Protein 3VSK (pdb70)

Foldseek 3Di:
DWDWFWFDWDDDPQKIKTWTFTAFAFEAAQVLHTFKGKFKKKWKWFFAAPDDDLVQLLVLLLVVLVQDFDDLVVDDPVLLLVVVCVVCVPVLCVVCVPVVCCCVVVHDHPVVSVVVSSVVDDPCSCVCVVVSNSRSSLQSCQNVPDDNGDIGTRDIDHDDPVRCVVPQVVQVVRHRIHMGIDMDMDGPVPPQQDQALAGKDDQVFACPDVCVCVAVVVPDDRRHIFGDHKNRHLVSVQRGKAIWMKMFGADPVRHTDDIDTPDGIFHGWYFYWLEDSVLSVVLVVLQLCLVCVVVCVPFQCFFWKFKWKDFLQWQGTHTFIWGQNGVPRDIDTPGVQLFQPWAQWFQQLLLLQLLLLVLPVLDHAFAWDWFFFAAEPPDTDAWQPDRPGDTDIGGSLRCQLLLTLGVLLQSLCSLQVHGDDHHYHQDQFCQRSLVSSVVSSVLLQQQHRLQESIPNGDSWDDDHGTGCSVLSSCVSGRRHTIGGQVSSQQNQSCLLNQFFRWRHYGTAFIFGDDPDDSTHHTDDGDTGDGPDGRSGDSSSSVSSQSSQQSLCQPDSRPNCVQPVDDLAGKGWGWGWYWDDPVIFTKTWIWIFDHRPNTTMTMIMITPGRNDDPPDDDSCNSVVVSVNVVSD/DWDWFWQDWDDDDQKIKTWTFTAFAFEAAQVAHTFKDKAKWKWKKFAAAPVDDQVVLLVLLLVVLVVDFDDLPPQDPVLLQVLCVVVDCVLPVPDQVVVVVCVVVVVDDPVVSVVVSSVPCDPVNSVVQDPSNSSSSLQSVQVVPDDHRDMTTRDIHRADPVGCVPPQPPPCPSPGMHIGIDMDMDGPVPPFCDQQCADWADQVQQPPPVCVCVPVVVVGDRRHTAGDFHPRNLVRVQRGKDIWMKMFGGDPVRDTPDIDTPHRIFHGWHFYWNADVVLAVVLVVLQLCLVVVCLPPQPQALFKKWKFKFFLKAFGNYFWMWGDHRCCPDTDTDRVQQFQPWDQFWLQLQLLLVLLLPVLVLAHLKHFDWDDQAAEPVPDDTDDPDHGDTGGGDISLRCQLQSTLRVSLQSLCSSQVHGDDGHHYPPQFRQVSLVSSQVSSVLQQQQQRLQESIPNGDNWDDDHDTGPCVQSSRVSGRGRTIGGQVSSQLRQSCLLVQFFRWRHYGTAFIADRDDDDDNHHTDDGDIGDRPDGRPRDSSSSVSSLSSQQVNCDDPCPVCLQPVPDVFSKGWGWGLAWDAPVNTFGKIKIWIFGDSPNTTMTMIMIGPRHRDRDPDSSSCNSVVVSRVVVRD

Structure (mmCIF, N/CA/C/O backbone):
data_3VSK
#
_entry.id   3VSK
#
_cell.length_a   143.419
_cell.length_b   143.419
_cell.length_c   189.359
_cell.angle_alpha   90.00
_cell.angle_beta   90.00
_cell.angle_gamma   90.00
#
_symmetry.space_group_name_H-M   'P 43 21 2'
#
loop_
_entity.id
_entity.type
_entity.pdbx_description
1 polymer 'Penicillin-binding protein 3'
2 water water
#
loop_
_atom_site.group_PDB
_atom_site.id
_atom_site.type_symbol
_atom_site.label_atom_id
_atom_site.label_alt_id
_atom_site.label_comp_id
_atom_site.label_asym_id
_atom_site.label_entity_id
_atom_site.label_seq_id
_atom_site.pdbx_PDB_ins_code
_atom_site.Cartn_x
_atom_site.Cartn_y
_atom_site.Cartn_z
_atom_site.occupancy
_atom_site.B_iso_or_equiv
_atom_site.auth_seq_id
_atom_site.auth_comp_id
_atom_site.auth_asym_id
_atom_site.auth_atom_id
_atom_site.pdbx_PDB_model_num
ATOM 1 N N . ALA A 1 1 ? 19.565 -10.753 -20.562 1.00 111.68 46 ALA A N 1
ATOM 2 C CA . ALA A 1 1 ? 20.318 -9.598 -20.090 1.00 115.86 46 ALA A CA 1
ATOM 3 C C . ALA A 1 1 ? 21.569 -10.013 -19.317 1.00 119.84 46 ALA A C 1
ATOM 4 O O . ALA A 1 1 ? 21.738 -9.642 -18.152 1.00 121.47 46 ALA A O 1
ATOM 6 N N . GLN A 1 2 ? 22.439 -10.785 -19.967 1.00 118.65 47 GLN A N 1
ATOM 7 C CA . GLN A 1 2 ? 23.746 -11.133 -19.402 1.00 113.41 47 GLN A CA 1
ATOM 8 C C . GLN A 1 2 ? 24.610 -9.878 -19.255 1.00 114.48 47 GLN A C 1
ATOM 9 O O . GLN A 1 2 ? 24.975 -9.239 -20.255 1.00 121.15 47 GLN A O 1
ATOM 15 N N . GLY A 1 3 ? 24.916 -9.511 -18.012 1.00 95.10 48 GLY A N 1
ATOM 16 C CA . GLY A 1 3 ? 25.800 -8.387 -17.770 1.00 81.00 48 GLY A CA 1
ATOM 17 C C . GLY A 1 3 ? 27.229 -8.877 -17.737 1.00 75.09 48 GLY A C 1
ATOM 18 O O . GLY A 1 3 ? 27.468 -10.083 -17.673 1.00 80.63 48 GLY A O 1
ATOM 19 N N . SER A 1 4 ? 28.181 -7.954 -17.792 1.00 65.84 49 SER A N 1
ATOM 20 C CA . SER A 1 4 ? 29.572 -8.338 -17.647 1.00 60.43 49 SER A CA 1
ATOM 21 C C . SER A 1 4 ? 30.400 -7.289 -16.901 1.00 60.45 49 SER A C 1
ATOM 22 O O . SER A 1 4 ? 30.285 -6.086 -17.148 1.00 69.61 49 SER A O 1
ATOM 25 N N . HIS A 1 5 ? 31.208 -7.769 -15.960 1.00 50.02 50 HIS A N 1
ATOM 26 C CA . HIS A 1 5 ? 32.177 -6.936 -15.260 1.00 53.13 50 HIS A CA 1
ATOM 27 C C . HIS A 1 5 ? 33.553 -7.303 -15.805 1.00 54.33 50 HIS A C 1
ATOM 28 O O . HIS A 1 5 ? 33.829 -8.487 -16.008 1.00 62.09 50 HIS A O 1
ATOM 35 N N . TYR A 1 6 ? 34.416 -6.315 -16.049 1.00 50.41 51 TYR A N 1
ATOM 36 C CA . TYR A 1 6 ? 35.800 -6.620 -16.446 1.00 55.10 51 TYR A CA 1
ATOM 37 C C . TYR A 1 6 ? 36.510 -7.413 -15.341 1.00 61.96 51 TYR A C 1
ATOM 38 O O . TYR A 1 6 ? 36.249 -7.203 -14.147 1.00 74.90 51 TYR A O 1
ATOM 47 N N . LYS A 1 7 ? 37.384 -8.338 -15.737 1.00 47.88 52 LYS A N 1
ATOM 48 C CA . LYS A 1 7 ? 38.073 -9.206 -14.777 1.00 47.64 52 LYS A CA 1
ATOM 49 C C . LYS A 1 7 ? 39.577 -9.251 -15.057 1.00 49.48 52 LYS A C 1
ATOM 50 O O . LYS A 1 7 ? 40.387 -9.137 -14.147 1.00 52.04 52 LYS A O 1
ATOM 56 N N . GLN A 1 8 ? 39.948 -9.369 -16.326 1.00 47.03 53 GLN A N 1
ATOM 57 C CA . GLN A 1 8 ? 41.354 -9.563 -16.699 1.00 44.67 53 GLN A CA 1
ATOM 58 C C . GLN A 1 8 ? 41.689 -8.822 -17.996 1.00 47.74 53 GLN A C 1
ATOM 59 O O . GLN A 1 8 ? 40.960 -8.934 -18.989 1.00 52.24 53 GLN A O 1
ATOM 65 N N . ILE A 1 9 ? 42.788 -8.065 -17.976 1.00 42.91 54 ILE A N 1
ATOM 66 C CA . ILE A 1 9 ? 43.317 -7.380 -19.166 1.00 38.83 54 ILE A CA 1
ATOM 67 C C . ILE A 1 9 ? 44.814 -7.690 -19.322 1.00 52.81 54 ILE A C 1
ATOM 68 O O . ILE A 1 9 ? 45.652 -7.122 -18.617 1.00 46.65 54 ILE A O 1
ATOM 73 N N . ILE A 1 10 ? 45.137 -8.584 -20.251 1.00 40.67 55 ILE A N 1
ATOM 74 C CA . ILE A 1 10 ? 46.517 -8.956 -20.559 1.00 65.84 55 ILE A CA 1
ATOM 75 C C . ILE A 1 10 ? 47.045 -8.221 -21.809 1.00 59.92 55 ILE A C 1
ATOM 76 O O . ILE A 1 10 ? 46.486 -8.379 -22.896 1.00 62.20 55 ILE A O 1
ATOM 81 N N . LYS A 1 11 ? 48.125 -7.451 -21.683 1.00 61.29 56 LYS A N 1
ATOM 82 C CA . LYS A 1 11 ? 48.801 -6.906 -22.870 1.00 58.82 56 LYS A CA 1
ATOM 83 C C . LYS A 1 11 ? 49.962 -7.820 -23.282 1.00 71.38 56 LYS A C 1
ATOM 84 O O . LYS A 1 11 ? 50.844 -8.122 -22.476 1.00 68.31 56 LYS A O 1
ATOM 90 N N . ASN A 1 12 ? 49.961 -8.270 -24.530 1.00 83.77 57 ASN A N 1
ATOM 91 C CA . ASN A 1 12 ? 51.107 -8.993 -25.062 1.00 88.24 57 ASN A CA 1
ATOM 92 C C . ASN A 1 12 ? 52.062 -8.006 -25.710 1.00 102.57 57 ASN A C 1
ATOM 93 O O . ASN A 1 12 ? 52.888 -7.389 -25.029 1.00 114.56 57 ASN A O 1
ATOM 98 N N . ASP A 1 13 ? 51.951 -7.846 -27.022 1.00 101.98 58 ASP A N 1
ATOM 99 C CA . ASP A 1 13 ? 52.610 -6.731 -27.685 1.00 105.03 58 ASP A CA 1
ATOM 100 C C . ASP A 1 13 ? 51.524 -5.796 -28.167 1.00 102.52 58 ASP A C 1
ATOM 101 O O . ASP A 1 13 ? 51.146 -4.869 -27.454 1.00 106.72 58 ASP A O 1
ATOM 106 N N . GLU A 1 14 ? 50.991 -6.065 -29.354 1.00 101.80 59 GLU A N 1
ATOM 107 C CA . GLU A 1 14 ? 49.887 -5.266 -29.873 1.00 99.21 59 GLU A CA 1
ATOM 108 C C . GLU A 1 14 ? 48.534 -5.830 -29.453 1.00 86.18 59 GLU A C 1
ATOM 109 O O . GLU A 1 14 ? 47.508 -5.155 -29.539 1.00 85.81 59 GLU A O 1
ATOM 115 N N . ASN A 1 15 ? 48.538 -7.062 -28.970 1.00 75.30 60 ASN A N 1
ATOM 116 C CA . ASN A 1 15 ? 47.294 -7.706 -28.595 1.00 77.81 60 ASN A CA 1
ATOM 117 C C . ASN A 1 15 ? 46.910 -7.494 -27.129 1.00 81.17 60 ASN A C 1
ATOM 118 O O . ASN A 1 15 ? 47.686 -7.787 -26.217 1.00 92.06 60 ASN A O 1
ATOM 123 N N . ILE A 1 16 ? 45.716 -6.958 -26.909 1.00 69.81 61 ILE A N 1
ATOM 124 C CA . ILE A 1 16 ? 45.163 -6.892 -25.571 1.00 60.94 61 ILE A CA 1
ATOM 125 C C . ILE A 1 16 ? 43.952 -7.821 -25.491 1.00 60.13 61 ILE A C 1
ATOM 126 O O . ILE A 1 16 ? 43.054 -7.744 -26.331 1.00 61.34 61 ILE A O 1
ATOM 131 N N . THR A 1 17 ? 43.945 -8.730 -24.514 1.00 51.01 62 THR A N 1
ATOM 132 C CA . THR A 1 17 ? 42.787 -9.594 -24.310 1.00 45.04 62 THR A CA 1
ATOM 133 C C . THR A 1 17 ? 42.037 -9.144 -23.079 1.00 55.10 62 THR A C 1
ATOM 134 O O . THR A 1 17 ? 42.628 -8.951 -22.018 1.00 64.39 62 THR A O 1
ATOM 138 N N . VAL A 1 18 ? 40.729 -8.965 -23.226 1.00 55.85 63 VAL A N 1
ATOM 139 C CA . VAL A 1 18 ? 39.898 -8.547 -22.104 1.00 54.15 63 VAL A CA 1
ATOM 140 C C . VAL A 1 18 ? 38.897 -9.634 -21.764 1.00 50.57 63 VAL A C 1
ATOM 141 O O . VAL A 1 18 ? 38.113 -10.055 -22.625 1.00 50.74 63 VAL A O 1
ATOM 145 N N . ASN A 1 19 ? 38.945 -10.109 -20.519 1.00 45.24 64 ASN A N 1
ATOM 146 C CA . ASN A 1 19 ? 37.979 -11.103 -20.051 1.00 40.66 64 ASN A CA 1
ATOM 147 C C . ASN A 1 19 ? 36.967 -10.461 -19.105 1.00 39.36 64 ASN A C 1
ATOM 148 O O . ASN A 1 19 ? 37.333 -9.698 -18.211 1.00 48.01 64 ASN A O 1
ATOM 153 N N . GLU A 1 20 ? 35.692 -10.763 -19.311 1.00 40.19 65 GLU A N 1
ATOM 154 C CA . GLU A 1 20 ? 34.656 -10.222 -18.443 1.00 45.87 65 GLU A CA 1
ATOM 155 C C . GLU A 1 20 ? 33.883 -11.328 -17.761 1.00 47.76 65 GLU A C 1
ATOM 156 O O . GLU A 1 20 ? 33.491 -12.293 -18.406 1.00 41.22 65 GLU A O 1
ATOM 162 N N . SER A 1 21 ? 33.631 -11.187 -16.468 1.00 43.28 66 SER A N 1
ATOM 163 C CA . SER A 1 21 ? 32.865 -12.212 -15.772 1.00 47.04 66 SER A CA 1
ATOM 164 C C . SER A 1 21 ? 31.367 -12.013 -16.034 1.00 48.85 66 SER A C 1
ATOM 165 O O . SER A 1 21 ? 30.913 -10.917 -16.370 1.00 40.83 66 SER A O 1
ATOM 168 N N . VAL A 1 22 ? 30.607 -13.093 -15.915 1.00 42.88 67 VAL A N 1
ATOM 169 C CA . VAL A 1 22 ? 29.176 -13.026 -16.115 1.00 41.87 67 VAL A CA 1
ATOM 170 C C . VAL A 1 22 ? 28.463 -13.734 -14.964 1.00 36.81 67 VAL A C 1
ATOM 171 O O . VAL A 1 22 ? 29.073 -14.533 -14.243 1.00 46.30 67 VAL A O 1
ATOM 175 N N . PRO A 1 23 ? 27.174 -13.412 -14.780 1.00 38.03 68 PRO A N 1
ATOM 176 C CA . PRO A 1 23 ? 26.379 -13.989 -13.697 1.00 37.34 68 PRO A CA 1
ATOM 177 C C . PRO A 1 23 ? 26.322 -15.507 -13.740 1.00 32.91 68 PRO A C 1
ATOM 178 O O . PRO A 1 23 ? 26.086 -16.092 -14.798 1.00 46.06 68 PRO A O 1
ATOM 182 N N . ARG A 1 24 ? 26.532 -16.115 -12.579 1.00 31.66 69 ARG A N 1
ATOM 183 C CA . ARG A 1 24 ? 26.296 -17.529 -12.355 1.00 31.98 69 ARG A CA 1
ATOM 184 C C . ARG A 1 24 ? 24.822 -17.832 -12.414 1.00 30.43 69 ARG A C 1
ATOM 185 O O . ARG A 1 24 ? 23.999 -16.930 -12.301 1.00 35.79 69 ARG A O 1
ATOM 193 N N . GLY A 1 25 ? 24.495 -19.113 -12.574 1.00 47.78 70 GLY A N 1
ATOM 194 C CA . GLY A 1 25 ? 23.116 -19.562 -12.533 1.00 37.72 70 GLY A CA 1
ATOM 195 C C . GLY A 1 25 ? 22.555 -19.456 -11.124 1.00 36.11 70 GLY A C 1
ATOM 196 O O . GLY A 1 25 ? 23.298 -19.479 -10.128 1.00 40.26 70 GLY A O 1
ATOM 197 N N . ARG A 1 26 ? 21.236 -19.334 -11.039 1.00 38.92 71 ARG A N 1
ATOM 198 C CA . ARG A 1 26 ? 20.562 -19.289 -9.751 1.00 47.10 71 ARG A CA 1
ATOM 199 C C . ARG A 1 26 ? 20.296 -20.679 -9.225 1.00 45.51 71 ARG A C 1
ATOM 200 O O . ARG A 1 26 ? 20.363 -21.672 -9.952 1.00 46.19 71 ARG A O 1
ATOM 208 N N . ILE A 1 27 ? 19.994 -20.731 -7.941 1.00 48.30 72 ILE A N 1
ATOM 209 C CA . ILE A 1 27 ? 19.583 -21.961 -7.289 1.00 43.56 72 ILE A CA 1
ATOM 210 C C . ILE A 1 27 ? 18.178 -21.675 -6.748 1.00 53.90 72 ILE A C 1
ATOM 211 O O . ILE A 1 27 ? 17.957 -20.624 -6.138 1.00 42.25 72 ILE A O 1
ATOM 216 N N . LEU A 1 28 ? 17.227 -22.571 -7.018 1.00 35.89 73 LEU A N 1
ATOM 217 C CA . LEU A 1 28 ? 15.837 -22.385 -6.606 1.00 60.98 73 LEU A CA 1
ATOM 218 C C . LEU A 1 28 ? 15.298 -23.673 -5.993 1.00 64.57 73 LEU A C 1
ATOM 219 O O . LEU A 1 28 ? 15.746 -24.757 -6.349 1.00 61.29 73 LEU A O 1
ATOM 224 N N . ASP A 1 29 ? 14.322 -23.552 -5.094 1.00 72.11 74 ASP A N 1
ATOM 225 C CA . ASP A 1 29 ? 13.715 -24.709 -4.432 1.00 40.71 74 ASP A CA 1
ATOM 226 C C . ASP A 1 29 ? 12.841 -25.519 -5.408 1.00 42.11 74 ASP A C 1
ATOM 227 O O . ASP A 1 29 ? 12.623 -25.083 -6.545 1.00 41.89 74 ASP A O 1
ATOM 232 N N . ARG A 1 30 ? 12.304 -26.663 -4.966 1.00 45.85 75 ARG A N 1
ATOM 233 C CA . ARG A 1 30 ? 11.569 -27.582 -5.861 1.00 59.02 75 ARG A CA 1
ATOM 234 C C . ARG A 1 30 ? 10.298 -26.979 -6.437 1.00 59.35 75 ARG A C 1
ATOM 235 O O . ARG A 1 30 ? 9.581 -27.621 -7.200 1.00 71.43 75 ARG A O 1
ATOM 243 N N . ASN A 1 31 ? 10.026 -25.738 -6.058 1.00 46.47 76 ASN A N 1
ATOM 244 C CA . ASN A 1 31 ? 8.853 -25.016 -6.542 1.00 48.55 76 ASN A CA 1
ATOM 245 C C . ASN A 1 31 ? 9.300 -23.672 -7.101 1.00 68.25 76 ASN A C 1
ATOM 246 O O . ASN A 1 31 ? 8.559 -22.693 -7.083 1.00 78.92 76 ASN A O 1
ATOM 251 N N . GLY A 1 32 ? 10.535 -23.627 -7.587 1.00 67.26 77 GLY A N 1
ATOM 252 C CA . GLY A 1 32 ? 11.019 -22.464 -8.301 1.00 50.94 77 GLY A CA 1
ATOM 253 C C . GLY A 1 32 ? 11.181 -21.188 -7.491 1.00 52.79 77 GLY A C 1
ATOM 254 O O . GLY A 1 32 ? 11.358 -20.108 -8.070 1.00 64.24 77 GLY A O 1
ATOM 255 N N . LYS A 1 33 ? 11.135 -21.291 -6.163 1.00 49.92 78 LYS A N 1
ATOM 256 C CA . LYS A 1 33 ? 11.440 -20.131 -5.309 1.00 56.18 78 LYS A CA 1
ATOM 257 C C . LYS A 1 33 ? 12.948 -19.833 -5.292 1.00 48.93 78 LYS A C 1
ATOM 258 O O . LYS A 1 33 ? 13.759 -20.689 -4.913 1.00 54.24 78 LYS A O 1
ATOM 264 N N . VAL A 1 34 ? 13.320 -18.627 -5.721 1.00 53.74 79 VAL A N 1
ATOM 265 C CA . VAL A 1 34 ? 14.738 -18.232 -5.785 1.00 42.92 79 VAL A CA 1
ATOM 266 C C . VAL A 1 34 ? 15.458 -18.385 -4.435 1.00 43.73 79 VAL A C 1
ATOM 267 O O . VAL A 1 34 ? 15.122 -17.713 -3.469 1.00 58.59 79 VAL A O 1
ATOM 271 N N . LEU A 1 35 ? 16.447 -19.268 -4.355 1.00 48.42 80 LEU A N 1
ATOM 272 C CA . LEU A 1 35 ? 17.232 -19.399 -3.134 1.00 37.94 80 LEU A CA 1
ATOM 273 C C . LEU A 1 35 ? 18.556 -18.659 -3.231 1.00 47.28 80 LEU A C 1
ATOM 274 O O . LEU A 1 35 ? 19.063 -18.137 -2.239 1.00 51.80 80 LEU A O 1
ATOM 279 N N . VAL A 1 36 ? 19.142 -18.639 -4.421 1.00 40.13 81 VAL A N 1
ATOM 280 C CA . VAL A 1 36 ? 20.434 -17.983 -4.592 1.00 47.53 81 VAL A CA 1
ATOM 281 C C . VAL A 1 36 ? 20.440 -17.230 -5.923 1.00 44.93 81 VAL A C 1
ATOM 282 O O . VAL A 1 36 ? 20.339 -17.828 -6.995 1.00 37.87 81 VAL A O 1
ATOM 286 N N . ASP A 1 37 ? 20.528 -15.910 -5.847 1.00 49.65 82 ASP A N 1
ATOM 287 C CA . ASP A 1 37 ? 20.445 -15.090 -7.046 1.00 47.96 82 ASP A CA 1
ATOM 288 C C . ASP A 1 37 ? 21.715 -14.275 -7.107 1.00 44.04 82 ASP A C 1
ATOM 289 O O . ASP A 1 37 ? 22.661 -14.555 -6.361 1.00 39.78 82 ASP A O 1
ATOM 294 N N . ASN A 1 38 ? 21.732 -13.275 -7.980 1.00 38.00 83 ASN A N 1
ATOM 295 C CA . ASN A 1 38 ? 22.901 -12.439 -8.172 1.00 33.51 83 ASN A CA 1
ATOM 296 C C . ASN A 1 38 ? 22.590 -10.965 -7.995 1.00 76.20 83 ASN A C 1
ATOM 297 O O . ASN A 1 38 ? 21.426 -10.534 -8.077 1.00 35.65 83 ASN A O 1
ATOM 302 N N . ALA A 1 39 ? 23.647 -10.191 -7.765 1.00 34.03 84 ALA A N 1
ATOM 303 C CA . ALA A 1 39 ? 23.503 -8.760 -7.614 1.00 52.64 84 ALA A CA 1
ATOM 304 C C . ALA A 1 39 ? 24.729 -8.069 -8.155 1.00 34.26 84 ALA A C 1
ATOM 305 O O . ALA A 1 39 ? 25.848 -8.519 -7.921 1.00 35.67 84 ALA A O 1
ATOM 307 N N . SER A 1 40 ? 24.525 -6.965 -8.870 1.00 42.44 85 SER A N 1
ATOM 308 C CA . SER A 1 40 ? 25.658 -6.136 -9.285 1.00 48.60 85 SER A CA 1
ATOM 309 C C . S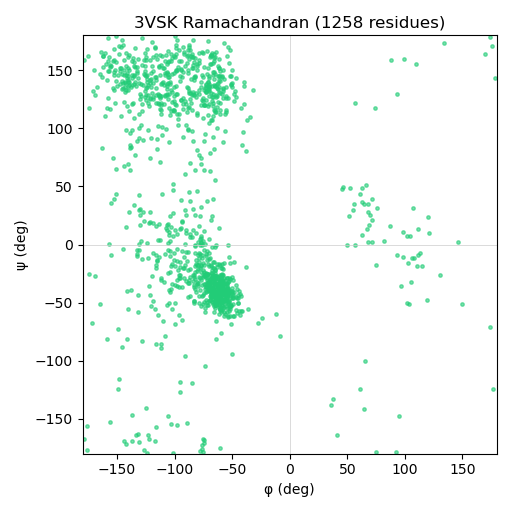ER A 1 40 ? 25.961 -5.168 -8.140 1.00 47.94 85 SER A C 1
ATOM 310 O O . SER A 1 40 ? 25.089 -4.385 -7.710 1.00 48.13 85 SER A O 1
ATOM 313 N N . LYS A 1 41 ? 27.187 -5.232 -7.630 1.00 39.09 86 LYS A N 1
ATOM 314 C CA . LYS A 1 41 ? 27.525 -4.479 -6.423 1.00 47.78 86 LYS A CA 1
ATOM 315 C C . LYS A 1 41 ? 28.783 -3.661 -6.605 1.00 55.74 86 LYS A C 1
ATOM 316 O O . LYS A 1 41 ? 29.764 -4.116 -7.221 1.00 51.28 86 LYS A O 1
ATOM 322 N N . MET A 1 42 ? 28.743 -2.437 -6.093 1.00 45.22 87 MET A N 1
ATOM 323 C CA . MET A 1 42 ? 29.957 -1.641 -6.054 1.00 57.78 87 MET A CA 1
ATOM 324 C C . MET A 1 42 ? 30.692 -1.884 -4.732 1.00 57.53 87 MET A C 1
ATOM 325 O O . MET A 1 42 ? 30.137 -1.660 -3.651 1.00 57.61 87 MET A O 1
ATOM 330 N N . ALA A 1 43 ? 31.934 -2.347 -4.804 1.00 45.58 88 ALA A N 1
ATOM 331 C CA . ALA A 1 43 ? 32.714 -2.524 -3.571 1.00 46.66 88 ALA A CA 1
ATOM 332 C C . ALA A 1 43 ? 33.724 -1.397 -3.343 1.00 47.31 88 ALA A C 1
ATOM 333 O O . ALA A 1 43 ? 34.672 -1.227 -4.114 1.00 55.28 88 ALA A O 1
ATOM 335 N N . ILE A 1 44 ? 33.509 -0.645 -2.266 1.00 45.58 89 ILE A N 1
ATOM 336 C CA . ILE A 1 44 ? 34.389 0.461 -1.865 1.00 54.15 89 ILE A CA 1
ATOM 337 C C . ILE A 1 44 ? 35.361 0.089 -0.733 1.00 53.82 89 ILE A C 1
ATOM 338 O O . ILE A 1 44 ? 34.943 -0.136 0.400 1.00 52.71 89 ILE A O 1
ATOM 343 N N . THR A 1 45 ? 36.657 0.088 -1.024 1.00 53.19 90 THR A N 1
ATOM 344 C CA . THR A 1 45 ? 37.663 -0.268 -0.024 1.00 55.58 90 THR A CA 1
ATOM 345 C C . THR A 1 45 ? 38.535 0.907 0.410 1.00 55.72 90 THR A C 1
ATOM 346 O O . THR A 1 45 ? 38.730 1.849 -0.354 1.00 53.93 90 THR A O 1
ATOM 350 N N . TYR A 1 46 ? 39.085 0.824 1.624 1.00 54.64 91 TYR A N 1
ATOM 351 C CA . TYR A 1 46 ? 40.141 1.729 2.057 1.00 48.91 91 TYR A CA 1
ATOM 352 C C . TYR A 1 46 ? 41.433 0.957 2.177 1.00 56.09 91 TYR A C 1
ATOM 353 O O . TYR A 1 46 ? 41.452 -0.170 2.683 1.00 55.86 91 TYR A O 1
ATOM 362 N N . THR A 1 47 ? 42.519 1.573 1.729 1.00 53.31 92 THR A N 1
ATOM 363 C CA . THR A 1 47 ? 43.820 0.936 1.796 1.00 61.59 92 THR A CA 1
ATOM 364 C C . THR A 1 47 ? 44.719 1.822 2.631 1.00 79.48 92 THR A C 1
ATOM 365 O O . THR A 1 47 ? 45.361 2.738 2.116 1.00 93.01 92 THR A O 1
ATOM 369 N N . ARG A 1 48 ? 44.743 1.555 3.934 1.00 82.25 93 ARG A N 1
ATOM 370 C CA . ARG A 1 48 ? 45.451 2.414 4.888 1.00 81.83 93 ARG A CA 1
ATOM 371 C C . ARG A 1 48 ? 46.956 2.342 4.680 1.00 87.87 93 ARG A C 1
ATOM 372 O O . ARG A 1 48 ? 47.540 1.262 4.721 1.00 83.98 93 ARG A O 1
ATOM 380 N N . GLY A 1 49 ? 47.576 3.496 4.459 1.00 96.61 94 GLY A N 1
ATOM 381 C CA . GLY A 1 49 ? 49.012 3.553 4.270 1.00 101.20 94 GLY A CA 1
ATOM 382 C C . GLY A 1 49 ? 49.801 3.134 5.499 1.00 100.50 94 GLY A C 1
ATOM 383 O O . GLY A 1 49 ? 49.265 3.049 6.610 1.00 95.04 94 GLY A O 1
ATOM 384 N N . ARG A 1 50 ? 51.088 2.879 5.290 1.00 103.66 95 ARG A N 1
ATOM 385 C CA . ARG A 1 50 ? 51.979 2.446 6.359 1.00 109.51 95 ARG A CA 1
ATOM 386 C C . ARG A 1 50 ? 52.229 3.546 7.400 1.00 105.35 95 ARG A C 1
ATOM 387 O O . ARG A 1 50 ? 52.675 3.262 8.509 1.00 108.29 95 ARG A O 1
ATOM 395 N N . LYS A 1 51 ? 51.936 4.794 7.039 1.00 99.22 96 LYS A N 1
ATOM 396 C CA . LYS A 1 51 ? 52.058 5.921 7.958 1.00 97.62 96 LYS A CA 1
ATOM 397 C C . LYS A 1 51 ? 50.896 6.878 7.766 1.00 100.99 96 LYS A C 1
ATOM 398 O O . LYS A 1 51 ? 51.079 7.984 7.255 1.00 105.67 96 LYS A O 1
ATOM 404 N N . THR A 1 52 ? 49.700 6.451 8.157 1.00 94.00 97 THR A N 1
ATOM 405 C CA . THR A 1 52 ? 48.528 7.306 8.037 1.00 90.55 97 THR A CA 1
ATOM 406 C C . THR A 1 52 ? 47.970 7.618 9.414 1.00 91.28 97 THR A C 1
ATOM 407 O O . THR A 1 52 ? 47.824 6.725 10.243 1.00 97.26 97 THR A O 1
ATOM 411 N N . THR A 1 53 ? 47.649 8.886 9.650 1.00 86.65 98 THR A N 1
ATOM 412 C CA . THR A 1 53 ? 47.199 9.317 10.967 1.00 93.30 98 THR A CA 1
ATOM 413 C C . THR A 1 53 ? 45.706 9.084 11.191 1.00 92.60 98 THR A C 1
ATOM 414 O O . THR A 1 53 ? 44.941 8.899 10.238 1.00 95.50 98 THR A O 1
ATOM 418 N N . GLN A 1 54 ? 45.314 9.081 12.463 1.00 91.96 99 GLN A N 1
ATOM 419 C CA . GLN A 1 54 ? 43.915 9.050 12.873 1.00 97.55 99 GLN A CA 1
ATOM 420 C C . GLN A 1 54 ? 43.179 10.315 12.413 1.00 104.53 99 GLN A C 1
ATOM 421 O O . GLN A 1 54 ? 41.979 10.291 12.131 1.00 105.99 99 GLN A O 1
ATOM 427 N N . SER A 1 55 ? 43.901 11.427 12.339 1.00 104.70 100 SER A N 1
ATOM 428 C CA . SER A 1 55 ? 43.299 12.683 11.914 1.00 100.83 100 SER A CA 1
ATOM 429 C C . SER A 1 55 ? 43.082 12.690 10.405 1.00 93.46 100 SER A C 1
ATOM 430 O O . SER A 1 55 ? 42.256 13.440 9.887 1.00 91.51 100 SER A O 1
ATOM 433 N N . GLU A 1 56 ? 43.830 11.842 9.708 1.00 86.33 101 GLU A N 1
ATOM 434 C CA . GLU A 1 56 ? 43.721 11.732 8.264 1.00 93.78 101 GLU A CA 1
ATOM 435 C C . GLU A 1 56 ? 42.514 10.902 7.903 1.00 85.60 101 GLU A C 1
ATOM 436 O O . GLU A 1 56 ? 41.692 11.299 7.077 1.00 76.00 101 GLU A O 1
ATOM 442 N N . MET A 1 57 ? 42.427 9.741 8.540 1.00 85.39 102 MET A N 1
ATOM 443 C CA . MET A 1 57 ? 41.323 8.815 8.334 1.00 75.40 102 MET A CA 1
ATOM 444 C C . MET A 1 57 ? 39.934 9.371 8.689 1.00 75.54 102 MET A C 1
ATOM 445 O O . MET A 1 57 ? 38.942 8.987 8.075 1.00 78.54 102 MET A O 1
ATOM 450 N N . LEU A 1 58 ? 39.863 10.276 9.661 1.00 77.10 103 LEU A N 1
ATOM 451 C CA . LEU A 1 58 ? 38.585 10.863 10.053 1.00 83.52 103 LEU A CA 1
ATOM 452 C C . LEU A 1 58 ? 38.137 11.809 8.956 1.00 89.27 103 LEU A C 1
ATOM 453 O O . LEU A 1 58 ? 36.945 11.949 8.675 1.00 94.69 103 LEU A O 1
ATOM 458 N N . ASP A 1 59 ? 39.114 12.464 8.343 1.00 82.54 104 ASP A N 1
ATOM 459 C CA . ASP A 1 59 ? 38.852 13.389 7.252 1.00 84.86 104 ASP A CA 1
ATOM 460 C C . ASP A 1 59 ? 38.388 12.651 5.989 1.00 77.62 104 ASP A C 1
ATOM 461 O O . ASP A 1 59 ? 37.491 13.124 5.292 1.00 73.19 104 ASP A O 1
ATOM 466 N N . THR A 1 60 ? 38.993 11.497 5.702 1.00 76.45 105 THR A N 1
ATOM 467 C CA . THR A 1 60 ? 38.529 10.667 4.598 1.00 70.46 105 THR A CA 1
ATOM 468 C C . THR A 1 60 ? 37.101 10.182 4.862 1.00 68.81 105 THR A C 1
ATOM 469 O O . THR A 1 60 ? 36.225 10.328 4.014 1.00 69.35 105 THR A O 1
ATOM 473 N N . ALA A 1 61 ? 36.874 9.600 6.038 1.00 68.73 106 ALA A N 1
ATOM 474 C CA . ALA A 1 61 ? 35.536 9.159 6.434 1.00 56.43 106 ALA A CA 1
ATOM 475 C C . ALA A 1 61 ? 34.496 10.283 6.321 1.00 59.37 106 ALA A C 1
ATOM 476 O O . ALA A 1 61 ? 33.357 10.049 5.906 1.00 56.09 106 ALA A O 1
ATOM 478 N N . GLU A 1 62 ? 34.882 11.498 6.697 1.00 58.86 107 GLU A N 1
ATOM 479 C CA . GLU A 1 62 ? 33.965 12.616 6.604 1.00 78.05 107 GLU A CA 1
ATOM 480 C C . GLU A 1 62 ? 33.528 12.833 5.163 1.00 73.42 107 GLU A C 1
ATOM 481 O O . GLU A 1 62 ? 32.336 12.827 4.864 1.00 63.43 107 GLU A O 1
ATOM 487 N N . LYS A 1 63 ? 34.494 13.000 4.266 1.00 71.48 108 LYS A N 1
ATOM 488 C CA . LYS A 1 63 ? 34.180 13.228 2.864 1.00 73.15 108 LYS A CA 1
ATOM 489 C C . LYS A 1 63 ? 33.472 12.000 2.287 1.00 77.25 108 LYS A C 1
ATOM 490 O O . LYS A 1 63 ? 32.525 12.123 1.501 1.00 87.58 108 LYS A O 1
ATOM 496 N N . LEU A 1 64 ? 33.920 10.821 2.711 1.00 65.28 109 LEU A N 1
ATOM 497 C CA . LEU A 1 64 ? 33.268 9.563 2.368 1.00 58.07 109 LEU A CA 1
ATOM 498 C C . LEU A 1 64 ? 31.787 9.511 2.741 1.00 64.30 109 LEU A C 1
ATOM 499 O O . LEU A 1 64 ? 30.983 8.989 1.983 1.00 70.97 109 LEU A O 1
ATOM 504 N N . SER A 1 65 ? 31.428 10.037 3.907 1.00 63.25 110 SER A N 1
ATOM 505 C CA . SER A 1 65 ? 30.040 9.973 4.356 1.00 64.71 110 SER A CA 1
ATOM 506 C C . SER A 1 65 ? 29.133 10.859 3.505 1.00 73.06 110 SER A C 1
ATOM 507 O O . SER A 1 65 ? 27.932 10.599 3.384 1.00 65.63 110 SER A O 1
ATOM 510 N N . LYS A 1 66 ? 29.711 11.904 2.920 1.00 83.84 111 LYS A N 1
ATOM 511 C CA . LYS A 1 66 ? 28.969 12.780 2.022 1.00 82.79 111 LYS A CA 1
ATOM 512 C C . LYS A 1 66 ? 28.435 11.966 0.845 1.00 79.11 111 LYS A C 1
ATOM 513 O O . LYS A 1 66 ? 27.286 12.136 0.433 1.00 84.74 111 LYS A O 1
ATOM 519 N N . LEU A 1 67 ? 29.278 11.072 0.333 1.00 70.75 112 LEU A N 1
ATOM 520 C CA . LEU A 1 67 ? 28.971 10.271 -0.842 1.00 63.78 112 LEU A CA 1
ATOM 521 C C . LEU A 1 67 ? 27.969 9.144 -0.610 1.00 76.34 112 LEU A C 1
ATOM 522 O O . LEU A 1 67 ? 26.962 9.052 -1.307 1.00 85.07 112 LEU A O 1
ATOM 527 N N . ILE A 1 68 ? 28.243 8.278 0.357 1.00 76.50 113 ILE A N 1
ATOM 528 C CA . ILE A 1 68 ? 27.440 7.076 0.531 1.00 75.09 113 ILE A CA 1
ATOM 529 C C . ILE A 1 68 ? 26.686 7.027 1.861 1.00 80.39 113 ILE A C 1
ATOM 530 O O . ILE A 1 68 ? 26.998 7.766 2.790 1.00 92.71 113 ILE A O 1
ATOM 535 N N . LYS A 1 69 ? 25.688 6.150 1.938 1.00 74.24 114 LYS A N 1
ATOM 536 C CA . LYS A 1 69 ? 25.004 5.861 3.195 1.00 70.16 114 LYS A CA 1
ATOM 537 C C . LYS A 1 69 ? 25.636 4.616 3.797 1.00 71.24 114 LYS A C 1
ATOM 538 O O . LYS A 1 69 ? 26.258 3.825 3.087 1.00 75.82 114 LYS A O 1
ATOM 544 N N . MET A 1 70 ? 25.493 4.452 5.108 1.00 69.71 115 MET A N 1
ATOM 545 C CA . MET A 1 70 ? 26.011 3.275 5.801 1.00 70.04 115 MET A CA 1
ATOM 546 C C . MET A 1 70 ? 24.907 2.662 6.638 1.00 86.93 115 MET A C 1
ATOM 547 O O . MET A 1 70 ? 23.789 3.180 6.675 1.00 100.78 115 MET A O 1
ATOM 552 N N . ASP A 1 71 ? 25.225 1.550 7.297 1.00 85.32 116 ASP A N 1
ATOM 553 C CA . ASP A 1 71 ? 24.377 1.034 8.365 1.00 88.06 116 ASP A CA 1
ATOM 554 C C . ASP A 1 71 ? 25.168 1.012 9.664 1.00 87.75 116 ASP A C 1
ATOM 555 O O . ASP A 1 71 ? 26.265 0.462 9.749 1.00 81.63 116 ASP A O 1
ATOM 560 N N . THR A 1 72 ? 24.589 1.626 10.683 1.00 87.38 117 THR A N 1
ATOM 561 C CA . THR A 1 72 ? 25.269 1.861 11.939 1.00 77.89 117 THR A CA 1
ATOM 562 C C . THR A 1 72 ? 25.418 0.598 12.787 1.00 74.94 117 THR A C 1
ATOM 563 O O . THR A 1 72 ? 26.074 0.614 13.826 1.00 83.83 117 THR A O 1
ATOM 567 N N . LYS A 1 73 ? 24.838 -0.505 12.333 1.00 70.11 118 LYS A N 1
ATOM 568 C CA . LYS A 1 73 ? 24.638 -1.650 13.225 1.00 84.92 118 LYS A CA 1
ATOM 569 C C . LYS A 1 73 ? 25.898 -2.355 13.741 1.00 80.98 118 LYS A C 1
ATOM 570 O O . LYS A 1 73 ? 25.819 -3.120 14.704 1.00 61.64 118 LYS A O 1
ATOM 576 N N . LYS A 1 74 ? 27.054 -2.100 13.140 1.00 77.93 119 LYS A N 1
ATOM 577 C CA . LYS A 1 74 ? 28.272 -2.740 13.639 1.00 61.84 119 LYS A CA 1
ATOM 578 C C . LYS A 1 74 ? 28.973 -1.945 14.752 1.00 67.89 119 LYS A C 1
ATOM 579 O O . LYS A 1 74 ? 29.737 -2.524 15.533 1.00 64.59 119 LYS A O 1
ATOM 585 N N . ILE A 1 75 ? 28.702 -0.636 14.828 1.00 62.79 120 ILE A N 1
ATOM 586 C CA . ILE A 1 75 ? 29.304 0.246 15.851 1.00 65.53 120 ILE A CA 1
ATOM 587 C C . ILE A 1 75 ? 29.221 -0.315 17.263 1.00 68.20 120 ILE A C 1
ATOM 588 O O . ILE A 1 75 ? 28.140 -0.635 17.735 1.00 106.18 120 ILE A O 1
ATOM 593 N N . THR A 1 76 ? 30.374 -0.447 17.920 1.00 79.59 121 THR A N 1
ATOM 594 C CA . THR A 1 76 ? 30.452 -0.978 19.282 1.00 76.21 121 THR A CA 1
ATOM 595 C C . THR A 1 76 ? 30.313 0.148 20.306 1.00 88.59 121 THR A C 1
ATOM 596 O O . THR A 1 76 ? 30.495 1.316 19.972 1.00 102.54 121 THR A O 1
ATOM 600 N N . GLU A 1 77 ? 29.996 -0.199 21.551 1.00 90.52 122 GLU A N 1
ATOM 601 C CA . GLU A 1 77 ? 29.932 0.800 22.613 1.00 95.71 122 GLU A CA 1
ATOM 602 C C . GLU A 1 77 ? 31.293 1.480 22.757 1.00 102.39 122 GLU A C 1
ATOM 603 O O . GLU A 1 77 ? 31.381 2.627 23.180 1.00 117.88 122 GLU A O 1
ATOM 609 N N . ARG A 1 78 ? 32.350 0.762 22.387 1.00 92.72 123 ARG A N 1
ATOM 610 C CA . ARG A 1 78 ? 33.715 1.274 22.470 1.00 90.31 123 ARG A CA 1
ATOM 611 C C . ARG A 1 78 ? 34.048 2.182 21.297 1.00 80.23 123 ARG A C 1
ATOM 612 O O . ARG A 1 78 ? 34.827 3.123 21.438 1.00 94.43 123 ARG A O 1
ATOM 620 N N . ASP A 1 79 ? 33.462 1.901 20.142 1.00 76.91 124 ASP A N 1
ATOM 621 C CA . ASP A 1 79 ? 33.645 2.755 18.979 1.00 74.81 124 ASP A CA 1
ATOM 622 C C . ASP A 1 79 ? 33.165 4.147 19.306 1.00 76.80 124 ASP A C 1
ATOM 623 O O . ASP A 1 79 ? 33.781 5.142 18.925 1.00 76.87 124 ASP A O 1
ATOM 628 N N . LYS A 1 80 ? 32.050 4.183 20.033 1.00 80.20 125 LYS A N 1
ATOM 629 C CA . LYS A 1 80 ? 31.362 5.416 20.381 1.00 80.57 125 LYS A CA 1
ATOM 630 C C . LYS A 1 80 ? 32.154 6.178 21.437 1.00 84.07 125 LYS A C 1
ATOM 631 O O . LYS A 1 80 ? 32.398 7.378 21.290 1.00 84.87 125 LYS A O 1
ATOM 637 N N . LYS A 1 81 ? 32.585 5.473 22.482 1.00 87.82 126 LYS A N 1
ATOM 638 C CA . LYS A 1 81 ? 33.396 6.090 23.528 1.00 89.85 126 LYS A CA 1
ATOM 639 C C . LYS A 1 81 ? 34.707 6.609 22.977 1.00 105.30 126 LYS A C 1
ATOM 640 O O . LYS A 1 81 ? 35.211 7.622 23.440 1.00 100.76 126 LYS A O 1
ATOM 646 N N . ASP A 1 82 ? 35.262 5.913 21.993 1.00 85.87 127 ASP A N 1
ATOM 647 C CA . ASP A 1 82 ? 36.531 6.330 21.422 1.00 85.20 127 ASP A CA 1
ATOM 648 C C . ASP A 1 82 ? 36.340 7.511 20.494 1.00 83.83 127 ASP A C 1
ATOM 649 O O . ASP A 1 82 ? 37.090 8.482 20.541 1.00 85.23 127 ASP A O 1
ATOM 654 N N . PHE A 1 83 ? 35.313 7.424 19.665 1.00 81.27 128 PHE A N 1
ATOM 655 C CA . PHE A 1 83 ? 34.975 8.502 18.758 1.00 79.96 128 PHE A CA 1
ATOM 656 C C . PHE A 1 83 ? 34.635 9.796 19.504 1.00 83.03 128 PHE A C 1
ATOM 657 O O . PHE A 1 83 ? 34.951 10.884 19.035 1.00 83.05 128 PHE A O 1
ATOM 665 N N . TRP A 1 84 ? 33.985 9.677 20.661 1.00 85.74 129 TRP A N 1
ATOM 666 C CA . TRP A 1 84 ? 33.595 10.854 21.417 1.00 88.89 129 TRP A CA 1
ATOM 667 C C . TRP A 1 84 ? 34.826 11.606 21.877 1.00 93.23 129 TRP A C 1
ATOM 668 O O . TRP A 1 84 ? 34.870 12.831 21.821 1.00 92.39 129 TRP A O 1
ATOM 679 N N . ILE A 1 85 ? 35.832 10.863 22.324 1.00 97.12 130 ILE A N 1
ATOM 680 C CA . ILE A 1 85 ? 37.069 11.450 22.827 1.00 103.92 130 ILE A CA 1
ATOM 681 C C . ILE A 1 85 ? 37.859 12.057 21.672 1.00 97.75 130 ILE A C 1
ATOM 682 O O . ILE A 1 85 ? 38.546 13.070 21.824 1.00 94.22 130 ILE A O 1
ATOM 687 N N . GLN A 1 86 ? 37.734 11.425 20.510 1.00 95.99 131 GLN A N 1
ATOM 688 C CA . GLN A 1 86 ? 38.319 11.924 19.270 1.00 92.84 131 GLN A CA 1
ATOM 689 C C . GLN A 1 86 ? 37.683 13.268 18.876 1.00 100.06 131 GLN A C 1
ATOM 690 O O . GLN A 1 86 ? 38.366 14.206 18.458 1.00 86.53 131 GLN A O 1
ATOM 696 N N . LEU A 1 87 ? 36.366 13.351 19.032 1.00 103.45 132 LEU A N 1
ATOM 697 C CA . LEU A 1 87 ? 35.605 14.514 18.610 1.00 86.05 132 LEU A CA 1
ATOM 698 C C . LEU A 1 87 ? 35.659 15.634 19.627 1.00 89.89 132 LEU A C 1
ATOM 699 O O . LEU A 1 87 ? 35.780 16.791 19.254 1.00 90.28 132 LEU A O 1
ATOM 704 N N . HIS A 1 88 ? 35.569 15.295 20.909 1.00 102.44 133 HIS A N 1
ATOM 705 C CA . HIS A 1 88 ? 35.543 16.314 21.960 1.00 106.57 133 HIS A CA 1
ATOM 706 C C . HIS A 1 88 ? 36.692 16.148 22.951 1.00 116.95 133 HIS A C 1
ATOM 707 O O . HIS A 1 88 ? 36.482 15.725 24.087 1.00 131.99 133 HIS A O 1
ATOM 714 N N . PRO A 1 89 ? 37.913 16.510 22.528 1.00 110.88 134 PRO A N 1
ATOM 715 C CA . PRO A 1 89 ? 39.113 16.302 23.336 1.00 112.12 134 PRO A CA 1
ATOM 716 C C . PRO A 1 89 ? 39.228 17.323 24.461 1.00 107.05 134 PRO A C 1
ATOM 717 O O . PRO A 1 89 ? 40.094 17.191 25.322 1.00 110.09 134 PRO A O 1
ATOM 721 N N . LYS A 1 90 ? 38.373 18.335 24.443 1.00 107.69 135 LYS A N 1
ATOM 722 C CA . LYS A 1 90 ? 38.366 19.307 25.521 1.00 112.15 135 LYS A CA 1
ATOM 723 C C . LYS A 1 90 ? 37.442 18.888 26.659 1.00 114.72 135 LYS A C 1
ATOM 724 O O . LYS A 1 90 ? 37.817 18.980 27.824 1.00 118.78 135 LYS A O 1
ATOM 730 N N . LYS A 1 91 ? 36.239 18.429 26.330 1.00 112.57 136 LYS A N 1
ATOM 731 C CA . LYS A 1 91 ? 35.304 17.992 27.358 1.00 114.97 136 LYS A CA 1
ATOM 732 C C . LYS A 1 91 ? 35.797 16.707 27.975 1.00 115.59 136 LYS A C 1
ATOM 733 O O . LYS A 1 91 ? 35.569 16.459 29.157 1.00 119.12 136 LYS A O 1
ATOM 739 N N . ALA A 1 92 ? 36.474 15.898 27.162 1.00 112.27 137 ALA A N 1
ATOM 740 C CA . ALA A 1 92 ? 37.114 14.682 27.631 1.00 112.64 137 ALA A CA 1
ATOM 741 C C . ALA A 1 92 ? 38.217 15.026 28.619 1.00 118.19 137 ALA A C 1
ATOM 742 O O . ALA A 1 92 ? 38.310 14.431 29.689 1.00 119.95 137 ALA A O 1
ATOM 744 N N . LYS A 1 93 ? 39.050 15.996 28.251 1.00 122.28 138 LYS A N 1
ATOM 745 C CA . LYS A 1 93 ? 40.136 16.468 29.109 1.00 121.44 138 LYS A CA 1
ATOM 746 C C . LYS A 1 93 ? 39.643 16.941 30.470 1.00 126.32 138 LYS A C 1
ATOM 747 O O . LYS A 1 93 ? 40.238 16.628 31.493 1.00 129.97 138 LYS A O 1
ATOM 753 N N . ALA A 1 94 ? 38.549 17.693 30.482 1.00 129.93 139 ALA A N 1
ATOM 754 C CA . ALA A 1 94 ? 38.111 18.369 31.704 1.00 131.47 139 ALA A CA 1
ATOM 755 C C . ALA A 1 94 ? 37.535 17.412 32.737 1.00 133.70 139 ALA A C 1
ATOM 756 O O . ALA A 1 94 ? 37.295 17.802 33.881 1.00 151.16 139 ALA A O 1
ATOM 758 N N . MET A 1 95 ? 37.314 16.166 32.334 1.00 130.59 140 MET A N 1
ATOM 759 C CA . MET A 1 95 ? 36.822 15.150 33.253 1.00 132.46 140 MET A CA 1
ATOM 760 C C . MET A 1 95 ? 37.978 14.429 33.932 1.00 134.72 140 MET A C 1
ATOM 761 O O . MET A 1 95 ? 37.776 13.625 34.838 1.00 137.05 140 MET A O 1
ATOM 766 N N . MET A 1 96 ? 39.191 14.738 33.491 1.00 135.69 141 MET A N 1
ATOM 767 C CA . MET A 1 96 ? 40.378 14.004 33.903 1.00 135.70 141 MET A CA 1
ATOM 768 C C . MET A 1 96 ? 41.463 14.952 34.354 1.00 139.42 141 MET A C 1
ATOM 769 O O . MET A 1 96 ? 42.630 14.776 34.015 1.00 138.98 141 MET A O 1
ATOM 774 N N . THR A 1 97 ? 41.075 15.967 35.111 1.00 143.22 142 THR A N 1
ATOM 775 C CA . THR A 1 97 ? 42.021 16.972 35.559 1.00 147.02 142 THR A CA 1
ATOM 776 C C . THR A 1 97 ? 43.081 16.362 36.464 1.00 150.82 142 THR A C 1
ATOM 777 O O . THR A 1 97 ? 44.261 16.678 36.335 1.00 151.93 142 THR A O 1
ATOM 781 N N . LYS A 1 98 ? 42.664 15.470 37.358 1.00 152.88 143 LYS A N 1
ATOM 782 C CA . LYS A 1 98 ? 43.581 14.889 38.337 1.00 157.06 143 LYS A CA 1
ATOM 783 C C . LYS A 1 98 ? 44.591 13.972 37.667 1.00 154.29 143 LYS A C 1
ATOM 784 O O . LYS A 1 98 ? 45.784 14.034 37.945 1.00 156.90 143 LYS A O 1
ATOM 790 N N . GLU A 1 99 ? 44.102 13.128 36.770 1.00 149.14 144 GLU A N 1
ATOM 791 C CA . GLU A 1 99 ? 44.938 12.132 36.111 1.00 146.29 144 GLU A CA 1
ATOM 792 C C . GLU A 1 99 ? 45.860 12.737 35.060 1.00 144.01 144 GLU A C 1
ATOM 793 O O . GLU A 1 99 ? 46.888 12.152 34.726 1.00 143.34 144 GLU A O 1
ATOM 799 N N . GLN A 1 100 ? 45.492 13.901 34.535 1.00 142.94 145 GLN A N 1
ATOM 800 C CA . GLN A 1 100 ? 46.351 14.599 33.588 1.00 141.24 145 GLN A CA 1
ATOM 801 C C . GLN A 1 100 ? 47.658 14.976 34.261 1.00 145.93 145 GLN A C 1
ATOM 802 O O . GLN A 1 100 ? 48.728 14.806 33.682 1.00 145.42 145 GLN A O 1
ATOM 808 N N . ALA A 1 101 ? 47.565 15.479 35.488 1.00 151.13 146 ALA A N 1
ATOM 809 C CA . ALA A 1 101 ? 48.748 15.830 36.259 1.00 156.26 146 ALA A CA 1
ATOM 810 C C . ALA A 1 101 ? 49.486 14.573 36.700 1.00 159.63 146 ALA A C 1
ATOM 811 O O . ALA A 1 101 ? 50.708 14.578 36.817 1.00 163.53 146 ALA A O 1
ATOM 813 N N . MET A 1 102 ? 48.732 13.502 36.943 1.00 157.38 147 MET A N 1
ATOM 814 C CA . MET A 1 102 ? 49.296 12.195 37.291 1.00 156.81 147 MET A CA 1
ATOM 815 C C . MET A 1 102 ? 49.953 11.529 36.085 1.00 152.23 147 MET A C 1
ATOM 816 O O . MET A 1 102 ? 50.836 10.682 36.225 1.00 153.20 147 MET A O 1
ATOM 821 N N . LEU A 1 103 ? 49.504 11.912 34.896 1.00 153.27 148 LEU A N 1
ATOM 822 C CA . LEU A 1 103 ? 50.094 11.415 33.664 1.00 145.70 148 LEU A CA 1
ATOM 823 C C . LEU A 1 103 ? 51.507 11.969 33.492 1.00 149.61 148 LEU A C 1
ATOM 824 O O . LEU A 1 103 ? 52.414 11.251 33.083 1.00 149.74 148 LEU A O 1
ATOM 829 N N . ALA A 1 104 ? 51.686 13.244 33.830 1.00 148.33 149 ALA A N 1
ATOM 830 C CA . ALA A 1 104 ? 52.966 13.939 33.653 1.00 150.69 149 ALA A CA 1
ATOM 831 C C . ALA A 1 104 ? 53.683 14.157 34.992 1.00 162.92 149 ALA A C 1
ATOM 832 O O . ALA A 1 104 ? 54.591 14.983 35.105 1.00 164.75 149 ALA A O 1
ATOM 834 N N . ASP A 1 105 ? 53.247 13.415 36.002 1.00 166.48 150 ASP A N 1
ATOM 835 C CA . ASP A 1 105 ? 53.846 13.429 37.320 1.00 166.03 150 ASP A CA 1
ATOM 836 C C . ASP A 1 105 ? 55.031 12.492 37.239 1.00 169.42 150 ASP A C 1
ATOM 837 O O . ASP A 1 105 ? 56.149 12.822 37.624 1.00 173.17 150 ASP A O 1
ATOM 842 N N . GLY A 1 106 ? 54.753 11.313 36.697 1.00 167.27 151 GLY A N 1
ATOM 843 C CA . GLY A 1 106 ? 55.630 10.160 36.765 1.00 171.39 151 GLY A CA 1
ATOM 844 C C . GLY A 1 106 ? 54.760 9.008 37.220 1.00 171.27 151 GLY A C 1
ATOM 845 O O . GLY A 1 106 ? 55.015 7.840 36.919 1.00 173.28 151 GLY A O 1
ATOM 846 N N . SER A 1 107 ? 53.704 9.396 37.936 1.00 168.34 152 SER A N 1
ATOM 847 C CA . SER A 1 107 ? 52.722 8.512 38.561 1.00 163.37 152 SER A CA 1
ATOM 848 C C . SER A 1 107 ? 52.145 7.453 37.617 1.00 157.33 152 SER A C 1
ATOM 849 O O . SER A 1 107 ? 52.740 6.388 37.455 1.00 156.57 152 SER A O 1
ATOM 852 N N . ILE A 1 108 ? 51.000 7.736 36.997 1.00 153.23 153 ILE A N 1
ATOM 853 C CA . ILE A 1 108 ? 50.345 6.752 36.130 1.00 147.69 153 ILE A CA 1
ATOM 854 C C . ILE A 1 108 ? 50.847 6.797 34.692 1.00 143.01 153 ILE A C 1
ATOM 855 O O . ILE A 1 108 ? 51.591 7.696 34.317 1.00 143.78 153 ILE A O 1
ATOM 860 N N . LYS A 1 109 ? 50.425 5.831 33.884 1.00 138.29 154 LYS A N 1
ATOM 861 C CA . LYS A 1 109 ? 50.782 5.837 32.465 1.00 136.72 154 LYS A CA 1
ATOM 862 C C . LYS A 1 109 ? 49.566 5.757 31.540 1.00 128.41 154 LYS A C 1
ATOM 863 O O . LYS A 1 109 ? 48.467 5.421 31.973 1.00 128.00 154 LYS A O 1
ATOM 869 N N . GLN A 1 110 ? 49.779 6.066 30.265 1.00 124.61 155 GLN A N 1
ATOM 870 C CA . GLN A 1 110 ? 48.689 6.204 29.300 1.00 119.89 155 GLN A CA 1
ATOM 871 C C . GLN A 1 110 ? 47.608 5.125 29.349 1.00 125.54 155 GLN A C 1
ATOM 872 O O . GLN A 1 110 ? 46.430 5.438 29.208 1.00 126.38 155 GLN A O 1
ATOM 878 N N . ASP A 1 111 ? 47.992 3.870 29.553 1.00 130.77 156 ASP A N 1
ATOM 879 C CA . ASP A 1 111 ? 47.009 2.785 29.617 1.00 136.91 156 ASP A CA 1
ATOM 880 C C . ASP A 1 111 ? 46.039 2.963 30.776 1.00 146.38 156 ASP A C 1
ATOM 881 O O . ASP A 1 111 ? 44.850 2.687 30.648 1.00 149.02 156 ASP A O 1
ATOM 886 N N . GLN A 1 112 ? 46.554 3.409 31.911 1.00 123.21 157 GLN A N 1
ATOM 887 C CA . GLN A 1 112 ? 45.716 3.630 33.074 1.00 131.03 157 GLN A CA 1
ATOM 888 C C . GLN A 1 112 ? 44.849 4.862 32.832 1.00 130.31 157 GLN A C 1
ATOM 889 O O . GLN A 1 112 ? 43.732 4.959 33.340 1.00 131.75 157 GLN A O 1
ATOM 895 N N . TYR A 1 113 ? 45.368 5.804 32.050 1.00 131.58 158 TYR A N 1
ATOM 896 C CA . TYR A 1 113 ? 44.640 7.030 31.738 1.00 129.88 158 TYR A CA 1
ATOM 897 C C . TYR A 1 113 ? 43.391 6.664 30.948 1.00 127.12 158 TYR A C 1
ATOM 898 O O . TYR A 1 113 ? 42.264 6.828 31.418 1.00 131.01 158 TYR A O 1
ATOM 907 N N . ASP A 1 114 ? 43.627 6.149 29.746 1.00 121.59 159 ASP A N 1
ATOM 908 C CA . ASP A 1 114 ? 42.593 5.721 28.812 1.00 110.63 159 ASP A CA 1
ATOM 909 C C . ASP A 1 114 ? 41.472 4.877 29.427 1.00 115.00 159 ASP A C 1
ATOM 910 O O . ASP A 1 114 ? 40.312 5.026 29.041 1.00 122.87 159 ASP A O 1
ATOM 915 N N . LYS A 1 115 ? 41.806 3.990 30.366 1.00 114.42 160 LYS A N 1
ATOM 916 C CA . LYS A 1 115 ? 40.796 3.123 30.977 1.00 113.77 160 LYS A CA 1
ATOM 917 C C . LYS A 1 115 ? 39.920 3.910 31.935 1.00 117.20 160 LYS A C 1
ATOM 918 O O . LYS A 1 115 ? 38.734 3.627 32.068 1.00 130.07 160 LYS A O 1
ATOM 924 N N . GLN A 1 116 ? 40.514 4.899 32.595 1.00 134.06 161 GLN A N 1
ATOM 925 C CA . GLN A 1 116 ? 39.792 5.742 33.538 1.00 124.71 161 GLN A CA 1
ATOM 926 C C . GLN A 1 116 ? 38.864 6.701 32.786 1.00 122.36 161 GLN A C 1
ATOM 927 O O . GLN A 1 116 ? 37.751 6.981 33.230 1.00 123.59 161 GLN A O 1
ATOM 933 N N . LEU A 1 117 ? 39.320 7.174 31.627 1.00 127.01 162 LEU A N 1
ATOM 934 C CA . LEU A 1 117 ? 38.524 8.064 30.773 1.00 118.89 162 LEU A CA 1
ATOM 935 C C . LEU A 1 117 ? 37.318 7.356 30.141 1.00 112.95 162 LEU A C 1
ATOM 936 O O . LEU A 1 117 ? 36.248 7.948 30.015 1.00 112.65 162 LEU A O 1
ATOM 941 N N . LEU A 1 118 ? 37.495 6.092 29.764 1.00 110.47 163 LEU A N 1
ATOM 942 C CA . LEU A 1 118 ? 36.418 5.297 29.177 1.00 107.20 163 LEU A CA 1
ATOM 943 C C . LEU A 1 118 ? 35.294 5.047 30.183 1.00 109.85 163 LEU A C 1
ATOM 944 O O . LEU A 1 118 ? 34.129 4.950 29.813 1.00 108.18 163 LEU A O 1
ATOM 949 N N . SER A 1 119 ? 35.650 4.963 31.458 1.00 114.24 164 SER A N 1
ATOM 950 C CA . SER A 1 119 ? 34.677 4.686 32.505 1.00 117.29 164 SER A CA 1
ATOM 951 C C . SER A 1 119 ? 33.847 5.904 32.908 1.00 124.31 164 SER A C 1
ATOM 952 O O . SER A 1 119 ? 32.861 5.775 33.636 1.00 122.04 164 SER A O 1
ATOM 955 N N . LYS A 1 120 ? 34.241 7.088 32.455 1.00 119.49 165 LYS A N 1
ATOM 956 C CA . LYS A 1 120 ? 33.524 8.287 32.856 1.00 122.03 165 LYS A CA 1
ATOM 957 C C . LYS A 1 120 ? 32.534 8.798 31.810 1.00 118.70 165 LYS A C 1
ATOM 958 O O . LYS A 1 120 ? 32.023 9.913 31.938 1.00 120.32 165 LYS A O 1
ATOM 964 N N . ILE A 1 121 ? 32.252 7.988 30.793 1.00 114.28 166 ILE A N 1
ATOM 965 C CA . ILE A 1 121 ? 31.370 8.397 29.700 1.00 110.98 166 ILE A CA 1
ATOM 966 C C . ILE A 1 121 ? 30.002 7.700 29.773 1.00 115.94 166 ILE A C 1
ATOM 967 O O . ILE A 1 121 ? 29.931 6.471 29.872 1.00 109.58 166 ILE A O 1
ATOM 972 N N . ARG A 1 122 ? 28.923 8.483 29.716 1.00 112.20 167 ARG A N 1
ATOM 973 C CA . ARG A 1 122 ? 27.574 7.962 29.989 1.00 120.49 167 ARG A CA 1
ATOM 974 C C . ARG A 1 122 ? 26.472 8.609 29.148 1.00 126.29 167 ARG A C 1
ATOM 975 O O . ARG A 1 122 ? 26.100 8.119 28.079 1.00 106.42 167 ARG A O 1
ATOM 983 N N . LYS A 1 123 ? 25.951 9.715 29.677 1.00 129.93 168 LYS A N 1
ATOM 984 C CA . LYS A 1 123 ? 24.836 10.458 29.088 1.00 127.42 168 LYS A CA 1
ATOM 985 C C . LYS A 1 123 ? 25.226 11.292 27.851 1.00 119.51 168 LYS A C 1
ATOM 986 O O . LYS A 1 123 ? 24.394 11.990 27.263 1.00 108.85 168 LYS A O 1
ATOM 992 N N . SER A 1 124 ? 26.486 11.180 27.441 1.00 107.54 169 SER A N 1
ATOM 993 C CA . SER A 1 124 ? 27.004 11.991 26.353 1.00 104.87 169 SER A CA 1
ATOM 994 C C . SER A 1 124 ? 27.390 11.175 25.135 1.00 100.18 169 SER A C 1
ATOM 995 O O . SER A 1 124 ? 27.918 11.732 24.174 1.00 97.82 169 SER A O 1
ATOM 998 N N . GLN A 1 125 ? 27.154 9.866 25.161 1.00 98.93 170 GLN A N 1
ATOM 999 C CA . GLN A 1 125 ? 27.275 9.085 23.944 1.00 94.54 170 GLN A CA 1
ATOM 1000 C C . GLN A 1 125 ? 26.267 9.618 22.956 1.00 107.72 170 GLN A C 1
ATOM 1001 O O . GLN A 1 125 ? 26.495 9.648 21.750 1.00 96.82 170 GLN A O 1
ATOM 1007 N N . LEU A 1 126 ? 25.134 10.034 23.503 1.00 119.00 171 LEU A N 1
ATOM 1008 C CA . LEU A 1 126 ? 23.996 10.475 22.718 1.00 94.07 171 LEU A CA 1
ATOM 1009 C C . LEU A 1 126 ? 24.277 11.753 21.939 1.00 93.14 171 LEU A C 1
ATOM 1010 O O . LEU A 1 126 ? 23.599 12.028 20.960 1.00 91.25 171 LEU A O 1
ATOM 1015 N N . ASP A 1 127 ? 25.285 12.519 22.354 1.00 99.40 172 ASP A N 1
ATOM 1016 C CA . ASP A 1 127 ? 25.620 13.777 21.674 1.00 98.91 172 ASP A CA 1
ATOM 1017 C C . ASP A 1 127 ? 25.988 13.560 20.206 1.00 90.48 172 ASP A C 1
ATOM 1018 O O . ASP A 1 127 ? 25.856 14.469 19.379 1.00 91.50 172 ASP A O 1
ATOM 1023 N N . GLU A 1 128 ? 26.473 12.365 19.890 1.00 95.01 173 GLU A N 1
ATOM 1024 C CA . GLU A 1 128 ? 26.891 12.062 18.533 1.00 107.32 173 GLU A CA 1
ATOM 1025 C C . GLU A 1 128 ? 25.857 11.202 17.859 1.00 119.19 173 GLU A C 1
ATOM 1026 O O . GLU A 1 128 ? 25.964 10.922 16.663 1.00 121.17 173 GLU A O 1
ATOM 1032 N N . LEU A 1 129 ? 24.845 10.787 18.623 1.00 128.79 174 LEU A N 1
ATOM 1033 C CA . LEU A 1 129 ? 23.642 10.224 18.007 1.00 132.45 174 LEU A CA 1
ATOM 1034 C C . LEU A 1 129 ? 23.095 11.196 16.941 1.00 139.33 174 LEU A C 1
ATOM 1035 O O . LEU A 1 129 ? 22.201 10.823 16.173 1.00 147.10 174 LEU A O 1
ATOM 1040 N N . SER A 1 130 ? 23.631 12.426 16.896 1.00 131.94 175 SER A N 1
ATOM 1041 C CA . SER A 1 130 ? 23.696 13.201 15.657 1.00 115.96 175 SER A CA 1
ATOM 1042 C C . SER A 1 130 ? 24.105 12.207 14.584 1.00 99.00 175 SER A C 1
ATOM 1043 O O . SER A 1 130 ? 25.292 12.065 14.268 1.00 90.64 175 SER A O 1
ATOM 1046 N N . SER A 1 131 ? 23.104 11.530 14.027 1.00 93.12 176 SER A N 1
ATOM 1047 C CA . SER A 1 131 ? 23.300 10.359 13.190 1.00 91.36 176 SER A CA 1
ATOM 1048 C C . SER A 1 131 ? 24.295 10.591 12.054 1.00 93.02 176 SER A C 1
ATOM 1049 O O . SER A 1 131 ? 24.790 9.621 11.458 1.00 66.86 176 SER A O 1
ATOM 1052 N N . LYS A 1 132 ? 24.592 11.866 11.782 1.00 69.78 177 LYS A N 1
ATOM 1053 C CA . LYS A 1 132 ? 25.647 12.254 10.849 1.00 75.69 177 LYS A CA 1
ATOM 1054 C C . LYS A 1 132 ? 26.999 11.760 11.366 1.00 70.91 177 LYS A C 1
ATOM 1055 O O . LYS A 1 132 ? 27.823 11.235 10.602 1.00 65.49 177 LYS A O 1
ATOM 1061 N N . ASP A 1 133 ? 27.210 11.938 12.670 1.00 70.31 178 ASP A N 1
ATOM 1062 C CA . ASP A 1 133 ? 28.378 11.397 13.367 1.00 80.49 178 ASP A CA 1
ATOM 1063 C C . ASP A 1 133 ? 28.510 9.866 13.252 1.00 75.61 178 ASP A C 1
ATOM 1064 O O . ASP A 1 133 ? 29.541 9.368 12.804 1.00 73.18 178 ASP A O 1
ATOM 1069 N N . LEU A 1 134 ? 27.467 9.130 13.634 1.00 72.42 179 LEU A N 1
ATOM 1070 C CA . LEU A 1 134 ? 27.469 7.670 13.510 1.00 67.71 179 LEU A CA 1
ATOM 1071 C C . LEU A 1 134 ? 27.780 7.221 12.070 1.00 65.50 179 LEU A C 1
ATOM 1072 O O . LEU A 1 134 ? 28.466 6.223 11.864 1.00 64.96 179 LEU A O 1
ATOM 1077 N N . GLN A 1 135 ? 27.306 7.964 11.072 1.00 71.46 180 GLN A N 1
ATOM 1078 C CA . GLN A 1 135 ? 27.636 7.648 9.677 1.00 73.92 180 GLN A CA 1
ATOM 1079 C C . GLN A 1 135 ? 29.148 7.688 9.402 1.00 59.66 180 GLN A C 1
ATOM 1080 O O . GLN A 1 135 ? 29.704 6.770 8.804 1.00 74.54 180 GLN A O 1
ATOM 1086 N N . VAL A 1 136 ? 29.806 8.752 9.854 1.00 66.14 181 VAL A N 1
ATOM 1087 C CA . VAL A 1 136 ? 31.257 8.865 9.758 1.00 61.05 181 VAL A CA 1
ATOM 1088 C C . VAL A 1 136 ? 31.965 7.746 10.531 1.00 69.80 181 VAL A C 1
ATOM 1089 O O . VAL A 1 136 ? 32.826 7.050 9.980 1.00 59.77 181 VAL A O 1
ATOM 1093 N N . LEU A 1 137 ? 31.586 7.584 11.802 1.00 63.53 182 LEU A N 1
ATOM 1094 C CA . LEU A 1 137 ? 32.115 6.528 12.686 1.00 71.03 182 LEU A CA 1
ATOM 1095 C C . LEU A 1 137 ? 31.983 5.120 12.087 1.00 75.59 182 LEU A C 1
ATOM 1096 O O . LEU A 1 137 ? 32.863 4.273 12.250 1.00 61.45 182 LEU A O 1
ATOM 1101 N N . ALA A 1 138 ? 30.881 4.885 11.388 1.00 74.86 183 ALA A N 1
ATOM 1102 C CA . ALA A 1 138 ? 30.628 3.597 10.774 1.00 61.24 183 ALA A CA 1
ATOM 1103 C C . ALA A 1 138 ? 31.691 3.273 9.715 1.00 61.85 183 ALA A C 1
ATOM 1104 O O . ALA A 1 138 ? 32.172 2.132 9.625 1.00 57.09 183 ALA A O 1
ATOM 1106 N N . ILE A 1 139 ? 32.068 4.288 8.936 1.00 55.56 184 ILE A N 1
ATOM 1107 C CA . ILE A 1 139 ? 33.097 4.147 7.902 1.00 60.57 184 ILE A CA 1
ATOM 1108 C C . ILE A 1 139 ? 34.484 4.094 8.549 1.00 56.28 184 ILE A C 1
ATOM 1109 O O . ILE A 1 139 ? 35.334 3.278 8.188 1.00 53.95 184 ILE A O 1
ATOM 1114 N N . PHE A 1 140 ? 34.693 4.975 9.518 1.00 61.10 185 PHE A N 1
ATOM 1115 C CA . PHE A 1 140 ? 35.977 5.114 10.190 1.00 59.04 185 PHE A CA 1
ATOM 1116 C C . PHE A 1 140 ? 36.458 3.809 10.829 1.00 64.12 185 PHE A C 1
ATOM 1117 O O . PHE A 1 140 ? 37.621 3.427 10.683 1.00 71.47 185 PHE A O 1
ATOM 1125 N N . ARG A 1 141 ? 35.562 3.116 11.516 1.00 65.93 186 ARG A N 1
ATOM 1126 C CA . ARG A 1 141 ? 35.939 1.884 12.200 1.00 61.58 186 ARG A CA 1
ATOM 1127 C C . ARG A 1 141 ? 36.418 0.821 11.230 1.00 62.22 186 ARG A C 1
ATOM 1128 O O . ARG A 1 141 ? 37.308 0.051 11.559 1.00 72.92 186 ARG A O 1
ATOM 1136 N N . GLU A 1 142 ? 35.842 0.758 10.039 1.00 64.45 187 GLU A N 1
ATOM 1137 C CA . GLU A 1 142 ? 36.334 -0.223 9.074 1.00 65.13 187 GLU A CA 1
ATOM 1138 C C . GLU A 1 142 ? 37.707 0.165 8.497 1.00 59.64 187 GLU A C 1
ATOM 1139 O O . GLU A 1 142 ? 38.568 -0.687 8.260 1.00 54.15 187 GLU A O 1
ATOM 1145 N N . MET A 1 143 ? 37.912 1.457 8.283 1.00 65.16 188 MET A N 1
ATOM 1146 C CA . MET A 1 143 ? 39.226 1.945 7.900 1.00 69.04 188 MET A CA 1
ATOM 1147 C C . MET A 1 143 ? 40.325 1.526 8.895 1.00 77.18 188 MET A C 1
ATOM 1148 O O . MET A 1 143 ? 41.418 1.162 8.475 1.00 91.80 188 MET A O 1
ATOM 1153 N N . ASN A 1 144 ? 40.037 1.565 10.196 1.00 69.60 189 ASN A N 1
ATOM 1154 C CA . ASN A 1 144 ? 40.953 1.041 11.224 1.00 60.10 189 ASN A CA 1
ATOM 1155 C C . ASN A 1 144 ? 40.931 -0.492 11.403 1.00 60.50 189 ASN A C 1
ATOM 1156 O O . ASN A 1 144 ? 41.626 -1.030 12.270 1.00 60.94 189 ASN A O 1
ATOM 1161 N N . ALA A 1 145 ? 40.137 -1.200 10.594 1.00 57.70 190 ALA A N 1
ATOM 1162 C CA . ALA A 1 145 ? 39.804 -2.597 10.898 1.00 67.77 190 ALA A CA 1
ATOM 1163 C C . ALA A 1 145 ? 40.870 -3.625 10.545 1.00 86.92 190 ALA A C 1
ATOM 1164 O O . ALA A 1 145 ? 40.869 -4.740 11.086 1.00 89.40 190 ALA A O 1
ATOM 1166 N N . GLY A 1 146 ? 41.774 -3.263 9.645 1.00 96.39 191 GLY A N 1
ATOM 1167 C CA . GLY A 1 146 ? 42.694 -4.243 9.107 1.00 101.35 191 GLY A CA 1
ATOM 1168 C C . GLY A 1 146 ? 44.124 -3.782 8.983 1.00 103.65 191 GLY A C 1
ATOM 1169 O O . GLY A 1 146 ? 44.629 -2.974 9.777 1.00 108.40 191 GLY A O 1
ATOM 1170 N N . THR A 1 147 ? 44.774 -4.291 7.947 1.00 94.43 192 THR A N 1
ATOM 1171 C CA . THR A 1 147 ? 46.218 -4.215 7.861 1.00 92.74 192 THR A CA 1
ATOM 1172 C C . THR A 1 147 ? 46.724 -3.133 6.894 1.00 87.10 192 THR A C 1
ATOM 1173 O O . THR A 1 147 ? 45.981 -2.625 6.040 1.00 71.84 192 THR A O 1
ATOM 1177 N N . VAL A 1 148 ? 48.008 -2.810 7.041 1.00 88.16 193 VAL A N 1
ATOM 1178 C CA . VAL A 1 148 ? 48.602 -1.569 6.530 1.00 94.72 193 VAL A CA 1
ATOM 1179 C C . VAL A 1 148 ? 48.925 -1.523 5.027 1.00 97.49 193 VAL A C 1
ATOM 1180 O O . VAL A 1 148 ? 49.686 -0.660 4.589 1.00 107.49 193 VAL A O 1
ATOM 1184 N N . LEU A 1 149 ? 48.375 -2.442 4.239 1.00 92.50 194 LEU A N 1
ATOM 1185 C CA . LEU A 1 149 ? 48.454 -2.334 2.777 1.00 90.45 194 LEU A CA 1
ATOM 1186 C C . LEU A 1 149 ? 47.300 -3.093 2.152 1.00 81.08 194 LEU A C 1
ATOM 1187 O O . LEU A 1 149 ? 47.079 -3.012 0.951 1.00 85.60 194 LEU A O 1
ATOM 1192 N N . ASP A 1 150 ? 46.577 -3.833 2.985 1.00 78.80 195 ASP A N 1
ATOM 1193 C CA . ASP A 1 150 ? 45.384 -4.542 2.559 1.00 82.32 195 ASP A CA 1
ATOM 1194 C C . ASP A 1 150 ? 44.216 -3.577 2.476 1.00 70.27 195 ASP A C 1
ATOM 1195 O O . ASP A 1 150 ? 43.975 -2.805 3.406 1.00 78.85 195 ASP A O 1
ATOM 1200 N N . PRO A 1 151 ? 43.507 -3.590 1.341 1.00 55.09 196 PRO A N 1
ATOM 1201 C CA . PRO A 1 151 ? 42.262 -2.818 1.258 1.00 64.89 196 PRO A CA 1
ATOM 1202 C C . PRO A 1 151 ? 41.165 -3.341 2.202 1.00 63.20 196 PRO A C 1
ATOM 1203 O O . PRO A 1 151 ? 40.703 -4.475 2.036 1.00 66.70 196 PRO A O 1
ATOM 1207 N N . GLN A 1 152 ? 40.757 -2.534 3.181 1.00 64.26 197 GLN A N 1
ATOM 1208 C CA . GLN A 1 152 ? 39.596 -2.894 3.996 1.00 63.09 197 GLN A CA 1
ATOM 1209 C C . GLN A 1 152 ? 38.301 -2.528 3.292 1.00 58.06 197 GLN A C 1
ATOM 1210 O O . GLN A 1 152 ? 38.138 -1.408 2.805 1.00 62.95 197 GLN A O 1
ATOM 1216 N N . MET A 1 153 ? 37.377 -3.480 3.228 1.00 54.75 198 MET A N 1
ATOM 1217 C CA . MET A 1 153 ? 36.069 -3.214 2.637 1.00 59.26 198 MET A CA 1
ATOM 1218 C C . MET A 1 153 ? 35.271 -2.286 3.534 1.00 55.24 198 MET A C 1
ATOM 1219 O O . MET A 1 153 ? 35.186 -2.515 4.731 1.00 51.61 198 MET A O 1
ATOM 1224 N N . ILE A 1 154 ? 34.674 -1.246 2.964 1.00 60.05 199 ILE A N 1
ATOM 1225 C CA . ILE A 1 154 ? 33.892 -0.313 3.764 1.00 53.01 199 ILE A CA 1
ATOM 1226 C C . ILE A 1 154 ? 32.427 -0.566 3.512 1.00 61.13 199 ILE A C 1
ATOM 1227 O O . ILE A 1 154 ? 31.633 -0.683 4.444 1.00 76.83 199 ILE A O 1
ATOM 1232 N N . LYS A 1 155 ? 32.075 -0.617 2.235 1.00 56.80 200 LYS A N 1
ATOM 1233 C CA . LYS A 1 155 ? 30.712 -0.889 1.810 1.00 65.59 200 LYS A CA 1
ATOM 1234 C C . LYS A 1 155 ? 30.765 -1.678 0.520 1.00 59.55 200 LYS A C 1
ATOM 1235 O O . LYS A 1 155 ? 31.528 -1.343 -0.393 1.00 50.54 200 LYS A O 1
ATOM 1241 N N . ASN A 1 156 ? 29.963 -2.736 0.461 1.00 53.41 201 ASN A N 1
ATOM 1242 C CA . ASN A 1 156 ? 29.704 -3.438 -0.787 1.00 45.17 201 ASN A CA 1
ATOM 1243 C C . ASN A 1 156 ? 28.206 -3.566 -1.030 1.00 49.95 201 ASN A C 1
ATOM 1244 O O . ASN A 1 156 ? 27.599 -4.539 -0.585 1.00 56.37 201 ASN A O 1
ATOM 1249 N N . GLU A 1 157 ? 27.604 -2.590 -1.717 1.00 46.60 202 GLU A N 1
ATOM 1250 C CA . GLU A 1 157 ? 26.155 -2.632 -1.955 1.00 62.86 202 GLU A CA 1
ATOM 1251 C C . GLU A 1 157 ? 25.695 -2.559 -3.420 1.00 59.70 202 GLU A C 1
ATOM 1252 O O . GLU A 1 157 ? 26.479 -2.257 -4.328 1.00 60.33 202 GLU A O 1
ATOM 1258 N N . ASP A 1 158 ? 24.407 -2.846 -3.615 1.00 63.36 203 ASP A N 1
ATOM 1259 C CA . ASP A 1 158 ? 23.789 -2.892 -4.939 1.00 68.38 203 ASP A CA 1
ATOM 1260 C C . ASP A 1 158 ? 23.998 -1.567 -5.645 1.00 66.26 203 ASP A C 1
ATOM 1261 O O . ASP A 1 158 ? 23.449 -0.541 -5.233 1.00 69.73 203 ASP A O 1
ATOM 1266 N N . VAL A 1 159 ? 24.802 -1.578 -6.701 1.00 52.36 204 VAL A N 1
ATOM 1267 C CA . VAL A 1 159 ? 24.995 -0.366 -7.489 1.00 49.36 204 VAL A CA 1
ATOM 1268 C C . VAL A 1 159 ? 24.324 -0.561 -8.828 1.00 62.25 204 VAL A C 1
ATOM 1269 O O . VAL A 1 159 ? 24.194 -1.692 -9.296 1.00 74.13 204 VAL A O 1
ATOM 1273 N N . SER A 1 160 ? 23.886 0.532 -9.444 1.00 63.89 205 SER A N 1
ATOM 1274 C CA . SER A 1 160 ? 23.372 0.458 -10.804 1.00 60.31 205 SER A CA 1
ATOM 1275 C C . SER A 1 160 ? 24.450 0.879 -11.787 1.00 55.97 205 SER A C 1
ATOM 1276 O O . SER A 1 160 ? 25.459 1.465 -11.400 1.00 54.35 205 SER A O 1
ATOM 1279 N N . GLU A 1 161 ? 24.238 0.553 -13.054 1.00 66.48 206 GLU A N 1
ATOM 1280 C CA . GLU A 1 161 ? 25.228 0.821 -14.091 1.00 73.27 206 GLU A CA 1
ATOM 1281 C C . GLU A 1 161 ? 25.545 2.317 -14.153 1.00 79.61 206 GLU A C 1
ATOM 1282 O O . GLU A 1 161 ? 26.713 2.711 -14.268 1.00 80.19 206 GLU A O 1
ATOM 1288 N N . LYS A 1 162 ? 24.500 3.140 -14.030 1.00 79.44 207 LYS A N 1
ATOM 1289 C CA . LYS A 1 162 ? 24.633 4.600 -14.108 1.00 78.33 207 LYS A CA 1
ATOM 1290 C C . LYS A 1 162 ? 25.146 5.242 -12.817 1.00 70.07 207 LYS A C 1
ATOM 1291 O O . LYS A 1 162 ? 25.881 6.231 -12.868 1.00 72.31 207 LYS A O 1
ATOM 1297 N N . GLU A 1 163 ? 24.750 4.694 -11.671 1.00 61.89 208 GLU A N 1
ATOM 1298 C CA . GLU A 1 163 ? 25.335 5.094 -10.397 1.00 59.94 208 GLU A CA 1
ATOM 1299 C C . GLU A 1 163 ? 26.860 4.974 -10.385 1.00 58.88 208 GLU A C 1
ATOM 1300 O O . GLU A 1 163 ? 27.571 5.903 -9.981 1.00 57.18 208 GLU A O 1
ATOM 1306 N N . TYR A 1 164 ? 27.360 3.825 -10.823 1.00 47.66 209 TYR A N 1
ATOM 1307 C CA . TYR A 1 164 ? 28.797 3.589 -10.785 1.00 57.86 209 TYR A CA 1
ATOM 1308 C C . TYR A 1 164 ? 29.483 4.663 -11.609 1.00 56.40 209 TYR A C 1
ATOM 1309 O O . TYR A 1 164 ? 30.529 5.193 -11.215 1.00 43.73 209 TYR A O 1
ATOM 1318 N N . ALA A 1 165 ? 28.851 5.013 -12.728 1.00 56.10 210 ALA A N 1
ATOM 1319 C CA . ALA A 1 165 ? 29.386 6.032 -13.628 1.00 60.21 210 ALA A CA 1
ATOM 1320 C C . ALA A 1 165 ? 29.416 7.434 -12.988 1.00 44.44 210 ALA A C 1
ATOM 1321 O O . ALA A 1 165 ? 30.253 8.268 -13.324 1.00 42.50 210 ALA A O 1
ATOM 1323 N N . ALA A 1 166 ? 28.498 7.697 -12.072 1.00 43.89 211 ALA A N 1
ATOM 1324 C CA . ALA A 1 166 ? 28.507 8.981 -11.388 1.00 55.54 211 ALA A CA 1
ATOM 1325 C C . ALA A 1 166 ? 29.599 9.040 -10.308 1.00 64.86 211 ALA A C 1
ATOM 1326 O O . ALA A 1 166 ? 30.427 9.945 -10.299 1.00 70.91 211 ALA A O 1
ATOM 1328 N N . VAL A 1 167 ? 29.611 8.056 -9.413 1.00 60.16 212 VAL A N 1
ATOM 1329 C CA . VAL A 1 167 ? 30.394 8.157 -8.184 1.00 58.08 212 VAL A CA 1
ATOM 1330 C C . VAL A 1 167 ? 31.798 7.535 -8.156 1.00 57.34 212 VAL A C 1
ATOM 1331 O O . VAL A 1 167 ? 32.599 7.897 -7.289 1.00 51.56 212 VAL A O 1
ATOM 1335 N N . SER A 1 168 ? 32.115 6.614 -9.068 1.00 54.31 213 SER A N 1
ATOM 1336 C CA . SER A 1 168 ? 33.360 5.851 -8.915 1.00 53.23 213 SER A CA 1
ATOM 1337 C C . SER A 1 168 ? 34.601 6.740 -8.975 1.00 55.88 213 SER A C 1
ATOM 1338 O O . SER A 1 168 ? 35.503 6.632 -8.136 1.00 56.65 213 SER A O 1
ATOM 1341 N N . GLN A 1 169 ? 34.634 7.632 -9.955 1.00 56.77 214 GLN A N 1
ATOM 1342 C CA . GLN A 1 169 ? 35.707 8.620 -10.051 1.00 63.56 214 GLN A CA 1
ATOM 1343 C C . GLN A 1 169 ? 35.880 9.479 -8.783 1.00 66.03 214 GLN A C 1
ATOM 1344 O O . GLN A 1 169 ? 36.994 9.621 -8.274 1.00 67.32 214 GLN A O 1
ATOM 1350 N N . GLN A 1 170 ? 34.799 10.063 -8.275 1.00 61.46 215 GLN A N 1
ATOM 1351 C CA . GLN A 1 170 ? 34.942 10.942 -7.113 1.00 70.32 215 GLN A CA 1
ATOM 1352 C C . GLN A 1 170 ? 35.287 10.179 -5.850 1.00 72.50 215 GLN A C 1
ATOM 1353 O O . GLN A 1 170 ? 36.011 10.695 -4.993 1.00 80.81 215 GLN A O 1
ATOM 1359 N N . LEU A 1 171 ? 34.765 8.963 -5.722 1.00 61.64 216 LEU A N 1
ATOM 1360 C CA . LEU A 1 171 ? 35.215 8.091 -4.652 1.00 53.01 216 LEU A CA 1
ATOM 1361 C C . LEU A 1 171 ? 36.725 7.911 -4.768 1.00 61.62 216 LEU A C 1
ATOM 1362 O O . LEU A 1 171 ? 37.461 8.248 -3.846 1.00 66.28 216 LEU A O 1
ATOM 1367 N N . SER A 1 172 ? 37.175 7.409 -5.920 1.00 56.69 217 SER A N 1
ATOM 1368 C CA . SER A 1 172 ? 38.586 7.066 -6.134 1.00 49.91 217 SER A CA 1
ATOM 1369 C C . SER A 1 172 ? 39.545 8.238 -5.954 1.00 63.36 217 SER A C 1
ATOM 1370 O O . SER A 1 172 ? 40.755 8.029 -5.793 1.00 68.41 217 SER A O 1
ATOM 1373 N N . LYS A 1 173 ? 39.001 9.456 -5.970 1.00 67.84 218 LYS A N 1
ATOM 1374 C CA . LYS A 1 173 ? 39.796 10.660 -5.776 1.00 82.85 218 LYS A CA 1
ATOM 1375 C C . LYS A 1 173 ? 40.338 10.718 -4.356 1.00 91.44 218 LYS A C 1
ATOM 1376 O O . LYS A 1 173 ? 41.453 11.194 -4.124 1.00 100.85 218 LYS A O 1
ATOM 1382 N N . LEU A 1 174 ? 39.539 10.232 -3.412 1.00 82.69 219 LEU A N 1
ATOM 1383 C CA . LEU A 1 174 ? 39.936 10.172 -2.012 1.00 78.62 219 LEU A CA 1
ATOM 1384 C C . LEU A 1 174 ? 41.113 9.221 -1.821 1.00 69.29 219 LEU A C 1
ATOM 1385 O O . LEU A 1 174 ? 41.138 8.126 -2.393 1.00 71.75 219 LEU A O 1
ATOM 1390 N N . PRO A 1 175 ? 42.097 9.637 -1.012 1.00 69.87 220 PRO A N 1
ATOM 1391 C CA . PRO A 1 175 ? 43.268 8.800 -0.734 1.00 73.20 220 PRO A CA 1
ATOM 1392 C C . PRO A 1 175 ? 42.875 7.569 0.064 1.00 68.33 220 PRO A C 1
ATOM 1393 O O . PRO A 1 175 ? 42.202 7.680 1.086 1.00 76.37 220 PRO A O 1
ATOM 1397 N N . GLY A 1 176 ? 43.301 6.406 -0.409 1.00 69.78 221 GLY A N 1
ATOM 1398 C CA . GLY A 1 176 ? 42.987 5.150 0.235 1.00 68.31 221 GLY A CA 1
ATOM 1399 C C . GLY A 1 176 ? 41.942 4.418 -0.573 1.00 70.77 221 GLY A C 1
ATOM 1400 O O . GLY A 1 176 ? 41.931 3.186 -0.636 1.00 68.20 221 GLY A O 1
ATOM 1401 N N . VAL A 1 177 ? 41.076 5.191 -1.219 1.00 65.54 222 VAL A N 1
ATOM 1402 C CA . VAL A 1 177 ? 39.817 4.653 -1.724 1.00 65.06 222 VAL A CA 1
ATOM 1403 C C . VAL A 1 177 ? 39.911 4.069 -3.124 1.00 55.76 222 VAL A C 1
ATOM 1404 O O . VAL A 1 177 ? 40.533 4.644 -4.025 1.00 56.73 222 VAL A O 1
ATOM 1408 N N . ASN A 1 178 ? 39.317 2.892 -3.280 1.00 53.12 223 ASN A N 1
ATOM 1409 C CA . ASN A 1 178 ? 39.085 2.327 -4.592 1.00 52.68 223 ASN A CA 1
ATOM 1410 C C . ASN A 1 178 ? 37.701 1.744 -4.686 1.00 44.07 223 ASN A C 1
ATOM 1411 O O . ASN A 1 178 ? 37.050 1.478 -3.680 1.00 63.04 223 ASN A O 1
ATOM 1416 N N . THR A 1 179 ? 37.258 1.573 -5.918 1.00 42.38 224 THR A N 1
ATOM 1417 C CA . THR A 1 179 ? 35.927 1.091 -6.198 1.00 44.31 224 THR A CA 1
ATOM 1418 C C . THR A 1 179 ? 36.084 0.009 -7.240 1.00 49.41 224 THR A C 1
ATOM 1419 O O . THR A 1 179 ? 37.000 0.056 -8.053 1.00 51.75 224 THR A O 1
ATOM 1423 N N . SER A 1 180 ? 35.192 -0.968 -7.201 1.00 36.21 225 SER A N 1
ATOM 1424 C CA . SER A 1 180 ? 35.090 -1.925 -8.268 1.00 43.44 225 SER A CA 1
ATOM 1425 C C . SER A 1 180 ? 33.668 -2.456 -8.322 1.00 38.93 225 SER A C 1
ATOM 1426 O O . SER A 1 180 ? 32.855 -2.224 -7.424 1.00 41.66 225 SER A O 1
ATOM 1429 N N . MET A 1 181 ? 33.376 -3.161 -9.400 1.00 46.87 226 MET A N 1
ATOM 1430 C CA . MET A 1 181 ? 32.077 -3.759 -9.570 1.00 47.57 226 MET A CA 1
ATOM 1431 C C . MET A 1 181 ? 32.272 -5.191 -9.196 1.00 48.18 226 MET A C 1
ATOM 1432 O O . MET A 1 181 ? 33.351 -5.734 -9.404 1.00 53.10 226 MET A O 1
ATOM 1437 N N . ASP A 1 182 ? 31.260 -5.833 -8.637 1.00 37.31 227 ASP A N 1
ATOM 1438 C CA . ASP A 1 182 ? 31.438 -7.262 -8.410 1.00 39.90 227 ASP A CA 1
ATOM 1439 C C . ASP A 1 182 ? 30.118 -7.991 -8.496 1.00 43.37 227 ASP A C 1
ATOM 1440 O O . ASP A 1 182 ? 29.062 -7.447 -8.153 1.00 39.08 227 ASP A O 1
ATOM 1445 N N . TRP A 1 183 ? 30.186 -9.218 -8.998 1.00 33.34 228 TRP A N 1
ATOM 1446 C CA . TRP A 1 183 ? 29.085 -10.146 -8.829 1.00 32.14 228 TRP A CA 1
ATOM 1447 C C . TRP A 1 183 ? 29.071 -10.659 -7.383 1.00 46.70 228 TRP A C 1
ATOM 1448 O O . TRP A 1 183 ? 30.112 -11.023 -6.819 1.00 58.43 228 TRP A O 1
ATOM 1459 N N . ASP A 1 184 ? 27.901 -10.646 -6.764 1.00 36.74 229 ASP A N 1
ATOM 1460 C CA . ASP A 1 184 ? 27.797 -11.160 -5.413 1.00 45.70 229 ASP A CA 1
ATOM 1461 C C . ASP A 1 184 ? 26.499 -11.927 -5.266 1.00 42.35 229 ASP A C 1
ATOM 1462 O O . ASP A 1 184 ? 25.458 -11.482 -5.749 1.00 53.07 229 ASP A O 1
ATOM 1467 N N . ARG A 1 185 ? 26.564 -13.083 -4.615 1.00 35.29 230 ARG A N 1
ATOM 1468 C CA . ARG A 1 185 ? 25.364 -13.858 -4.331 1.00 38.52 230 ARG A CA 1
ATOM 1469 C C . ARG A 1 185 ? 24.525 -13.144 -3.294 1.00 47.02 230 ARG A C 1
ATOM 1470 O O . ARG A 1 185 ? 25.056 -12.682 -2.284 1.00 65.14 230 ARG A O 1
ATOM 1478 N N . LYS A 1 186 ? 23.216 -13.051 -3.540 1.00 44.08 231 LYS A N 1
ATOM 1479 C CA . LYS A 1 186 ? 22.262 -12.560 -2.527 1.00 37.12 231 LYS A CA 1
ATOM 1480 C C . LYS A 1 186 ? 21.310 -13.694 -2.097 1.00 46.02 231 LYS A C 1
ATOM 1481 O O . LYS A 1 186 ? 21.093 -14.651 -2.848 1.00 49.03 231 LYS A O 1
ATOM 1487 N N . TYR A 1 187 ? 20.772 -13.626 -0.881 1.00 49.82 232 TYR A N 1
ATOM 1488 C CA . TYR A 1 187 ? 19.977 -14.757 -0.370 1.00 51.57 232 TYR A CA 1
ATOM 1489 C C . TYR A 1 187 ? 18.629 -14.361 0.220 1.00 59.27 232 TYR A C 1
ATOM 1490 O O . TYR A 1 187 ? 18.543 -13.900 1.364 1.00 69.01 232 TYR A O 1
ATOM 1499 N N . PRO A 1 188 ? 17.567 -14.533 -0.568 1.00 56.56 233 PRO A N 1
ATOM 1500 C CA . PRO A 1 188 ? 16.264 -14.002 -0.160 1.00 63.44 233 PRO A CA 1
ATOM 1501 C C . PRO A 1 188 ? 15.720 -14.670 1.096 1.00 66.93 233 PRO A C 1
ATOM 1502 O O . PRO A 1 188 ? 15.004 -14.023 1.867 1.00 71.50 233 PRO A O 1
ATOM 1506 N N . TYR A 1 189 ? 16.064 -15.933 1.316 1.00 53.74 234 TYR A N 1
ATOM 1507 C CA . TYR A 1 189 ? 15.654 -16.573 2.558 1.00 44.94 234 TYR A CA 1
ATOM 1508 C C . TYR A 1 189 ? 16.756 -16.442 3.633 1.00 50.48 234 TYR A C 1
ATOM 1509 O O . TYR A 1 189 ? 16.815 -17.186 4.621 1.00 45.24 234 TYR A O 1
ATOM 1518 N N . GLY A 1 190 ? 17.637 -15.469 3.414 1.00 44.65 235 GLY A N 1
ATOM 1519 C CA . GLY A 1 190 ? 18.556 -14.994 4.442 1.00 45.20 235 GLY A CA 1
ATOM 1520 C C . GLY A 1 190 ? 19.584 -16.008 4.906 1.00 51.63 235 GLY A C 1
ATOM 1521 O O . GLY A 1 190 ? 20.603 -16.240 4.241 1.00 58.84 235 GLY A O 1
ATOM 1522 N N . ASP A 1 191 ? 19.318 -16.629 6.047 1.00 45.17 236 ASP A N 1
ATOM 1523 C CA . ASP A 1 191 ? 20.271 -17.583 6.583 1.00 60.17 236 ASP A CA 1
ATOM 1524 C C . ASP A 1 191 ? 19.906 -19.045 6.309 1.00 56.88 236 ASP A C 1
ATOM 1525 O O . ASP A 1 191 ? 20.745 -19.926 6.452 1.00 63.46 236 ASP A O 1
ATOM 1530 N N . THR A 1 192 ? 18.670 -19.286 5.878 1.00 57.01 237 THR A N 1
ATOM 1531 C CA . THR A 1 192 ? 18.046 -20.619 5.950 1.00 58.59 237 THR A CA 1
ATOM 1532 C C . THR A 1 192 ? 18.829 -21.856 5.481 1.00 70.48 237 THR A C 1
ATOM 1533 O O . THR A 1 192 ? 18.852 -22.861 6.197 1.00 102.36 237 THR A O 1
ATOM 1537 N N . LEU A 1 193 ? 19.498 -21.824 4.341 1.00 48.57 238 LEU A N 1
ATOM 1538 C CA . LEU A 1 193 ? 20.298 -23.017 4.017 1.00 39.59 238 LEU A CA 1
ATOM 1539 C C . LEU A 1 193 ? 21.724 -22.717 3.597 1.00 44.51 238 LEU A C 1
ATOM 1540 O O . LEU A 1 193 ? 22.313 -23.466 2.806 1.00 36.46 238 LEU A O 1
ATOM 1545 N N . ARG A 1 194 ? 22.268 -21.619 4.120 1.00 52.27 239 ARG A N 1
ATOM 1546 C CA . ARG A 1 194 ? 23.541 -21.066 3.637 1.00 45.23 239 ARG A CA 1
ATOM 1547 C C . ARG A 1 194 ? 24.658 -22.083 3.656 1.00 39.92 239 ARG A C 1
ATOM 1548 O O . ARG A 1 194 ? 25.507 -22.131 2.754 1.00 43.36 239 ARG A O 1
ATOM 1556 N N . GLY A 1 195 ? 24.648 -22.901 4.698 1.00 41.87 240 GLY A N 1
ATOM 1557 C CA . GLY A 1 195 ? 25.653 -23.936 4.852 1.00 45.37 240 GLY A CA 1
ATOM 1558 C C . GLY A 1 195 ? 25.675 -24.801 3.614 1.00 52.29 240 GLY A C 1
ATOM 1559 O O . GLY A 1 195 ? 26.746 -25.111 3.078 1.00 32.54 240 GLY A O 1
ATOM 1560 N N . ILE A 1 196 ? 24.484 -25.140 3.130 1.00 33.77 241 ILE A N 1
ATOM 1561 C CA . ILE A 1 196 ? 24.358 -26.108 2.048 1.00 39.10 241 ILE A CA 1
ATOM 1562 C C . ILE A 1 196 ? 24.634 -25.485 0.668 1.00 38.13 241 ILE A C 1
ATOM 1563 O O . ILE A 1 196 ? 25.215 -26.135 -0.206 1.00 44.96 241 ILE A O 1
ATOM 1568 N N . PHE A 1 197 ? 24.261 -24.215 0.497 1.00 39.35 242 PHE A N 1
ATOM 1569 C CA . PHE A 1 197 ? 24.521 -23.491 -0.754 1.00 37.27 242 PHE A CA 1
ATOM 1570 C C . PHE A 1 197 ? 26.014 -23.290 -1.043 1.00 35.94 242 PHE A C 1
ATOM 1571 O O . PHE A 1 197 ? 26.435 -23.297 -2.203 1.00 39.32 242 PHE A O 1
ATOM 1579 N N . GLY A 1 198 ? 26.809 -23.114 0.007 1.00 30.55 243 GLY A N 1
ATOM 1580 C CA . GLY A 1 198 ? 28.230 -22.917 -0.160 1.00 29.95 243 GLY A CA 1
ATOM 1581 C C . GLY A 1 198 ? 28.551 -21.517 -0.670 1.00 39.01 243 GLY A C 1
ATOM 1582 O O . GLY A 1 198 ? 27.662 -20.691 -0.880 1.00 30.93 243 GLY A O 1
ATOM 1583 N N . ASP A 1 199 ? 29.832 -21.239 -0.881 1.00 36.58 244 ASP A N 1
ATOM 1584 C CA . ASP A 1 199 ? 30.262 -19.914 -1.315 1.00 32.67 244 ASP A CA 1
ATOM 1585 C C . ASP A 1 199 ? 30.966 -19.967 -2.662 1.00 33.16 244 ASP A C 1
ATOM 1586 O O . ASP A 1 199 ? 31.580 -20.988 -3.014 1.00 33.93 244 ASP A O 1
ATOM 1591 N N . VAL A 1 200 ? 30.909 -18.853 -3.391 1.00 33.85 245 VAL A N 1
ATOM 1592 C CA . VAL A 1 200 ? 31.818 -18.638 -4.517 1.00 33.79 245 VAL A CA 1
ATOM 1593 C C . VAL A 1 200 ? 33.028 -17.854 -3.996 1.00 36.15 245 VAL A C 1
ATOM 1594 O O . VAL A 1 200 ? 32.881 -16.998 -3.120 1.00 47.79 245 VAL A O 1
ATOM 1598 N N . SER A 1 201 ? 34.210 -18.146 -4.531 1.00 28.49 246 SER A N 1
ATOM 1599 C CA . SER A 1 201 ? 35.418 -17.461 -4.102 1.00 36.81 246 SER A CA 1
ATOM 1600 C C . SER A 1 201 ? 35.333 -15.969 -4.397 1.00 40.20 246 SER A C 1
ATOM 1601 O O . SER A 1 201 ? 34.730 -15.536 -5.400 1.00 29.20 246 SER A O 1
ATOM 1604 N N . THR A 1 202 ? 35.918 -15.188 -3.489 1.00 42.66 247 THR A N 1
ATOM 1605 C CA . THR A 1 202 ? 35.881 -13.727 -3.529 1.00 39.58 247 THR A CA 1
ATOM 1606 C C . THR A 1 202 ? 36.702 -13.265 -4.701 1.00 37.70 247 THR A C 1
ATOM 1607 O O . THR A 1 202 ? 37.574 -13.994 -5.121 1.00 35.24 247 THR A O 1
ATOM 1611 N N . PRO A 1 203 ? 36.424 -12.063 -5.233 1.00 48.25 248 PRO A N 1
ATOM 1612 C CA . PRO A 1 203 ? 37.264 -11.551 -6.324 1.00 46.07 248 PRO A CA 1
ATOM 1613 C C . PRO A 1 203 ? 38.748 -11.565 -5.919 1.00 43.15 248 PRO A C 1
ATOM 1614 O O . PRO A 1 203 ? 39.619 -12.000 -6.668 1.00 40.60 248 PRO A O 1
ATOM 1618 N N . ALA A 1 204 ? 39.018 -11.141 -4.697 1.00 36.99 249 ALA A N 1
ATOM 1619 C CA . ALA A 1 204 ? 40.383 -11.147 -4.175 1.00 33.91 249 ALA A CA 1
ATOM 1620 C C . ALA A 1 204 ? 41.097 -12.513 -4.283 1.00 37.83 249 ALA A C 1
ATOM 1621 O O . ALA A 1 204 ? 42.183 -12.619 -4.882 1.00 39.68 249 ALA A O 1
ATOM 1623 N N . GLU A 1 205 ? 40.491 -13.566 -3.741 1.00 36.84 250 GLU A N 1
ATOM 1624 C CA . GLU A 1 205 ? 41.070 -14.882 -3.972 1.00 50.24 250 GLU A CA 1
ATOM 1625 C C . GLU A 1 205 ? 40.731 -15.278 -5.403 1.00 51.87 250 GLU A C 1
ATOM 1626 O O . GLU A 1 205 ? 39.673 -14.953 -5.926 1.00 63.51 250 GLU A O 1
ATOM 1632 N N . GLY A 1 206 ? 41.622 -15.961 -6.081 1.00 43.56 251 GLY A N 1
ATOM 1633 C CA . GLY A 1 206 ? 41.231 -16.339 -7.427 1.00 52.81 251 GLY A CA 1
ATOM 1634 C C . GLY A 1 206 ? 40.449 -17.623 -7.317 1.00 37.63 251 GLY A C 1
ATOM 1635 O O . GLY A 1 206 ? 39.391 -17.664 -6.681 1.00 29.69 251 GLY A O 1
ATOM 1636 N N . ILE A 1 207 ? 40.977 -18.660 -7.966 1.00 37.12 252 ILE A N 1
ATOM 1637 C CA . ILE A 1 207 ? 40.850 -20.029 -7.466 1.00 46.41 252 ILE A CA 1
ATOM 1638 C C . ILE A 1 207 ? 41.411 -19.973 -6.044 1.00 40.86 252 ILE A C 1
ATOM 1639 O O . ILE A 1 207 ? 42.525 -19.451 -5.849 1.00 31.44 252 ILE A O 1
ATOM 1644 N N . PRO A 1 208 ? 40.639 -20.460 -5.038 1.00 33.73 253 PRO A N 1
ATOM 1645 C CA . PRO A 1 208 ? 41.185 -20.608 -3.676 1.00 32.30 253 PRO A CA 1
ATOM 1646 C C . PRO A 1 208 ? 42.480 -21.395 -3.710 1.00 35.46 253 PRO A C 1
ATOM 1647 O O . PRO A 1 208 ? 42.645 -22.302 -4.551 1.00 36.98 253 PRO A O 1
ATOM 1651 N N . LYS A 1 209 ? 43.407 -21.039 -2.824 1.00 37.78 254 LYS A N 1
ATOM 1652 C CA . LYS A 1 209 ? 44.759 -21.563 -2.954 1.00 41.52 254 LYS A CA 1
ATOM 1653 C C . LYS A 1 209 ? 44.815 -23.089 -2.930 1.00 46.31 254 LYS A C 1
ATOM 1654 O O . LYS A 1 209 ? 45.425 -23.688 -3.819 1.00 45.97 254 LYS A O 1
ATOM 1660 N N . GLU A 1 210 ? 44.150 -23.728 -1.973 1.00 41.76 255 GLU A N 1
ATOM 1661 C CA . GLU A 1 210 ? 44.265 -25.187 -1.906 1.00 51.77 255 GLU A CA 1
ATOM 1662 C C . GLU A 1 210 ? 43.426 -25.930 -2.955 1.00 47.90 255 GLU A C 1
ATOM 1663 O O . GLU A 1 210 ? 43.377 -27.152 -2.922 1.00 47.03 255 GLU A O 1
ATOM 1669 N N . LEU A 1 211 ? 42.781 -25.196 -3.868 1.00 44.01 256 LEU A N 1
ATOM 1670 C CA . LEU A 1 211 ? 41.944 -25.785 -4.930 1.00 38.07 256 LEU A CA 1
ATOM 1671 C C . LEU A 1 211 ? 42.593 -25.542 -6.294 1.00 32.88 256 LEU A C 1
ATOM 1672 O O . LEU A 1 211 ? 42.036 -25.882 -7.347 1.00 39.88 256 LEU A O 1
ATOM 1677 N N . THR A 1 212 ? 43.779 -24.940 -6.259 1.00 34.75 257 THR A N 1
ATOM 1678 C CA . THR A 1 212 ? 44.517 -24.556 -7.464 1.00 38.82 257 THR A CA 1
ATOM 1679 C C . THR A 1 212 ? 44.521 -25.617 -8.543 1.00 45.42 257 THR A C 1
ATOM 1680 O O . THR A 1 212 ? 44.036 -25.396 -9.666 1.00 51.35 257 THR A O 1
ATOM 1684 N N . GLU A 1 213 ? 45.072 -26.773 -8.204 1.00 49.79 258 GLU A N 1
ATOM 1685 C CA . GLU A 1 213 ? 45.301 -27.776 -9.218 1.00 40.74 258 GLU A CA 1
ATOM 1686 C C . GLU A 1 213 ? 43.950 -28.272 -9.691 1.00 39.85 258 GLU A C 1
ATOM 1687 O O . GLU A 1 213 ? 43.750 -28.478 -10.882 1.00 33.95 258 GLU A O 1
ATOM 1693 N N . HIS A 1 214 ? 43.025 -28.450 -8.753 1.00 29.29 259 HIS A N 1
ATOM 1694 C CA . HIS A 1 214 ? 41.691 -28.912 -9.076 1.00 43.11 259 HIS A CA 1
ATOM 1695 C C . HIS A 1 214 ? 41.064 -28.101 -10.221 1.00 46.88 259 HIS A C 1
ATOM 1696 O O . HIS A 1 214 ? 40.409 -28.639 -11.102 1.00 45.36 259 HIS A O 1
ATOM 1703 N N . TYR A 1 215 ? 41.301 -26.798 -10.195 1.00 29.98 260 TYR A N 1
ATOM 1704 C CA . TYR A 1 215 ? 40.664 -25.895 -11.125 1.00 28.09 260 TYR A CA 1
ATOM 1705 C C . TYR A 1 215 ? 41.529 -25.503 -12.362 1.00 52.56 260 TYR A C 1
ATOM 1706 O O . TYR A 1 215 ? 40.998 -25.343 -13.472 1.00 41.53 260 TYR A O 1
ATOM 1715 N N . LEU A 1 216 ? 42.844 -25.358 -12.172 1.00 45.76 261 LEU A N 1
ATOM 1716 C CA . LEU A 1 216 ? 43.754 -25.094 -13.287 1.00 43.45 261 LEU A CA 1
ATOM 1717 C C . LEU A 1 216 ? 43.737 -26.246 -14.247 1.00 39.06 261 LEU A C 1
ATOM 1718 O O . LEU A 1 216 ? 43.787 -26.050 -15.465 1.00 47.85 261 LEU A O 1
ATOM 1723 N N . SER A 1 217 ? 43.633 -27.455 -13.715 1.00 37.07 262 SER A N 1
ATOM 1724 C CA . SER A 1 217 ? 43.637 -28.647 -14.574 1.00 32.47 262 SER A CA 1
ATOM 1725 C C . SER A 1 217 ? 42.351 -28.765 -15.431 1.00 37.53 262 SER A C 1
ATOM 1726 O O . SER A 1 217 ? 42.269 -29.578 -16.361 1.00 52.93 262 SER A O 1
ATOM 1729 N N . LYS A 1 218 ? 41.347 -27.955 -15.127 1.00 38.19 263 LYS A N 1
ATOM 1730 C CA . LYS A 1 218 ? 40.090 -27.987 -15.893 1.00 40.02 263 LYS A CA 1
ATOM 1731 C C . LYS A 1 218 ? 39.951 -26.772 -16.783 1.00 39.24 263 LYS A C 1
ATOM 1732 O O . LYS A 1 218 ? 38.853 -26.471 -17.253 1.00 45.04 263 LYS A O 1
ATOM 1738 N N . GLY A 1 219 ? 41.048 -26.044 -16.971 1.00 46.97 264 GLY A N 1
ATOM 1739 C CA . GLY A 1 219 ? 41.044 -24.931 -17.901 1.00 31.29 264 GLY A CA 1
ATOM 1740 C C . GLY A 1 219 ? 40.958 -23.559 -17.273 1.00 41.58 264 GLY A C 1
ATOM 1741 O O . GLY A 1 219 ? 41.247 -22.564 -17.945 1.00 47.17 264 GLY A O 1
ATOM 1742 N N . TYR A 1 220 ? 40.572 -23.487 -15.999 1.00 41.01 265 TYR A N 1
ATOM 1743 C CA . TYR A 1 220 ? 40.437 -22.179 -15.366 1.00 35.59 265 TYR A CA 1
ATOM 1744 C C . TYR A 1 220 ? 41.722 -21.391 -15.316 1.00 41.78 265 TYR A C 1
ATOM 1745 O O . TYR A 1 220 ? 42.812 -21.938 -15.434 1.00 39.51 265 TYR A O 1
ATOM 1754 N N . SER A 1 221 ? 41.555 -20.084 -15.150 1.00 43.21 266 SER A N 1
ATOM 1755 C CA . SER A 1 221 ? 42.653 -19.167 -14.905 1.00 50.50 266 SER A CA 1
ATOM 1756 C C . SER A 1 221 ? 42.702 -18.951 -13.392 1.00 55.37 266 SER A C 1
ATOM 1757 O O . SER A 1 221 ? 41.666 -19.015 -12.706 1.00 49.10 266 SER A O 1
ATOM 1760 N N . ARG A 1 222 ? 43.892 -18.692 -12.865 1.00 57.79 267 ARG A N 1
ATOM 1761 C CA . ARG A 1 222 ? 44.041 -18.568 -11.428 1.00 57.51 267 ARG A CA 1
ATOM 1762 C C . ARG A 1 222 ? 43.199 -17.405 -10.931 1.00 51.10 267 ARG A C 1
ATOM 1763 O O . ARG A 1 222 ? 42.893 -17.303 -9.749 1.00 48.45 267 ARG A O 1
ATOM 1771 N N . ASN A 1 223 ? 42.796 -16.537 -11.846 1.00 46.26 268 ASN A N 1
ATOM 1772 C CA . ASN A 1 223 ? 41.985 -15.382 -11.464 1.00 44.05 268 ASN A CA 1
ATOM 1773 C C . ASN A 1 223 ? 40.475 -15.573 -11.430 1.00 42.66 268 ASN A C 1
ATOM 1774 O O . ASN A 1 223 ? 39.748 -14.671 -10.998 1.00 35.27 268 ASN A O 1
ATOM 1779 N N . ASP A 1 224 ? 39.997 -16.729 -11.878 1.00 39.88 269 ASP A N 1
ATOM 1780 C CA . ASP A 1 224 ? 38.549 -16.959 -11.936 1.00 44.49 269 ASP A CA 1
ATOM 1781 C C . ASP A 1 224 ? 37.912 -17.107 -10.563 1.00 39.56 269 ASP A C 1
ATOM 1782 O O . ASP A 1 224 ? 38.528 -17.643 -9.647 1.00 39.15 269 ASP A O 1
ATOM 1787 N N . ARG A 1 225 ? 36.690 -16.616 -10.427 1.00 36.94 270 ARG A N 1
ATOM 1788 C CA . ARG A 1 225 ? 35.888 -16.908 -9.250 1.00 38.10 270 ARG A CA 1
ATOM 1789 C C . ARG A 1 225 ? 35.126 -18.218 -9.460 1.00 34.82 270 ARG A C 1
ATOM 1790 O O . ARG A 1 225 ? 34.461 -18.432 -10.491 1.00 39.55 270 ARG A O 1
ATOM 1798 N N . VAL A 1 226 ? 35.213 -19.104 -8.479 1.00 28.09 271 VAL A N 1
ATOM 1799 C CA . VAL A 1 226 ? 34.593 -20.422 -8.609 1.00 26.85 271 VAL A CA 1
ATOM 1800 C C . VAL A 1 226 ? 33.890 -20.803 -7.303 1.00 26.81 271 VAL A C 1
ATOM 1801 O O . VAL A 1 226 ? 34.229 -20.270 -6.236 1.00 34.05 271 VAL A O 1
ATOM 1805 N N . GLY A 1 227 ? 32.919 -21.714 -7.389 1.00 26.48 272 GLY A N 1
ATOM 1806 C CA . GLY A 1 227 ? 32.304 -22.313 -6.211 1.00 35.26 272 GLY A CA 1
ATOM 1807 C C . GLY A 1 227 ? 33.377 -23.047 -5.404 1.00 34.60 272 GLY A C 1
ATOM 1808 O O . GLY A 1 227 ? 34.269 -23.670 -5.987 1.00 30.55 272 GLY A O 1
ATOM 1809 N N . LYS A 1 228 ? 33.321 -22.964 -4.073 1.00 27.09 273 LYS A N 1
ATOM 1810 C CA . LYS A 1 228 ? 34.362 -23.595 -3.246 1.00 39.14 273 LYS A CA 1
ATOM 1811 C C . LYS A 1 228 ? 33.903 -24.459 -2.033 1.00 30.83 273 LYS A C 1
ATOM 1812 O O . LYS A 1 228 ? 34.757 -25.084 -1.421 1.00 36.17 273 LYS A O 1
ATOM 1818 N N . SER A 1 229 ? 32.600 -24.530 -1.708 1.00 27.82 274 SER A N 1
ATOM 1819 C CA . SER A 1 229 ? 32.202 -25.143 -0.418 1.00 65.46 274 SER A CA 1
ATOM 1820 C C . SER A 1 229 ? 31.391 -26.434 -0.519 1.00 66.79 274 SER A C 1
ATOM 1821 O O . SER A 1 229 ? 31.799 -27.495 -0.000 1.00 73.35 274 SER A O 1
ATOM 1824 N N . TYR A 1 230 ? 30.223 -26.307 -1.151 1.00 32.35 275 TYR A N 1
ATOM 1825 C CA . TYR A 1 230 ? 29.199 -27.354 -1.220 1.00 36.08 275 TYR A CA 1
ATOM 1826 C C . TYR A 1 230 ? 28.487 -27.194 -2.556 1.00 32.93 275 TYR A C 1
ATOM 1827 O O . TYR A 1 230 ? 29.132 -27.302 -3.604 1.00 43.36 275 TYR A O 1
ATOM 1836 N N . LEU A 1 231 ? 27.195 -26.868 -2.546 1.00 30.20 276 LEU A N 1
ATOM 1837 C CA . LEU A 1 231 ? 26.453 -26.729 -3.818 1.00 27.73 276 LEU A CA 1
ATOM 1838 C C . LEU A 1 231 ? 27.132 -25.830 -4.884 1.00 32.98 276 LEU A C 1
ATOM 1839 O O . LEU A 1 231 ? 27.129 -26.167 -6.069 1.00 30.61 276 LEU A O 1
ATOM 1844 N N . GLU A 1 232 ? 27.721 -24.707 -4.472 1.00 32.99 277 GLU A N 1
ATOM 1845 C CA . GLU A 1 232 ? 28.406 -23.824 -5.430 1.00 27.07 277 GLU A CA 1
ATOM 1846 C C . GLU A 1 232 ? 29.558 -24.587 -6.077 1.00 26.39 277 GLU A C 1
ATOM 1847 O O . GLU A 1 232 ? 29.875 -24.368 -7.234 1.00 43.26 277 GLU A O 1
ATOM 1853 N N . TYR A 1 233 ? 30.176 -25.482 -5.313 1.00 26.25 278 TYR A N 1
ATOM 1854 C CA . TYR A 1 233 ? 31.323 -26.270 -5.760 1.00 26.31 278 TYR A CA 1
ATOM 1855 C C . TYR A 1 233 ? 30.880 -27.546 -6.471 1.00 31.32 278 TYR A C 1
ATOM 1856 O O . TYR A 1 233 ? 31.432 -27.934 -7.497 1.00 39.44 278 TYR A O 1
ATOM 1865 N N . GLN A 1 234 ? 29.901 -28.227 -5.893 1.00 39.24 279 GLN A N 1
ATOM 1866 C CA . GLN A 1 234 ? 29.437 -29.468 -6.490 1.00 33.42 279 GLN A CA 1
ATOM 1867 C C . GLN A 1 234 ? 28.902 -29.188 -7.900 1.00 38.84 279 GLN A C 1
ATOM 1868 O O . GLN A 1 234 ? 29.218 -29.891 -8.863 1.00 33.40 279 GLN A O 1
ATOM 1874 N N . TYR A 1 235 ? 28.101 -28.139 -8.031 1.00 34.56 280 TYR A N 1
ATOM 1875 C CA . TYR A 1 235 ? 27.525 -27.840 -9.325 1.00 28.19 280 TYR A CA 1
ATOM 1876 C C . TYR A 1 235 ? 28.205 -26.672 -10.017 1.00 26.18 280 TYR A C 1
ATOM 1877 O O . TYR A 1 235 ? 27.591 -26.025 -10.862 1.00 33.86 280 TYR A O 1
ATOM 1886 N N . GLU A 1 236 ? 29.474 -26.399 -9.666 1.00 28.31 281 GLU A N 1
ATOM 1887 C CA . GLU A 1 236 ? 30.292 -25.395 -10.420 1.00 31.09 281 GLU A CA 1
ATOM 1888 C C . GLU A 1 236 ? 30.161 -25.562 -11.959 1.00 43.70 281 GLU A C 1
ATOM 1889 O O . GLU A 1 236 ? 30.050 -24.585 -12.718 1.00 28.64 281 GLU A O 1
ATOM 1895 N N . ASP A 1 237 ? 30.221 -26.829 -12.369 1.00 38.26 282 ASP A N 1
ATOM 1896 C CA . ASP A 1 237 ? 29.871 -27.345 -13.690 1.00 36.11 282 ASP A CA 1
ATOM 1897 C C . ASP A 1 237 ? 28.896 -26.465 -14.436 1.00 34.11 282 ASP A C 1
ATOM 1898 O O . ASP A 1 237 ? 29.186 -25.909 -15.479 1.00 41.01 282 ASP A O 1
ATOM 1903 N N . VAL A 1 238 ? 27.717 -26.355 -13.843 1.00 37.37 283 VAL A N 1
ATOM 1904 C CA . VAL A 1 238 ? 26.553 -25.913 -14.537 1.00 33.48 283 VAL A CA 1
ATOM 1905 C C . VAL A 1 238 ? 26.237 -24.495 -14.109 1.00 34.71 283 VAL A C 1
ATOM 1906 O O . VAL A 1 238 ? 25.588 -23.722 -14.840 1.00 32.56 283 VAL A O 1
ATOM 1910 N N . LEU A 1 239 ? 26.697 -24.131 -12.919 1.00 34.59 284 LEU A N 1
ATOM 1911 C CA . LEU A 1 239 ? 26.273 -22.840 -12.382 1.00 37.54 284 LEU A CA 1
ATOM 1912 C C . LEU A 1 239 ? 27.164 -21.745 -12.962 1.00 41.69 284 LEU A C 1
ATOM 1913 O O . LEU A 1 239 ? 26.726 -20.601 -13.116 1.00 35.90 284 LEU A O 1
ATOM 1918 N N . ARG A 1 240 ? 28.404 -22.107 -13.301 1.00 34.32 285 ARG A N 1
ATOM 1919 C CA . ARG A 1 240 ? 29.402 -21.107 -13.700 1.00 37.29 285 ARG A CA 1
ATOM 1920 C C . ARG A 1 240 ? 28.983 -20.330 -14.970 1.00 38.69 285 ARG A C 1
ATOM 1921 O O . ARG A 1 240 ? 28.376 -20.875 -15.886 1.00 36.86 285 ARG A O 1
ATOM 1929 N N . GLY A 1 241 ? 29.276 -19.044 -15.005 1.00 36.32 286 GLY A N 1
ATOM 1930 C CA . GLY A 1 241 ? 29.033 -18.305 -16.221 1.00 48.01 286 GLY A CA 1
ATOM 1931 C C . GLY A 1 241 ? 30.273 -18.291 -17.097 1.00 40.66 286 GLY A C 1
ATOM 1932 O O . GLY A 1 241 ? 31.349 -17.843 -16.670 1.00 40.22 286 GLY A O 1
ATOM 1933 N N . LYS A 1 242 ? 30.133 -18.807 -18.310 1.00 30.64 287 LYS A N 1
ATOM 1934 C CA . LYS A 1 242 ? 31.191 -18.714 -19.324 1.00 34.20 287 LYS A CA 1
ATOM 1935 C C . LYS A 1 242 ? 31.450 -17.235 -19.592 1.00 35.87 287 LYS A C 1
ATOM 1936 O O . LYS A 1 242 ? 30.583 -16.513 -20.085 1.00 32.81 287 LYS A O 1
ATOM 1942 N N . LYS A 1 243 ? 32.631 -16.786 -19.195 1.00 31.45 288 LYS A N 1
ATOM 1943 C CA . LYS A 1 243 ? 32.979 -15.387 -19.236 1.00 38.55 288 LYS A CA 1
ATOM 1944 C C . LYS A 1 243 ? 33.106 -14.882 -20.678 1.00 43.44 288 LYS A C 1
ATOM 1945 O O . LYS A 1 243 ? 33.183 -15.664 -21.627 1.00 43.40 288 LYS A O 1
ATOM 1951 N N . LYS A 1 244 ? 33.084 -13.571 -20.855 1.00 40.93 289 LYS A N 1
ATOM 1952 C CA . LYS A 1 244 ? 33.217 -13.015 -22.193 1.00 37.09 289 LYS A CA 1
ATOM 1953 C C . LYS A 1 244 ? 34.689 -12.670 -22.452 1.00 35.59 289 LYS A C 1
ATOM 1954 O O . LYS A 1 244 ? 35.307 -11.942 -21.662 1.00 41.96 289 LYS A O 1
ATOM 1960 N N . GLU A 1 245 ? 35.254 -13.218 -23.531 1.00 36.60 290 GLU A N 1
ATOM 1961 C CA . GLU A 1 245 ? 36.644 -12.954 -23.919 1.00 54.27 290 GLU A CA 1
ATOM 1962 C C . GLU A 1 245 ? 36.738 -12.168 -25.238 1.00 47.80 290 GLU A C 1
ATOM 1963 O O . GLU A 1 245 ? 36.172 -12.589 -26.247 1.00 40.16 290 GLU A O 1
ATOM 1969 N N . MET A 1 246 ? 37.477 -11.058 -25.225 1.00 42.86 291 MET A N 1
ATOM 1970 C CA . MET A 1 246 ? 37.696 -10.237 -26.413 1.00 45.85 291 MET A CA 1
ATOM 1971 C C . MET A 1 246 ? 39.182 -10.086 -26.698 1.00 53.52 291 MET A C 1
ATOM 1972 O O . MET A 1 246 ? 39.965 -9.862 -25.780 1.00 67.06 291 MET A O 1
ATOM 1977 N N . LYS A 1 247 ? 39.568 -10.194 -27.965 1.00 47.10 292 LYS A N 1
ATOM 1978 C CA . LYS A 1 247 ? 40.946 -9.929 -28.373 1.00 54.14 292 LYS A CA 1
ATOM 1979 C C . LYS A 1 247 ? 41.015 -8.660 -29.242 1.00 64.74 292 LYS A C 1
ATOM 1980 O O . LYS A 1 247 ? 40.497 -8.641 -30.361 1.00 67.98 292 LYS A O 1
ATOM 1986 N N . TYR A 1 248 ? 41.637 -7.603 -28.719 1.00 47.48 293 TYR A N 1
ATOM 1987 C CA . TYR A 1 248 ? 41.871 -6.365 -29.470 1.00 60.61 293 TYR A CA 1
ATOM 1988 C C . TYR A 1 248 ? 43.288 -6.277 -30.051 1.00 62.04 293 TYR A C 1
ATOM 1989 O O . TYR A 1 248 ? 44.233 -6.796 -29.471 1.00 66.23 293 TYR A O 1
ATOM 1998 N N . THR A 1 249 ? 43.437 -5.606 -31.187 1.00 59.44 294 THR A N 1
ATOM 1999 C CA . THR A 1 249 ? 44.758 -5.378 -31.769 1.00 56.90 294 THR A CA 1
ATOM 2000 C C . THR A 1 249 ? 44.954 -3.866 -31.890 1.00 63.53 294 THR A C 1
ATOM 2001 O O . THR A 1 249 ? 44.108 -3.175 -32.443 1.00 73.66 294 THR A O 1
ATOM 2005 N N . THR A 1 250 ? 46.031 -3.334 -31.320 1.00 60.37 295 THR A N 1
ATOM 2006 C CA . THR A 1 250 ? 46.241 -1.893 -31.376 1.00 65.88 295 THR A CA 1
ATOM 2007 C C . THR A 1 250 ? 47.365 -1.533 -32.342 1.00 77.35 295 THR A C 1
ATOM 2008 O O . THR A 1 250 ? 48.150 -2.390 -32.737 1.00 81.14 295 THR A O 1
ATOM 2012 N N . ASP A 1 251 ? 47.420 -0.268 -32.737 1.00 70.31 296 ASP A N 1
ATOM 2013 C CA . ASP A 1 251 ? 48.627 0.269 -33.334 1.00 72.85 296 ASP A CA 1
ATOM 2014 C C . ASP A 1 251 ? 49.489 0.761 -32.173 1.00 70.98 296 ASP A C 1
ATOM 2015 O O . ASP A 1 251 ? 49.032 0.807 -31.023 1.00 80.90 296 ASP A O 1
ATOM 2020 N N . LYS A 1 252 ? 50.730 1.111 -32.486 1.00 71.07 297 LYS A N 1
ATOM 2021 C CA . LYS A 1 252 ? 51.688 1.631 -31.519 1.00 82.44 297 LYS A CA 1
ATOM 2022 C C . LYS A 1 252 ? 51.089 2.658 -30.545 1.00 81.87 297 LYS A C 1
ATOM 2023 O O . LYS A 1 252 ? 51.335 2.586 -29.344 1.00 86.96 297 LYS A O 1
ATOM 2029 N N . SER A 1 253 ? 50.286 3.590 -31.060 1.00 83.35 298 SER A N 1
ATOM 2030 C CA . SER A 1 253 ? 49.678 4.632 -30.228 1.00 84.74 298 SER A CA 1
ATOM 2031 C C . SER A 1 253 ? 48.391 4.192 -29.527 1.00 88.16 298 SER A C 1
ATOM 2032 O O . SER A 1 253 ? 47.648 5.029 -29.001 1.00 91.08 298 SER A O 1
ATOM 2035 N N . GLY A 1 254 ? 48.116 2.891 -29.539 1.00 82.53 299 GLY A N 1
ATOM 2036 C CA . GLY A 1 254 ? 47.020 2.342 -28.760 1.00 82.93 299 GLY A CA 1
ATOM 2037 C C . GLY A 1 254 ? 45.674 2.206 -29.456 1.00 70.08 299 GLY A C 1
ATOM 2038 O O . GLY A 1 254 ? 44.740 1.612 -28.907 1.00 64.18 299 GLY A O 1
ATOM 2039 N N . LYS A 1 255 ? 45.565 2.761 -30.658 1.00 64.23 300 LYS A N 1
ATOM 2040 C CA . LYS A 1 255 ? 44.310 2.743 -31.399 1.00 58.46 300 LYS A CA 1
ATOM 2041 C C . LYS A 1 255 ? 43.939 1.310 -31.722 1.00 61.94 300 LYS A C 1
ATOM 2042 O O . LYS A 1 255 ? 44.757 0.561 -32.240 1.00 75.21 300 LYS A O 1
ATOM 2048 N N . VAL A 1 256 ? 42.716 0.907 -31.403 1.00 56.88 301 VAL A N 1
ATOM 2049 C CA . VAL A 1 256 ? 42.304 -0.444 -31.765 1.00 56.24 301 VAL A CA 1
ATOM 2050 C C . VAL A 1 256 ? 42.123 -0.492 -33.267 1.00 58.26 301 VAL A C 1
ATOM 2051 O O . VAL A 1 256 ? 41.506 0.403 -33.843 1.00 60.09 301 VAL A O 1
ATOM 2055 N N . THR A 1 257 ? 42.675 -1.511 -33.921 1.00 59.05 302 THR A N 1
ATOM 2056 C CA . THR A 1 257 ? 42.528 -1.593 -35.376 1.00 62.18 302 THR A CA 1
ATOM 2057 C C . THR A 1 257 ? 41.592 -2.727 -35.755 1.00 67.42 302 THR A C 1
ATOM 2058 O O . THR A 1 257 ? 40.871 -2.642 -36.745 1.00 82.13 302 THR A O 1
ATOM 2062 N N . SER A 1 258 ? 41.612 -3.782 -34.951 1.00 60.50 303 SER A N 1
ATOM 2063 C CA . SER A 1 258 ? 40.892 -5.010 -35.222 1.00 58.95 303 SER A CA 1
ATOM 2064 C C . SER A 1 258 ? 40.342 -5.487 -33.886 1.00 55.96 303 SER A C 1
ATOM 2065 O O . SER A 1 258 ? 40.813 -5.058 -32.838 1.00 63.72 303 SER A O 1
ATOM 2068 N N . SER A 1 259 ? 39.351 -6.367 -33.900 1.00 55.20 304 SER A N 1
ATOM 2069 C CA . SER A 1 259 ? 38.938 -7.015 -32.669 1.00 52.59 304 SER A CA 1
ATOM 2070 C C . SER A 1 259 ? 38.199 -8.276 -33.015 1.00 61.05 304 SER A C 1
ATOM 2071 O O . SER A 1 259 ? 37.637 -8.398 -34.101 1.00 64.85 304 SER A O 1
ATOM 2074 N N . GLU A 1 260 ? 38.201 -9.222 -32.091 1.00 50.56 305 GLU A N 1
ATOM 2075 C CA . GLU A 1 260 ? 37.478 -10.447 -32.315 1.00 52.12 305 GLU A CA 1
ATOM 2076 C C . GLU A 1 260 ? 36.925 -11.023 -31.024 1.00 59.26 305 GLU A C 1
ATOM 2077 O O . GLU A 1 260 ? 37.492 -10.852 -29.945 1.00 61.56 305 GLU A O 1
ATOM 2083 N N . VAL A 1 261 ? 35.796 -11.704 -31.143 1.00 74.52 306 VAL A N 1
ATOM 2084 C CA . VAL A 1 261 ? 35.179 -12.347 -30.002 1.00 64.97 306 VAL A CA 1
ATOM 2085 C C . VAL A 1 261 ? 35.749 -13.765 -29.861 1.00 66.24 306 VAL A C 1
ATOM 2086 O O . VAL A 1 261 ? 35.360 -14.688 -30.593 1.00 69.32 306 VAL A O 1
ATOM 2090 N N . LEU A 1 262 ? 36.705 -13.923 -28.948 1.00 66.76 307 LEU A N 1
ATOM 2091 C CA . LEU A 1 262 ? 37.227 -15.247 -28.621 1.00 68.27 307 LEU A CA 1
ATOM 2092 C C . LEU A 1 262 ? 36.079 -16.069 -28.046 1.00 64.40 307 LEU A C 1
ATOM 2093 O O . LEU A 1 262 ? 35.989 -17.271 -28.275 1.00 62.76 307 LEU A O 1
ATOM 2098 N N . ASN A 1 263 ? 35.194 -15.400 -27.311 1.00 70.75 308 ASN A N 1
ATOM 2099 C CA . ASN A 1 263 ? 34.022 -16.036 -26.710 1.00 64.13 308 ASN A CA 1
ATOM 2100 C C . ASN A 1 263 ? 33.072 -14.960 -26.173 1.00 65.83 308 ASN A C 1
ATOM 2101 O O . ASN A 1 263 ? 33.515 -14.064 -25.458 1.00 79.58 308 ASN A O 1
ATOM 2106 N N . PRO A 1 264 ? 31.775 -15.017 -26.540 1.00 54.00 309 PRO A N 1
ATOM 2107 C CA . PRO A 1 264 ? 30.826 -14.075 -25.945 1.00 53.15 309 PRO A CA 1
ATOM 2108 C C . PRO A 1 264 ? 30.404 -14.679 -24.616 1.00 61.42 309 PRO A C 1
ATOM 2109 O O . PRO A 1 264 ? 30.817 -15.795 -24.276 1.00 64.45 309 PRO A O 1
ATOM 2113 N N . GLY A 1 265 ? 29.597 -13.969 -23.852 1.00 63.85 310 GLY A N 1
ATOM 2114 C CA . GLY A 1 265 ? 29.265 -14.473 -22.530 1.00 61.89 310 GLY A CA 1
ATOM 2115 C C . GLY A 1 265 ? 28.144 -15.507 -22.520 1.00 53.60 310 GLY A C 1
ATOM 2116 O O . GLY A 1 265 ? 27.369 -15.597 -23.466 1.00 59.92 310 GLY A O 1
ATOM 2117 N N . ALA A 1 266 ? 28.059 -16.283 -21.443 1.00 49.10 311 ALA A N 1
ATOM 2118 C CA . ALA A 1 266 ? 26.901 -17.126 -21.194 1.00 45.92 311 ALA A CA 1
ATOM 2119 C C . ALA A 1 266 ? 26.654 -17.216 -19.713 1.00 43.75 311 ALA A C 1
ATOM 2120 O O . ALA A 1 266 ? 27.456 -17.800 -18.979 1.00 40.22 311 ALA A O 1
ATOM 2122 N N . ARG A 1 267 ? 25.550 -16.598 -19.292 1.00 33.96 312 ARG A N 1
ATOM 2123 C CA . ARG A 1 267 ? 24.959 -16.799 -17.980 1.00 46.97 312 ARG A CA 1
ATOM 2124 C C . ARG A 1 267 ? 25.013 -18.270 -17.575 1.00 43.72 312 ARG A C 1
ATOM 2125 O O . ARG A 1 267 ? 24.731 -19.161 -18.385 1.00 45.92 312 ARG A O 1
ATOM 2133 N N . GLY A 1 268 ? 25.385 -18.531 -16.327 1.00 37.57 313 GLY A N 1
ATOM 2134 C CA . GLY A 1 268 ? 25.384 -19.894 -15.815 1.00 39.59 313 GLY A CA 1
ATOM 2135 C C . GLY A 1 268 ? 24.014 -20.537 -15.939 1.00 32.41 313 GLY A C 1
ATOM 2136 O O . GLY A 1 268 ? 23.042 -19.882 -16.322 1.00 34.64 313 GLY A O 1
ATOM 2137 N N . GLN A 1 269 ? 23.911 -21.820 -15.631 1.00 34.79 314 GLN A N 1
ATOM 2138 C CA . GLN A 1 269 ? 22.595 -22.475 -15.675 1.00 40.92 314 GLN A CA 1
ATOM 2139 C C . GLN A 1 269 ? 21.913 -22.499 -14.306 1.00 32.14 314 GLN A C 1
ATOM 2140 O O . GLN A 1 269 ? 22.564 -22.707 -13.287 1.00 46.06 314 GLN A O 1
ATOM 2146 N N . ASP A 1 270 ? 20.601 -22.281 -14.298 1.00 47.85 315 ASP A N 1
ATOM 2147 C CA . ASP A 1 270 ? 19.808 -22.368 -13.082 1.00 40.93 315 ASP A CA 1
ATOM 2148 C C . ASP A 1 270 ? 19.689 -23.832 -12.601 1.00 48.91 315 ASP A C 1
ATOM 2149 O O . ASP A 1 270 ? 19.462 -24.749 -13.398 1.00 43.64 315 ASP A O 1
ATOM 2154 N N . LEU A 1 271 ? 19.846 -24.042 -11.293 1.00 46.16 316 LEU A N 1
ATOM 2155 C CA . LEU A 1 271 ? 19.655 -25.355 -10.688 1.00 32.61 316 LEU A CA 1
ATOM 2156 C C . LEU A 1 271 ? 18.460 -25.368 -9.724 1.00 60.39 316 LEU A C 1
ATOM 2157 O O . LEU A 1 271 ? 18.411 -24.588 -8.753 1.00 40.89 316 LEU A O 1
ATOM 2162 N N . LYS A 1 272 ? 17.493 -26.241 -10.000 1.00 34.81 317 LYS A N 1
ATOM 2163 C CA . LYS A 1 272 ? 16.380 -26.471 -9.071 1.00 39.88 317 LYS A CA 1
ATOM 2164 C C . LYS A 1 272 ? 16.735 -27.584 -8.080 1.00 39.78 317 LYS A C 1
ATOM 2165 O O . LYS A 1 272 ? 17.292 -28.617 -8.463 1.00 43.13 317 LYS A O 1
ATOM 2171 N N . LEU A 1 273 ? 16.434 -27.366 -6.804 1.00 45.67 318 LEU A N 1
ATOM 2172 C CA . LEU A 1 273 ? 16.697 -28.387 -5.787 1.00 51.43 318 LEU A CA 1
ATOM 2173 C C . LEU A 1 273 ? 15.437 -29.157 -5.446 1.00 47.21 318 LEU A C 1
ATOM 2174 O O . LEU A 1 273 ? 14.334 -28.693 -5.705 1.00 57.16 318 LEU A O 1
ATOM 2179 N N . THR A 1 274 ? 15.631 -30.328 -4.844 1.00 42.50 319 THR A N 1
ATOM 2180 C CA . THR A 1 274 ? 14.566 -31.202 -4.373 1.00 45.61 319 THR A CA 1
ATOM 2181 C C . THR A 1 274 ? 13.808 -30.585 -3.187 1.00 53.18 319 THR A C 1
ATOM 2182 O O . THR A 1 274 ? 12.679 -30.966 -2.863 1.00 62.28 319 THR A O 1
ATOM 2186 N N . ILE A 1 275 ? 14.450 -29.613 -2.557 1.00 43.68 320 ILE A N 1
ATOM 2187 C CA . ILE A 1 275 ? 14.004 -29.052 -1.293 1.00 45.91 320 ILE A CA 1
ATOM 2188 C C . ILE A 1 275 ? 12.764 -28.150 -1.392 1.00 55.27 320 ILE A C 1
ATOM 2189 O O . ILE A 1 275 ? 12.643 -27.316 -2.308 1.00 49.50 320 ILE A O 1
ATOM 2194 N N . ASP A 1 276 ? 11.827 -28.341 -0.460 1.00 59.84 321 ASP A N 1
ATOM 2195 C CA . ASP A 1 276 ? 10.697 -27.417 -0.313 1.00 62.37 321 ASP A CA 1
ATOM 2196 C C . ASP A 1 276 ? 11.024 -26.421 0.796 1.00 59.09 321 ASP A C 1
ATOM 2197 O O . ASP A 1 276 ? 10.913 -26.734 1.987 1.00 60.72 321 ASP A O 1
ATOM 2202 N N . ILE A 1 277 ? 11.402 -25.210 0.412 1.00 62.85 322 ILE A N 1
ATOM 2203 C CA . ILE A 1 277 ? 11.958 -24.285 1.382 1.00 46.63 322 ILE A CA 1
ATOM 2204 C C . ILE A 1 277 ? 10.976 -23.852 2.472 1.00 59.51 322 ILE A C 1
ATOM 2205 O O . ILE A 1 277 ? 11.392 -23.421 3.549 1.00 54.52 322 ILE A O 1
ATOM 2210 N N . ASP A 1 278 ? 9.680 -23.970 2.206 1.00 51.30 323 ASP A N 1
ATOM 2211 C CA . ASP A 1 278 ? 8.719 -23.814 3.284 1.00 66.73 323 ASP A CA 1
ATOM 2212 C C . ASP A 1 278 ? 8.901 -24.923 4.328 1.00 68.87 323 ASP A C 1
ATOM 2213 O O . ASP A 1 278 ? 9.021 -24.639 5.512 1.00 72.21 323 ASP A O 1
ATOM 2218 N N . LEU A 1 279 ? 8.975 -26.174 3.878 1.00 70.20 324 LEU A N 1
ATOM 2219 C CA . LEU A 1 279 ? 9.183 -27.311 4.778 1.00 66.58 324 LEU A CA 1
ATOM 2220 C C . LEU A 1 279 ? 10.518 -27.209 5.497 1.00 55.63 324 LEU A C 1
ATOM 2221 O O . LEU A 1 279 ? 10.650 -27.600 6.646 1.00 67.64 324 LEU A O 1
ATOM 2226 N N . GLN A 1 280 ? 11.517 -26.690 4.809 1.00 52.59 325 GLN A N 1
ATOM 2227 C CA . GLN A 1 280 ? 12.823 -26.517 5.413 1.00 53.60 325 GLN A CA 1
ATOM 2228 C C . GLN A 1 280 ? 12.706 -25.561 6.606 1.00 58.28 325 GLN A C 1
ATOM 2229 O O . GLN A 1 280 ? 13.114 -25.898 7.724 1.00 62.67 325 GLN A O 1
ATOM 2235 N N . LYS A 1 281 ? 12.139 -24.378 6.363 1.00 51.21 326 LYS A N 1
ATOM 2236 C CA . LYS A 1 281 ? 11.970 -23.364 7.414 1.00 61.93 326 LYS A CA 1
ATOM 2237 C C . LYS A 1 281 ? 11.208 -23.907 8.640 1.00 62.22 326 LYS A C 1
ATOM 2238 O O . LYS A 1 281 ? 11.549 -23.600 9.770 1.00 58.20 326 LYS A O 1
ATOM 2244 N N . GLU A 1 282 ? 10.188 -24.727 8.401 1.00 59.25 327 GLU A N 1
ATOM 2245 C CA . GLU A 1 282 ? 9.441 -25.363 9.476 1.00 59.28 327 GLU A CA 1
ATOM 2246 C C . GLU A 1 282 ? 10.228 -26.408 10.233 1.00 66.14 327 GLU A C 1
ATOM 2247 O O . GLU A 1 282 ? 10.104 -26.529 11.455 1.00 68.97 327 GLU A O 1
ATOM 2253 N N . VAL A 1 283 ? 11.023 -27.177 9.503 1.00 61.01 328 VAL A N 1
ATOM 2254 C CA . VAL A 1 283 ? 11.792 -28.237 10.118 1.00 60.05 328 VAL A CA 1
ATOM 2255 C C . VAL A 1 283 ? 12.769 -27.594 11.085 1.00 63.83 328 VAL A C 1
ATOM 2256 O O . VAL A 1 283 ? 12.909 -28.057 12.221 1.00 62.95 328 VAL A O 1
ATOM 2260 N N . GLU A 1 284 ? 13.405 -26.503 10.648 1.00 60.72 329 GLU A N 1
ATOM 2261 C CA . GLU A 1 284 ? 14.369 -25.791 11.498 1.00 64.81 329 GLU A CA 1
ATOM 2262 C C . GLU A 1 284 ? 13.672 -25.120 12.700 1.00 73.67 329 GLU A C 1
ATOM 2263 O O . GLU A 1 284 ? 14.225 -25.040 13.807 1.00 63.93 329 GLU A O 1
ATOM 2269 N N . ALA A 1 285 ? 12.449 -24.649 12.480 1.00 59.04 330 ALA A N 1
ATOM 2270 C CA . ALA A 1 285 ? 11.637 -24.135 13.578 1.00 74.26 330 ALA A CA 1
ATOM 2271 C C . ALA A 1 285 ? 11.285 -25.247 14.565 1.00 80.74 330 ALA A C 1
ATOM 2272 O O . ALA A 1 285 ? 11.454 -25.105 15.780 1.00 77.18 330 ALA A O 1
ATOM 2274 N N . LEU A 1 286 ? 10.782 -26.356 14.036 1.00 82.94 331 LEU A N 1
ATOM 2275 C CA . LEU A 1 286 ? 10.370 -27.458 14.885 1.00 81.87 331 LEU A CA 1
ATOM 2276 C C . LEU A 1 286 ? 11.576 -28.024 15.584 1.00 84.72 331 LEU A C 1
ATOM 2277 O O . LEU A 1 286 ? 11.478 -28.441 16.730 1.00 98.30 331 LEU A O 1
ATOM 2282 N N . LEU A 1 287 ? 12.711 -28.044 14.891 1.00 82.29 332 LEU A N 1
ATOM 2283 C CA . LEU A 1 287 ? 13.934 -28.566 15.481 1.00 75.45 332 LEU A CA 1
ATOM 2284 C C . LEU A 1 287 ? 14.312 -27.707 16.659 1.00 70.52 332 LEU A C 1
ATOM 2285 O O . LEU A 1 287 ? 14.663 -28.211 17.718 1.00 80.21 332 LEU A O 1
ATOM 2290 N N . ASP A 1 288 ? 14.241 -26.400 16.472 1.00 75.07 333 ASP A N 1
ATOM 2291 C CA . ASP A 1 288 ? 14.639 -25.484 17.535 1.00 98.94 333 ASP A CA 1
ATOM 2292 C C . ASP A 1 288 ? 13.681 -25.536 18.756 1.00 87.06 333 ASP A C 1
ATOM 2293 O O . ASP A 1 288 ? 14.134 -25.582 19.912 1.00 74.62 333 ASP A O 1
ATOM 2298 N N . LYS A 1 289 ? 12.375 -25.555 18.487 1.00 83.42 334 LYS A N 1
ATOM 2299 C CA . LYS A 1 289 ? 11.375 -25.772 19.518 1.00 78.04 334 LYS A CA 1
ATOM 2300 C C . LYS A 1 289 ? 11.664 -27.039 20.292 1.00 89.26 334 LYS A C 1
ATOM 2301 O O . LYS A 1 289 ? 11.893 -27.005 21.503 1.00 83.30 334 LYS A O 1
ATOM 2307 N N . GLN A 1 290 ? 11.638 -28.155 19.568 1.00 91.50 335 GLN A N 1
ATOM 2308 C CA . GLN A 1 290 ? 11.835 -29.475 20.151 1.00 94.30 335 GLN A CA 1
ATOM 2309 C C . GLN A 1 290 ? 13.193 -29.602 20.846 1.00 90.50 335 GLN A C 1
ATOM 2310 O O . GLN A 1 290 ? 13.344 -30.390 21.777 1.00 87.72 335 GLN A O 1
ATOM 2316 N N . ILE A 1 291 ? 14.175 -28.818 20.414 1.00 86.16 336 ILE A N 1
ATOM 2317 C CA . ILE A 1 291 ? 15.457 -28.828 21.109 1.00 90.41 336 ILE A CA 1
ATOM 2318 C C . ILE A 1 291 ? 15.282 -28.336 22.509 1.00 92.40 336 ILE A C 1
ATOM 2319 O O . ILE A 1 291 ? 15.775 -28.945 23.459 1.00 100.89 336 ILE A O 1
ATOM 2324 N N . LYS A 1 292 ? 14.564 -27.234 22.655 1.00 106.59 337 LYS A N 1
ATOM 2325 C CA . LYS A 1 292 ? 14.319 -26.745 24.002 1.00 117.16 337 LYS A CA 1
ATOM 2326 C C . LYS A 1 292 ? 12.888 -26.985 24.517 1.00 113.19 337 LYS A C 1
ATOM 2327 O O . LYS A 1 292 ? 12.471 -26.372 25.495 1.00 120.17 337 LYS A O 1
ATOM 2333 N N . LYS A 1 293 ? 12.164 -27.900 23.858 1.00 109.24 338 LYS A N 1
ATOM 2334 C CA . LYS A 1 293 ? 11.033 -28.607 24.473 1.00 105.92 338 LYS A CA 1
ATOM 2335 C C . LYS A 1 293 ? 11.616 -29.295 25.688 1.00 111.00 338 LYS A C 1
ATOM 2336 O O . LYS A 1 293 ? 10.958 -29.422 26.718 1.00 124.69 338 LYS A O 1
ATOM 2342 N N . LEU A 1 294 ? 12.855 -29.753 25.551 1.00 108.22 339 LEU A N 1
ATOM 2343 C CA . LEU A 1 294 ? 13.713 -29.939 26.705 1.00 109.61 339 LEU A CA 1
ATOM 2344 C C . LEU A 1 294 ? 13.947 -28.568 27.359 1.00 116.01 339 LEU A C 1
ATOM 2345 O O . LEU A 1 294 ? 14.767 -27.772 26.880 1.00 108.75 339 LEU A O 1
ATOM 2350 N N . ARG A 1 295 ? 13.221 -28.275 28.438 1.00 131.65 340 ARG A N 1
ATOM 2351 C CA . ARG A 1 295 ? 13.462 -27.037 29.182 1.00 141.43 340 ARG A CA 1
ATOM 2352 C C . ARG A 1 295 ? 14.631 -27.313 30.099 1.00 148.49 340 ARG A C 1
ATOM 2353 O O . ARG A 1 295 ? 14.486 -27.298 31.330 1.00 153.92 340 ARG A O 1
ATOM 2361 N N . SER A 1 296 ? 15.784 -27.575 29.480 1.00 146.90 341 SER A N 1
ATOM 2362 C CA . SER A 1 296 ? 16.966 -28.023 30.191 1.00 148.68 341 SER A CA 1
ATOM 2363 C C . SER A 1 296 ? 16.553 -29.129 31.148 1.00 150.74 341 SER A C 1
ATOM 2364 O O . SER A 1 296 ? 16.885 -29.094 32.332 1.00 161.92 341 SER A O 1
ATOM 2367 N N . GLN A 1 297 ? 15.808 -30.107 30.644 1.00 138.74 342 GLN A N 1
ATOM 2368 C CA . GLN A 1 297 ? 15.428 -31.253 31.457 1.00 139.22 342 GLN A CA 1
ATOM 2369 C C . GLN A 1 297 ? 16.663 -32.132 31.690 1.00 136.91 342 GLN A C 1
ATOM 2370 O O . GLN A 1 297 ? 16.567 -33.357 31.707 1.00 139.39 342 GLN A O 1
ATOM 2376 N N . GLY A 1 298 ? 17.818 -31.491 31.878 1.00 134.61 343 GLY A N 1
ATOM 2377 C CA . GLY A 1 298 ? 19.103 -32.163 32.001 1.00 132.07 343 GLY A CA 1
ATOM 2378 C C . GLY A 1 298 ? 20.119 -31.777 30.934 1.00 119.03 343 GLY A C 1
ATOM 2379 O O . GLY A 1 298 ? 21.268 -31.450 31.245 1.00 107.38 343 GLY A O 1
ATOM 2380 N N . ALA A 1 299 ? 19.668 -31.792 29.675 1.00 113.90 344 ALA A N 1
ATOM 2381 C CA . ALA A 1 299 ? 20.537 -31.763 28.492 1.00 95.70 344 ALA A CA 1
ATOM 2382 C C . ALA A 1 299 ? 21.060 -30.387 28.165 1.00 87.98 344 ALA A C 1
ATOM 2383 O O . ALA A 1 299 ? 20.557 -29.756 27.251 1.00 85.52 344 ALA A O 1
ATOM 2385 N N . LYS A 1 300 ? 22.054 -29.924 28.922 1.00 104.62 345 LYS A N 1
ATOM 2386 C CA . LYS A 1 300 ? 22.688 -28.621 28.691 1.00 111.78 345 LYS A CA 1
ATOM 2387 C C . LYS A 1 300 ? 24.090 -28.848 28.142 1.00 105.49 345 LYS A C 1
ATOM 2388 O O . LYS A 1 300 ? 24.788 -27.906 27.753 1.00 98.96 345 LYS A O 1
ATOM 2394 N N . ASP A 1 301 ? 24.500 -30.113 28.156 1.00 104.18 346 ASP A N 1
ATOM 2395 C CA . ASP A 1 301 ? 25.695 -30.540 27.454 1.00 103.15 346 ASP A CA 1
ATOM 2396 C C . ASP A 1 301 ? 25.321 -31.471 26.318 1.00 97.87 346 ASP A C 1
ATOM 2397 O O . ASP A 1 301 ? 26.159 -32.222 25.830 1.00 96.81 346 ASP A O 1
ATOM 2402 N N . MET A 1 302 ? 24.047 -31.449 25.936 1.00 93.95 347 MET A N 1
ATOM 2403 C CA . MET A 1 302 ? 23.634 -31.987 24.649 1.00 86.15 347 MET A CA 1
ATOM 2404 C C . MET A 1 302 ? 24.130 -30.961 23.622 1.00 88.17 347 MET A C 1
ATOM 2405 O O . MET A 1 302 ? 23.974 -29.746 23.834 1.00 88.72 347 MET A O 1
ATOM 2410 N N . ASP A 1 303 ? 24.747 -31.432 22.533 1.00 75.47 348 ASP A N 1
ATOM 2411 C CA . ASP A 1 303 ? 25.606 -30.565 21.717 1.00 72.86 348 ASP A CA 1
ATOM 2412 C C . ASP A 1 303 ? 25.368 -30.617 20.187 1.00 70.22 348 ASP A C 1
ATOM 2413 O O . ASP A 1 303 ? 25.923 -29.815 19.424 1.00 68.50 348 ASP A O 1
ATOM 2418 N N . ASN A 1 304 ? 24.562 -31.578 19.740 1.00 62.72 349 ASN A N 1
ATOM 2419 C CA . ASN A 1 304 ? 24.148 -31.649 18.344 1.00 58.68 349 ASN A CA 1
ATOM 2420 C C . ASN A 1 304 ? 22.712 -32.154 18.214 1.00 64.76 349 ASN A C 1
ATOM 2421 O O . ASN A 1 304 ? 22.301 -33.077 18.925 1.00 57.41 349 ASN A O 1
ATOM 2426 N N . ALA A 1 305 ? 21.950 -31.541 17.306 1.00 65.08 350 ALA A N 1
ATOM 2427 C CA . ALA A 1 305 ? 20.662 -32.104 16.882 1.00 63.64 350 ALA A CA 1
ATOM 2428 C C . ALA A 1 305 ? 20.485 -32.013 15.379 1.00 63.89 350 ALA A C 1
ATOM 2429 O O . ALA A 1 305 ? 20.501 -30.915 14.822 1.00 71.22 350 ALA A O 1
ATOM 2431 N N . MET A 1 306 ? 20.299 -33.171 14.737 1.00 63.92 351 MET A N 1
ATOM 2432 C CA . MET A 1 306 ? 20.202 -33.265 13.274 1.00 56.71 351 MET A CA 1
ATOM 2433 C C . MET A 1 306 ? 18.907 -33.870 12.767 1.00 56.29 351 MET A C 1
ATOM 2434 O O . MET A 1 306 ? 18.399 -34.830 13.321 1.00 49.87 351 MET A O 1
ATOM 2439 N N . MET A 1 307 ? 18.392 -33.331 11.671 1.00 53.03 352 MET A N 1
ATOM 2440 C CA . MET A 1 307 ? 17.319 -34.027 10.991 1.00 50.65 352 MET A CA 1
ATOM 2441 C C . MET A 1 307 ? 17.581 -34.145 9.500 1.00 59.33 352 MET A C 1
ATOM 2442 O O . MET A 1 307 ? 18.079 -33.222 8.835 1.00 49.41 352 MET A O 1
ATOM 2447 N N . VAL A 1 308 ? 17.258 -35.313 8.970 1.00 46.51 353 VAL A N 1
ATOM 2448 C CA . VAL A 1 308 ? 17.149 -35.419 7.541 1.00 49.66 353 VAL A CA 1
ATOM 2449 C C . VAL A 1 308 ? 15.729 -35.825 7.257 1.00 48.25 353 VAL A C 1
ATOM 2450 O O . VAL A 1 308 ? 15.166 -36.625 7.998 1.00 55.75 353 VAL A O 1
ATOM 2454 N N . VAL A 1 309 ? 15.127 -35.236 6.225 1.00 44.03 354 VAL A N 1
ATOM 2455 C CA . VAL A 1 309 ? 13.875 -35.771 5.698 1.00 45.74 354 VAL A CA 1
ATOM 2456 C C . VAL A 1 309 ? 13.906 -35.846 4.182 1.00 51.73 354 VAL A C 1
ATOM 2457 O O . VAL A 1 309 ? 14.436 -34.959 3.508 1.00 57.18 354 VAL A O 1
ATOM 2461 N N . GLN A 1 310 ? 13.349 -36.933 3.659 1.00 43.91 355 GLN A N 1
ATOM 2462 C CA . GLN A 1 310 ? 13.338 -37.175 2.228 1.00 43.82 355 GLN A CA 1
ATOM 2463 C C . GLN A 1 310 ? 12.116 -37.945 1.743 1.00 53.28 355 GLN A C 1
ATOM 2464 O O . GLN A 1 310 ? 11.317 -38.457 2.540 1.00 60.38 355 GLN A O 1
ATOM 2470 N N . ASN A 1 311 ? 11.985 -38.007 0.419 1.00 43.66 356 ASN A N 1
ATOM 2471 C CA . ASN A 1 311 ? 11.027 -38.886 -0.229 1.00 45.46 356 ASN A CA 1
ATOM 2472 C C . ASN A 1 311 ? 11.661 -40.247 -0.504 1.00 45.26 356 ASN A C 1
ATOM 2473 O O . ASN A 1 311 ? 12.582 -40.360 -1.318 1.00 49.51 356 ASN A O 1
ATOM 2478 N N . PRO A 1 312 ? 11.157 -41.293 0.164 1.00 54.50 357 PRO A N 1
ATOM 2479 C CA . PRO A 1 312 ? 11.756 -42.636 0.065 1.00 58.02 357 PRO A CA 1
ATOM 2480 C C . PRO A 1 312 ? 11.729 -43.273 -1.327 1.00 43.28 357 PRO A C 1
ATOM 2481 O O . PRO A 1 312 ? 12.485 -44.199 -1.581 1.00 65.61 357 PRO A O 1
ATOM 2485 N N . LYS A 1 313 ? 10.880 -42.802 -2.220 1.00 52.95 358 LYS A N 1
ATOM 2486 C CA . LYS A 1 313 ? 10.753 -43.485 -3.493 1.00 53.55 358 LYS A CA 1
ATOM 2487 C C . LYS A 1 313 ? 11.708 -42.928 -4.540 1.00 54.22 358 LYS A C 1
ATOM 2488 O O . LYS A 1 313 ? 11.980 -43.576 -5.544 1.00 64.77 358 LYS A O 1
ATOM 2494 N N . ASN A 1 314 ? 12.241 -41.735 -4.307 1.00 41.47 359 ASN A N 1
ATOM 2495 C CA . ASN A 1 314 ? 13.060 -41.109 -5.333 1.00 50.52 359 ASN A CA 1
ATOM 2496 C C . ASN A 1 314 ? 14.283 -40.318 -4.847 1.00 50.65 359 ASN A C 1
ATOM 2497 O O . ASN A 1 314 ? 14.851 -39.537 -5.604 1.00 42.91 359 ASN A O 1
ATOM 2502 N N . GLY A 1 315 ? 14.672 -40.507 -3.588 1.00 44.58 360 GLY A N 1
ATOM 2503 C CA . GLY A 1 315 ? 15.894 -39.902 -3.078 1.00 36.30 360 GLY A CA 1
ATOM 2504 C C . GLY A 1 315 ? 15.870 -38.392 -2.871 1.00 46.57 360 GLY A C 1
ATOM 2505 O O . GLY A 1 315 ? 16.885 -37.815 -2.489 1.00 52.36 360 GLY A O 1
ATOM 2506 N N . ASP A 1 316 ? 14.739 -37.737 -3.124 1.00 37.88 361 ASP A N 1
ATOM 2507 C CA . ASP A 1 316 ? 14.703 -36.273 -3.065 1.00 38.00 361 ASP A CA 1
ATOM 2508 C C . ASP A 1 316 ? 14.907 -35.785 -1.626 1.00 53.16 361 ASP A C 1
ATOM 2509 O O . ASP A 1 316 ? 14.293 -36.307 -0.687 1.00 48.48 361 ASP A O 1
ATOM 2514 N N . ILE A 1 317 ? 15.731 -34.756 -1.462 1.00 45.75 362 ILE A N 1
ATOM 2515 C CA . ILE A 1 317 ? 16.042 -34.232 -0.131 1.00 44.13 362 ILE A CA 1
ATOM 2516 C C . ILE A 1 317 ? 15.262 -32.974 0.315 1.00 59.87 362 ILE A C 1
ATOM 2517 O O . ILE A 1 317 ? 15.081 -32.024 -0.462 1.00 61.14 362 ILE A O 1
ATOM 2522 N N . LEU A 1 318 ? 14.795 -32.971 1.571 1.00 73.12 363 LEU A N 1
ATOM 2523 C CA . LEU A 1 318 ? 14.372 -31.725 2.257 1.00 75.92 363 LEU A CA 1
ATOM 2524 C C . LEU A 1 318 ? 14.774 -31.743 3.731 1.00 83.26 363 LEU A C 1
ATOM 2525 O O . LEU A 1 318 ? 14.036 -32.311 4.528 1.00 98.47 363 LEU A O 1
ATOM 2530 N N . ALA A 1 319 ? 15.884 -31.099 4.117 1.00 41.55 364 ALA A N 1
ATOM 2531 C CA . ALA A 1 319 ? 16.564 -31.547 5.347 1.00 50.68 364 ALA A CA 1
ATOM 2532 C C . ALA A 1 319 ? 17.775 -30.766 5.927 1.00 41.15 364 ALA A C 1
ATOM 2533 O O . ALA A 1 319 ? 18.820 -30.769 5.298 1.00 40.14 364 ALA A O 1
ATOM 2535 N N . LEU A 1 320 ? 17.664 -30.207 7.152 1.00 69.68 365 LEU A N 1
ATOM 2536 C CA . LEU A 1 320 ? 18.779 -29.523 7.895 1.00 79.46 365 LEU A CA 1
ATOM 2537 C C . LEU A 1 320 ? 18.999 -29.882 9.398 1.00 63.50 365 LEU A C 1
ATOM 2538 O O . LEU A 1 320 ? 18.487 -30.886 9.891 1.00 70.74 365 LEU A O 1
ATOM 2543 N N . ALA A 1 321 ? 19.756 -29.036 10.118 1.00 61.64 366 ALA A N 1
ATOM 2544 C CA . ALA A 1 321 ? 20.200 -29.345 11.498 1.00 46.37 366 ALA A CA 1
ATOM 2545 C C . ALA A 1 321 ? 20.980 -28.273 12.330 1.00 69.24 366 ALA A C 1
ATOM 2546 O O . ALA A 1 321 ? 21.548 -27.332 11.787 1.00 66.30 366 ALA A O 1
ATOM 2548 N N . GLY A 1 322 ? 21.029 -28.463 13.656 1.00 74.40 367 GLY A N 1
ATOM 2549 C CA . GLY A 1 322 ? 21.687 -27.527 14.558 1.00 64.58 367 GLY A CA 1
ATOM 2550 C C . GLY A 1 322 ? 22.736 -28.124 15.496 1.00 66.30 367 GLY A C 1
ATOM 2551 O O . GLY A 1 322 ? 22.628 -29.292 15.953 1.00 52.41 367 GLY A O 1
ATOM 2552 N N . LYS A 1 323 ? 23.768 -27.324 15.786 1.00 69.36 368 LYS A N 1
ATOM 2553 C CA . LYS A 1 323 ? 24.722 -27.638 16.862 1.00 69.51 368 LYS A CA 1
ATOM 2554 C C . LYS A 1 323 ? 24.484 -26.768 18.105 1.00 83.23 368 LYS A C 1
ATOM 2555 O O . LYS A 1 323 ? 25.090 -25.697 18.245 1.00 74.74 368 LYS A O 1
ATOM 2561 N N . GLN A 1 324 ? 23.619 -27.222 19.011 1.00 94.72 369 GLN A N 1
ATOM 2562 C CA . GLN A 1 324 ? 23.333 -26.436 20.215 1.00 97.85 369 GLN A CA 1
ATOM 2563 C C . GLN A 1 324 ? 24.371 -26.703 21.286 1.00 100.44 369 GLN A C 1
ATOM 2564 O O . GLN A 1 324 ? 24.230 -27.604 22.110 1.00 88.64 369 GLN A O 1
ATOM 2570 N N . ILE A 1 325 ? 25.436 -25.921 21.243 1.00 114.01 370 ILE A N 1
ATOM 2571 C CA . ILE A 1 325 ? 26.441 -25.976 22.272 1.00 117.24 370 ILE A CA 1
ATOM 2572 C C . ILE A 1 325 ? 25.891 -25.231 23.478 1.00 112.20 370 ILE A C 1
ATOM 2573 O O . ILE A 1 325 ? 26.310 -24.107 23.768 1.00 106.30 370 ILE A O 1
ATOM 2578 N N . ASN A 1 326 ? 24.947 -25.859 24.181 1.00 109.83 371 ASN A N 1
ATOM 2579 C CA . ASN A 1 326 ? 24.454 -25.310 25.436 1.00 114.48 371 ASN A CA 1
ATOM 2580 C C . ASN A 1 326 ? 25.640 -25.220 26.383 1.00 120.69 371 ASN A C 1
ATOM 2581 O O . ASN A 1 326 ? 26.766 -25.527 26.006 1.00 113.17 371 ASN A O 1
ATOM 2586 N N . LYS A 1 327 ? 25.379 -24.836 27.625 1.00 120.82 372 LYS A N 1
ATOM 2587 C CA . LYS A 1 327 ? 26.294 -23.991 28.402 1.00 121.82 372 LYS A CA 1
ATOM 2588 C C . LYS A 1 327 ? 26.061 -22.599 27.766 1.00 114.47 372 LYS A C 1
ATOM 2589 O O . LYS A 1 327 ? 26.902 -21.745 27.651 1.00 115.14 372 LYS A O 1
ATOM 2595 N N . SER A 1 328 ? 24.806 -22.477 27.343 1.00 105.31 373 SER A N 1
ATOM 2596 C CA . SER A 1 328 ? 23.937 -21.316 27.111 1.00 101.66 373 SER A CA 1
ATOM 2597 C C . SER A 1 328 ? 22.720 -21.958 26.502 1.00 103.83 373 SER A C 1
ATOM 2598 O O . SER A 1 328 ? 21.667 -22.029 27.122 1.00 112.87 373 SER A O 1
ATOM 2601 N N . GLY A 1 329 ? 22.891 -22.420 25.273 1.00 100.80 374 GLY A N 1
ATOM 2602 C CA . GLY A 1 329 ? 21.807 -22.925 24.460 1.00 87.58 374 GLY A CA 1
ATOM 2603 C C . GLY A 1 329 ? 21.769 -22.060 23.226 1.00 77.94 374 GLY A C 1
ATOM 2604 O O . GLY A 1 329 ? 20.733 -21.887 22.583 1.00 71.23 374 GLY A O 1
ATOM 2605 N N . LYS A 1 330 ? 22.922 -21.465 22.938 1.00 74.65 375 LYS A N 1
ATOM 2606 C CA . LYS A 1 330 ? 23.132 -20.614 21.768 1.00 77.78 375 LYS A CA 1
ATOM 2607 C C . LYS A 1 330 ? 23.801 -21.479 20.703 1.00 91.58 375 LYS A C 1
ATOM 2608 O O . LYS A 1 330 ? 24.796 -22.159 20.968 1.00 92.79 375 LYS A O 1
ATOM 2614 N N . MET A 1 331 ? 23.245 -21.461 19.498 1.00 95.21 376 MET A N 1
ATOM 2615 C CA . MET A 1 331 ? 23.535 -22.503 18.533 1.00 91.66 376 MET A CA 1
ATOM 2616 C C . MET A 1 331 ? 23.879 -22.014 17.130 1.00 90.03 376 MET A C 1
ATOM 2617 O O . MET A 1 331 ? 23.361 -20.998 16.669 1.00 100.25 376 MET A O 1
ATOM 2622 N N . THR A 1 332 ? 24.751 -22.768 16.463 1.00 84.41 377 THR A N 1
ATOM 2623 C CA . THR A 1 332 ? 25.053 -22.594 15.044 1.00 81.74 377 THR A CA 1
ATOM 2624 C C . THR A 1 332 ? 24.289 -23.631 14.217 1.00 80.27 377 THR A C 1
ATOM 2625 O O . THR A 1 332 ? 23.823 -24.658 14.733 1.00 80.93 377 THR A O 1
ATOM 2629 N N . ASP A 1 333 ? 24.174 -23.363 12.924 1.00 83.69 378 ASP A N 1
ATOM 2630 C CA . ASP A 1 333 ? 23.696 -24.371 11.998 1.00 81.78 378 ASP A CA 1
ATOM 2631 C C . ASP A 1 333 ? 24.789 -25.396 11.730 1.00 66.05 378 ASP A C 1
ATOM 2632 O O . ASP A 1 333 ? 25.909 -25.040 11.374 1.00 43.50 378 ASP A O 1
ATOM 2637 N N . TYR A 1 334 ? 24.479 -26.660 11.983 1.00 50.04 379 TYR A N 1
ATOM 2638 C CA . TYR A 1 334 ? 25.376 -27.733 11.598 1.00 47.27 379 TYR A CA 1
ATOM 2639 C C . TYR A 1 334 ? 24.678 -28.466 10.475 1.00 58.47 379 TYR A C 1
ATOM 2640 O O . TYR A 1 334 ? 24.634 -29.714 10.441 1.00 69.17 379 TYR A O 1
ATOM 2649 N N . ASP A 1 335 ? 24.110 -27.642 9.587 1.00 40.95 380 ASP A N 1
ATOM 2650 C CA . ASP A 1 335 ? 23.571 -28.055 8.304 1.00 40.72 380 ASP A CA 1
ATOM 2651 C C . ASP A 1 335 ? 24.243 -29.307 7.728 1.00 45.19 380 ASP A C 1
ATOM 2652 O O . ASP A 1 335 ? 23.655 -30.381 7.649 1.00 49.73 380 ASP A O 1
ATOM 2657 N N . ILE A 1 336 ? 25.507 -29.175 7.366 1.00 36.77 381 ILE A N 1
ATOM 2658 C CA . ILE A 1 336 ? 26.146 -30.214 6.583 1.00 35.26 381 ILE A CA 1
ATOM 2659 C C . ILE A 1 336 ? 26.519 -31.461 7.406 1.00 35.83 381 ILE A C 1
ATOM 2660 O O . ILE A 1 336 ? 27.023 -32.448 6.878 1.00 48.07 381 ILE A O 1
ATOM 2665 N N . GLY A 1 337 ? 26.229 -31.426 8.693 1.00 41.12 382 GLY A N 1
ATOM 2666 C CA . GLY A 1 337 ? 26.608 -32.501 9.585 1.00 54.70 382 GLY A CA 1
ATOM 2667 C C . GLY A 1 337 ? 25.684 -33.680 9.391 1.00 51.21 382 GLY A C 1
ATOM 2668 O O . GLY A 1 337 ? 25.935 -34.775 9.887 1.00 41.37 382 GLY A O 1
ATOM 2669 N N . THR A 1 338 ? 24.603 -33.443 8.664 1.00 38.05 383 THR A N 1
ATOM 2670 C CA . THR A 1 338 ? 23.662 -34.501 8.310 1.00 49.19 383 THR A CA 1
ATOM 2671 C C . THR A 1 338 ? 24.290 -35.606 7.427 1.00 50.08 383 THR A C 1
ATOM 2672 O O . THR A 1 338 ? 23.831 -36.748 7.459 1.00 43.26 383 THR A O 1
ATOM 2676 N N . PHE A 1 339 ? 25.315 -35.263 6.640 1.00 34.88 384 PHE A N 1
ATOM 2677 C CA . PHE A 1 339 ? 26.049 -36.263 5.848 1.00 39.50 384 PHE A CA 1
ATOM 2678 C C . PHE A 1 339 ? 27.565 -36.149 6.013 1.00 41.58 384 PHE A C 1
ATOM 2679 O O . PHE A 1 339 ? 28.300 -36.942 5.448 1.00 36.96 384 PHE A O 1
ATOM 2687 N N . THR A 1 340 ? 28.037 -35.144 6.747 1.00 33.86 385 THR A N 1
ATOM 2688 C CA . THR A 1 340 ? 29.470 -35.020 6.977 1.00 33.79 385 THR A CA 1
ATOM 2689 C C . THR A 1 340 ? 29.851 -35.502 8.348 1.00 47.26 385 THR A C 1
ATOM 2690 O O . THR A 1 340 ? 31.022 -35.726 8.613 1.00 43.71 385 THR A O 1
ATOM 2694 N N . SER A 1 341 ? 28.889 -35.636 9.245 1.00 48.99 386 SER A N 1
ATOM 2695 C CA . SER A 1 341 ? 29.267 -36.045 10.588 1.00 52.47 386 SER A CA 1
ATOM 2696 C C . SER A 1 341 ? 28.747 -37.432 10.974 1.00 53.59 386 SER A C 1
ATOM 2697 O O . SER A 1 341 ? 27.728 -37.898 10.471 1.00 53.81 386 SER A O 1
ATOM 2700 N N . GLN A 1 342 ? 29.473 -38.080 11.875 1.00 55.08 387 GLN A N 1
ATOM 2701 C CA . GLN A 1 342 ? 29.362 -39.510 12.100 1.00 47.54 387 GLN A CA 1
ATOM 2702 C C . GLN A 1 342 ? 29.051 -39.755 13.595 1.00 61.97 387 GLN A C 1
ATOM 2703 O O . GLN A 1 342 ? 29.742 -39.269 14.493 1.00 53.82 387 GLN A O 1
ATOM 2709 N N . PHE A 1 343 ? 27.969 -40.472 13.860 1.00 43.55 388 PHE A N 1
ATOM 2710 C CA . PHE A 1 343 ? 27.513 -40.645 15.216 1.00 46.06 388 PHE A CA 1
ATOM 2711 C C . PHE A 1 343 ? 27.185 -42.095 15.624 1.00 56.73 388 PHE A C 1
ATOM 2712 O O . PHE A 1 343 ? 26.661 -42.903 14.831 1.00 45.52 388 PHE A O 1
ATOM 2720 N N . ALA A 1 344 ? 27.511 -42.412 16.876 1.00 51.24 389 ALA A N 1
ATOM 2721 C CA . ALA A 1 344 ? 27.009 -43.616 17.522 1.00 50.48 389 ALA A CA 1
ATOM 2722 C C . ALA A 1 344 ? 25.476 -43.546 17.570 1.00 51.11 389 ALA A C 1
ATOM 2723 O O . ALA A 1 344 ? 24.887 -42.614 18.120 1.00 53.87 389 ALA A O 1
ATOM 2725 N N . VAL A 1 345 ? 24.837 -44.539 16.969 1.00 62.01 390 VAL A N 1
ATOM 2726 C CA . VAL A 1 345 ? 23.422 -44.446 16.597 1.00 53.89 390 VAL A CA 1
ATOM 2727 C C . VAL A 1 345 ? 22.509 -45.238 17.527 1.00 54.98 390 VAL A C 1
ATOM 2728 O O . VAL A 1 345 ? 21.412 -44.790 17.893 1.00 63.73 390 VAL A O 1
ATOM 2732 N N . GLY A 1 346 ? 22.954 -46.422 17.916 1.00 56.13 391 GLY A N 1
ATOM 2733 C CA . GLY A 1 346 ? 22.162 -47.208 18.830 1.00 67.24 391 GLY A CA 1
ATOM 2734 C C . GLY A 1 346 ? 21.297 -48.176 18.074 1.00 67.94 391 GLY A C 1
ATOM 2735 O O . GLY A 1 346 ? 21.678 -48.639 17.006 1.00 61.81 391 GLY A O 1
ATOM 2736 N N . SER A 1 347 ? 20.122 -48.466 18.617 1.00 71.20 392 SER A N 1
ATOM 2737 C CA . SER A 1 347 ? 19.367 -49.629 18.173 1.00 75.49 392 SER A CA 1
ATOM 2738 C C . SER A 1 347 ? 18.490 -49.371 16.947 1.00 67.15 392 SER A C 1
ATOM 2739 O O . SER A 1 347 ? 17.716 -50.237 16.529 1.00 62.33 392 SER A O 1
ATOM 2742 N N . SER A 1 348 ? 18.625 -48.188 16.367 1.00 53.93 393 SER A N 1
ATOM 2743 C CA . SER A 1 348 ? 17.965 -47.910 15.096 1.00 56.88 393 SER A CA 1
ATOM 2744 C C . SER A 1 348 ? 18.285 -48.908 14.000 1.00 50.25 393 SER A C 1
ATOM 2745 O O . SER A 1 348 ? 17.468 -49.144 13.113 1.00 62.59 393 SER A O 1
ATOM 2748 N N . VAL A 1 349 ? 19.469 -49.501 14.075 1.00 50.02 394 VAL A N 1
ATOM 2749 C CA . VAL A 1 349 ? 19.974 -50.337 12.991 1.00 59.41 394 VAL A CA 1
ATOM 2750 C C . VAL A 1 349 ? 19.380 -51.755 12.987 1.00 65.20 394 VAL A C 1
ATOM 2751 O O . VAL A 1 349 ? 19.588 -52.508 12.026 1.00 55.48 394 VAL A O 1
ATOM 2755 N N . LYS A 1 350 ? 18.649 -52.114 14.048 1.00 67.02 395 LYS A N 1
ATOM 2756 C CA . LYS A 1 350 ? 18.147 -53.495 14.239 1.00 66.38 395 LYS A CA 1
ATOM 2757 C C . LYS A 1 350 ? 17.381 -54.088 13.043 1.00 50.34 395 LYS A C 1
ATOM 2758 O O . LYS A 1 350 ? 17.379 -55.304 12.826 1.00 50.22 395 LYS A O 1
ATOM 2764 N N . GLY A 1 351 ? 16.732 -53.224 12.278 1.00 49.83 396 GLY A N 1
ATOM 2765 C CA . GLY A 1 351 ? 16.106 -53.661 11.050 1.00 48.95 396 GLY A CA 1
ATOM 2766 C C . GLY A 1 351 ? 17.143 -54.302 10.141 1.00 46.79 396 GLY A C 1
ATOM 2767 O O . GLY A 1 351 ? 16.967 -55.439 9.706 1.00 46.76 396 GLY A O 1
ATOM 2768 N N . GLY A 1 352 ? 18.233 -53.585 9.875 1.00 44.93 397 GLY A N 1
ATOM 2769 C CA . GLY A 1 352 ? 19.283 -54.080 8.992 1.00 44.07 397 GLY A CA 1
ATOM 2770 C C . GLY A 1 352 ? 19.890 -55.388 9.472 1.00 49.21 397 GLY A C 1
ATOM 2771 O O . GLY A 1 352 ? 20.082 -56.327 8.692 1.00 55.51 397 GLY A O 1
ATOM 2772 N N . THR A 1 353 ? 20.183 -55.477 10.762 1.00 54.91 398 THR A N 1
ATOM 2773 C CA . THR A 1 353 ? 20.760 -56.727 11.259 1.00 59.12 398 THR A CA 1
ATOM 2774 C C . THR A 1 353 ? 19.896 -57.981 11.082 1.00 51.32 398 THR A C 1
ATOM 2775 O O . THR A 1 353 ? 20.433 -59.057 10.848 1.00 57.82 398 THR A O 1
ATOM 2779 N N . LEU A 1 354 ? 18.580 -57.859 11.205 1.00 59.49 399 LEU A N 1
ATOM 2780 C CA . LEU A 1 354 ? 17.707 -59.007 10.955 1.00 67.11 399 LEU A CA 1
ATOM 2781 C C . LEU A 1 354 ? 17.831 -59.442 9.496 1.00 64.13 399 LEU A C 1
ATOM 2782 O O . LEU A 1 354 ? 18.030 -60.626 9.193 1.00 51.08 399 LEU A O 1
ATOM 2787 N N . LEU A 1 355 ? 17.729 -58.458 8.608 1.00 52.33 400 LEU A N 1
ATOM 2788 C CA . LEU A 1 355 ? 17.953 -58.647 7.184 1.00 52.41 400 LEU A CA 1
ATOM 2789 C C . LEU A 1 355 ? 19.285 -59.398 6.887 1.00 51.31 400 LEU A C 1
ATOM 2790 O O . LEU A 1 355 ? 19.314 -60.414 6.166 1.00 42.74 400 LEU A O 1
ATOM 2795 N N . ALA A 1 356 ? 20.376 -58.907 7.465 1.00 47.95 401 ALA A N 1
ATOM 2796 C CA . ALA A 1 356 ? 21.660 -59.582 7.351 1.00 46.06 401 ALA A CA 1
ATOM 2797 C C . ALA A 1 356 ? 21.565 -61.001 7.907 1.00 44.57 401 ALA A C 1
ATOM 2798 O O . ALA A 1 356 ? 22.164 -61.952 7.367 1.00 42.52 401 ALA A O 1
ATOM 2800 N N . GLY A 1 357 ? 20.798 -61.143 8.983 1.00 45.37 402 GLY A N 1
ATOM 2801 C CA . GLY A 1 357 ? 20.667 -62.428 9.656 1.00 44.53 402 GLY A CA 1
ATOM 2802 C C . GLY A 1 357 ? 19.750 -63.369 8.896 1.00 74.57 402 GLY A C 1
ATOM 2803 O O . GLY A 1 357 ? 19.825 -64.585 9.061 1.00 71.19 402 GLY A O 1
ATOM 2804 N N . TYR A 1 358 ? 18.860 -62.796 8.087 1.00 44.63 403 TYR A N 1
ATOM 2805 C CA . TYR A 1 358 ? 18.033 -63.571 7.170 1.00 52.37 403 TYR A CA 1
ATOM 2806 C C . TYR A 1 358 ? 18.868 -64.112 6.011 1.00 57.80 403 TYR A C 1
ATOM 2807 O O . TYR A 1 358 ? 18.827 -65.304 5.710 1.00 63.58 403 TYR A O 1
ATOM 2816 N N . GLN A 1 359 ? 19.609 -63.219 5.351 1.00 45.90 404 GLN A N 1
ATOM 2817 C CA . GLN A 1 359 ? 20.223 -63.543 4.067 1.00 50.26 404 GLN A CA 1
ATOM 2818 C C . GLN A 1 359 ? 21.359 -64.564 4.177 1.00 45.79 404 GLN A C 1
ATOM 2819 O O . GLN A 1 359 ? 21.577 -65.359 3.262 1.00 45.99 404 GLN A O 1
ATOM 2825 N N . ASN A 1 360 ? 22.083 -64.535 5.293 1.00 41.14 405 ASN A N 1
ATOM 2826 C CA . ASN A 1 360 ? 22.857 -65.696 5.710 1.00 41.53 405 ASN A CA 1
ATOM 2827 C C . ASN A 1 360 ? 21.858 -66.479 6.536 1.00 59.20 405 ASN A C 1
ATOM 2828 O O . ASN A 1 360 ? 20.975 -65.900 7.152 1.00 87.32 405 ASN A O 1
ATOM 2833 N N . LYS A 1 361 ? 21.927 -67.790 6.549 1.00 45.36 406 LYS A N 1
ATOM 2834 C CA . LYS A 1 361 ? 20.794 -68.486 7.156 1.00 53.58 406 LYS A CA 1
ATOM 2835 C C . LYS A 1 361 ? 20.828 -68.545 8.702 1.00 59.84 406 LYS A C 1
ATOM 2836 O O . LYS A 1 361 ? 20.570 -69.588 9.310 1.00 61.82 406 LYS A O 1
ATOM 2842 N N . ALA A 1 362 ? 21.121 -67.411 9.334 1.00 45.66 407 ALA A N 1
ATOM 2843 C CA . ALA A 1 362 ? 21.306 -67.375 10.792 1.00 59.62 407 ALA A CA 1
ATOM 2844 C C . ALA A 1 362 ? 19.981 -67.516 11.538 1.00 56.06 407 ALA A C 1
ATOM 2845 O O . ALA A 1 362 ? 19.900 -68.190 12.559 1.00 61.71 407 ALA A O 1
ATOM 2847 N N . ILE A 1 363 ? 18.952 -66.856 11.017 1.00 50.80 408 ILE A N 1
ATOM 2848 C CA . ILE A 1 363 ? 17.609 -66.913 11.571 1.00 52.12 408 ILE A CA 1
ATOM 2849 C C . ILE A 1 363 ? 16.626 -66.971 10.404 1.00 61.20 408 ILE A C 1
ATOM 2850 O O . ILE A 1 363 ? 16.936 -66.481 9.312 1.00 58.91 408 ILE A O 1
ATOM 2855 N N . LYS A 1 364 ? 15.462 -67.587 10.621 1.00 67.82 409 LYS A N 1
ATOM 2856 C CA . LYS A 1 364 ? 14.384 -67.571 9.630 1.00 64.76 409 LYS A CA 1
ATOM 2857 C C . LYS A 1 364 ? 13.378 -66.513 10.020 1.00 72.24 409 LYS A C 1
ATOM 2858 O O . LYS A 1 364 ? 13.427 -65.975 11.128 1.00 70.37 409 LYS A O 1
ATOM 2864 N N . VAL A 1 365 ? 12.453 -66.216 9.120 1.00 74.47 410 VAL A N 1
ATOM 2865 C CA . VAL A 1 365 ? 11.499 -65.163 9.417 1.00 78.39 410 VAL A CA 1
ATOM 2866 C C . VAL A 1 365 ? 10.328 -65.691 10.250 1.00 81.74 410 VAL A C 1
ATOM 2867 O O . VAL A 1 365 ? 9.734 -66.723 9.930 1.00 74.53 410 VAL A O 1
ATOM 2871 N N . GLY A 1 366 ? 10.012 -64.983 11.331 1.00 86.24 411 GLY A N 1
ATOM 2872 C CA . GLY A 1 366 ? 8.996 -65.437 12.267 1.00 92.30 411 GLY A CA 1
ATOM 2873 C C . GLY A 1 366 ? 9.618 -66.123 13.468 1.00 91.01 411 GLY A C 1
ATOM 2874 O O . GLY A 1 366 ? 8.932 -66.394 14.457 1.00 89.26 411 GLY A O 1
ATOM 2875 N N . GLU A 1 367 ? 10.922 -66.395 13.360 1.00 88.76 412 GLU A N 1
ATOM 2876 C CA . GLU A 1 367 ? 11.700 -67.044 14.418 1.00 91.26 412 GLU A CA 1
ATOM 2877 C C . GLU A 1 367 ? 11.313 -66.455 15.756 1.00 90.57 412 GLU A C 1
ATOM 2878 O O . GLU A 1 367 ? 11.473 -65.257 15.992 1.00 83.85 412 GLU A O 1
ATOM 2884 N N . THR A 1 368 ? 10.774 -67.319 16.614 1.00 93.66 413 THR A N 1
ATOM 2885 C CA . THR A 1 368 ? 10.229 -66.910 17.896 1.00 91.61 413 THR A CA 1
ATOM 2886 C C . THR A 1 368 ? 11.138 -67.076 19.116 1.00 94.08 413 THR A C 1
ATOM 2887 O O . THR A 1 368 ? 10.727 -66.670 20.210 1.00 99.14 413 THR A O 1
ATOM 2891 N N . MET A 1 369 ? 12.340 -67.652 18.972 1.00 84.26 414 MET A N 1
ATOM 2892 C CA . MET A 1 369 ? 13.027 -68.128 20.195 1.00 113.14 414 MET A CA 1
ATOM 2893 C C . MET A 1 369 ? 13.487 -67.060 21.214 1.00 112.98 414 MET A C 1
ATOM 2894 O O . MET A 1 369 ? 13.725 -65.907 20.867 1.00 107.09 414 MET A O 1
ATOM 2899 N N . VAL A 1 370 ? 13.621 -67.512 22.467 1.00 104.07 415 VAL A N 1
ATOM 2900 C CA . VAL A 1 370 ? 13.454 -66.729 23.702 1.00 98.49 415 VAL A CA 1
ATOM 2901 C C . VAL A 1 370 ? 14.690 -65.926 24.173 1.00 84.07 415 VAL A C 1
ATOM 2902 O O . VAL A 1 370 ? 15.837 -66.329 23.943 1.00 78.40 415 VAL A O 1
ATOM 2906 N N . ASP A 1 371 ? 14.437 -64.816 24.874 1.00 81.55 416 ASP A N 1
ATOM 2907 C CA . ASP A 1 371 ? 15.477 -63.893 25.371 1.00 95.75 416 ASP A CA 1
ATOM 2908 C C . ASP A 1 371 ? 15.572 -63.802 26.894 1.00 109.60 416 ASP A C 1
ATOM 2909 O O . ASP A 1 371 ? 14.613 -64.090 27.600 1.00 122.55 416 ASP A O 1
ATOM 2914 N N . GLU A 1 372 ? 16.724 -63.330 27.366 1.00 108.03 417 GLU A N 1
ATOM 2915 C CA . GLU A 1 372 ? 17.177 -63.519 28.737 1.00 101.25 417 GLU A CA 1
ATOM 2916 C C . GLU A 1 372 ? 18.298 -62.567 29.115 1.00 96.47 417 GLU A C 1
ATOM 2917 O O . GLU A 1 372 ? 18.912 -61.955 28.254 1.00 93.10 417 GLU A O 1
ATOM 2923 N N . PRO A 1 373 ? 18.589 -62.450 30.415 1.00 98.63 418 PRO A N 1
ATOM 2924 C CA . PRO A 1 373 ? 19.955 -62.000 30.712 1.00 102.82 418 PRO A CA 1
ATOM 2925 C C . PRO A 1 373 ? 20.960 -63.023 30.146 1.00 100.80 418 PRO A C 1
ATOM 2926 O O . PRO A 1 373 ? 20.604 -64.194 30.004 1.00 102.85 418 PRO A O 1
ATOM 2930 N N . LEU A 1 374 ? 22.174 -62.600 29.792 1.00 100.94 419 LEU A N 1
ATOM 2931 C CA . LEU A 1 374 ? 23.136 -63.526 29.172 1.00 97.68 419 LEU A CA 1
ATOM 2932 C C . LEU A 1 374 ? 24.431 -63.685 29.957 1.00 96.54 419 LEU A C 1
ATOM 2933 O O . LEU A 1 374 ? 24.961 -62.711 30.489 1.00 92.99 419 LEU A O 1
ATOM 2938 N N . HIS A 1 375 ? 24.981 -64.892 29.994 1.00 83.09 420 HIS A N 1
ATOM 2939 C CA . HIS A 1 375 ? 26.197 -65.086 30.780 1.00 102.22 420 HIS A CA 1
ATOM 2940 C C . HIS A 1 375 ? 27.356 -65.668 29.984 1.00 82.39 420 HIS A C 1
ATOM 2941 O O . HIS A 1 375 ? 27.214 -66.677 29.297 1.00 82.89 420 HIS A O 1
ATOM 2948 N N . PHE A 1 376 ? 28.499 -64.994 30.073 1.00 82.23 421 PHE A N 1
ATOM 2949 C CA . PHE A 1 376 ? 29.754 -65.502 29.533 1.00 87.09 421 PHE A CA 1
ATOM 2950 C C . PHE A 1 376 ? 30.811 -65.479 30.647 1.00 95.51 421 PHE A C 1
ATOM 2951 O O . PHE A 1 376 ? 30.509 -65.113 31.790 1.00 110.53 421 PHE A O 1
ATOM 2959 N N . GLN A 1 377 ? 32.047 -65.851 30.321 1.00 85.44 422 GLN A N 1
ATOM 2960 C CA . GLN A 1 377 ? 33.120 -65.853 31.315 1.00 98.10 422 GLN A CA 1
ATOM 2961 C C . GLN A 1 377 ? 33.440 -64.429 31.774 1.00 107.76 422 GLN A C 1
ATOM 2962 O O . GLN A 1 377 ? 34.385 -63.803 31.287 1.00 109.27 422 GLN A O 1
ATOM 2968 N N . GLY A 1 378 ? 32.645 -63.923 32.715 1.00 110.60 423 GLY A N 1
ATOM 2969 C CA . GLY A 1 378 ? 32.761 -62.541 33.142 1.00 116.18 423 GLY A CA 1
ATOM 2970 C C . GLY A 1 378 ? 31.670 -61.634 32.592 1.00 114.32 423 GLY A C 1
ATOM 2971 O O . GLY A 1 378 ? 31.019 -60.907 33.340 1.00 91.02 423 GLY A O 1
ATOM 2972 N N . GLY A 1 379 ? 31.471 -61.668 31.279 1.00 111.22 424 GLY A N 1
ATOM 2973 C CA . GLY A 1 379 ? 30.501 -60.792 30.650 1.00 114.55 424 GLY A CA 1
ATOM 2974 C C . GLY A 1 379 ? 29.065 -61.156 30.972 1.00 114.24 424 GLY A C 1
ATOM 2975 O O . GLY A 1 379 ? 28.665 -62.317 30.832 1.00 114.71 424 GLY A O 1
ATOM 2976 N N . LEU A 1 380 ? 28.297 -60.170 31.431 1.00 100.94 425 LEU A N 1
ATOM 2977 C CA . LEU A 1 380 ? 26.850 -60.290 31.462 1.00 95.22 425 LEU A CA 1
ATOM 2978 C C . LEU A 1 380 ? 26.256 -59.134 30.668 1.00 103.44 425 LEU A C 1
ATOM 2979 O O . LEU A 1 380 ? 26.507 -57.971 30.977 1.00 109.66 425 LEU A O 1
ATOM 2984 N N . THR A 1 381 ? 25.472 -59.450 29.641 1.00 80.82 426 THR A N 1
ATOM 2985 C CA . THR A 1 381 ? 24.756 -58.402 28.916 1.00 85.17 426 THR A CA 1
ATOM 2986 C C . THR A 1 381 ? 23.252 -58.540 29.147 1.00 92.71 426 THR A C 1
ATOM 2987 O O . THR A 1 381 ? 22.639 -59.549 28.797 1.00 97.97 426 THR A O 1
ATOM 2991 N N . LYS A 1 382 ? 22.670 -57.525 29.773 1.00 99.48 427 LYS A N 1
ATOM 2992 C CA . LYS A 1 382 ? 21.258 -57.567 30.092 1.00 106.70 427 LYS A CA 1
ATOM 2993 C C . LYS A 1 382 ? 20.550 -56.682 29.084 1.00 108.07 427 LYS A C 1
ATOM 2994 O O . LYS A 1 382 ? 21.014 -55.572 28.792 1.00 105.51 427 LYS A O 1
ATOM 3000 N N . ARG A 1 383 ? 19.455 -57.175 28.506 1.00 113.41 428 ARG A N 1
ATOM 3001 C CA . ARG A 1 383 ? 18.704 -56.327 27.581 1.00 112.31 428 ARG A CA 1
ATOM 3002 C C . ARG A 1 383 ? 18.109 -55.154 28.354 1.00 113.32 428 ARG A C 1
ATOM 3003 O O . ARG A 1 383 ? 18.022 -55.151 29.592 1.00 113.42 428 ARG A O 1
ATOM 3011 N N . SER A 1 384 ? 17.707 -54.158 27.589 1.00 113.20 429 SER A N 1
ATOM 3012 C CA . SER A 1 384 ? 17.587 -52.790 28.044 1.00 106.09 429 SER A CA 1
ATOM 3013 C C . SER A 1 384 ? 16.316 -52.456 28.810 1.00 106.73 429 SER A C 1
ATOM 3014 O O . SER A 1 384 ? 16.042 -51.284 29.073 1.00 113.27 429 SER A O 1
ATOM 3017 N N . TYR A 1 385 ? 15.535 -53.468 29.165 1.00 102.81 430 TYR A N 1
ATOM 3018 C CA . TYR A 1 385 ? 14.221 -53.195 29.738 1.00 103.23 430 TYR A CA 1
ATOM 3019 C C . TYR A 1 385 ? 13.709 -54.341 30.574 1.00 120.27 430 TYR A C 1
ATOM 3020 O O . TYR A 1 385 ? 12.590 -54.305 31.082 1.00 133.74 430 TYR A O 1
ATOM 3029 N N . PHE A 1 386 ? 14.520 -55.383 30.669 1.00 125.02 431 PHE A N 1
ATOM 3030 C CA . PHE A 1 386 ? 14.584 -56.166 31.904 1.00 132.46 431 PHE A CA 1
ATOM 3031 C C . PHE A 1 386 ? 15.952 -56.819 32.071 1.00 130.61 431 PHE A C 1
ATOM 3032 O O . PHE A 1 386 ? 16.483 -57.430 31.142 1.00 119.93 431 PHE A O 1
ATOM 3040 N N . ASN A 1 387 ? 16.500 -56.692 33.279 1.00 138.54 432 ASN A N 1
ATOM 3041 C CA . ASN A 1 387 ? 17.921 -56.903 33.532 1.00 142.76 432 ASN A CA 1
ATOM 3042 C C . ASN A 1 387 ? 18.209 -58.085 34.446 1.00 143.88 432 ASN A C 1
ATOM 3043 O O . ASN A 1 387 ? 19.346 -58.564 34.543 1.00 148.78 432 ASN A O 1
ATOM 3048 N N . LYS A 1 388 ? 17.162 -58.557 35.110 1.00 138.97 433 LYS A N 1
ATOM 3049 C CA . LYS A 1 388 ? 17.290 -59.524 36.207 1.00 130.34 433 LYS A CA 1
ATOM 3050 C C . LYS A 1 388 ? 16.802 -60.920 35.806 1.00 127.70 433 LYS A C 1
ATOM 3051 O O . LYS A 1 388 ? 17.618 -61.832 35.559 1.00 122.38 433 LYS A O 1
ATOM 3057 N N . ASN A 1 389 ? 15.482 -61.101 35.800 1.00 130.59 434 ASN A N 1
ATOM 3058 C CA . ASN A 1 389 ? 14.878 -62.078 34.899 1.00 130.81 434 ASN A CA 1
ATOM 3059 C C . ASN A 1 389 ? 13.799 -61.459 34.021 1.00 128.42 434 ASN A C 1
ATOM 3060 O O . ASN A 1 389 ? 13.910 -60.317 33.557 1.00 131.74 434 ASN A O 1
ATOM 3065 N N . GLY A 1 390 ? 12.742 -62.219 33.820 1.00 125.41 435 GLY A N 1
ATOM 3066 C CA . GLY A 1 390 ? 12.045 -62.177 32.564 1.00 121.25 435 GLY A CA 1
ATOM 3067 C C . GLY A 1 390 ? 12.713 -63.307 31.798 1.00 119.52 435 GLY A C 1
ATOM 3068 O O . GLY A 1 390 ? 13.941 -63.432 31.755 1.00 111.11 435 GLY A O 1
ATOM 3069 N N . HIS A 1 391 ? 11.899 -64.176 31.238 1.00 99.30 436 HIS A N 1
ATOM 3070 C CA . HIS A 1 391 ? 12.400 -65.196 30.365 1.00 96.31 436 HIS A CA 1
ATOM 3071 C C . HIS A 1 391 ? 11.305 -65.326 29.324 1.00 119.92 436 HIS A C 1
ATOM 3072 O O . HIS A 1 391 ? 10.609 -66.330 29.257 1.00 114.28 436 HIS A O 1
ATOM 3079 N N . VAL A 1 392 ? 11.157 -64.267 28.528 1.00 115.11 437 VAL A N 1
ATOM 3080 C CA . VAL A 1 392 ? 10.063 -64.130 27.568 1.00 107.38 437 VAL A CA 1
ATOM 3081 C C . VAL A 1 392 ? 10.466 -64.597 26.182 1.00 97.39 437 VAL A C 1
ATOM 3082 O O . VAL A 1 392 ? 11.617 -64.427 25.763 1.00 90.80 437 VAL A O 1
ATOM 3086 N N . SER A 1 393 ? 9.496 -65.188 25.484 1.00 100.52 438 SER A N 1
ATOM 3087 C CA . SER A 1 393 ? 9.588 -65.426 24.051 1.00 103.05 438 SER A CA 1
ATOM 3088 C C . SER A 1 393 ? 9.366 -64.103 23.332 1.00 114.32 438 SER A C 1
ATOM 3089 O O . SER A 1 393 ? 9.365 -63.036 23.949 1.00 122.16 438 SER A O 1
ATOM 3092 N N . ILE A 1 394 ? 9.158 -64.178 22.025 1.00 114.57 439 ILE A N 1
ATOM 3093 C CA . ILE A 1 394 ? 9.341 -63.017 21.170 1.00 104.72 439 ILE A CA 1
ATOM 3094 C C . ILE A 1 394 ? 9.174 -63.488 19.749 1.00 106.12 439 ILE A C 1
ATOM 3095 O O . ILE A 1 394 ? 8.961 -64.659 19.500 1.00 125.66 439 ILE A O 1
ATOM 3100 N N . ASN A 1 395 ? 9.268 -62.575 18.809 1.00 87.76 440 ASN A N 1
ATOM 3101 C CA . ASN A 1 395 ? 9.632 -62.970 17.467 1.00 84.54 440 ASN A CA 1
ATOM 3102 C C . ASN A 1 395 ? 10.500 -61.843 16.928 1.00 80.65 440 ASN A C 1
ATOM 3103 O O . ASN A 1 395 ? 10.885 -60.945 17.686 1.00 75.54 440 ASN A O 1
ATOM 3108 N N . ASP A 1 396 ? 10.784 -61.865 15.633 1.00 75.99 441 ASP A N 1
ATOM 3109 C CA . ASP A 1 396 ? 11.606 -60.827 15.043 1.00 62.77 441 ASP A CA 1
ATOM 3110 C C . ASP A 1 396 ? 10.935 -59.446 15.112 1.00 63.62 441 ASP A C 1
ATOM 3111 O O . ASP A 1 396 ? 11.580 -58.451 15.474 1.00 62.93 441 ASP A O 1
ATOM 3116 N N . LYS A 1 397 ? 9.646 -59.376 14.794 1.00 65.28 442 LYS A N 1
ATOM 3117 C CA . LYS A 1 397 ? 8.928 -58.119 14.920 1.00 72.21 442 LYS A CA 1
ATOM 3118 C C . LYS A 1 397 ? 9.037 -57.547 16.319 1.00 75.83 442 LYS A C 1
ATOM 3119 O O . LYS A 1 397 ? 9.440 -56.393 16.496 1.00 73.39 442 LYS A O 1
ATOM 3125 N N . GLN A 1 398 ? 8.692 -58.375 17.299 1.00 74.52 443 GLN A N 1
ATOM 3126 C CA . GLN A 1 398 ? 8.571 -57.944 18.689 1.00 82.72 443 GLN A CA 1
ATOM 3127 C C . GLN A 1 398 ? 9.867 -57.390 19.260 1.00 93.18 443 GLN A C 1
ATOM 3128 O O . GLN A 1 398 ? 9.853 -56.400 20.002 1.00 73.70 443 GLN A O 1
ATOM 3134 N N . ALA A 1 399 ? 10.977 -58.038 18.910 1.00 69.95 444 ALA A N 1
ATOM 3135 C CA . ALA A 1 399 ? 12.306 -57.603 19.324 1.00 81.50 444 ALA A CA 1
ATOM 3136 C C . ALA A 1 399 ? 12.570 -56.145 18.919 1.00 80.90 444 ALA A C 1
ATOM 3137 O O . ALA A 1 399 ? 13.164 -55.375 19.677 1.00 83.36 444 ALA A O 1
ATOM 3139 N N . LEU A 1 400 ? 12.111 -55.761 17.732 1.00 65.54 445 LEU A N 1
ATOM 3140 C CA . LEU A 1 400 ? 12.249 -54.371 17.305 1.00 77.95 445 LEU A CA 1
ATOM 3141 C C . LEU A 1 400 ? 11.327 -53.449 18.114 1.00 75.59 445 LEU A C 1
ATOM 3142 O O . LEU A 1 400 ? 11.705 -52.323 18.466 1.00 79.42 445 LEU A O 1
ATOM 3147 N N . MET A 1 401 ? 10.115 -53.922 18.391 1.00 71.43 446 MET A N 1
ATOM 3148 C CA . MET A 1 401 ? 9.158 -53.164 19.203 1.00 78.03 446 MET A CA 1
ATOM 3149 C C . MET A 1 401 ? 9.769 -52.815 20.557 1.00 87.47 446 MET A C 1
ATOM 3150 O O . MET A 1 401 ? 9.731 -51.651 20.985 1.00 75.45 446 MET A O 1
ATOM 3155 N N . HIS A 1 402 ? 10.371 -53.828 21.182 1.00 74.95 447 HIS A N 1
ATOM 3156 C CA . HIS A 1 402 ? 11.070 -53.701 22.457 1.00 76.58 447 HIS A CA 1
ATOM 3157 C C . HIS A 1 402 ? 12.461 -53.061 22.377 1.00 98.88 447 HIS A C 1
ATOM 3158 O O . HIS A 1 402 ? 12.981 -52.622 23.415 1.00 99.34 447 HIS A O 1
ATOM 3165 N N . SER A 1 403 ? 13.061 -53.028 21.176 1.00 78.28 448 SER A N 1
ATOM 3166 C CA . SER A 1 403 ? 14.443 -52.562 20.997 1.00 71.38 448 SER A CA 1
ATOM 3167 C C . SER A 1 403 ? 15.317 -53.500 21.828 1.00 80.11 448 SER A C 1
ATOM 3168 O O . SER A 1 403 ? 16.237 -53.082 22.540 1.00 86.97 448 SER A O 1
ATOM 3171 N N . SER A 1 404 ? 14.985 -54.785 21.705 1.00 80.84 449 SER A N 1
ATOM 3172 C CA . SER A 1 404 ? 15.591 -55.893 22.433 1.00 79.60 449 SER A CA 1
ATOM 3173 C C . SER A 1 404 ? 17.032 -56.147 22.026 1.00 83.20 449 SER A C 1
ATOM 3174 O O . SER A 1 404 ? 17.277 -56.671 20.954 1.00 83.57 449 SER A O 1
ATOM 3177 N N . ASN A 1 405 ? 17.977 -55.803 22.892 1.00 88.64 450 ASN A N 1
ATOM 3178 C CA . ASN A 1 405 ? 19.391 -56.069 22.655 1.00 66.68 450 ASN A CA 1
ATOM 3179 C C . ASN A 1 405 ? 19.723 -57.543 22.481 1.00 67.83 450 ASN A C 1
ATOM 3180 O O . ASN A 1 405 ? 20.650 -57.896 21.745 1.00 63.81 450 ASN A O 1
ATOM 3185 N N . VAL A 1 406 ? 18.978 -58.401 23.182 1.00 68.63 451 VAL A N 1
ATOM 3186 C CA . VAL A 1 406 ? 19.353 -59.820 23.315 1.00 74.09 451 VAL A CA 1
ATOM 3187 C C . VAL A 1 406 ? 18.875 -60.668 22.126 1.00 74.09 451 VAL A C 1
ATOM 3188 O O . VAL A 1 406 ? 19.485 -61.688 21.798 1.00 65.73 451 VAL A O 1
ATOM 3192 N N . TYR A 1 407 ? 17.813 -60.244 21.448 1.00 68.16 452 TYR A N 1
ATOM 3193 C CA . TYR A 1 407 ? 17.456 -60.957 20.229 1.00 68.00 452 TYR A CA 1
ATOM 3194 C C . TYR A 1 407 ? 18.553 -60.743 19.186 1.00 72.31 452 TYR A C 1
ATOM 3195 O O . TYR A 1 407 ? 18.899 -61.667 18.458 1.00 71.75 452 TYR A O 1
ATOM 3204 N N . MET A 1 408 ? 19.109 -59.536 19.127 1.00 77.46 453 MET A N 1
ATOM 3205 C CA . MET A 1 408 ? 20.194 -59.246 18.183 1.00 85.42 453 MET A CA 1
ATOM 3206 C C . MET A 1 408 ? 21.505 -59.958 18.578 1.00 91.80 453 MET A C 1
ATOM 3207 O O . MET A 1 408 ? 22.265 -60.410 17.710 1.00 88.69 453 MET A O 1
ATOM 3212 N N . PHE A 1 409 ? 21.752 -60.085 19.881 1.00 83.40 454 PHE A N 1
ATOM 3213 C CA . PHE A 1 409 ? 22.920 -60.826 20.350 1.00 69.05 454 PHE A CA 1
ATOM 3214 C C . PHE A 1 409 ? 22.812 -62.297 19.955 1.00 65.28 454 PHE A C 1
ATOM 3215 O O . PHE A 1 409 ? 23.789 -62.910 19.530 1.00 66.94 454 PHE A O 1
ATOM 3223 N N . LYS A 1 410 ? 21.614 -62.852 20.102 1.00 73.77 455 LYS A N 1
ATOM 3224 C CA . LYS A 1 410 ? 21.331 -64.253 19.774 1.00 72.72 455 LYS A CA 1
ATOM 3225 C C . LYS A 1 410 ? 21.548 -64.535 18.284 1.00 75.39 455 LYS A C 1
ATOM 3226 O O . LYS A 1 410 ? 22.172 -65.532 17.911 1.00 78.05 455 LYS A O 1
ATOM 3232 N N . THR A 1 411 ? 21.052 -63.638 17.438 1.00 74.67 456 THR A N 1
ATOM 3233 C CA . THR A 1 411 ? 21.237 -63.764 15.995 1.00 72.98 456 THR A CA 1
ATOM 3234 C C . THR A 1 411 ? 22.713 -63.639 15.586 1.00 65.99 456 THR A C 1
ATOM 3235 O O . THR A 1 411 ? 23.187 -64.350 14.694 1.00 52.33 456 THR A O 1
ATOM 3239 N N . ALA A 1 412 ? 23.422 -62.723 16.234 1.00 52.11 457 ALA A N 1
ATOM 3240 C CA . ALA A 1 412 ? 24.832 -62.512 15.966 1.00 50.76 457 ALA A CA 1
ATOM 3241 C C . ALA A 1 412 ? 25.614 -63.784 16.258 1.00 51.27 457 ALA A C 1
ATOM 3242 O O . ALA A 1 412 ? 26.456 -64.211 15.462 1.00 55.01 457 ALA A O 1
ATOM 3244 N N . LEU A 1 413 ? 25.324 -64.408 17.397 1.00 53.62 458 LEU A N 1
ATOM 3245 C CA . LEU A 1 413 ? 25.913 -65.713 17.695 1.00 54.33 458 LEU A CA 1
ATOM 3246 C C . LEU A 1 413 ? 25.516 -66.806 16.690 1.00 53.80 458 LEU A C 1
ATOM 3247 O O . LEU A 1 413 ? 26.354 -67.611 16.293 1.00 60.80 458 LEU A O 1
ATOM 3252 N N . LYS A 1 414 ? 24.265 -66.829 16.243 1.00 52.98 459 LYS A N 1
ATOM 3253 C CA . LYS A 1 414 ? 23.894 -67.806 15.229 1.00 51.90 459 LYS A CA 1
ATOM 3254 C C . LYS A 1 414 ? 24.622 -67.498 13.917 1.00 50.95 459 LYS A C 1
ATOM 3255 O O . LYS A 1 414 ? 25.083 -68.412 13.219 1.00 49.24 459 LYS A O 1
ATOM 3261 N N . LEU A 1 415 ? 24.753 -66.210 13.587 1.00 53.03 460 LEU A N 1
ATOM 3262 C CA . LEU A 1 415 ? 25.561 -65.797 12.429 1.00 49.33 460 LEU A CA 1
ATOM 3263 C C . LEU A 1 415 ? 27.031 -66.254 12.544 1.00 57.85 460 LEU A C 1
ATOM 3264 O O . LEU A 1 415 ? 27.703 -66.541 11.546 1.00 53.04 460 LEU A O 1
ATOM 3269 N N . ALA A 1 416 ? 27.520 -66.322 13.774 1.00 51.74 461 ALA A N 1
ATOM 3270 C CA . ALA A 1 416 ? 28.892 -66.698 14.017 1.00 49.07 461 ALA A CA 1
ATOM 3271 C C . ALA A 1 416 ? 29.063 -68.222 14.190 1.00 55.83 461 ALA A C 1
ATOM 3272 O O . ALA A 1 416 ? 30.135 -68.694 14.572 1.00 50.23 461 ALA A O 1
ATOM 3274 N N . GLY A 1 417 ? 28.012 -68.990 13.895 1.00 59.45 462 GLY A N 1
ATOM 3275 C CA . GLY A 1 417 ? 28.062 -70.448 13.989 1.00 49.27 462 GLY A CA 1
ATOM 3276 C C . GLY A 1 417 ? 28.174 -70.987 15.412 1.00 63.19 462 GLY A C 1
ATOM 3277 O O . GLY A 1 417 ? 28.505 -72.158 15.626 1.00 57.76 462 GLY A O 1
ATOM 3278 N N . ASP A 1 418 ? 27.864 -70.129 16.384 1.00 64.72 463 ASP A N 1
ATOM 3279 C CA . ASP A 1 418 ? 28.145 -70.384 17.799 1.00 55.55 463 ASP A CA 1
ATOM 3280 C C . ASP A 1 418 ? 26.972 -69.939 18.689 1.00 57.36 463 ASP A C 1
ATOM 3281 O O . ASP A 1 418 ? 27.126 -69.020 19.498 1.00 58.49 463 ASP A O 1
ATOM 3286 N N . PRO A 1 419 ? 25.792 -70.585 18.539 1.00 57.80 464 PRO A N 1
ATOM 3287 C CA . PRO A 1 419 ? 24.577 -70.184 19.267 1.00 65.90 464 PRO A CA 1
ATOM 3288 C C . PRO A 1 419 ? 24.821 -70.103 20.762 1.00 71.81 464 PRO A C 1
ATOM 3289 O O . PRO A 1 419 ? 25.734 -70.755 21.260 1.00 66.28 464 PRO A O 1
ATOM 3293 N N . TYR A 1 420 ? 24.012 -69.320 21.465 1.00 75.28 465 TYR A N 1
ATOM 3294 C CA . TYR A 1 420 ? 24.184 -69.136 22.893 1.00 69.86 465 TYR A CA 1
ATOM 3295 C C . TYR A 1 420 ? 23.912 -70.401 23.693 1.00 82.63 465 TYR A C 1
ATOM 3296 O O . TYR A 1 420 ? 22.864 -71.029 23.552 1.00 80.00 465 TYR A O 1
ATOM 3305 N N . TYR A 1 421 ? 24.889 -70.770 24.518 1.00 88.54 4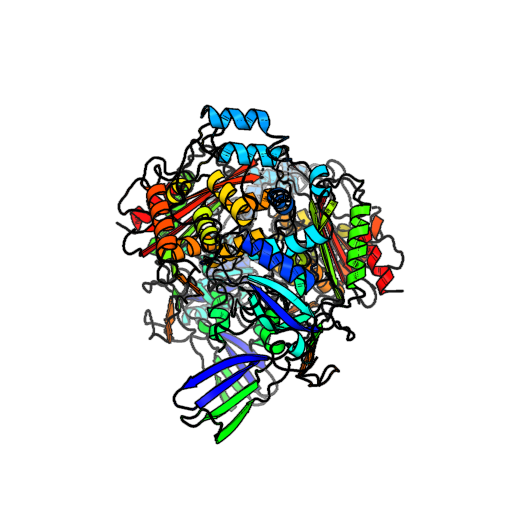66 TYR A N 1
ATOM 3306 C CA . TYR A 1 421 ? 24.662 -71.574 25.711 1.00 83.36 466 TYR A CA 1
ATOM 3307 C C . TYR A 1 421 ? 25.229 -70.802 26.906 1.00 83.80 466 TYR A C 1
ATOM 3308 O O . TYR A 1 421 ? 26.276 -70.166 26.788 1.00 78.78 466 TYR A O 1
ATOM 3317 N N . SER A 1 422 ? 24.527 -70.817 28.038 1.00 79.77 467 SER A N 1
ATOM 3318 C CA . SER A 1 422 ? 24.980 -70.049 29.195 1.00 82.37 467 SER A CA 1
ATOM 3319 C C . SER A 1 422 ? 26.387 -70.442 29.641 1.00 88.14 467 SER A C 1
ATOM 3320 O O . SER A 1 422 ? 26.705 -71.624 29.778 1.00 83.85 467 SER A O 1
ATOM 3323 N N . GLY A 1 423 ? 27.230 -69.440 29.857 1.00 83.17 468 GLY A N 1
ATOM 3324 C CA . GLY A 1 423 ? 28.610 -69.673 30.242 1.00 84.02 468 GLY A CA 1
ATOM 3325 C C . GLY A 1 423 ? 29.466 -70.232 29.120 1.00 96.31 468 GLY A C 1
ATOM 3326 O O . GLY A 1 423 ? 30.312 -71.104 29.340 1.00 100.86 468 GLY A O 1
ATOM 3327 N N . MET A 1 424 ? 29.236 -69.736 27.910 1.00 89.71 469 MET A N 1
ATOM 3328 C CA . MET A 1 424 ? 30.068 -70.086 26.770 1.00 74.69 469 MET A CA 1
ATOM 3329 C C . MET A 1 424 ? 31.208 -69.083 26.742 1.00 74.26 469 MET A C 1
ATOM 3330 O O . MET A 1 424 ? 31.075 -68.002 27.288 1.00 77.67 469 MET A O 1
ATOM 3335 N N . ALA A 1 425 ? 32.341 -69.421 26.148 1.00 79.93 470 ALA A N 1
ATOM 3336 C CA . ALA A 1 425 ? 33.292 -68.362 25.866 1.00 80.13 470 ALA A CA 1
ATOM 3337 C C . ALA A 1 425 ? 32.753 -67.633 24.630 1.00 88.27 470 ALA A C 1
ATOM 3338 O O . ALA A 1 425 ? 32.222 -68.276 23.712 1.00 79.46 470 ALA A O 1
ATOM 3340 N N . LEU A 1 426 ? 32.851 -66.303 24.619 1.00 94.13 471 LEU A N 1
ATOM 3341 C CA . LEU A 1 426 ? 32.578 -65.538 23.411 1.00 85.57 471 LEU A CA 1
ATOM 3342 C C . LEU A 1 426 ? 33.516 -66.083 22.342 1.00 83.31 471 LEU A C 1
ATOM 3343 O O . LEU A 1 426 ? 34.665 -66.446 22.645 1.00 88.52 471 LEU A O 1
ATOM 3348 N N . PRO A 1 427 ? 33.033 -66.176 21.090 1.00 61.39 472 PRO A N 1
ATOM 3349 C CA . PRO A 1 427 ? 33.923 -66.732 20.057 1.00 59.85 472 PRO A CA 1
ATOM 3350 C C . PRO A 1 427 ? 35.163 -65.851 19.842 1.00 67.52 472 PRO A C 1
ATOM 3351 O O . PRO A 1 427 ? 35.035 -64.631 19.760 1.00 63.76 472 PRO A O 1
ATOM 3355 N N . SER A 1 428 ? 36.339 -66.472 19.761 1.00 76.45 473 SER A N 1
ATOM 3356 C CA . SER A 1 428 ? 37.623 -65.764 19.660 1.00 81.25 473 SER A CA 1
ATOM 3357 C C . SER A 1 428 ? 37.887 -65.007 18.344 1.00 73.60 473 SER A C 1
ATOM 3358 O O . SER A 1 428 ? 38.458 -63.912 18.352 1.00 77.76 473 SER A O 1
ATOM 3361 N N . ASP A 1 429 ? 37.545 -65.619 17.214 1.00 61.30 474 ASP A N 1
ATOM 3362 C CA . ASP A 1 429 ? 37.668 -64.937 15.940 1.00 62.34 474 ASP A CA 1
ATOM 3363 C C . ASP A 1 429 ? 36.279 -64.702 15.351 1.00 57.29 474 ASP A C 1
ATOM 3364 O O . ASP A 1 429 ? 35.511 -65.636 15.117 1.00 61.90 474 ASP A O 1
ATOM 3369 N N . ILE A 1 430 ? 35.957 -63.440 15.120 1.00 59.07 475 ILE A N 1
ATOM 3370 C CA . ILE A 1 430 ? 34.662 -63.078 14.562 1.00 49.50 475 ILE A CA 1
ATOM 3371 C C . ILE A 1 430 ? 34.803 -62.291 13.274 1.00 45.45 475 ILE A C 1
ATOM 3372 O O . ILE A 1 430 ? 33.864 -61.612 12.861 1.00 55.82 475 ILE A O 1
ATOM 3377 N N . SER A 1 431 ? 35.983 -62.387 12.657 1.00 44.52 476 SER A N 1
ATOM 3378 C CA . SER A 1 431 ? 36.253 -61.783 11.345 1.00 48.88 476 SER A CA 1
ATOM 3379 C C . SER A 1 431 ? 35.120 -62.068 10.374 1.00 47.59 476 SER A C 1
ATOM 3380 O O . SER A 1 431 ? 34.475 -61.147 9.876 1.00 53.67 476 SER A O 1
ATOM 3383 N N . SER A 1 432 ? 34.876 -63.360 10.145 1.00 45.44 477 SER A N 1
ATOM 3384 C CA . SER A 1 432 ? 33.910 -63.837 9.159 1.00 49.12 477 SER A CA 1
ATOM 3385 C C . SER A 1 432 ? 32.464 -63.357 9.412 1.00 53.30 477 SER A C 1
ATOM 3386 O O . SER A 1 432 ? 31.865 -62.719 8.536 1.00 52.70 477 SER A O 1
ATOM 3389 N N . PRO A 1 433 ? 31.904 -63.643 10.605 1.00 42.33 478 PRO A N 1
ATOM 3390 C CA . PRO A 1 433 ? 30.566 -63.109 10.911 1.00 42.45 478 PRO A CA 1
ATOM 3391 C C . PRO A 1 433 ? 30.471 -61.585 10.787 1.00 43.18 478 PRO A C 1
ATOM 3392 O O . PRO A 1 433 ? 29.504 -61.067 10.199 1.00 46.51 478 PRO A O 1
ATOM 3396 N N . ALA A 1 434 ? 31.453 -60.879 11.352 1.00 50.74 479 ALA A N 1
ATOM 3397 C CA . ALA A 1 434 ? 31.496 -59.412 11.302 1.00 44.37 479 ALA A CA 1
ATOM 3398 C C . ALA A 1 434 ? 31.401 -58.941 9.874 1.00 43.94 479 ALA A C 1
ATOM 3399 O O . ALA A 1 434 ? 30.604 -58.050 9.549 1.00 50.84 479 ALA A O 1
ATOM 3401 N N . GLN A 1 435 ? 32.224 -59.534 9.012 1.00 44.70 480 GLN A N 1
ATOM 3402 C CA . GLN A 1 435 ? 32.193 -59.209 7.589 1.00 38.61 480 GLN A CA 1
ATOM 3403 C C . GLN A 1 435 ? 30.808 -59.456 6.994 1.00 48.50 480 GLN A C 1
ATOM 3404 O O . GLN A 1 435 ? 30.319 -58.644 6.204 1.00 43.21 480 GLN A O 1
ATOM 3410 N N . LYS A 1 436 ? 30.179 -60.571 7.378 1.00 41.48 481 LYS A N 1
ATOM 3411 C CA . LYS A 1 436 ? 28.827 -60.876 6.890 1.00 36.40 481 LYS A CA 1
ATOM 3412 C C . LYS A 1 436 ? 27.814 -59.857 7.382 1.00 36.86 481 LYS A C 1
ATOM 3413 O O . LYS A 1 436 ? 26.999 -59.357 6.609 1.00 38.54 481 LYS A O 1
ATOM 3419 N N . LEU A 1 437 ? 27.876 -59.538 8.669 1.00 48.90 482 LEU A N 1
ATOM 3420 C CA . LEU A 1 437 ? 26.979 -58.539 9.257 1.00 53.53 482 LEU A CA 1
ATOM 3421 C C . LEU A 1 437 ? 27.134 -57.180 8.565 1.00 39.81 482 LEU A C 1
ATOM 3422 O O . LEU A 1 437 ? 26.150 -56.609 8.121 1.00 46.96 482 LEU A O 1
ATOM 3427 N N . ARG A 1 438 ? 28.365 -56.678 8.464 1.00 52.34 483 ARG A N 1
ATOM 3428 C CA . ARG A 1 438 ? 28.645 -55.412 7.766 1.00 45.07 483 ARG A CA 1
ATOM 3429 C C . ARG A 1 438 ? 28.121 -55.368 6.325 1.00 48.96 483 ARG A C 1
ATOM 3430 O O . ARG A 1 438 ? 27.596 -54.351 5.885 1.00 38.88 483 ARG A O 1
ATOM 3438 N N . ARG A 1 439 ? 28.267 -56.465 5.589 1.00 44.88 484 ARG A N 1
ATOM 3439 C CA . ARG A 1 439 ? 27.825 -56.473 4.202 1.00 32.90 484 ARG A CA 1
ATOM 3440 C C . ARG A 1 439 ? 26.302 -56.449 4.098 1.00 47.33 484 ARG A C 1
ATOM 3441 O O . ARG A 1 439 ? 25.722 -55.794 3.207 1.00 37.19 484 ARG A O 1
ATOM 3449 N N . GLY A 1 440 ? 25.653 -57.134 5.036 1.00 40.81 485 GLY A N 1
ATOM 3450 C CA . GLY A 1 440 ? 24.228 -56.968 5.204 1.00 35.59 485 GLY A CA 1
ATOM 3451 C C . GLY A 1 440 ? 23.901 -55.492 5.387 1.00 43.67 485 GLY A C 1
ATOM 3452 O O . GLY A 1 440 ? 23.205 -54.913 4.560 1.00 54.04 485 GLY A O 1
ATOM 3453 N N . LEU A 1 441 ? 24.432 -54.868 6.439 1.00 40.48 486 LEU A N 1
ATOM 3454 C CA . LEU A 1 441 ? 24.095 -53.472 6.771 1.00 38.94 486 LEU A CA 1
ATOM 3455 C C . LEU A 1 441 ? 24.416 -52.500 5.617 1.00 41.71 486 LEU A C 1
ATOM 3456 O O . LEU A 1 441 ? 23.643 -51.566 5.357 1.00 40.41 486 LEU A O 1
ATOM 3461 N N . ASN A 1 442 ? 25.534 -52.743 4.913 1.00 33.61 487 ASN A N 1
ATOM 3462 C CA . ASN A 1 442 ? 25.900 -51.960 3.734 1.00 32.27 487 ASN A CA 1
ATOM 3463 C C . ASN A 1 442 ? 24.806 -51.955 2.686 1.00 34.65 487 ASN A C 1
ATOM 3464 O O . ASN A 1 442 ? 24.640 -50.980 1.990 1.00 31.49 487 ASN A O 1
ATOM 3469 N N . GLN A 1 443 ? 24.057 -53.041 2.563 1.00 58.28 488 GLN A N 1
ATOM 3470 C CA . GLN A 1 443 ? 23.049 -53.101 1.522 1.00 32.68 488 GLN A CA 1
ATOM 3471 C C . GLN A 1 443 ? 21.939 -52.085 1.712 1.00 38.28 488 GLN A C 1
ATOM 3472 O O . GLN A 1 443 ? 21.300 -51.697 0.738 1.00 42.80 488 GLN A O 1
ATOM 3478 N N . VAL A 1 444 ? 21.707 -51.637 2.949 1.00 37.47 489 VAL A N 1
ATOM 3479 C CA . VAL A 1 444 ? 20.673 -50.624 3.170 1.00 35.26 489 VAL A CA 1
ATOM 3480 C C . VAL A 1 444 ? 21.290 -49.256 3.397 1.00 36.60 489 VAL A C 1
ATOM 3481 O O . VAL A 1 444 ? 20.585 -48.284 3.646 1.00 37.23 489 VAL A O 1
ATOM 3485 N N . GLY A 1 445 ? 22.616 -49.188 3.307 1.00 33.91 490 GLY A N 1
ATOM 3486 C CA . GLY A 1 445 ? 23.316 -47.910 3.309 1.00 32.84 490 GLY A CA 1
ATOM 3487 C C . GLY A 1 445 ? 24.012 -47.601 4.626 1.00 33.45 490 GLY A C 1
ATOM 3488 O O . GLY A 1 445 ? 24.519 -46.500 4.827 1.00 36.55 490 GLY A O 1
ATOM 3489 N N . LEU A 1 446 ? 24.032 -48.581 5.535 1.00 44.31 491 LEU A N 1
ATOM 3490 C CA . LEU A 1 446 ? 24.679 -48.420 6.834 1.00 35.31 491 LEU A CA 1
ATOM 3491 C C . LEU A 1 446 ? 26.154 -48.828 6.702 1.00 44.32 491 LEU A C 1
ATOM 3492 O O . LEU A 1 446 ? 26.474 -50.020 6.682 1.00 38.70 491 LEU A O 1
ATOM 3497 N N . GLY A 1 447 ? 27.051 -47.848 6.536 1.00 47.91 492 GLY A N 1
ATOM 3498 C CA . GLY A 1 447 ? 28.492 -48.118 6.517 1.00 35.86 492 GLY A CA 1
ATOM 3499 C C . GLY A 1 447 ? 29.137 -47.903 5.156 1.00 45.08 492 GLY A C 1
ATOM 3500 O O . GLY A 1 447 ? 30.276 -48.288 4.914 1.00 41.53 492 GLY A O 1
ATOM 3501 N N . VAL A 1 448 ? 28.399 -47.257 4.268 1.00 41.32 493 VAL A N 1
ATOM 3502 C CA . VAL A 1 448 ? 28.800 -47.067 2.884 1.00 30.61 493 VAL A CA 1
ATOM 3503 C C . VAL A 1 448 ? 28.204 -45.695 2.551 1.00 40.93 493 VAL A C 1
ATOM 3504 O O . VAL A 1 448 ? 27.199 -45.309 3.144 1.00 42.38 493 VAL A O 1
ATOM 3508 N N . LYS A 1 449 ? 28.798 -44.956 1.621 1.00 33.03 494 LYS A N 1
ATOM 3509 C CA . LYS A 1 449 ? 28.302 -43.640 1.293 1.00 33.54 494 LYS A CA 1
ATOM 3510 C C . LYS A 1 449 ? 26.990 -43.786 0.553 1.00 39.62 494 LYS A C 1
ATOM 3511 O O . LYS A 1 449 ? 26.837 -44.683 -0.286 1.00 43.15 494 LYS A O 1
ATOM 3517 N N . THR A 1 450 ? 26.046 -42.906 0.866 1.00 29.73 495 THR A N 1
ATOM 3518 C CA . THR A 1 450 ? 24.716 -42.982 0.277 1.00 34.14 495 THR A CA 1
ATOM 3519 C C . THR A 1 450 ? 24.787 -42.545 -1.151 1.00 35.91 495 THR A C 1
ATOM 3520 O O . THR A 1 450 ? 23.957 -42.940 -1.959 1.00 42.14 495 THR A O 1
ATOM 3524 N N . GLY A 1 451 ? 25.780 -41.709 -1.444 1.00 27.84 496 GLY A N 1
ATOM 3525 C CA . GLY A 1 451 ? 25.988 -41.194 -2.780 1.00 27.16 496 GLY A CA 1
ATOM 3526 C C . GLY A 1 451 ? 25.444 -39.795 -3.054 1.00 28.41 496 GLY A C 1
ATOM 3527 O O . GLY A 1 451 ? 25.403 -39.361 -4.204 1.00 34.80 496 GLY A O 1
ATOM 3528 N N . ILE A 1 452 ? 25.036 -39.076 -2.014 1.00 34.33 497 ILE A N 1
ATOM 3529 C CA . ILE A 1 452 ? 24.498 -37.726 -2.203 1.00 28.20 497 ILE A CA 1
ATOM 3530 C C . ILE A 1 452 ? 25.378 -36.782 -3.060 1.00 34.18 497 ILE A C 1
ATOM 3531 O O . ILE A 1 452 ? 26.607 -36.748 -2.918 1.00 32.67 497 ILE A O 1
ATOM 3536 N N . ASP A 1 453 ? 24.741 -36.022 -3.948 1.00 27.48 498 ASP A N 1
ATOM 3537 C CA . ASP A 1 453 ? 25.424 -35.019 -4.774 1.00 59.08 498 ASP A CA 1
ATOM 3538 C C . ASP A 1 453 ? 25.927 -33.815 -3.973 1.00 26.93 498 ASP A C 1
ATOM 3539 O O . ASP A 1 453 ? 25.493 -32.716 -4.204 1.00 27.19 498 ASP A O 1
ATOM 3544 N N . LEU A 1 454 ? 26.845 -34.032 -3.042 1.00 33.05 499 LEU A N 1
ATOM 3545 C CA . LEU A 1 454 ? 27.476 -32.943 -2.281 1.00 28.87 499 LEU A CA 1
ATOM 3546 C C . LEU A 1 454 ? 28.819 -33.471 -1.775 1.00 27.53 499 LEU A C 1
ATOM 3547 O O . LEU A 1 454 ? 28.945 -34.656 -1.499 1.00 34.58 499 LEU A O 1
ATOM 3552 N N . PRO A 1 455 ? 29.822 -32.589 -1.624 1.00 28.63 500 PRO A N 1
ATOM 3553 C CA . PRO A 1 455 ? 31.150 -33.120 -1.324 1.00 32.89 500 PRO A CA 1
ATOM 3554 C C . PRO A 1 455 ? 31.276 -33.495 0.142 1.00 33.75 500 PRO A C 1
ATOM 3555 O O . PRO A 1 455 ? 30.411 -33.120 0.928 1.00 34.45 500 PRO A O 1
ATOM 3559 N N . ASN A 1 456 ? 32.307 -34.264 0.475 1.00 29.93 501 ASN A N 1
ATOM 3560 C CA . ASN A 1 456 ? 32.660 -34.520 1.860 1.00 28.99 501 ASN A CA 1
ATOM 3561 C C . ASN A 1 456 ? 31.679 -35.423 2.591 1.00 35.74 501 ASN A C 1
ATOM 3562 O O . ASN A 1 456 ? 31.622 -35.374 3.826 1.00 33.70 501 ASN A O 1
ATOM 3567 N N . GLU A 1 457 ? 30.879 -36.228 1.896 1.00 39.59 502 GLU A N 1
ATOM 3568 C CA . GLU A 1 457 ? 30.089 -37.186 2.673 1.00 29.09 502 GLU A CA 1
ATOM 3569 C C . GLU A 1 457 ? 31.081 -38.175 3.304 1.00 29.45 502 GLU A C 1
ATOM 3570 O O . GLU A 1 457 ? 32.120 -38.479 2.726 1.00 30.33 502 GLU A O 1
ATOM 3576 N N . THR A 1 458 ? 30.781 -38.649 4.498 1.00 30.57 503 THR A N 1
ATOM 3577 C CA . THR A 1 458 ? 31.553 -39.746 5.115 1.00 43.85 503 THR A CA 1
ATOM 3578 C C . THR A 1 458 ? 30.689 -40.961 5.214 1.00 46.42 503 THR A C 1
ATOM 3579 O O . THR A 1 458 ? 29.459 -40.871 5.163 1.00 45.99 503 THR A O 1
ATOM 3583 N N . ARG A 1 459 ? 31.345 -42.092 5.413 1.00 41.55 504 ARG A N 1
ATOM 3584 C CA . ARG A 1 459 ? 30.652 -43.359 5.505 1.00 35.59 504 ARG A CA 1
ATOM 3585 C C . ARG A 1 459 ? 30.608 -43.837 6.965 1.00 43.79 504 ARG A C 1
ATOM 3586 O O . ARG A 1 459 ? 29.991 -44.855 7.276 1.00 38.19 504 ARG A O 1
ATOM 3594 N N . GLY A 1 460 ? 31.274 -43.108 7.859 1.00 45.10 505 GLY A N 1
ATOM 3595 C CA . GLY A 1 460 ? 31.305 -43.480 9.261 1.00 40.19 505 GLY A CA 1
ATOM 3596 C C . GLY A 1 460 ? 32.572 -44.206 9.669 1.00 36.49 505 GLY A C 1
ATOM 3597 O O . GLY A 1 460 ? 33.284 -44.755 8.841 1.00 44.58 505 GLY A O 1
ATOM 3598 N N . GLN A 1 461 ? 32.858 -44.212 10.962 1.00 46.90 506 GLN A N 1
ATOM 3599 C CA . GLN A 1 461 ? 34.092 -44.824 11.450 1.00 44.52 506 GLN A CA 1
ATOM 3600 C C . GLN A 1 461 ? 33.972 -46.350 11.447 1.00 51.71 506 GLN A C 1
ATOM 3601 O O . GLN A 1 461 ? 33.042 -46.916 12.045 1.00 41.37 506 GLN A O 1
ATOM 3607 N N . ILE A 1 462 ? 34.914 -47.010 10.766 1.00 38.51 507 ILE A N 1
ATOM 3608 C CA . ILE A 1 462 ? 34.830 -48.450 10.536 1.00 38.27 507 ILE A CA 1
ATOM 3609 C C . ILE A 1 462 ? 36.124 -49.178 10.893 1.00 39.24 507 ILE A C 1
ATOM 3610 O O . ILE A 1 462 ? 37.019 -49.348 10.074 1.00 62.50 507 ILE A O 1
ATOM 3615 N N . GLU A 1 463 ? 36.188 -49.623 12.134 1.00 50.53 508 GLU A N 1
ATOM 3616 C CA . GLU A 1 463 ? 37.402 -50.193 12.691 1.00 58.74 508 GLU A CA 1
ATOM 3617 C C . GLU A 1 463 ? 37.436 -51.724 12.646 1.00 51.73 508 GLU A C 1
ATOM 3618 O O . GLU A 1 463 ? 36.378 -52.382 12.678 1.00 45.51 508 GLU A O 1
ATOM 3624 N N . PRO A 1 464 ? 38.660 -52.289 12.592 1.00 44.85 509 PRO A N 1
ATOM 3625 C CA . PRO A 1 464 ? 38.903 -53.728 12.444 1.00 50.13 509 PRO A CA 1
ATOM 3626 C C . PRO A 1 464 ? 38.033 -54.526 13.385 1.00 50.93 509 PRO A C 1
ATOM 3627 O O . PRO A 1 464 ? 37.824 -54.065 14.505 1.00 51.06 509 PRO A O 1
ATOM 3631 N N . LEU A 1 465 ? 37.550 -55.692 12.958 1.00 58.09 510 LEU A N 1
ATOM 3632 C CA . LEU A 1 465 ? 36.695 -56.520 13.809 1.00 58.73 510 LEU A CA 1
ATOM 3633 C C . LEU A 1 465 ? 37.101 -57.976 13.664 1.00 59.41 510 LEU A C 1
ATOM 3634 O O . LEU A 1 465 ? 36.509 -58.704 12.880 1.00 64.22 510 LEU A O 1
ATOM 3639 N N . THR A 1 466 ? 38.109 -58.409 14.413 1.00 69.45 511 THR A N 1
ATOM 3640 C CA . THR A 1 466 ? 38.589 -59.785 14.291 1.00 65.30 511 THR A CA 1
ATOM 3641 C C . THR A 1 466 ? 38.477 -60.550 15.607 1.00 67.26 511 THR A C 1
ATOM 3642 O O . THR A 1 466 ? 37.913 -61.644 15.672 1.00 61.71 511 THR A O 1
ATOM 3646 N N . ASN A 1 467 ? 39.033 -59.979 16.664 1.00 72.02 512 ASN A N 1
ATOM 3647 C CA . ASN A 1 467 ? 39.109 -60.697 17.923 1.00 67.02 512 ASN A CA 1
ATOM 3648 C C . ASN A 1 467 ? 38.411 -59.953 19.038 1.00 67.75 512 ASN A C 1
ATOM 3649 O O . ASN A 1 467 ? 38.668 -60.196 20.216 1.00 68.88 512 ASN A O 1
ATOM 3654 N N . ASN A 1 468 ? 37.536 -59.023 18.669 1.00 63.05 513 ASN A N 1
ATOM 3655 C CA . ASN A 1 468 ? 36.757 -58.308 19.677 1.00 60.35 513 ASN A CA 1
ATOM 3656 C C . ASN A 1 468 ? 35.269 -58.585 19.567 1.00 61.84 513 ASN A C 1
ATOM 3657 O O . ASN A 1 468 ? 34.524 -57.788 18.993 1.00 75.18 513 ASN A O 1
ATOM 3662 N N . PRO A 1 469 ? 34.844 -59.720 20.153 1.00 57.95 514 PRO A N 1
ATOM 3663 C CA . PRO A 1 469 ? 33.485 -60.272 20.150 1.00 56.68 514 PRO A CA 1
ATOM 3664 C C . PRO A 1 469 ? 32.491 -59.323 20.811 1.00 58.42 514 PRO A C 1
ATOM 3665 O O . PRO A 1 469 ? 31.360 -59.163 20.330 1.00 60.43 514 PRO A O 1
ATOM 3669 N N . GLY A 1 470 ? 32.908 -58.716 21.917 1.00 60.09 515 GLY A N 1
ATOM 3670 C CA . GLY A 1 470 ? 32.176 -57.599 22.486 1.00 76.59 515 GLY A CA 1
ATOM 3671 C C . GLY A 1 470 ? 31.724 -56.587 21.432 1.00 62.63 515 GLY A C 1
ATOM 3672 O O . GLY A 1 470 ? 30.527 -56.310 21.302 1.00 59.54 515 GLY A O 1
ATOM 3673 N N . ASN A 1 471 ? 32.666 -56.047 20.665 1.00 59.44 516 ASN A N 1
ATOM 3674 C CA . ASN A 1 471 ? 32.330 -55.066 19.637 1.00 66.05 516 ASN A CA 1
ATOM 3675 C C . ASN A 1 471 ? 31.415 -55.611 18.561 1.00 68.62 516 ASN A C 1
ATOM 3676 O O . ASN A 1 471 ? 30.566 -54.893 18.017 1.00 71.89 516 ASN A O 1
ATOM 3681 N N . TYR A 1 472 ? 31.638 -56.873 18.226 1.00 59.08 517 TYR A N 1
ATOM 3682 C CA . TYR A 1 472 ? 30.825 -57.551 17.240 1.00 55.14 517 TYR A CA 1
ATOM 3683 C C . TYR A 1 472 ? 29.371 -57.526 17.708 1.00 60.97 517 TYR A C 1
ATOM 3684 O O . TYR A 1 472 ? 28.463 -57.160 16.955 1.00 63.56 517 TYR A O 1
ATOM 3693 N N . LEU A 1 473 ? 29.168 -57.905 18.966 1.00 57.39 518 LEU A N 1
ATOM 3694 C CA . LEU A 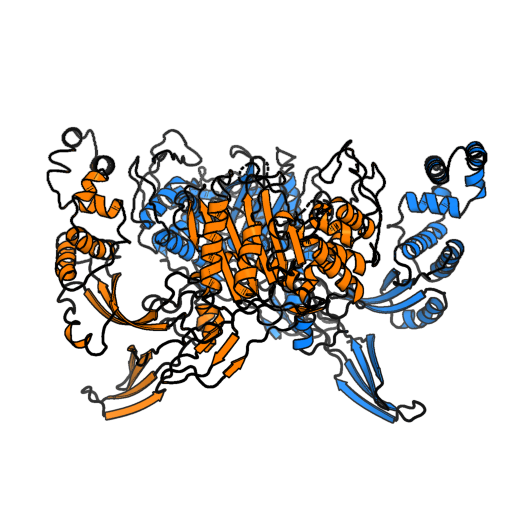1 473 ? 27.862 -57.828 19.610 1.00 59.48 518 LEU A CA 1
ATOM 3695 C C . LEU A 1 473 ? 27.316 -56.417 19.602 1.00 55.17 518 LEU A C 1
ATOM 3696 O O . LEU A 1 473 ? 26.129 -56.205 19.373 1.00 73.39 518 LEU A O 1
ATOM 3701 N N . ASP A 1 474 ? 28.176 -55.448 19.880 1.00 55.36 519 ASP A N 1
ATOM 3702 C CA . ASP A 1 474 ? 27.727 -54.065 19.884 1.00 78.09 519 ASP A CA 1
ATOM 3703 C C . ASP A 1 474 ? 27.329 -53.608 18.481 1.00 73.58 519 ASP A C 1
ATOM 3704 O O . ASP A 1 474 ? 26.453 -52.756 18.332 1.00 66.10 519 ASP A O 1
ATOM 3709 N N . LEU A 1 475 ? 27.958 -54.197 17.462 1.00 59.10 520 LEU A N 1
ATOM 3710 C CA . LEU A 1 475 ? 27.670 -53.864 16.069 1.00 53.50 520 LEU A CA 1
ATOM 3711 C C . LEU A 1 475 ? 26.235 -54.217 15.696 1.00 54.28 520 LEU A C 1
ATOM 3712 O O . LEU A 1 475 ? 25.550 -53.457 14.995 1.00 46.78 520 LEU A O 1
ATOM 3717 N N . SER A 1 476 ? 25.782 -55.366 16.187 1.00 49.04 521 SER A N 1
ATOM 3718 C CA . SER A 1 476 ? 24.443 -55.864 15.882 1.00 49.26 521 SER A CA 1
ATOM 3719 C C . SER A 1 476 ? 23.393 -55.047 16.614 1.00 65.52 521 SER A C 1
ATOM 3720 O O . SER A 1 476 ? 22.196 -55.216 16.390 1.00 67.29 521 SER A O 1
ATOM 3723 N N . ILE A 1 477 ? 23.853 -54.174 17.505 1.00 73.23 522 ILE A N 1
ATOM 3724 C CA . ILE A 1 477 ? 22.979 -53.287 18.259 1.00 81.21 522 ILE A CA 1
ATOM 3725 C C . ILE A 1 477 ? 23.049 -51.909 17.654 1.00 85.46 522 ILE A C 1
ATOM 3726 O O . ILE A 1 477 ? 22.064 -51.191 17.645 1.00 96.05 522 ILE A O 1
ATOM 3731 N N . GLY A 1 478 ? 24.225 -51.547 17.148 1.00 81.35 523 GLY A N 1
ATOM 3732 C CA . GLY A 1 478 ? 24.451 -50.230 16.574 1.00 65.69 523 GLY A CA 1
ATOM 3733 C C . GLY A 1 478 ? 25.307 -49.352 17.466 1.00 62.20 523 GLY A C 1
ATOM 3734 O O . GLY A 1 478 ? 25.154 -48.123 17.499 1.00 61.42 523 GLY A O 1
ATOM 3735 N N . GLN A 1 479 ? 26.214 -49.994 18.195 1.00 52.03 524 GLN A N 1
ATOM 3736 C CA . GLN A 1 479 ? 27.044 -49.301 19.177 1.00 54.94 524 GLN A CA 1
ATOM 3737 C C . GLN A 1 479 ? 28.534 -49.557 18.970 1.00 58.17 524 GLN A C 1
ATOM 3738 O O . GLN A 1 479 ? 29.342 -49.366 19.880 1.00 58.44 524 GLN A O 1
ATOM 3744 N N . TYR A 1 480 ? 28.885 -49.986 17.761 1.00 50.37 525 TYR A N 1
ATOM 3745 C CA . TYR A 1 480 ? 30.269 -49.945 17.321 1.00 49.31 525 TYR A CA 1
ATOM 3746 C C . TYR A 1 480 ? 30.411 -48.914 16.201 1.00 54.95 525 TYR A C 1
ATOM 3747 O O . TYR A 1 480 ? 30.690 -47.749 16.461 1.00 51.86 525 TYR A O 1
ATOM 3756 N N . ASP A 1 481 ? 30.216 -49.342 14.958 1.00 48.43 526 ASP A N 1
ATOM 3757 C CA . ASP A 1 481 ? 30.401 -48.466 13.802 1.00 43.42 526 ASP A CA 1
ATOM 3758 C C . ASP A 1 481 ? 29.477 -47.259 13.897 1.00 43.12 526 ASP A C 1
ATOM 3759 O O . ASP A 1 481 ? 28.284 -47.412 14.129 1.00 49.81 526 ASP A O 1
ATOM 3764 N N . THR A 1 482 ? 30.033 -46.064 13.735 1.00 42.74 527 THR A N 1
ATOM 3765 C CA . THR A 1 482 ? 29.220 -44.850 13.710 1.00 64.02 527 THR A CA 1
ATOM 3766 C C . THR A 1 482 ? 28.634 -44.616 12.316 1.00 60.56 527 THR A C 1
ATOM 3767 O O . THR A 1 482 ? 29.307 -44.850 11.297 1.00 40.84 527 THR A O 1
ATOM 3771 N N . TYR A 1 483 ? 27.388 -44.143 12.288 1.00 51.65 528 TYR A N 1
ATOM 3772 C CA . TYR A 1 483 ? 26.703 -43.832 11.050 1.00 40.25 528 TYR A CA 1
ATOM 3773 C C . TYR A 1 483 ? 26.298 -42.385 10.971 1.00 54.36 528 TYR A C 1
ATOM 3774 O O . TYR A 1 483 ? 26.433 -41.623 11.929 1.00 59.30 528 TYR A O 1
ATOM 3783 N N . THR A 1 484 ? 25.778 -42.038 9.800 1.00 44.18 529 THR A N 1
ATOM 3784 C CA . THR A 1 484 ? 25.383 -40.679 9.445 1.00 46.61 529 THR A CA 1
ATOM 3785 C C . THR A 1 484 ? 23.851 -40.544 9.441 1.00 48.92 529 THR A C 1
ATOM 3786 O O . THR A 1 484 ? 23.132 -41.522 9.144 1.00 44.17 529 THR A O 1
ATOM 3790 N N . PRO A 1 485 ? 23.337 -39.350 9.795 1.00 48.78 530 PRO A N 1
ATOM 3791 C CA . PRO A 1 485 ? 21.887 -39.141 9.671 1.00 48.66 530 PRO A CA 1
ATOM 3792 C C . PRO A 1 485 ? 21.350 -39.511 8.274 1.00 52.56 530 PRO A C 1
ATOM 3793 O O . PRO A 1 485 ? 20.388 -40.290 8.198 1.00 54.09 530 PRO A O 1
ATOM 3797 N N . LEU A 1 486 ? 21.956 -38.975 7.207 1.00 38.94 531 LEU A N 1
ATOM 3798 C CA . LEU A 1 486 ? 21.688 -39.430 5.814 1.00 36.08 531 LEU A CA 1
ATOM 3799 C C . LEU A 1 486 ? 21.680 -40.949 5.618 1.00 35.82 531 LEU A C 1
ATOM 3800 O O . LEU A 1 486 ? 20.780 -41.476 4.986 1.00 35.97 531 LEU A O 1
ATOM 3805 N N . GLN A 1 487 ? 22.669 -41.646 6.173 1.00 35.61 532 GLN A N 1
ATOM 3806 C CA . GLN A 1 487 ? 22.700 -43.113 6.123 1.00 35.54 532 GLN A CA 1
ATOM 3807 C C . GLN A 1 487 ? 21.437 -43.704 6.756 1.00 48.96 532 GLN A C 1
ATOM 3808 O O . GLN A 1 487 ? 20.774 -44.565 6.163 1.00 43.03 532 GLN A O 1
ATOM 3814 N N . LEU A 1 488 ? 21.106 -43.242 7.962 1.00 46.46 533 LEU A N 1
ATOM 3815 C CA . LEU A 1 488 ? 19.875 -43.683 8.616 1.00 47.99 533 LEU A CA 1
ATOM 3816 C C . LEU A 1 488 ? 18.681 -43.445 7.690 1.00 58.47 533 LEU A C 1
ATOM 3817 O O . LEU A 1 488 ? 17.859 -44.330 7.481 1.00 41.56 533 LEU A O 1
ATOM 3822 N N . SER A 1 489 ? 18.627 -42.253 7.100 1.00 55.86 534 SER A N 1
ATOM 3823 C CA . SER A 1 489 ? 17.570 -41.890 6.157 1.00 40.43 534 SER A CA 1
ATOM 3824 C C . SER A 1 489 ? 17.542 -42.822 4.969 1.00 42.18 534 SER A C 1
ATOM 3825 O O . SER A 1 489 ? 16.484 -43.366 4.633 1.00 49.58 534 SER A O 1
ATOM 3828 N N . GLN A 1 490 ? 18.697 -43.000 4.321 1.00 39.60 535 GLN A N 1
ATOM 3829 C CA . GLN A 1 490 ? 18.791 -43.962 3.225 1.00 40.76 535 GLN A CA 1
ATOM 3830 C C . GLN A 1 490 ? 18.300 -45.343 3.655 1.00 44.18 535 GLN A C 1
ATOM 3831 O O . GLN A 1 490 ? 17.576 -45.998 2.920 1.00 40.77 535 GLN A O 1
ATOM 3837 N N . TYR A 1 491 ? 18.680 -45.760 4.857 1.00 41.65 536 TYR A N 1
ATOM 3838 C CA . TYR A 1 491 ? 18.284 -47.073 5.391 1.00 45.11 536 TYR A CA 1
ATOM 3839 C C . TYR A 1 491 ? 16.772 -47.264 5.639 1.00 41.09 536 TYR A C 1
ATOM 3840 O O . TYR A 1 491 ? 16.195 -48.214 5.094 1.00 47.43 536 TYR A O 1
ATOM 3849 N N . VAL A 1 492 ? 16.117 -46.383 6.405 1.00 51.89 537 VAL A N 1
ATOM 3850 C CA . VAL A 1 492 ? 14.647 -46.507 6.570 1.00 49.71 537 VAL A CA 1
ATOM 3851 C C . VAL A 1 492 ? 13.932 -46.406 5.244 1.00 57.28 537 VAL A C 1
ATOM 3852 O O . VAL A 1 492 ? 12.920 -47.071 5.048 1.00 51.92 537 VAL A O 1
ATOM 3856 N N . SER A 1 493 ? 14.467 -45.570 4.346 1.00 60.11 538 SER A N 1
ATOM 3857 C CA . SER A 1 493 ? 13.920 -45.402 2.995 1.00 54.49 538 SER A CA 1
ATOM 3858 C C . SER A 1 493 ? 13.899 -46.693 2.202 1.00 42.08 538 SER A C 1
ATOM 3859 O O . SER A 1 493 ? 12.880 -47.036 1.616 1.00 67.24 538 SER A O 1
ATOM 3862 N N . THR A 1 494 ? 15.020 -47.404 2.162 1.00 54.68 539 THR A N 1
ATOM 3863 C CA . THR A 1 494 ? 15.043 -48.643 1.395 1.00 55.30 539 THR A CA 1
ATOM 3864 C C . THR A 1 494 ? 14.098 -49.656 2.025 1.00 50.57 539 THR A C 1
ATOM 3865 O O . THR A 1 494 ? 13.532 -50.495 1.325 1.00 48.62 539 THR A O 1
ATOM 3869 N N . ILE A 1 495 ? 13.879 -49.546 3.331 1.00 43.27 540 ILE A N 1
ATOM 3870 C CA . ILE A 1 495 ? 12.837 -50.355 3.958 1.00 50.39 540 ILE A CA 1
ATOM 3871 C C . ILE A 1 495 ? 11.450 -49.942 3.459 1.00 61.45 540 ILE A C 1
ATOM 3872 O O . ILE A 1 495 ? 10.653 -50.789 3.067 1.00 76.98 540 ILE A O 1
ATOM 3877 N N . ALA A 1 496 ? 11.168 -48.642 3.477 1.00 65.18 541 ALA A N 1
ATOM 3878 C CA . ALA A 1 496 ? 9.904 -48.091 2.967 1.00 69.17 541 ALA A CA 1
ATOM 3879 C C . ALA A 1 496 ? 9.604 -48.483 1.521 1.00 70.26 541 ALA A C 1
ATOM 3880 O O . ALA A 1 496 ? 8.456 -48.762 1.159 1.00 68.13 541 ALA A O 1
ATOM 3882 N N . ASN A 1 497 ? 10.656 -48.473 0.703 1.00 69.67 542 ASN A N 1
ATOM 3883 C CA . ASN A 1 497 ? 10.556 -48.697 -0.733 1.00 50.73 542 ASN A CA 1
ATOM 3884 C C . ASN A 1 497 ? 10.705 -50.180 -1.067 1.00 56.37 542 ASN A C 1
ATOM 3885 O O . ASN A 1 497 ? 11.122 -50.540 -2.164 1.00 58.79 542 ASN A O 1
ATOM 3890 N N . ASP A 1 498 ? 10.369 -51.031 -0.101 1.00 52.82 543 ASP A N 1
ATOM 3891 C CA . ASP A 1 498 ? 10.339 -52.476 -0.292 1.00 52.94 543 ASP A CA 1
ATOM 3892 C C . ASP A 1 498 ? 11.663 -53.019 -0.791 1.00 52.67 543 ASP A C 1
ATOM 3893 O O . ASP A 1 498 ? 11.705 -53.971 -1.585 1.00 60.99 543 ASP A O 1
ATOM 3898 N N . GLY A 1 499 ? 12.745 -52.403 -0.319 1.00 50.12 544 GLY A N 1
ATOM 3899 C CA . GLY A 1 499 ? 14.079 -52.952 -0.498 1.00 46.34 544 GLY A CA 1
ATOM 3900 C C . GLY A 1 499 ? 14.910 -52.321 -1.594 1.00 53.96 544 GLY A C 1
ATOM 3901 O O . GLY A 1 499 ? 15.988 -52.811 -1.905 1.00 63.07 544 GLY A O 1
ATOM 3902 N N . TYR A 1 500 ? 14.422 -51.237 -2.184 1.00 58.45 545 TYR A N 1
ATOM 3903 C CA . TYR A 1 500 ? 15.179 -50.561 -3.236 1.00 53.97 545 TYR A CA 1
ATOM 3904 C C . TYR A 1 500 ? 15.961 -49.373 -2.690 1.00 41.78 545 TYR A C 1
ATOM 3905 O O . TYR A 1 500 ? 15.383 -48.360 -2.299 1.00 59.24 545 TYR A O 1
ATOM 3914 N N . ARG A 1 501 ? 17.279 -49.527 -2.612 1.00 36.98 546 ARG A N 1
ATOM 3915 C CA . ARG A 1 501 ? 18.124 -48.476 -2.028 1.00 46.47 546 ARG A CA 1
ATOM 3916 C C . ARG A 1 501 ? 18.450 -47.458 -3.105 1.00 53.26 546 ARG A C 1
ATOM 3917 O O . ARG A 1 501 ? 18.919 -47.811 -4.187 1.00 57.87 546 ARG A O 1
ATOM 3925 N N . ILE A 1 502 ? 18.207 -46.193 -2.796 1.00 42.27 547 ILE A N 1
ATOM 3926 C CA . ILE A 1 502 ? 18.252 -45.143 -3.794 1.00 37.00 547 ILE A CA 1
ATOM 3927 C C . ILE A 1 502 ? 19.225 -44.044 -3.404 1.00 39.20 547 ILE A C 1
ATOM 3928 O O . ILE A 1 502 ? 19.256 -43.593 -2.257 1.00 33.86 547 ILE A O 1
ATOM 3933 N N . GLN A 1 503 ? 20.019 -43.618 -4.380 1.00 38.69 548 GLN A N 1
ATOM 3934 C CA . GLN A 1 503 ? 20.958 -42.531 -4.196 1.00 39.20 548 GLN A CA 1
ATOM 3935 C C . GLN A 1 503 ? 20.229 -41.198 -3.992 1.00 39.57 548 GLN A C 1
ATOM 3936 O O . GLN A 1 503 ? 19.713 -40.604 -4.939 1.00 49.90 548 GLN A O 1
ATOM 3942 N N . PRO A 1 504 ? 20.251 -40.701 -2.756 1.00 32.64 549 PRO A N 1
ATOM 3943 C CA . PRO A 1 504 ? 19.548 -39.468 -2.410 1.00 34.13 549 PRO A CA 1
ATOM 3944 C C . PRO A 1 504 ? 20.147 -38.334 -3.206 1.00 31.34 549 PRO A C 1
ATOM 3945 O O . PRO A 1 504 ? 21.305 -38.424 -3.597 1.00 37.39 549 PRO A O 1
ATOM 3949 N N . HIS A 1 505 ? 19.371 -37.290 -3.460 1.00 32.07 550 HIS A N 1
ATOM 3950 C CA . HIS A 1 505 ? 19.903 -36.171 -4.218 1.00 38.53 550 HIS A CA 1
ATOM 3951 C C . HIS A 1 505 ? 19.236 -34.886 -3.814 1.00 34.21 550 HIS A C 1
ATOM 3952 O O . HIS A 1 505 ? 18.020 -34.826 -3.629 1.00 40.71 550 HIS A O 1
ATOM 3959 N N . ILE A 1 506 ? 20.047 -33.850 -3.657 1.00 34.25 551 ILE A N 1
ATOM 3960 C CA . ILE A 1 506 ? 19.489 -32.533 -3.367 1.00 36.41 551 ILE A CA 1
ATOM 3961 C C . ILE A 1 506 ? 19.228 -31.713 -4.645 1.00 35.05 551 ILE A C 1
ATOM 3962 O O . ILE A 1 506 ? 18.460 -30.762 -4.613 1.00 41.47 551 ILE A O 1
ATOM 3967 N N . GLY A 1 507 ? 19.885 -32.080 -5.748 1.00 32.86 552 GLY A N 1
ATOM 3968 C CA . GLY A 1 507 ? 19.611 -31.482 -7.038 1.00 35.82 552 GLY A CA 1
ATOM 3969 C C . GLY A 1 507 ? 18.427 -32.158 -7.703 1.00 51.30 552 GLY A C 1
ATOM 3970 O O . GLY A 1 507 ? 18.389 -33.386 -7.791 1.00 57.28 552 GLY A O 1
ATOM 3971 N N . LEU A 1 508 ? 17.466 -31.361 -8.169 1.00 55.29 553 LEU A N 1
ATOM 3972 C CA . LEU A 1 508 ? 16.264 -31.870 -8.835 1.00 52.33 553 LEU A CA 1
ATOM 3973 C C . LEU A 1 508 ? 16.360 -31.777 -10.366 1.00 50.57 553 LEU A C 1
ATOM 3974 O O . LEU A 1 508 ? 16.411 -32.798 -11.045 1.00 51.51 553 LEU A O 1
ATOM 3979 N N . THR A 1 509 ? 16.345 -30.554 -10.905 1.00 51.44 554 THR A N 1
ATOM 3980 C CA . THR A 1 509 ? 16.545 -30.325 -12.352 1.00 36.08 554 THR A CA 1
ATOM 3981 C C . THR A 1 509 ? 17.507 -29.176 -12.652 1.00 66.43 554 THR A C 1
ATOM 3982 O O . THR A 1 509 ? 17.555 -28.177 -11.923 1.00 51.22 554 THR A O 1
ATOM 3986 N N . ILE A 1 510 ? 18.278 -29.347 -13.723 1.00 34.59 555 ILE A N 1
ATOM 3987 C CA . ILE A 1 510 ? 19.167 -28.308 -14.254 1.00 35.44 555 ILE A CA 1
ATOM 3988 C C . ILE A 1 510 ? 18.493 -27.627 -15.478 1.00 54.45 555 ILE A C 1
ATOM 3989 O O . ILE A 1 510 ? 18.112 -28.295 -16.445 1.00 55.94 555 ILE A O 1
ATOM 3994 N N . HIS A 1 511 ? 18.325 -26.311 -15.450 1.00 59.32 556 HIS A N 1
ATOM 3995 C CA . HIS A 1 511 ? 17.633 -25.653 -16.564 1.00 57.00 556 HIS A CA 1
ATOM 3996 C C . HIS A 1 511 ? 18.567 -24.890 -17.489 1.00 68.65 556 HIS A C 1
ATOM 3997 O O . HIS A 1 511 ? 19.706 -25.317 -17.700 1.00 77.95 556 HIS A O 1
ATOM 4004 N N . GLU A 1 512 ? 18.094 -23.793 -18.073 1.00 79.91 557 GLU A N 1
ATOM 4005 C CA . GLU A 1 512 ? 18.972 -22.998 -18.925 1.00 72.46 557 GLU A CA 1
ATOM 4006 C C . GLU A 1 512 ? 18.897 -21.485 -18.676 1.00 68.03 557 GLU A C 1
ATOM 4007 O O . GLU A 1 512 ? 18.015 -21.020 -17.964 1.00 68.97 557 GLU A O 1
ATOM 4013 N N . SER A 1 513 ? 19.842 -20.748 -19.270 1.00 70.73 558 SER A N 1
ATOM 4014 C CA . SER A 1 513 ? 20.056 -19.305 -19.063 1.00 71.78 558 SER A CA 1
ATOM 4015 C C . SER A 1 513 ? 18.782 -18.455 -18.953 1.00 72.14 558 SER A C 1
ATOM 4016 O O . SER A 1 513 ? 17.812 -18.662 -19.690 1.00 45.79 558 SER A O 1
ATOM 4019 N N . THR A 1 514 ? 18.796 -17.492 -18.033 1.00 90.16 559 THR A N 1
ATOM 4020 C CA . THR A 1 514 ? 17.712 -16.511 -17.907 1.00 101.29 559 THR A CA 1
ATOM 4021 C C . THR A 1 514 ? 18.107 -15.343 -17.006 1.00 103.54 559 THR A C 1
ATOM 4022 O O . THR A 1 514 ? 18.701 -15.537 -15.942 1.00 103.74 559 THR A O 1
ATOM 4026 N N . ASN A 1 515 ? 17.788 -14.130 -17.446 1.00 101.45 560 ASN A N 1
ATOM 4027 C CA . ASN A 1 515 ? 17.894 -12.960 -16.588 1.00 103.55 560 ASN A CA 1
ATOM 4028 C C . ASN A 1 515 ? 16.529 -12.695 -15.957 1.00 108.86 560 ASN A C 1
ATOM 4029 O O . ASN A 1 515 ? 16.423 -12.193 -14.831 1.00 108.62 560 ASN A O 1
ATOM 4034 N N . LYS A 1 516 ? 15.495 -13.092 -16.698 1.00 115.73 561 LYS A N 1
ATOM 4035 C CA . LYS A 1 516 ? 14.098 -12.768 -16.410 1.00 120.24 561 LYS A CA 1
ATOM 4036 C C . LYS A 1 516 ? 13.273 -13.974 -15.944 1.00 122.23 561 LYS A C 1
ATOM 4037 O O . LYS A 1 516 ? 12.826 -14.007 -14.796 1.00 118.70 561 LYS A O 1
ATOM 4043 N N . ASP A 1 517 ? 13.082 -14.955 -16.834 1.00 126.68 562 ASP A N 1
ATOM 4044 C CA . ASP A 1 517 ? 12.155 -16.078 -16.612 1.00 127.32 562 ASP A CA 1
ATOM 4045 C C . ASP A 1 517 ? 12.484 -16.986 -15.433 1.00 112.53 562 ASP A C 1
ATOM 4046 O O . ASP A 1 517 ? 13.564 -17.592 -15.383 1.00 105.72 562 ASP A O 1
ATOM 4051 N N . GLU A 1 518 ? 11.543 -17.119 -14.495 1.00 108.67 563 GLU A N 1
ATOM 4052 C CA . GLU A 1 518 ? 11.826 -17.931 -13.291 1.00 111.37 563 GLU A CA 1
ATOM 4053 C C . GLU A 1 518 ? 11.764 -19.459 -13.530 1.00 118.88 563 GLU A C 1
ATOM 4054 O O . GLU A 1 518 ? 11.342 -20.209 -12.662 1.00 122.30 563 GLU A O 1
ATOM 4060 N N . VAL A 1 519 ? 12.133 -19.859 -14.756 1.00 113.64 564 VAL A N 1
ATOM 4061 C CA . VAL A 1 519 ? 12.998 -21.008 -15.116 1.00 95.48 564 VAL A CA 1
ATOM 4062 C C . VAL A 1 519 ? 13.104 -21.090 -16.631 1.00 89.19 564 VAL A C 1
ATOM 4063 O O . VAL A 1 519 ? 12.136 -20.825 -17.344 1.00 98.05 564 VAL A O 1
ATOM 4067 N N . GLY A 1 520 ? 14.276 -21.463 -17.116 1.00 74.87 565 GLY A N 1
ATOM 4068 C CA . GLY A 1 520 ? 14.417 -21.786 -18.512 1.00 60.89 565 GLY A CA 1
ATOM 4069 C C . GLY A 1 520 ? 13.836 -23.163 -18.780 1.00 62.93 565 GLY A C 1
ATOM 4070 O O . GLY A 1 520 ? 13.258 -23.792 -17.893 1.00 65.84 565 GLY A O 1
ATOM 4071 N N . PRO A 1 521 ? 13.970 -23.647 -20.027 1.00 66.40 566 PRO A N 1
ATOM 4072 C CA . PRO A 1 521 ? 13.608 -25.036 -20.330 1.00 58.90 566 PRO A CA 1
ATOM 4073 C C . PRO A 1 521 ? 14.535 -26.005 -19.606 1.00 58.27 566 PRO A C 1
ATOM 4074 O O . PRO A 1 521 ? 15.648 -25.640 -19.224 1.00 61.32 566 PRO A O 1
ATOM 4078 N N . LEU A 1 522 ? 14.056 -27.230 -19.418 1.00 64.47 567 LEU A N 1
ATOM 4079 C CA . LEU A 1 522 ? 14.814 -28.303 -18.780 1.00 58.39 567 LEU A CA 1
ATOM 4080 C C . LEU A 1 522 ? 16.018 -28.719 -19.618 1.00 57.00 567 LEU A C 1
ATOM 4081 O O . LEU A 1 522 ? 15.956 -28.744 -20.843 1.00 60.30 567 LEU A O 1
ATOM 4086 N N . LYS A 1 523 ? 17.125 -29.029 -18.957 1.00 62.68 568 LYS A N 1
ATOM 4087 C CA . LYS A 1 523 ? 18.274 -29.561 -19.667 1.00 57.28 568 LYS A CA 1
ATOM 4088 C C . LYS A 1 523 ? 18.658 -30.928 -19.080 1.00 62.93 568 LYS A C 1
ATOM 4089 O O . LYS A 1 523 ? 19.065 -31.847 -19.795 1.00 69.13 568 LYS A O 1
ATOM 4095 N N . LYS A 1 524 ? 18.501 -31.072 -17.775 1.00 58.51 569 LYS A N 1
ATOM 4096 C CA . LYS A 1 524 ? 18.803 -32.352 -17.160 1.00 56.30 569 LYS A CA 1
ATOM 4097 C C . LYS A 1 524 ? 17.988 -32.597 -15.896 1.00 53.40 569 LYS A C 1
ATOM 4098 O O . LYS A 1 524 ? 18.020 -31.799 -14.959 1.00 43.62 569 LYS A O 1
ATOM 4104 N N . LYS A 1 525 ? 17.229 -33.684 -15.894 1.00 47.05 570 LYS A N 1
ATOM 4105 C CA . LYS A 1 525 ? 16.645 -34.190 -14.667 1.00 49.14 570 LYS A CA 1
ATOM 4106 C C . LYS A 1 525 ? 17.761 -34.913 -13.903 1.00 50.13 570 LYS A C 1
ATOM 4107 O O . LYS A 1 525 ? 18.550 -35.657 -14.521 1.00 40.00 570 LYS A O 1
ATOM 4113 N N . ILE A 1 526 ? 17.843 -34.675 -12.585 1.00 37.44 571 ILE A N 1
ATOM 4114 C CA . ILE A 1 526 ? 18.825 -35.350 -11.724 1.00 40.42 571 ILE A CA 1
ATOM 4115 C C . ILE A 1 526 ? 18.059 -36.469 -11.022 1.00 41.88 571 ILE A C 1
ATOM 4116 O O . ILE A 1 526 ? 17.106 -36.215 -10.275 1.00 49.19 571 ILE A O 1
ATOM 4121 N N . ASN A 1 527 ? 18.438 -37.710 -11.297 1.00 33.19 572 ASN A N 1
ATOM 4122 C CA . ASN A 1 527 ? 17.589 -38.827 -10.896 1.00 34.12 572 ASN A CA 1
ATOM 4123 C C . ASN A 1 527 ? 18.064 -39.566 -9.657 1.00 33.28 572 ASN A C 1
ATOM 4124 O O . ASN A 1 527 ? 19.256 -39.697 -9.440 1.00 40.14 572 ASN A O 1
ATOM 4129 N N . GLY A 1 528 ? 17.112 -40.062 -8.865 1.00 35.17 573 GLY A N 1
ATOM 4130 C CA . GLY A 1 528 ? 17.403 -40.951 -7.756 1.00 33.89 573 GLY A CA 1
ATOM 4131 C C . GLY A 1 528 ? 17.754 -42.325 -8.297 1.00 33.63 573 GLY A C 1
ATOM 4132 O O . GLY A 1 528 ? 16.897 -43.182 -8.470 1.00 34.80 573 GLY A O 1
ATOM 4133 N N . THR A 1 529 ? 19.032 -42.538 -8.567 1.00 32.23 574 THR A N 1
ATOM 4134 C CA . THR A 1 529 ? 19.480 -43.806 -9.118 1.00 42.82 574 THR A CA 1
ATOM 4135 C C . THR A 1 529 ? 19.258 -44.933 -8.113 1.00 46.36 574 THR A C 1
ATOM 4136 O O . THR A 1 529 ? 19.517 -44.755 -6.925 1.00 51.19 574 THR A O 1
ATOM 4140 N N . VAL A 1 530 ? 18.758 -46.079 -8.566 1.00 50.72 575 VAL A N 1
ATOM 4141 C CA . VAL A 1 530 ? 18.694 -47.253 -7.694 1.00 33.17 575 VAL A CA 1
ATOM 4142 C C . VAL A 1 530 ? 20.097 -47.821 -7.542 1.00 41.40 575 VAL A C 1
ATOM 4143 O O . VAL A 1 530 ? 20.737 -48.176 -8.520 1.00 48.94 575 VAL A O 1
ATOM 4147 N N . LEU A 1 531 ? 20.601 -47.887 -6.317 1.00 42.14 576 LEU A N 1
ATOM 4148 C CA . LEU A 1 531 ? 21.956 -48.385 -6.124 1.00 38.70 576 LEU A CA 1
ATOM 4149 C C . LEU A 1 531 ? 21.987 -49.917 -6.056 1.00 40.02 576 LEU A C 1
ATOM 4150 O O . LEU A 1 531 ? 22.972 -50.546 -6.446 1.00 45.94 576 LEU A O 1
ATOM 4155 N N . ASN A 1 532 ? 20.910 -50.504 -5.540 1.00 32.81 577 ASN A N 1
ATOM 4156 C CA . ASN A 1 532 ? 20.772 -51.956 -5.419 1.00 32.00 577 ASN A CA 1
ATOM 4157 C C . ASN A 1 532 ? 19.477 -52.313 -4.695 1.00 39.13 577 ASN A C 1
ATOM 4158 O O . ASN A 1 532 ? 18.792 -51.430 -4.162 1.00 39.17 577 ASN A O 1
ATOM 4163 N N . LYS A 1 533 ? 19.135 -53.601 -4.684 1.00 36.54 578 LYS A N 1
ATOM 4164 C CA . LYS A 1 533 ? 18.020 -54.083 -3.856 1.00 37.98 578 LYS A CA 1
ATOM 4165 C C . LYS A 1 533 ? 18.603 -55.033 -2.822 1.00 35.97 578 LYS A C 1
ATOM 4166 O O . LYS A 1 533 ? 19.554 -55.764 -3.107 1.00 45.91 578 LYS A O 1
ATOM 4172 N N . VAL A 1 534 ? 18.073 -54.963 -1.609 1.00 48.74 579 VAL A N 1
ATOM 4173 C CA . VAL A 1 534 ? 18.495 -55.838 -0.545 1.00 36.49 579 VAL A CA 1
ATOM 4174 C C . VAL A 1 534 ? 18.450 -57.273 -1.022 1.00 45.69 579 VAL A C 1
ATOM 4175 O O . VAL A 1 534 ? 17.541 -57.691 -1.737 1.00 51.01 579 VAL A O 1
ATOM 4179 N N . ASN A 1 535 ? 19.467 -58.026 -0.658 1.00 48.14 580 ASN A N 1
ATOM 4180 C CA . ASN A 1 535 ? 19.428 -59.431 -0.926 1.00 42.96 580 ASN A CA 1
ATOM 4181 C C . ASN A 1 535 ? 18.495 -60.093 0.102 1.00 41.88 580 ASN A C 1
ATOM 4182 O O . ASN A 1 535 ? 18.933 -60.801 1.009 1.00 47.43 580 ASN A O 1
ATOM 4187 N N . ASN A 1 536 ? 17.200 -59.819 -0.021 1.00 49.64 581 ASN A N 1
ATOM 4188 C CA . ASN A 1 536 ? 16.206 -60.382 0.899 1.00 50.97 581 ASN A CA 1
ATOM 4189 C C . ASN A 1 536 ? 14.880 -60.620 0.185 1.00 56.27 581 ASN A C 1
ATOM 4190 O O . ASN A 1 536 ? 14.551 -59.921 -0.785 1.00 60.82 581 ASN A O 1
ATOM 4195 N N . THR A 1 537 ? 14.121 -61.603 0.668 1.00 51.39 582 THR A N 1
ATOM 4196 C CA . THR A 1 537 ? 12.819 -61.942 0.080 1.00 58.70 582 THR A CA 1
ATOM 4197 C C . THR A 1 537 ? 11.749 -60.939 0.484 1.00 64.30 582 THR A C 1
ATOM 4198 O O . THR A 1 537 ? 11.945 -60.161 1.417 1.00 65.43 582 THR A O 1
ATOM 4202 N N . GLU A 1 538 ? 10.613 -60.975 -0.207 1.00 75.22 583 GLU A N 1
ATOM 4203 C CA . GLU A 1 538 ? 9.493 -60.098 0.130 1.00 72.28 583 GLU A CA 1
ATOM 4204 C C . GLU A 1 538 ? 9.024 -60.306 1.569 1.00 65.18 583 GLU A C 1
ATOM 4205 O O . GLU A 1 538 ? 8.681 -59.352 2.255 1.00 64.96 583 GLU A O 1
ATOM 4211 N N . LYS A 1 539 ? 9.045 -61.547 2.040 1.00 61.64 584 LYS A N 1
ATOM 4212 C CA . LYS A 1 539 ? 8.556 -61.832 3.381 1.00 71.77 584 LYS A CA 1
ATOM 4213 C C . LYS A 1 539 ? 9.530 -61.363 4.468 1.00 70.72 584 LYS A C 1
ATOM 4214 O O . LYS A 1 539 ? 9.115 -61.061 5.588 1.00 73.41 584 LYS A O 1
ATOM 4220 N N . GLU A 1 540 ? 10.819 -61.296 4.146 1.00 66.17 585 GLU A N 1
ATOM 4221 C CA . GLU A 1 540 ? 11.784 -60.763 5.099 1.00 58.82 585 GLU A CA 1
ATOM 4222 C C . GLU A 1 540 ? 11.646 -59.245 5.161 1.00 63.16 585 GLU A C 1
ATOM 4223 O O . GLU A 1 540 ? 11.556 -58.663 6.244 1.00 60.85 585 GLU A O 1
ATOM 4229 N N . ILE A 1 541 ? 11.628 -58.618 3.984 1.00 64.53 586 ILE A N 1
ATOM 4230 C CA . ILE A 1 541 ? 11.361 -57.187 3.844 1.00 65.08 586 ILE A CA 1
ATOM 4231 C C . ILE A 1 541 ? 10.076 -56.750 4.625 1.00 73.21 586 ILE A C 1
ATOM 4232 O O . ILE A 1 541 ? 10.133 -55.953 5.589 1.00 52.71 586 ILE A O 1
ATOM 4237 N N . LYS A 1 542 ? 8.928 -57.305 4.242 1.00 83.29 587 LYS A N 1
ATOM 4238 C CA . LYS A 1 542 ? 7.666 -56.937 4.884 1.00 86.83 587 LYS A CA 1
ATOM 4239 C C . LYS A 1 542 ? 7.730 -57.120 6.390 1.00 84.38 587 LYS A C 1
ATOM 4240 O O . LYS A 1 542 ? 7.113 -56.360 7.136 1.00 90.44 587 LYS A O 1
ATOM 4246 N N . GLN A 1 543 ? 8.484 -58.114 6.846 1.00 75.94 588 GLN A N 1
ATOM 4247 C CA . GLN A 1 543 ? 8.565 -58.339 8.283 1.00 62.98 588 GLN A CA 1
ATOM 4248 C C . GLN A 1 543 ? 9.262 -57.198 9.034 1.00 61.26 588 GLN A C 1
ATOM 4249 O O . GLN A 1 543 ? 8.771 -56.780 10.075 1.00 67.56 588 GLN A O 1
ATOM 4255 N N . ILE A 1 544 ? 10.361 -56.660 8.506 1.00 66.39 589 ILE A N 1
ATOM 4256 C CA . ILE A 1 544 ? 10.923 -55.443 9.108 1.00 75.31 589 ILE A CA 1
ATOM 4257 C C . ILE A 1 544 ? 9.898 -54.304 9.223 1.00 75.69 589 ILE A C 1
ATOM 4258 O O . ILE A 1 544 ? 9.908 -53.549 10.194 1.00 73.88 589 ILE A O 1
ATOM 4263 N N . GLN A 1 545 ? 9.031 -54.178 8.223 1.00 70.22 590 GLN A N 1
ATOM 4264 C CA . GLN A 1 545 ? 8.034 -53.113 8.215 1.00 66.32 590 GLN A CA 1
ATOM 4265 C C . GLN A 1 545 ? 7.053 -53.290 9.360 1.00 73.98 590 GLN A C 1
ATOM 4266 O O . GLN A 1 545 ? 6.757 -52.338 10.094 1.00 65.02 590 GLN A O 1
ATOM 4272 N N . GLU A 1 546 ? 6.544 -54.515 9.487 1.00 71.99 591 GLU A N 1
ATOM 4273 C CA . GLU A 1 546 ? 5.591 -54.861 10.541 1.00 77.00 591 GLU A CA 1
ATOM 4274 C C . GLU A 1 546 ? 6.197 -54.594 11.915 1.00 78.87 591 GLU A C 1
ATOM 4275 O O . GLU A 1 546 ? 5.572 -53.949 12.774 1.00 82.19 591 GLU A O 1
ATOM 4281 N N . GLY A 1 547 ? 7.430 -55.063 12.096 1.00 69.36 592 GLY A N 1
ATOM 4282 C CA . GLY A 1 547 ? 8.214 -54.745 13.277 1.00 74.68 592 GLY A CA 1
ATOM 4283 C C . GLY A 1 547 ? 8.290 -53.250 13.537 1.00 85.96 592 GLY A C 1
ATOM 4284 O O . GLY A 1 547 ? 8.144 -52.811 14.690 1.00 91.62 592 GLY A O 1
ATOM 4285 N N . PHE A 1 548 ? 8.508 -52.480 12.460 1.00 82.77 593 PHE A N 1
ATOM 4286 C CA . PHE A 1 548 ? 8.608 -51.014 12.513 1.00 78.48 593 PHE A CA 1
ATOM 4287 C C . PHE A 1 548 ? 7.280 -50.300 12.811 1.00 84.81 593 PHE A C 1
ATOM 4288 O O . PHE A 1 548 ? 7.275 -49.270 13.492 1.00 78.19 593 PHE A O 1
ATOM 4296 N N . LYS A 1 549 ? 6.168 -50.825 12.297 1.00 66.66 594 LYS A N 1
ATOM 4297 C CA . LYS A 1 549 ? 4.860 -50.334 12.726 1.00 89.72 594 LYS A CA 1
ATOM 4298 C C . LYS A 1 549 ? 4.739 -50.474 14.235 1.00 81.10 594 LYS A C 1
ATOM 4299 O O . LYS A 1 549 ? 4.614 -49.488 14.958 1.00 73.90 594 LYS A O 1
ATOM 4305 N N . MET A 1 550 ? 4.824 -51.712 14.703 1.00 81.11 595 MET A N 1
ATOM 4306 C CA . MET A 1 550 ? 4.528 -52.024 16.093 1.00 95.17 595 MET A CA 1
ATOM 4307 C C . MET A 1 550 ? 5.568 -51.502 17.092 1.00 101.77 595 MET A C 1
ATOM 4308 O O . MET A 1 550 ? 5.458 -51.768 18.287 1.00 113.21 595 MET A O 1
ATOM 4313 N N . ALA A 1 551 ? 6.566 -50.752 16.628 1.00 85.53 596 ALA A N 1
ATOM 4314 C CA . ALA A 1 551 ? 7.508 -50.150 17.572 1.00 89.54 596 ALA A CA 1
ATOM 4315 C C . ALA A 1 551 ? 7.049 -48.733 17.866 1.00 85.09 596 ALA A C 1
ATOM 4316 O O . ALA A 1 551 ? 7.473 -48.086 18.828 1.00 77.56 596 ALA A O 1
ATOM 4318 N N . PHE A 1 552 ? 6.152 -48.277 17.013 1.00 74.18 597 PHE A N 1
ATOM 4319 C CA . PHE A 1 552 ? 5.676 -46.920 17.054 1.00 75.21 597 PHE A CA 1
ATOM 4320 C C . PHE A 1 552 ? 4.229 -46.870 17.472 1.00 99.66 597 PHE A C 1
ATOM 4321 O O . PHE A 1 552 ? 3.782 -45.903 18.090 1.00 81.22 597 PHE A O 1
ATOM 4329 N N . ASN A 1 553 ? 3.496 -47.922 17.123 1.00 101.48 598 ASN A N 1
ATOM 4330 C CA . ASN A 1 553 ? 2.042 -47.915 17.243 1.00 117.10 598 ASN A CA 1
ATOM 4331 C C . ASN A 1 553 ? 1.465 -48.850 18.307 1.00 124.36 598 ASN A C 1
ATOM 4332 O O . ASN A 1 553 ? 0.385 -48.594 18.848 1.00 134.99 598 ASN A O 1
ATOM 4337 N N . ASP A 1 554 ? 2.169 -49.939 18.591 1.00 119.05 599 ASP A N 1
ATOM 4338 C CA . ASP A 1 554 ? 1.811 -50.778 19.726 1.00 118.79 599 ASP A CA 1
ATOM 4339 C C . ASP A 1 554 ? 2.536 -50.247 20.966 1.00 117.29 599 ASP A C 1
ATOM 4340 O O . ASP A 1 554 ? 3.626 -49.673 20.869 1.00 120.83 599 ASP A O 1
ATOM 4345 N N . LYS A 1 555 ? 1.912 -50.439 22.121 1.00 107.28 600 LYS A N 1
ATOM 4346 C CA . LYS A 1 555 ? 2.230 -49.688 23.335 1.00 106.25 600 LYS A CA 1
ATOM 4347 C C . LYS A 1 555 ? 3.537 -50.065 24.081 1.00 94.54 600 LYS A C 1
ATOM 4348 O O . LYS A 1 555 ? 4.132 -49.217 24.752 1.00 94.85 600 LYS A O 1
ATOM 4354 N N . ASP A 1 556 ? 3.990 -51.311 23.971 1.00 93.32 601 ASP A N 1
ATOM 4355 C CA . ASP A 1 556 ? 5.333 -51.657 24.436 1.00 109.28 601 ASP A CA 1
ATOM 4356 C C . ASP A 1 556 ? 6.419 -51.199 23.460 1.00 102.07 601 ASP A C 1
ATOM 4357 O O . ASP A 1 556 ? 7.600 -51.473 23.677 1.00 104.75 601 ASP A O 1
ATOM 4362 N N . GLY A 1 557 ? 6.021 -50.543 22.374 1.00 97.21 602 GLY A N 1
ATOM 4363 C CA . GLY A 1 557 ? 6.971 -50.035 21.404 1.00 101.70 602 GLY A CA 1
ATOM 4364 C C . GLY A 1 557 ? 7.721 -48.863 21.985 1.00 104.84 602 GLY A C 1
ATOM 4365 O O . GLY A 1 557 ? 7.133 -48.027 22.677 1.00 123.88 602 GLY A O 1
ATOM 4366 N N . THR A 1 558 ? 9.019 -48.790 21.715 1.00 86.06 603 THR A N 1
ATOM 4367 C CA . THR A 1 558 ? 9.832 -47.733 22.301 1.00 85.80 603 THR A CA 1
ATOM 4368 C C . THR A 1 558 ? 9.587 -46.377 21.634 1.00 83.21 603 THR A C 1
ATOM 4369 O O . THR A 1 558 ? 10.339 -45.419 21.860 1.00 77.20 603 THR A O 1
ATOM 4373 N N . GLY A 1 559 ? 8.537 -46.284 20.821 1.00 80.03 604 GLY A N 1
ATOM 4374 C CA . GLY A 1 559 ? 8.189 -45.022 20.195 1.00 76.52 604 GLY A CA 1
ATOM 4375 C C . GLY A 1 559 ? 6.714 -44.749 20.276 1.00 88.51 604 GLY A C 1
ATOM 4376 O O . GLY A 1 559 ? 6.119 -44.165 19.368 1.00 87.40 604 GLY A O 1
ATOM 4377 N N . TYR A 1 560 ? 6.116 -45.193 21.373 1.00 98.51 605 TYR A N 1
ATOM 4378 C CA . TYR A 1 560 ? 4.724 -44.910 21.598 1.00 86.44 605 TYR A CA 1
ATOM 4379 C C . TYR A 1 560 ? 4.618 -43.451 22.022 1.00 87.73 605 TYR A C 1
ATOM 4380 O O . TYR A 1 560 ? 3.889 -42.693 21.421 1.00 88.06 605 TYR A O 1
ATOM 4389 N N . VAL A 1 561 ? 5.404 -43.036 23.010 1.00 136.19 606 VAL A N 1
ATOM 4390 C CA . VAL A 1 561 ? 5.229 -41.710 23.613 1.00 126.64 606 VAL A CA 1
ATOM 4391 C C . VAL A 1 561 ? 5.803 -40.560 22.776 1.00 118.23 606 VAL A C 1
ATOM 4392 O O . VAL A 1 561 ? 6.139 -39.495 23.300 1.00 126.43 606 VAL A O 1
ATOM 4396 N N . SER A 1 562 ? 5.911 -40.780 21.470 1.00 111.12 607 SER A N 1
ATOM 4397 C CA . SER A 1 562 ? 6.226 -39.715 20.516 1.00 107.71 607 SER A CA 1
ATOM 4398 C C . SER A 1 562 ? 5.358 -39.884 19.291 1.00 80.71 607 SER A C 1
ATOM 4399 O O . SER A 1 562 ? 4.867 -38.914 18.733 1.00 80.75 607 SER A O 1
ATOM 4402 N N . PHE A 1 563 ? 5.166 -41.139 18.900 1.00 80.16 608 PHE A N 1
ATOM 4403 C CA . PHE A 1 563 ? 4.569 -41.475 17.618 1.00 86.50 608 PHE A CA 1
ATOM 4404 C C . PHE A 1 563 ? 3.244 -42.188 17.710 1.00 96.09 608 PHE A C 1
ATOM 4405 O O . PHE A 1 563 ? 2.549 -42.259 16.694 1.00 84.51 608 PHE A O 1
ATOM 4413 N N . LYS A 1 564 ? 2.908 -42.678 18.920 1.00 113.50 609 LYS A N 1
ATOM 4414 C CA . LYS A 1 564 ? 1.727 -43.539 19.238 1.00 119.94 609 LYS A CA 1
ATOM 4415 C C . LYS A 1 564 ? 0.674 -43.644 18.141 1.00 128.74 609 LYS A C 1
ATOM 4416 O O . LYS A 1 564 ? 0.376 -44.744 17.665 1.00 134.46 609 LYS A O 1
ATOM 4422 N N . ASP A 1 565 ? 0.110 -42.492 17.777 1.00 123.55 610 ASP A N 1
ATOM 4423 C CA . ASP A 1 565 ? -0.591 -42.314 16.511 1.00 117.36 610 ASP A CA 1
ATOM 4424 C C . ASP A 1 565 ? -0.887 -40.834 16.316 1.00 116.37 610 ASP A C 1
ATOM 4425 O O . ASP A 1 565 ? -1.051 -40.085 17.278 1.00 116.87 610 ASP A O 1
ATOM 4430 N N . THR A 1 566 ? -0.941 -40.419 15.061 1.00 117.57 611 THR A N 1
ATOM 4431 C CA . THR A 1 566 ? -1.202 -39.027 14.734 1.00 125.84 611 THR A CA 1
ATOM 4432 C C . THR A 1 566 ? -1.786 -38.925 13.332 1.00 133.38 611 THR A C 1
ATOM 4433 O O . THR A 1 566 ? -2.414 -39.877 12.860 1.00 142.31 611 THR A O 1
ATOM 4437 N N . VAL A 1 567 ? -1.566 -37.789 12.662 1.00 124.01 612 VAL A N 1
ATOM 4438 C CA . VAL A 1 567 ? -2.322 -37.451 11.447 1.00 112.89 612 VAL A CA 1
ATOM 4439 C C . VAL A 1 567 ? -2.161 -38.499 10.368 1.00 97.74 612 VAL A C 1
ATOM 4440 O O . VAL A 1 567 ? -2.985 -38.621 9.462 1.00 98.54 612 VAL A O 1
ATOM 4444 N N . VAL A 1 568 ? -1.099 -39.273 10.495 1.00 90.80 613 VAL A N 1
ATOM 4445 C CA . VAL A 1 568 ? -0.894 -40.405 9.627 1.00 97.59 613 VAL A CA 1
ATOM 4446 C C . VAL A 1 568 ? 0.055 -41.332 10.374 1.00 104.39 613 VAL A C 1
ATOM 4447 O O . VAL A 1 568 ? 0.846 -40.874 11.211 1.00 77.01 613 VAL A O 1
ATOM 4451 N N . PRO A 1 569 ? -0.076 -42.646 10.139 1.00 99.03 614 PRO A N 1
ATOM 4452 C CA . PRO A 1 569 ? 0.758 -43.620 10.845 1.00 95.14 614 PRO A CA 1
ATOM 4453 C C . PRO A 1 569 ? 2.227 -43.572 10.403 1.00 93.27 614 PRO A C 1
ATOM 4454 O O . PRO A 1 569 ? 2.538 -43.427 9.209 1.00 70.22 614 PRO A O 1
ATOM 4458 N N . THR A 1 570 ? 3.107 -43.672 11.399 1.00 91.77 615 THR A N 1
ATOM 4459 C CA . THR A 1 570 ? 4.550 -43.692 11.208 1.00 84.32 615 THR A CA 1
ATOM 4460 C C . THR A 1 570 ? 5.060 -45.044 11.670 1.00 86.48 615 THR A C 1
ATOM 4461 O O . THR A 1 570 ? 4.731 -45.490 12.773 1.00 96.99 615 THR A O 1
ATOM 4465 N N . ALA A 1 571 ? 5.834 -45.707 10.819 1.00 79.56 616 ALA A N 1
ATOM 4466 C CA . ALA A 1 571 ? 6.535 -46.922 11.203 1.00 81.50 616 ALA A CA 1
ATOM 4467 C C . ALA A 1 571 ? 7.985 -46.513 11.361 1.00 61.46 616 ALA A C 1
ATOM 4468 O O . ALA A 1 571 ? 8.455 -45.661 10.617 1.00 72.17 616 ALA A O 1
ATOM 4470 N N . GLY A 1 572 ? 8.703 -47.098 12.316 1.00 74.10 617 GLY A N 1
ATOM 4471 C CA . GLY A 1 572 ? 10.059 -46.649 12.584 1.00 68.01 617 GLY A CA 1
ATOM 4472 C C . GLY A 1 572 ? 10.801 -47.461 13.621 1.00 59.81 617 GLY A C 1
ATOM 4473 O O . GLY A 1 572 ? 10.491 -48.628 13.845 1.00 104.45 617 GLY A O 1
ATOM 4474 N N . LYS A 1 573 ? 11.795 -46.851 14.258 1.00 59.19 618 LYS A N 1
ATOM 4475 C CA . LYS A 1 573 ? 12.596 -47.571 15.260 1.00 67.42 618 LYS A CA 1
ATOM 4476 C C . LYS A 1 573 ? 13.397 -46.623 16.159 1.00 67.62 618 LYS A C 1
ATOM 4477 O O . LYS A 1 573 ? 13.894 -45.579 15.712 1.00 59.58 618 LYS A O 1
ATOM 4483 N N . THR A 1 574 ? 13.531 -47.003 17.423 1.00 65.09 619 THR A N 1
ATOM 4484 C CA . THR A 1 574 ? 14.247 -46.180 18.379 1.00 69.96 619 THR A CA 1
ATOM 4485 C C . THR A 1 574 ? 15.740 -46.402 18.327 1.00 64.98 619 THR A C 1
ATOM 4486 O O . THR A 1 574 ? 16.214 -47.477 17.972 1.00 59.64 619 THR A O 1
ATOM 4490 N N . GLY A 1 575 ? 16.478 -45.383 18.731 1.00 60.85 620 GLY A N 1
ATOM 4491 C CA . GLY A 1 575 ? 17.917 -45.482 18.803 1.00 66.48 620 GLY A CA 1
ATOM 4492 C C . GLY A 1 575 ? 18.375 -45.114 20.195 1.00 74.46 620 GLY A C 1
ATOM 4493 O O . GLY A 1 575 ? 18.037 -44.058 20.719 1.00 85.99 620 GLY A O 1
ATOM 4494 N N . THR A 1 576 ? 19.151 -45.995 20.804 1.00 70.24 621 THR A N 1
ATOM 4495 C CA . THR A 1 576 ? 19.575 -45.771 22.166 1.00 75.98 621 THR A CA 1
ATOM 4496 C C . THR A 1 576 ? 21.066 -46.101 22.379 1.00 76.87 621 THR A C 1
ATOM 4497 O O . THR A 1 576 ? 21.415 -47.264 22.555 1.00 64.30 621 THR A O 1
ATOM 4501 N N . ALA A 1 577 ? 21.945 -45.095 22.367 1.00 63.48 622 ALA A N 1
ATOM 4502 C CA . ALA A 1 577 ? 23.381 -45.384 22.532 1.00 79.68 622 ALA A CA 1
ATOM 4503 C C . ALA A 1 577 ? 24.125 -44.610 23.634 1.00 76.94 622 ALA A C 1
ATOM 4504 O O . ALA A 1 577 ? 23.959 -43.394 23.778 1.00 78.64 622 ALA A O 1
ATOM 4506 N N . GLU A 1 578 ? 24.968 -45.342 24.371 1.00 66.46 623 GLU A N 1
ATOM 4507 C CA . GLU A 1 578 ? 25.706 -44.821 25.524 1.00 89.74 623 GLU A CA 1
ATOM 4508 C C . GLU A 1 578 ? 27.151 -44.479 25.168 1.00 93.60 623 GLU A C 1
ATOM 4509 O O . GLU A 1 578 ? 27.869 -45.330 24.636 1.00 90.18 623 GLU A O 1
ATOM 4515 N N . VAL A 1 579 ? 27.584 -43.255 25.494 1.00 68.53 624 VAL A N 1
ATOM 4516 C CA . VAL A 1 579 ? 28.890 -42.751 25.042 1.00 93.51 624 VAL A CA 1
ATOM 4517 C C . VAL A 1 579 ? 29.577 -41.838 26.076 1.00 90.98 624 VAL A C 1
ATOM 4518 O O . VAL A 1 579 ? 28.966 -41.467 27.074 1.00 87.61 624 VAL A O 1
ATOM 4522 N N . PHE A 1 580 ? 30.836 -41.463 25.825 1.00 94.15 625 PHE A N 1
ATOM 4523 C CA . PHE A 1 580 ? 31.615 -40.617 26.748 1.00 101.53 625 PHE A CA 1
ATOM 4524 C C . PHE A 1 580 ? 31.819 -39.148 26.327 1.00 90.76 625 PHE A C 1
ATOM 4525 O O . PHE A 1 580 ? 32.340 -38.869 25.249 1.00 79.29 625 PHE A O 1
ATOM 4533 N N . GLN A 1 581 ? 31.426 -38.223 27.211 1.00 97.60 626 GLN A N 1
ATOM 4534 C CA . GLN A 1 581 ? 31.692 -36.783 27.052 1.00 90.81 626 GLN A CA 1
ATOM 4535 C C . GLN A 1 581 ? 32.555 -36.241 28.202 1.00 96.36 626 GLN A C 1
ATOM 4536 O O . GLN A 1 581 ? 32.970 -35.082 28.204 1.00 77.33 626 GLN A O 1
ATOM 4542 N N . GLU A 1 584 ? 33.359 -38.077 30.864 1.00 94.93 629 GLU A N 1
ATOM 4543 C CA . GLU A 1 584 ? 32.073 -38.115 31.560 1.00 98.85 629 GLU A CA 1
ATOM 4544 C C . GLU A 1 584 ? 30.965 -38.683 30.683 1.00 92.94 629 GLU A C 1
ATOM 4545 O O . GLU A 1 584 ? 30.673 -38.138 29.627 1.00 86.75 629 GLU A O 1
ATOM 4551 N N . PRO A 1 585 ? 30.320 -39.766 31.143 1.00 93.09 630 PRO A N 1
ATOM 4552 C CA . PRO A 1 585 ? 29.319 -40.529 30.386 1.00 87.01 630 PRO A CA 1
ATOM 4553 C C . PRO A 1 585 ? 27.997 -39.815 30.172 1.00 82.16 630 PRO A C 1
ATOM 4554 O O . PRO A 1 585 ? 27.312 -39.463 31.117 1.00 85.29 630 PRO A O 1
ATOM 4558 N N . ARG A 1 586 ? 27.657 -39.635 28.904 1.00 85.67 631 ARG A N 1
ATOM 4559 C CA . ARG A 1 586 ? 26.396 -39.051 28.474 1.00 89.64 631 ARG A CA 1
ATOM 4560 C C . ARG A 1 586 ? 25.701 -40.072 27.548 1.00 86.06 631 ARG A C 1
ATOM 4561 O O . ARG A 1 586 ? 26.068 -41.258 27.521 1.00 85.24 631 ARG A O 1
ATOM 4569 N N . VAL A 1 587 ? 24.707 -39.625 26.787 1.00 83.07 632 VAL A N 1
ATOM 4570 C CA . VAL A 1 587 ? 24.030 -40.523 25.849 1.00 91.63 632 VAL A CA 1
ATOM 4571 C C . VAL A 1 587 ? 23.621 -39.871 24.499 1.00 92.48 632 VAL A C 1
ATOM 4572 O O . VAL A 1 587 ? 23.110 -38.735 24.468 1.00 80.33 632 VAL A O 1
ATOM 4576 N N . ASN A 1 588 ? 23.880 -40.577 23.391 1.00 84.51 633 ASN A N 1
ATOM 4577 C CA . ASN A 1 588 ? 23.232 -40.235 22.119 1.00 74.64 633 ASN A CA 1
ATOM 4578 C C . ASN A 1 588 ? 21.878 -40.905 22.042 1.00 63.19 633 ASN A C 1
ATOM 4579 O O . ASN A 1 588 ? 21.665 -41.981 22.616 1.00 64.57 633 ASN A O 1
ATOM 4584 N N . SER A 1 589 ? 20.980 -40.272 21.302 1.00 62.27 634 SER A N 1
ATOM 4585 C CA . SER A 1 589 ? 19.625 -40.768 21.145 1.00 73.59 634 SER A CA 1
ATOM 4586 C C . SER A 1 589 ? 19.226 -40.545 19.708 1.00 76.65 634 SER A C 1
ATOM 4587 O O . SER A 1 589 ? 19.558 -39.508 19.099 1.00 58.82 634 SER A O 1
ATOM 4590 N N . THR A 1 590 ? 18.497 -41.519 19.172 1.00 75.44 635 THR A N 1
ATOM 4591 C CA . THR A 1 590 ? 18.255 -41.584 17.738 1.00 67.91 635 THR A CA 1
ATOM 4592 C C . THR A 1 590 ? 16.842 -42.048 17.392 1.00 61.92 635 THR A C 1
ATOM 4593 O O . THR A 1 590 ? 16.261 -42.859 18.095 1.00 63.24 635 THR A O 1
ATOM 4597 N N . TYR A 1 591 ? 16.297 -41.515 16.306 1.00 56.61 636 TYR A N 1
ATOM 4598 C CA . TYR A 1 591 ? 14.994 -41.919 15.815 1.00 58.87 636 TYR A CA 1
ATOM 4599 C C . TYR A 1 591 ? 15.065 -41.978 14.283 1.00 66.42 636 TYR A C 1
ATOM 4600 O O . TYR A 1 591 ? 15.721 -41.142 13.640 1.00 68.48 636 TYR A O 1
ATOM 4609 N N . ILE A 1 592 ? 14.427 -42.998 13.717 1.00 67.37 637 ILE A N 1
ATOM 4610 C CA . ILE A 1 592 ? 14.230 -43.115 12.275 1.00 52.46 637 ILE A CA 1
ATOM 4611 C C . ILE A 1 592 ? 12.819 -43.638 12.030 1.00 77.01 637 ILE A C 1
ATOM 4612 O O . ILE A 1 592 ? 12.266 -44.372 12.860 1.00 74.74 637 ILE A O 1
ATOM 4617 N N . GLY A 1 593 ? 12.236 -43.261 10.899 1.00 71.13 638 GLY A N 1
ATOM 4618 C CA . GLY A 1 593 ? 10.887 -43.686 10.583 1.00 70.77 638 GLY A CA 1
ATOM 4619 C C . GLY A 1 593 ? 10.460 -43.217 9.212 1.00 68.89 638 GLY A C 1
ATOM 4620 O O . GLY A 1 593 ? 11.261 -42.608 8.482 1.00 71.03 638 GLY A O 1
ATOM 4621 N N . TYR A 1 594 ? 9.210 -43.497 8.844 1.00 57.52 639 TYR A N 1
ATOM 4622 C CA . TYR A 1 594 ? 8.704 -43.069 7.530 1.00 61.15 639 TYR A CA 1
ATOM 4623 C C . TYR A 1 594 ? 7.183 -43.064 7.496 1.00 72.97 639 TYR A C 1
ATOM 4624 O O . TYR A 1 594 ? 6.540 -43.643 8.373 1.00 81.24 639 TYR A O 1
ATOM 4633 N N . ALA A 1 595 ? 6.609 -42.408 6.491 1.00 80.08 640 ALA A N 1
ATOM 4634 C CA . ALA A 1 595 ? 5.170 -42.208 6.451 1.00 88.21 640 ALA A CA 1
ATOM 4635 C C . ALA A 1 595 ? 4.658 -41.832 5.056 1.00 85.78 640 ALA A C 1
ATOM 4636 O O . ALA A 1 595 ? 5.379 -41.241 4.270 1.00 88.59 640 ALA A O 1
ATOM 4638 N N . PRO A 1 596 ? 3.387 -42.157 4.761 1.00 82.24 641 PRO A N 1
ATOM 4639 C CA . PRO A 1 596 ? 2.498 -42.999 5.584 1.00 82.19 641 PRO A CA 1
ATOM 4640 C C . PRO A 1 596 ? 2.828 -44.487 5.405 1.00 79.20 641 PRO A C 1
ATOM 4641 O O . PRO A 1 596 ? 3.772 -44.759 4.656 1.00 83.73 641 PRO A O 1
ATOM 4645 N N . ILE A 1 597 ? 2.099 -45.411 6.045 1.00 71.57 642 ILE A N 1
ATOM 4646 C CA . ILE A 1 597 ? 2.442 -46.844 5.929 1.00 69.56 642 ILE A CA 1
ATOM 4647 C C . ILE A 1 597 ? 2.171 -47.513 4.548 1.00 80.15 642 ILE A C 1
ATOM 4648 O O . ILE A 1 597 ? 2.994 -48.309 4.084 1.00 80.59 642 ILE A O 1
ATOM 4653 N N . ASP A 1 598 ? 1.066 -47.183 3.875 1.00 83.43 643 ASP A N 1
ATOM 4654 C CA . ASP A 1 598 ? 0.593 -48.024 2.749 1.00 97.04 643 ASP A CA 1
ATOM 4655 C C . ASP A 1 598 ? 1.188 -47.736 1.359 1.00 99.94 643 ASP A C 1
ATOM 4656 O O . ASP A 1 598 ? 1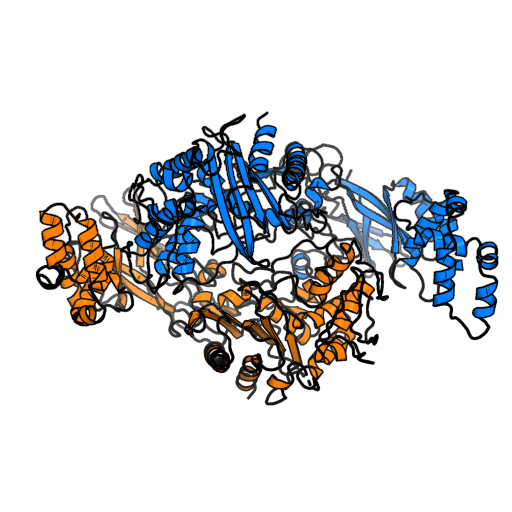.259 -48.631 0.516 1.00 101.58 643 ASP A O 1
ATOM 4661 N N . ASP A 1 599 ? 1.589 -46.490 1.127 1.00 105.02 644 ASP A N 1
ATOM 4662 C CA . ASP A 1 599 ? 2.284 -46.078 -0.095 1.00 105.12 644 ASP A CA 1
ATOM 4663 C C . ASP A 1 599 ? 3.113 -44.848 0.296 1.00 95.31 644 ASP A C 1
ATOM 4664 O O . ASP A 1 599 ? 2.741 -43.716 -0.030 1.00 91.43 644 ASP A O 1
ATOM 4669 N N . PRO A 1 600 ? 4.233 -45.078 1.030 1.00 80.03 645 PRO A N 1
ATOM 4670 C CA . PRO A 1 600 ? 5.008 -44.048 1.742 1.00 78.58 645 PRO A CA 1
ATOM 4671 C C . PRO A 1 600 ? 5.521 -42.936 0.826 1.00 82.49 645 PRO A C 1
ATOM 4672 O O . PRO A 1 600 ? 5.796 -43.190 -0.349 1.00 85.75 645 PRO A O 1
ATOM 4676 N N . LYS A 1 601 ? 5.673 -41.729 1.367 1.00 76.00 646 LYS A N 1
ATOM 4677 C CA . LYS A 1 601 ? 5.991 -40.554 0.563 1.00 73.79 646 LYS A CA 1
ATOM 4678 C C . LYS A 1 601 ? 6.901 -39.604 1.334 1.00 72.17 646 LYS A C 1
ATOM 4679 O O . LYS A 1 601 ? 7.333 -38.578 0.807 1.00 75.91 646 LYS A O 1
ATOM 4685 N N . LEU A 1 602 ? 7.169 -39.948 2.592 1.00 67.30 647 LEU A N 1
ATOM 4686 C CA . LEU A 1 602 ? 8.090 -39.199 3.447 1.00 64.03 647 LEU A CA 1
ATOM 4687 C C . LEU A 1 602 ? 8.847 -40.190 4.321 1.00 70.43 647 LEU A C 1
ATOM 4688 O O . LEU A 1 602 ? 8.276 -41.155 4.818 1.00 71.45 647 LEU A O 1
ATOM 4693 N N . ALA A 1 603 ? 10.140 -39.948 4.499 1.00 71.72 648 ALA A N 1
ATOM 4694 C CA . ALA A 1 603 ? 10.923 -40.689 5.478 1.00 67.82 648 ALA A CA 1
ATOM 4695 C C . ALA A 1 603 ? 11.853 -39.699 6.147 1.00 68.67 648 ALA A C 1
ATOM 4696 O O . ALA A 1 603 ? 12.071 -38.601 5.647 1.00 47.62 648 ALA A O 1
ATOM 4698 N N . PHE A 1 604 ? 12.401 -40.075 7.286 1.00 48.75 649 PHE A N 1
ATOM 4699 C CA . PHE A 1 604 ? 13.163 -39.125 8.079 1.00 49.97 649 PHE A CA 1
ATOM 4700 C C . PHE A 1 604 ? 14.159 -39.840 9.011 1.00 56.24 649 PHE A C 1
ATOM 4701 O O . PHE A 1 604 ? 14.029 -41.032 9.340 1.00 51.79 649 PHE A O 1
ATOM 4709 N N . SER A 1 605 ? 15.140 -39.081 9.474 1.00 54.52 650 SER A N 1
ATOM 4710 C CA . SER A 1 605 ? 16.092 -39.590 10.446 1.00 56.84 650 SER A CA 1
ATOM 4711 C C . SER A 1 605 ? 16.377 -38.451 11.440 1.00 50.76 650 SER A C 1
ATOM 4712 O O . SER A 1 605 ? 16.331 -37.273 11.075 1.00 57.57 650 SER A O 1
ATOM 4715 N N . ILE A 1 606 ? 16.633 -38.802 12.698 1.00 52.06 651 ILE A N 1
ATOM 4716 C CA . ILE A 1 606 ? 16.863 -37.808 13.741 1.00 52.25 651 ILE A CA 1
ATOM 4717 C C . ILE A 1 606 ? 18.022 -38.235 14.639 1.00 53.90 651 ILE A C 1
ATOM 4718 O O . ILE A 1 606 ? 18.106 -39.400 15.034 1.00 56.11 651 ILE A O 1
ATOM 4723 N N . VAL A 1 607 ? 18.919 -37.309 14.964 1.00 51.74 652 VAL A N 1
ATOM 4724 C CA . VAL A 1 607 ? 19.980 -37.628 15.922 1.00 55.52 652 VAL A CA 1
ATOM 4725 C C . VAL A 1 607 ? 20.232 -36.541 16.976 1.00 69.57 652 VAL A C 1
ATOM 4726 O O . VAL A 1 607 ? 20.544 -35.401 16.634 1.00 63.52 652 VAL A O 1
ATOM 4730 N N . TYR A 1 608 ? 20.104 -36.912 18.252 1.00 77.62 653 TYR A N 1
ATOM 4731 C CA . TYR A 1 608 ? 20.506 -36.047 19.358 1.00 74.57 653 TYR A CA 1
ATOM 4732 C C . TYR A 1 608 ? 21.780 -36.607 20.008 1.00 69.98 653 TYR A C 1
ATOM 4733 O O . TYR A 1 608 ? 21.834 -37.793 20.337 1.00 66.51 653 TYR A O 1
ATOM 4742 N N . THR A 1 609 ? 22.815 -35.782 20.176 1.00 60.34 654 THR A N 1
ATOM 4743 C CA . THR A 1 609 ? 24.060 -36.308 20.760 1.00 69.27 654 THR A CA 1
ATOM 4744 C C . THR A 1 609 ? 24.355 -35.845 22.202 1.00 86.11 654 THR A C 1
ATOM 4745 O O . THR A 1 609 ? 24.034 -34.719 22.581 1.00 90.32 654 THR A O 1
ATOM 4749 N N . ASN A 1 610 ? 24.963 -36.730 22.995 1.00 74.89 655 ASN A N 1
ATOM 4750 C CA . ASN A 1 610 ? 25.419 -36.398 24.348 1.00 72.85 655 ASN A CA 1
ATOM 4751 C C . ASN A 1 610 ? 24.376 -35.762 25.276 1.00 77.61 655 ASN A C 1
ATOM 4752 O O . ASN A 1 610 ? 24.646 -34.739 25.925 1.00 72.47 655 ASN A O 1
ATOM 4757 N N . GLN A 1 611 ? 23.192 -36.371 25.330 1.00 76.91 656 GLN A N 1
ATOM 4758 C CA . GLN A 1 611 ? 22.242 -36.125 26.415 1.00 84.52 656 GLN A CA 1
ATOM 4759 C C . GLN A 1 611 ? 22.780 -36.785 27.712 1.00 101.49 656 GLN A C 1
ATOM 4760 O O . GLN A 1 611 ? 23.430 -37.835 27.653 1.00 98.61 656 GLN A O 1
ATOM 4766 N N . PRO A 1 612 ? 22.514 -36.182 28.889 1.00 104.63 657 PRO A N 1
ATOM 4767 C CA . PRO A 1 612 ? 22.996 -36.815 30.137 1.00 116.10 657 PRO A CA 1
ATOM 4768 C C . PRO A 1 612 ? 22.301 -38.150 30.460 1.00 133.02 657 PRO A C 1
ATOM 4769 O O . PRO A 1 612 ? 22.640 -38.840 31.427 1.00 141.41 657 PRO A O 1
ATOM 4773 N N . VAL A 1 613 ? 21.352 -38.506 29.601 1.00 130.12 658 VAL A N 1
ATOM 4774 C CA . VAL A 1 613 ? 20.146 -39.222 30.002 1.00 124.86 658 VAL A CA 1
ATOM 4775 C C . VAL A 1 613 ? 20.254 -40.753 30.193 1.00 111.78 658 VAL A C 1
ATOM 4776 O O . VAL A 1 613 ? 20.740 -41.466 29.318 1.00 118.16 658 VAL A O 1
ATOM 4780 N N . PRO A 1 614 ? 19.834 -41.259 31.370 1.00 103.43 659 PRO A N 1
ATOM 4781 C CA . PRO A 1 614 ? 19.280 -42.624 31.427 1.00 111.02 659 PRO A CA 1
ATOM 4782 C C . PRO A 1 614 ? 17.936 -42.610 30.683 1.00 127.95 659 PRO A C 1
ATOM 4783 O O . PRO A 1 614 ? 17.399 -41.517 30.484 1.00 133.21 659 PRO A O 1
ATOM 4787 N N . PRO A 1 615 ? 17.407 -43.777 30.272 1.00 140.56 660 PRO A N 1
ATOM 4788 C CA . PRO A 1 615 ? 16.128 -43.831 29.542 1.00 141.30 660 PRO A CA 1
ATOM 4789 C C . PRO A 1 615 ? 14.885 -43.161 30.169 1.00 142.96 660 PRO A C 1
ATOM 4790 O O . PRO A 1 615 ? 14.353 -42.235 29.546 1.00 148.61 660 PRO A O 1
ATOM 4794 N N . PRO A 1 616 ? 14.484 -43.565 31.397 1.00 139.29 661 PRO A N 1
ATOM 4795 C CA . PRO A 1 616 ? 13.053 -43.574 31.760 1.00 140.32 661 PRO A CA 1
ATOM 4796 C C . PRO A 1 616 ? 12.262 -42.258 31.554 1.00 144.77 661 PRO A C 1
ATOM 4797 O O . PRO A 1 616 ? 11.054 -42.233 31.830 1.00 144.50 661 PRO A O 1
ATOM 4801 N N . TRP A 1 617 ? 12.929 -41.204 31.075 1.00 145.00 662 TRP A N 1
ATOM 4802 C CA . TRP A 1 617 ? 12.258 -39.975 30.658 1.00 141.51 662 TRP A CA 1
ATOM 4803 C C . TRP A 1 617 ? 12.395 -39.655 29.159 1.00 126.99 662 TRP A C 1
ATOM 4804 O O . TRP A 1 617 ? 11.541 -40.034 28.366 1.00 124.89 662 TRP A O 1
ATOM 4815 N N . LEU A 1 618 ? 13.492 -38.994 28.787 1.00 122.26 663 LEU A N 1
ATOM 4816 C CA . LEU A 1 618 ? 13.584 -38.150 27.569 1.00 110.45 663 LEU A CA 1
ATOM 4817 C C . LEU A 1 618 ? 13.138 -38.702 26.220 1.00 99.49 663 LEU A C 1
ATOM 4818 O O . LEU A 1 618 ? 13.425 -39.846 25.869 1.00 93.24 663 LEU A O 1
ATOM 4823 N N . THR A 1 619 ? 12.461 -37.840 25.465 1.00 82.71 664 THR A N 1
ATOM 4824 C CA . THR A 1 619 ? 11.681 -38.241 24.296 1.00 108.61 664 THR A CA 1
ATOM 4825 C C . THR A 1 619 ? 11.836 -37.278 23.098 1.00 109.94 664 THR A C 1
ATOM 4826 O O . THR A 1 619 ? 10.994 -36.401 22.869 1.00 78.84 664 THR A O 1
ATOM 4830 N N . GLY A 1 620 ? 12.905 -37.464 22.321 1.00 99.93 665 GLY A N 1
ATOM 4831 C CA . GLY A 1 620 ? 13.199 -36.561 21.222 1.00 91.06 665 GLY A CA 1
ATOM 4832 C C . GLY A 1 620 ? 12.447 -36.796 19.918 1.00 85.46 665 GLY A C 1
ATOM 4833 O O . GLY A 1 620 ? 12.440 -35.933 19.029 1.00 76.62 665 GLY A O 1
ATOM 4834 N N . GLY A 1 621 ? 11.800 -37.952 19.802 1.00 90.98 666 GLY A N 1
ATOM 4835 C CA . GLY A 1 621 ? 11.040 -38.292 18.615 1.00 68.99 666 GLY A CA 1
ATOM 4836 C C . GLY A 1 621 ? 9.846 -37.383 18.387 1.00 77.43 666 GLY A C 1
ATOM 4837 O O . GLY A 1 621 ? 9.129 -37.534 17.405 1.00 69.99 666 GLY A O 1
ATOM 4838 N N . ASP A 1 622 ? 9.623 -36.441 19.298 1.00 96.16 667 ASP A N 1
ATOM 4839 C CA . ASP A 1 622 ? 8.531 -35.488 19.161 1.00 100.56 667 ASP A CA 1
ATOM 4840 C C . ASP A 1 622 ? 8.790 -34.557 17.991 1.00 92.37 667 ASP A C 1
ATOM 4841 O O . ASP A 1 622 ? 7.855 -33.995 17.423 1.00 73.08 667 ASP A O 1
ATOM 4846 N N . LEU A 1 623 ? 10.063 -34.387 17.641 1.00 90.76 668 LEU A N 1
ATOM 4847 C CA . LEU A 1 623 ? 10.423 -33.602 16.456 1.00 66.70 668 LEU A CA 1
ATOM 4848 C C . LEU A 1 623 ? 9.912 -34.323 15.209 1.00 75.85 668 LEU A C 1
ATOM 4849 O O . LEU A 1 623 ? 9.277 -33.710 14.339 1.00 67.11 668 LEU A O 1
ATOM 4854 N N . GLY A 1 624 ? 10.169 -35.631 15.151 1.00 64.32 669 GLY A N 1
ATOM 4855 C CA . GLY A 1 624 ? 9.594 -36.495 14.138 1.00 63.42 669 GLY A CA 1
ATOM 4856 C C . GLY A 1 624 ? 8.083 -36.399 14.039 1.00 76.11 669 GLY A C 1
ATOM 4857 O O . GLY A 1 624 ? 7.543 -36.262 12.938 1.00 65.30 669 GLY A O 1
ATOM 4858 N N . ARG A 1 625 ? 7.398 -36.471 15.183 1.00 69.30 670 ARG A N 1
ATOM 4859 C CA . ARG A 1 625 ? 5.947 -36.319 15.211 1.00 73.11 670 ARG A CA 1
ATOM 4860 C C . ARG A 1 625 ? 5.545 -34.935 14.707 1.00 77.34 670 ARG A C 1
ATOM 4861 O O . ARG A 1 625 ? 4.695 -34.805 13.820 1.00 72.82 670 ARG A O 1
ATOM 4869 N N . ASP A 1 626 ? 6.169 -33.902 15.271 1.00 76.76 671 ASP A N 1
ATOM 4870 C CA . ASP A 1 626 ? 5.878 -32.518 14.876 1.00 81.58 671 ASP A CA 1
ATOM 4871 C C . ASP A 1 626 ? 6.055 -32.229 13.374 1.00 88.30 671 ASP A C 1
ATOM 4872 O O . ASP A 1 626 ? 5.160 -31.640 12.767 1.00 102.55 671 ASP A O 1
ATOM 4877 N N . VAL A 1 627 ? 7.177 -32.625 12.762 1.00 80.53 672 VAL A N 1
ATOM 4878 C CA . VAL A 1 627 ? 7.303 -32.378 11.322 1.00 74.69 672 VAL A CA 1
ATOM 4879 C C . VAL A 1 627 ? 6.310 -33.211 10.514 1.00 65.50 672 VAL A C 1
ATOM 4880 O O . VAL A 1 627 ? 5.667 -32.703 9.603 1.00 72.01 672 VAL A O 1
ATOM 4884 N N . ILE A 1 628 ? 6.159 -34.479 10.863 1.00 65.25 673 ILE A N 1
ATOM 4885 C CA . ILE A 1 628 ? 5.198 -35.311 10.170 1.00 80.61 673 ILE A CA 1
ATOM 4886 C C . ILE A 1 628 ? 3.790 -34.722 10.336 1.00 82.32 673 ILE A C 1
ATOM 4887 O O . ILE A 1 628 ? 3.006 -34.743 9.382 1.00 82.81 673 ILE A O 1
ATOM 4892 N N . ASN A 1 629 ? 3.494 -34.165 11.521 1.00 78.04 674 ASN A N 1
ATOM 4893 C CA . ASN A 1 629 ? 2.254 -33.402 11.758 1.00 93.63 674 ASN A CA 1
ATOM 4894 C C . ASN A 1 629 ? 2.075 -32.194 10.829 1.00 88.70 674 ASN A C 1
ATOM 4895 O O . ASN A 1 629 ? 0.955 -31.801 10.516 1.00 94.91 674 ASN A O 1
ATOM 4900 N N . TYR A 1 630 ? 3.186 -31.594 10.421 1.00 80.80 675 TYR A N 1
ATOM 4901 C CA . TYR A 1 630 ? 3.164 -30.404 9.578 1.00 81.62 675 TYR A CA 1
ATOM 4902 C C . TYR A 1 630 ? 3.007 -30.728 8.083 1.00 91.59 675 TYR A C 1
ATOM 4903 O O . TYR A 1 630 ? 2.150 -30.162 7.399 1.00 95.38 675 TYR A O 1
ATOM 4912 N N . TYR A 1 631 ? 3.847 -31.637 7.587 1.00 96.06 676 TYR A N 1
ATOM 4913 C CA . TYR A 1 631 ? 3.840 -32.050 6.180 1.00 84.64 676 TYR A CA 1
ATOM 4914 C C . TYR A 1 631 ? 2.538 -32.748 5.823 1.00 78.76 676 TYR A C 1
ATOM 4915 O O . TYR A 1 631 ? 2.035 -32.618 4.709 1.00 71.61 676 TYR A O 1
ATOM 4924 N N . PHE A 1 632 ? 2.005 -33.509 6.767 1.00 86.10 677 PHE A N 1
ATOM 4925 C CA . PHE A 1 632 ? 0.754 -34.190 6.534 1.00 94.82 677 PHE A CA 1
ATOM 4926 C C . PHE A 1 632 ? -0.424 -33.480 7.192 1.00 99.50 677 PHE A C 1
ATOM 4927 O O . PHE A 1 632 ? -1.250 -34.108 7.854 1.00 116.38 677 PHE A O 1
ATOM 4935 N N . LYS A 1 633 ? -0.498 -32.166 7.007 1.00 91.81 678 LYS A N 1
ATOM 4936 C CA . LYS A 1 633 ? -1.663 -31.403 7.471 1.00 109.42 678 LYS A CA 1
ATOM 4937 C C . LYS A 1 633 ? -2.805 -31.437 6.450 1.00 110.40 678 LYS A C 1
ATOM 4938 O O . LYS A 1 633 ? -2.629 -31.832 5.298 1.00 107.71 678 LYS A O 1
ATOM 4944 N N . ALA B 1 1 ? 50.210 -67.837 -13.953 1.00 76.47 46 ALA B N 1
ATOM 4945 C CA . ALA B 1 1 ? 50.796 -67.267 -15.168 1.00 85.91 46 ALA B CA 1
ATOM 4946 C C . ALA B 1 1 ? 49.756 -67.131 -16.287 1.00 89.94 46 ALA B C 1
ATOM 4947 O O . ALA B 1 1 ? 48.966 -66.185 -16.301 1.00 93.13 46 ALA B O 1
ATOM 4949 N N . GLN B 1 2 ? 49.758 -68.088 -17.212 1.00 90.67 47 GLN B N 1
ATOM 4950 C CA . GLN B 1 2 ? 48.926 -68.033 -18.411 1.00 89.04 47 GLN B CA 1
ATOM 4951 C C . GLN B 1 2 ? 47.687 -68.938 -18.321 1.00 82.17 47 GLN B C 1
ATOM 4952 O O . GLN B 1 2 ? 47.649 -69.885 -17.523 1.00 75.91 47 GLN B O 1
ATOM 4958 N N . GLY B 1 3 ? 46.684 -68.656 -19.157 1.00 79.09 48 GLY B N 1
ATOM 4959 C CA . GLY B 1 3 ? 45.537 -69.541 -19.311 1.00 76.20 48 GLY B CA 1
ATOM 4960 C C . GLY B 1 3 ? 44.196 -68.827 -19.293 1.00 84.14 48 GLY B C 1
ATOM 4961 O O . GLY B 1 3 ? 44.127 -67.625 -19.050 1.00 90.48 48 GLY B O 1
ATOM 4962 N N . SER B 1 4 ? 43.125 -69.567 -19.557 1.00 81.73 49 SER B N 1
ATOM 4963 C CA . SER B 1 4 ? 41.771 -69.042 -19.371 1.00 68.47 49 SER B CA 1
ATOM 4964 C C . SER B 1 4 ? 40.853 -70.131 -18.839 1.00 73.38 49 SER B C 1
ATOM 4965 O O . SER B 1 4 ? 41.200 -71.310 -18.895 1.00 83.10 49 SER B O 1
ATOM 4968 N N . HIS B 1 5 ? 39.685 -69.736 -18.334 1.00 76.64 50 HIS B N 1
ATOM 4969 C CA . HIS B 1 5 ? 38.741 -70.673 -17.702 1.00 62.82 50 HIS B CA 1
ATOM 4970 C C . HIS B 1 5 ? 37.325 -70.377 -18.146 1.00 61.63 50 HIS B C 1
ATOM 4971 O O . HIS B 1 5 ? 36.963 -69.222 -18.361 1.00 68.77 50 HIS B O 1
ATOM 4978 N N . TYR B 1 6 ? 36.524 -71.423 -18.277 1.00 66.13 51 TYR B N 1
ATOM 4979 C CA . TYR B 1 6 ? 35.148 -71.279 -18.726 1.00 65.19 51 TYR B CA 1
ATOM 4980 C C . TYR B 1 6 ? 34.310 -70.475 -17.735 1.00 63.72 51 TYR B C 1
ATOM 4981 O O . TYR B 1 6 ? 34.265 -70.804 -16.553 1.00 77.59 51 TYR B O 1
ATOM 4990 N N . LYS B 1 7 ? 33.648 -69.425 -18.223 1.00 65.86 52 LYS B N 1
ATOM 4991 C CA . LYS B 1 7 ? 32.872 -68.504 -17.374 1.00 66.59 52 LYS B CA 1
ATOM 4992 C C . LYS B 1 7 ? 31.393 -68.515 -17.789 1.00 62.99 52 LYS B C 1
ATOM 4993 O O . LYS B 1 7 ? 30.503 -68.680 -16.951 1.00 59.97 52 LYS B O 1
ATOM 4999 N N . GLN B 1 8 ? 31.139 -68.387 -19.089 1.00 53.53 53 GLN B N 1
ATOM 5000 C CA . GLN B 1 8 ? 29.770 -68.284 -19.598 1.00 55.76 53 GLN B CA 1
ATOM 5001 C C . GLN B 1 8 ? 29.561 -69.068 -20.889 1.00 62.13 53 GLN B C 1
ATOM 5002 O O . GLN B 1 8 ? 30.397 -69.018 -21.793 1.00 73.61 53 GLN B O 1
ATOM 5008 N N . ILE B 1 9 ? 28.440 -69.780 -20.990 1.00 64.97 54 ILE B N 1
ATOM 5009 C CA . ILE B 1 9 ? 28.076 -70.456 -22.241 1.00 60.89 54 ILE B CA 1
ATOM 5010 C C . ILE B 1 9 ? 26.635 -70.152 -22.630 1.00 54.67 54 ILE B C 1
ATOM 5011 O O . ILE B 1 9 ? 25.705 -70.603 -21.967 1.00 62.92 54 ILE B O 1
ATOM 5016 N N . ILE B 1 10 ? 26.437 -69.420 -23.714 1.00 57.49 55 ILE B N 1
ATOM 5017 C CA . ILE B 1 10 ? 25.071 -69.074 -24.135 1.00 72.70 55 ILE B CA 1
ATOM 5018 C C . ILE B 1 10 ? 24.670 -69.692 -25.472 1.00 77.25 55 ILE B C 1
ATOM 5019 O O . ILE B 1 10 ? 25.388 -69.555 -26.457 1.00 93.30 55 ILE B O 1
ATOM 5024 N N . LYS B 1 11 ? 23.517 -70.353 -25.518 1.00 73.44 56 LYS B N 1
ATOM 5025 C CA . LYS B 1 11 ? 22.991 -70.833 -26.796 1.00 74.71 56 LYS B CA 1
ATOM 5026 C C . LYS B 1 11 ? 21.717 -70.106 -27.193 1.00 91.26 56 LYS B C 1
ATOM 5027 O O . LYS B 1 11 ? 20.929 -69.712 -26.339 1.00 97.97 56 LYS B O 1
ATOM 5033 N N . ASN B 1 12 ? 21.543 -69.900 -28.496 1.00 101.39 57 ASN B N 1
ATOM 5034 C CA . ASN B 1 12 ? 20.223 -69.678 -29.085 1.00 102.81 57 ASN B CA 1
ATOM 5035 C C . ASN B 1 12 ? 20.234 -69.999 -30.576 1.00 102.36 57 ASN B C 1
ATOM 5036 O O . ASN B 1 12 ? 20.972 -69.382 -31.345 1.00 93.69 57 ASN B O 1
ATOM 5041 N N . ASP B 1 13 ? 19.442 -70.995 -30.968 1.00 110.36 58 ASP B N 1
ATOM 5042 C CA . ASP B 1 13 ? 19.279 -71.347 -32.381 1.00 120.62 58 ASP B CA 1
ATOM 5043 C C . ASP B 1 13 ? 20.561 -71.830 -33.061 1.00 122.06 58 ASP B C 1
ATOM 5044 O O . ASP B 1 13 ? 20.909 -71.361 -34.155 1.00 118.87 58 ASP B O 1
ATOM 5049 N N . GLU B 1 14 ? 21.252 -72.763 -32.409 1.00 121.03 59 GLU B N 1
ATOM 5050 C CA . GLU B 1 14 ? 22.435 -73.407 -32.979 1.00 120.60 59 GLU B CA 1
ATOM 5051 C C . GLU B 1 14 ? 23.612 -72.428 -33.121 1.00 110.84 59 GLU B C 1
ATOM 5052 O O . GLU B 1 14 ? 24.468 -72.575 -33.991 1.00 117.71 59 GLU B O 1
ATOM 5058 N N . ASN B 1 15 ? 23.637 -71.421 -32.257 1.00 93.04 60 ASN B N 1
ATOM 5059 C CA . ASN B 1 15 ? 24.781 -70.528 -32.144 1.00 91.73 60 ASN B CA 1
ATOM 5060 C C . ASN B 1 15 ? 25.193 -70.464 -30.677 1.00 81.58 60 ASN B C 1
ATOM 5061 O O . ASN B 1 15 ? 24.428 -69.997 -29.837 1.00 96.84 60 ASN B O 1
ATOM 5066 N N . ILE B 1 16 ? 26.387 -70.955 -30.364 1.00 64.00 61 ILE B N 1
ATOM 5067 C CA . ILE B 1 16 ? 26.831 -71.011 -28.979 1.00 59.47 61 ILE B CA 1
ATOM 5068 C C . ILE B 1 16 ? 27.936 -70.009 -28.806 1.00 57.85 61 ILE B C 1
ATOM 5069 O O . ILE B 1 16 ? 28.768 -69.827 -29.694 1.00 65.63 61 ILE B O 1
ATOM 5074 N N . THR B 1 17 ? 27.914 -69.326 -27.671 1.00 58.24 62 THR B N 1
ATOM 5075 C CA . THR B 1 17 ? 28.941 -68.363 -27.320 1.00 54.83 62 THR B CA 1
ATOM 5076 C C . THR B 1 17 ? 29.587 -68.760 -25.994 1.00 64.19 62 THR B C 1
ATOM 5077 O O . THR B 1 17 ? 28.913 -68.865 -24.968 1.00 80.41 62 THR B O 1
ATOM 5081 N N . VAL B 1 18 ? 30.891 -69.014 -26.021 1.00 56.83 63 VAL B N 1
ATOM 5082 C CA . VAL B 1 18 ? 31.605 -69.394 -24.804 1.00 54.80 63 VAL B CA 1
ATOM 5083 C C . VAL B 1 18 ? 32.490 -68.246 -24.382 1.00 62.94 63 VAL B C 1
ATOM 5084 O O . VAL B 1 18 ? 33.257 -67.718 -25.180 1.00 68.98 63 VAL B O 1
ATOM 5088 N N . ASN B 1 19 ? 32.370 -67.838 -23.131 1.00 55.17 64 ASN B N 1
ATOM 5089 C CA . ASN B 1 19 ? 33.201 -66.758 -22.630 1.00 52.13 64 ASN B CA 1
ATOM 5090 C C . ASN B 1 19 ? 34.171 -67.323 -21.598 1.00 50.11 64 ASN B C 1
ATOM 5091 O O . ASN B 1 19 ? 33.766 -67.942 -20.610 1.00 44.12 64 ASN B O 1
ATOM 5096 N N . GLU B 1 20 ? 35.461 -67.152 -21.845 1.00 51.84 65 GLU B N 1
ATOM 5097 C CA . GLU B 1 20 ? 36.447 -67.617 -20.884 1.00 52.21 65 GLU B CA 1
ATOM 5098 C C . GLU B 1 20 ? 37.037 -66.441 -20.115 1.00 64.20 65 GLU B C 1
ATOM 5099 O O . GLU B 1 20 ? 37.234 -65.362 -20.674 1.00 69.11 65 GLU B O 1
ATOM 5105 N N . SER B 1 21 ? 37.322 -66.644 -18.834 1.00 62.58 66 SER B N 1
ATOM 5106 C CA . SER B 1 21 ? 37.885 -65.568 -18.029 1.00 62.22 66 SER B CA 1
ATOM 5107 C C . SER B 1 21 ? 39.408 -65.671 -18.057 1.00 68.88 66 SER B C 1
ATOM 5108 O O . SER B 1 21 ? 39.952 -66.664 -18.542 1.00 70.63 66 SER B O 1
ATOM 5111 N N . VAL B 1 22 ? 40.086 -64.646 -17.539 1.00 62.50 67 VAL B N 1
ATOM 5112 C CA . VAL B 1 22 ? 41.536 -64.493 -17.705 1.00 53.72 67 VAL B CA 1
ATOM 5113 C C . VAL B 1 22 ? 42.175 -63.895 -16.453 1.00 45.09 67 VAL B C 1
ATOM 5114 O O . VAL B 1 22 ? 41.489 -63.221 -15.678 1.00 44.48 67 VAL B O 1
ATOM 5118 N N . PRO B 1 23 ? 43.500 -64.086 -16.271 1.00 48.83 68 PRO B N 1
ATOM 5119 C CA . PRO B 1 23 ? 44.172 -63.557 -15.073 1.00 47.39 68 PRO B CA 1
ATOM 5120 C C . PRO B 1 23 ? 44.195 -62.024 -15.021 1.00 41.68 68 PRO B C 1
ATOM 5121 O O . PRO B 1 23 ? 44.442 -61.380 -16.041 1.00 39.30 68 PRO B O 1
ATOM 5125 N N . ARG B 1 24 ? 43.923 -61.451 -13.846 1.00 50.15 69 ARG B N 1
ATOM 5126 C CA . ARG B 1 24 ? 44.137 -60.025 -13.608 1.00 39.20 69 ARG B CA 1
ATOM 5127 C C . ARG B 1 24 ? 45.617 -59.649 -13.681 1.00 39.53 69 ARG B C 1
ATOM 5128 O O . ARG B 1 24 ? 46.511 -60.502 -13.535 1.00 39.80 69 ARG B O 1
ATOM 5136 N N . GLY B 1 25 ? 45.874 -58.355 -13.864 1.00 43.73 70 GLY B N 1
ATOM 5137 C CA . GLY B 1 25 ? 47.223 -57.824 -13.747 1.00 42.86 70 GLY B CA 1
ATOM 5138 C C . GLY B 1 25 ? 47.835 -58.064 -12.370 1.00 48.51 70 GLY B C 1
ATOM 5139 O O . GLY B 1 25 ? 47.149 -58.045 -11.334 1.00 47.63 70 GLY B O 1
ATOM 5140 N N . ARG B 1 26 ? 49.136 -58.304 -12.356 1.00 54.20 71 ARG B N 1
ATOM 5141 C CA . ARG B 1 26 ? 49.873 -58.374 -11.116 1.00 41.47 71 ARG B CA 1
ATOM 5142 C C . ARG B 1 26 ? 50.006 -56.998 -10.508 1.00 40.91 71 ARG B C 1
ATOM 5143 O O . ARG B 1 26 ? 49.762 -55.974 -11.160 1.00 41.54 71 ARG B O 1
ATOM 5151 N N . ILE B 1 27 ? 50.404 -56.978 -9.247 1.00 43.85 72 ILE B N 1
ATOM 5152 C CA . ILE B 1 27 ? 50.738 -55.736 -8.585 1.00 41.62 72 ILE B CA 1
ATOM 5153 C C . ILE B 1 27 ? 52.137 -55.889 -8.022 1.00 45.96 72 ILE B C 1
ATOM 5154 O O . ILE B 1 27 ? 52.469 -56.918 -7.414 1.00 45.06 72 ILE B O 1
ATOM 5159 N N . LEU B 1 28 ? 52.982 -54.895 -8.276 1.00 49.88 73 LEU B N 1
ATOM 5160 C CA . LEU B 1 28 ? 54.401 -55.001 -7.944 1.00 51.87 73 LEU B CA 1
ATOM 5161 C C . LEU B 1 28 ? 54.866 -53.823 -7.087 1.00 58.31 73 LEU B C 1
ATOM 5162 O O . LEU B 1 28 ? 54.218 -52.754 -7.087 1.00 46.45 73 LEU B O 1
ATOM 5167 N N . ASP B 1 29 ? 55.977 -54.009 -6.365 1.00 49.32 74 ASP B N 1
ATOM 5168 C CA . ASP B 1 29 ? 56.608 -52.887 -5.656 1.00 64.07 74 ASP B CA 1
ATOM 5169 C C . ASP B 1 29 ? 57.342 -51.960 -6.641 1.00 68.39 74 ASP B C 1
ATOM 5170 O O . ASP B 1 29 ? 57.164 -52.077 -7.853 1.00 71.31 74 ASP B O 1
ATOM 5175 N N . ARG B 1 30 ? 58.160 -51.041 -6.130 1.00 69.65 75 ARG B N 1
ATOM 5176 C CA . ARG B 1 30 ? 58.719 -49.979 -6.964 1.00 61.29 75 ARG B CA 1
ATOM 5177 C C . ARG B 1 30 ? 59.918 -50.471 -7.744 1.00 69.06 75 ARG B C 1
ATOM 5178 O O . ARG B 1 30 ? 60.350 -49.848 -8.721 1.00 75.73 75 ARG B O 1
ATOM 5186 N N . ASN B 1 31 ? 60.464 -51.598 -7.314 1.00 82.18 76 ASN B N 1
ATOM 5187 C CA . ASN B 1 31 ? 61.626 -52.156 -7.991 1.00 82.10 76 ASN B CA 1
ATOM 5188 C C . ASN B 1 31 ? 61.232 -53.231 -9.000 1.00 81.63 76 ASN B C 1
ATOM 5189 O O . ASN B 1 31 ? 61.815 -53.330 -10.076 1.00 86.82 76 ASN B O 1
ATOM 5194 N N . GLY B 1 32 ? 60.218 -54.015 -8.657 1.00 79.86 77 GLY B N 1
ATOM 5195 C CA . GLY B 1 32 ? 59.725 -55.045 -9.547 1.00 78.50 77 GLY B CA 1
ATOM 5196 C C . GLY B 1 32 ? 59.223 -56.290 -8.834 1.00 70.54 77 GLY B C 1
ATOM 5197 O O . GLY B 1 32 ? 58.809 -57.250 -9.488 1.00 65.81 77 GLY B O 1
ATOM 5198 N N . LYS B 1 33 ? 59.248 -56.283 -7.503 1.00 62.53 78 LYS B N 1
ATOM 5199 C CA . LYS B 1 33 ? 58.886 -57.480 -6.748 1.00 63.53 78 LYS B CA 1
ATOM 5200 C C . LYS B 1 33 ? 57.389 -57.733 -6.803 1.00 59.64 78 LYS B C 1
ATOM 5201 O O . LYS B 1 33 ? 56.582 -56.809 -6.703 1.00 73.15 78 LYS B O 1
ATOM 5207 N N . VAL B 1 34 ? 57.032 -58.998 -6.982 1.00 58.62 79 VAL B N 1
ATOM 5208 C CA . VAL B 1 34 ? 55.633 -59.411 -7.099 1.00 53.48 79 VAL B CA 1
ATOM 5209 C C . VAL B 1 34 ? 54.919 -59.383 -5.747 1.00 49.49 79 VAL B C 1
ATOM 5210 O O . VAL B 1 34 ? 55.311 -60.086 -4.814 1.00 60.19 79 VAL B O 1
ATOM 5214 N N . LEU B 1 35 ? 53.869 -58.574 -5.645 1.00 48.99 80 LEU B N 1
ATOM 5215 C CA . LEU B 1 35 ? 53.101 -58.483 -4.409 1.00 46.03 80 LEU B CA 1
ATOM 5216 C C . LEU B 1 35 ? 51.805 -59.272 -4.538 1.00 45.07 80 LEU B C 1
ATOM 5217 O O . LEU B 1 35 ? 51.511 -60.160 -3.734 1.00 52.68 80 LEU B O 1
ATOM 5222 N N . VAL B 1 36 ? 51.035 -58.937 -5.564 1.00 45.48 81 VAL B N 1
ATOM 5223 C CA . VAL B 1 36 ? 49.836 -59.678 -5.900 1.00 41.26 81 VAL B CA 1
ATOM 5224 C C . VAL B 1 36 ? 49.998 -60.441 -7.237 1.00 53.50 81 VAL B C 1
ATOM 5225 O O . VAL B 1 36 ? 50.183 -59.840 -8.292 1.00 59.04 81 VAL B O 1
ATOM 5229 N N . ASP B 1 37 ? 49.954 -61.768 -7.176 1.00 47.56 82 ASP B N 1
ATOM 5230 C CA . ASP B 1 37 ? 50.037 -62.603 -8.364 1.00 51.66 82 ASP B CA 1
ATOM 5231 C C . ASP B 1 37 ? 48.766 -63.433 -8.577 1.00 51.42 82 ASP B C 1
ATOM 5232 O O . ASP B 1 37 ? 47.748 -63.217 -7.923 1.00 42.78 82 ASP B O 1
ATOM 5237 N N . ASN B 1 38 ? 48.820 -64.393 -9.492 1.00 55.52 83 ASN B N 1
ATOM 5238 C CA . ASN B 1 38 ? 47.652 -65.229 -9.744 1.00 44.40 83 ASN B CA 1
ATOM 5239 C C . ASN B 1 38 ? 47.950 -66.725 -9.603 1.00 44.53 83 ASN B C 1
ATOM 5240 O O . ASN B 1 38 ? 49.098 -67.165 -9.673 1.00 45.58 83 ASN B O 1
ATOM 5245 N N . ALA B 1 39 ? 46.907 -67.505 -9.379 1.00 41.67 84 ALA B N 1
ATOM 5246 C CA . ALA B 1 39 ? 47.049 -68.943 -9.389 1.00 49.68 84 ALA B CA 1
ATOM 5247 C C . ALA B 1 39 ? 45.808 -69.580 -9.981 1.00 60.35 84 ALA B C 1
ATOM 5248 O O . ALA B 1 39 ? 44.694 -69.029 -9.892 1.00 55.38 84 ALA B O 1
ATOM 5250 N N . SER B 1 40 ? 46.037 -70.735 -10.602 1.00 56.71 85 SER B N 1
ATOM 5251 C CA . SER B 1 40 ? 44.988 -71.579 -11.132 1.00 56.10 85 SER B CA 1
ATOM 5252 C C . SER B 1 40 ? 44.576 -72.559 -10.033 1.00 59.43 85 SER B C 1
ATOM 5253 O O . SER B 1 40 ? 45.274 -73.545 -9.750 1.00 67.39 85 SER B O 1
ATOM 5256 N N . LYS B 1 41 ? 43.445 -72.276 -9.402 1.00 48.51 86 LYS B N 1
ATOM 5257 C CA . LYS B 1 41 ? 42.983 -73.095 -8.302 1.00 55.04 86 LYS B CA 1
ATOM 5258 C C . LYS B 1 41 ? 41.821 -73.957 -8.759 1.00 55.13 86 LYS B C 1
ATOM 5259 O O . LYS B 1 41 ? 41.036 -73.564 -9.637 1.00 47.50 86 LYS B O 1
ATOM 5265 N N . MET B 1 42 ? 41.748 -75.156 -8.190 1.00 51.41 87 MET B N 1
ATOM 5266 C CA . MET B 1 42 ? 40.537 -75.949 -8.254 1.00 49.33 87 MET B CA 1
ATOM 5267 C C . MET B 1 42 ? 39.710 -75.635 -7.000 1.00 49.32 87 MET B C 1
ATOM 5268 O O . MET B 1 42 ? 40.156 -75.866 -5.874 1.00 54.21 87 MET B O 1
ATOM 5273 N N . ALA B 1 43 ? 38.523 -75.073 -7.199 1.00 44.97 88 ALA B N 1
ATOM 5274 C CA . ALA B 1 43 ? 37.589 -74.851 -6.103 1.00 45.65 88 ALA B CA 1
ATOM 5275 C C . ALA B 1 43 ? 36.689 -76.084 -5.902 1.00 59.06 88 ALA B C 1
ATOM 5276 O O . ALA B 1 43 ? 35.922 -76.469 -6.800 1.00 51.77 88 ALA B O 1
ATOM 5278 N N . ILE B 1 44 ? 36.785 -76.702 -4.725 1.00 57.98 89 ILE B N 1
ATOM 5279 C CA . ILE B 1 44 ? 35.972 -77.872 -4.421 1.00 50.70 89 ILE B CA 1
ATOM 5280 C C . ILE B 1 44 ? 34.745 -77.476 -3.618 1.00 57.05 89 ILE B C 1
ATOM 5281 O O . ILE B 1 44 ? 34.854 -77.074 -2.467 1.00 64.25 89 ILE B O 1
ATOM 5286 N N . THR B 1 45 ? 33.576 -77.609 -4.228 1.00 61.93 90 THR B N 1
ATOM 5287 C CA . THR B 1 45 ? 32.334 -77.163 -3.617 1.00 58.09 90 THR B CA 1
ATOM 5288 C C . THR B 1 45 ? 31.494 -78.345 -3.105 1.00 62.76 90 THR B C 1
ATOM 5289 O O . THR B 1 45 ? 31.654 -79.482 -3.563 1.00 45.62 90 THR B O 1
ATOM 5293 N N . TYR B 1 46 ? 30.610 -78.079 -2.144 1.00 75.14 91 TYR B N 1
ATOM 5294 C CA . TYR B 1 46 ? 29.688 -79.110 -1.653 1.00 76.66 91 TYR B CA 1
ATOM 5295 C C . TYR B 1 46 ? 28.256 -78.619 -1.643 1.00 78.10 91 TYR B C 1
ATOM 5296 O O . TYR B 1 46 ? 27.954 -77.578 -1.054 1.00 74.50 91 TYR B O 1
ATOM 5305 N N . THR B 1 47 ? 27.367 -79.389 -2.261 1.00 81.25 92 THR B N 1
ATOM 5306 C CA . THR B 1 47 ? 25.988 -78.950 -2.428 1.00 77.03 92 THR B CA 1
ATOM 5307 C C . THR B 1 47 ? 24.980 -80.064 -2.195 1.00 83.52 92 THR B C 1
ATOM 5308 O O . THR B 1 47 ? 24.545 -80.715 -3.143 1.00 92.61 92 THR B O 1
ATOM 5312 N N . ARG B 1 48 ? 24.598 -80.290 -0.947 1.00 84.15 93 ARG B N 1
ATOM 5313 C CA . ARG B 1 48 ? 23.510 -81.222 -0.677 1.00 100.03 93 ARG B CA 1
ATOM 5314 C C . ARG B 1 48 ? 22.662 -80.681 0.467 1.00 101.42 93 ARG B C 1
ATOM 5315 O O . ARG B 1 48 ? 22.852 -79.538 0.867 1.00 87.86 93 ARG B O 1
ATOM 5323 N N . GLY B 1 49 ? 21.719 -81.479 0.967 1.00 118.09 94 GLY B N 1
ATOM 5324 C CA . GLY B 1 49 ? 20.803 -81.010 1.996 1.00 130.62 94 GLY B CA 1
ATOM 5325 C C . GLY B 1 49 ? 19.398 -81.605 2.024 1.00 136.90 94 GLY B C 1
ATOM 5326 O O . GLY B 1 49 ? 18.942 -82.053 3.079 1.00 140.18 94 GLY B O 1
ATOM 5327 N N . ARG B 1 50 ? 18.710 -81.595 0.881 1.00 133.17 95 ARG B N 1
ATOM 5328 C CA . ARG B 1 50 ? 17.317 -82.052 0.791 1.00 128.61 95 ARG B CA 1
ATOM 5329 C C . ARG B 1 50 ? 17.171 -83.557 1.015 1.00 126.83 95 ARG B C 1
ATOM 5330 O O . ARG B 1 50 ? 16.186 -84.015 1.603 1.00 118.50 95 ARG B O 1
ATOM 5338 N N . LYS B 1 51 ? 18.147 -84.320 0.527 1.00 132.24 96 LYS B N 1
ATOM 5339 C CA . LYS B 1 51 ? 18.196 -85.780 0.685 1.00 134.47 96 LYS B CA 1
ATOM 5340 C C . LYS B 1 51 ? 18.705 -86.164 2.080 1.00 127.69 96 LYS B C 1
ATOM 5341 O O . LYS B 1 51 ? 18.548 -87.296 2.552 1.00 116.06 96 LYS B O 1
ATOM 5347 N N . THR B 1 52 ? 19.293 -85.182 2.749 1.00 126.61 97 THR B N 1
ATOM 5348 C CA . THR B 1 52 ? 20.393 -85.468 3.660 1.00 120.74 97 THR B CA 1
ATOM 5349 C C . THR B 1 52 ? 20.164 -85.226 5.142 1.00 117.85 97 THR B C 1
ATOM 5350 O O . THR B 1 52 ? 19.766 -84.143 5.560 1.00 121.08 97 THR B O 1
ATOM 5354 N N . THR B 1 53 ? 20.465 -86.249 5.932 1.00 116.32 98 THR B N 1
ATOM 5355 C CA . THR B 1 53 ? 20.554 -86.090 7.368 1.00 115.07 98 THR B CA 1
ATOM 5356 C C . THR B 1 53 ? 21.837 -85.335 7.680 1.00 106.68 98 THR B C 1
ATOM 5357 O O . THR B 1 53 ? 21.945 -84.131 7.451 1.00 106.58 98 THR B O 1
ATOM 5361 N N . GLN B 1 54 ? 22.825 -86.062 8.163 1.00 100.61 99 GLN B N 1
ATOM 5362 C CA . GLN B 1 54 ? 23.977 -85.453 8.776 1.00 95.40 99 GLN B CA 1
ATOM 5363 C C . GLN B 1 54 ? 24.958 -86.554 9.079 1.00 96.09 99 GLN B C 1
ATOM 5364 O O . GLN B 1 54 ? 26.156 -86.317 9.167 1.00 109.33 99 GLN B O 1
ATOM 5370 N N . SER B 1 55 ? 24.440 -87.764 9.252 1.00 81.94 100 SER B N 1
ATOM 5371 C CA . SER B 1 55 ? 25.295 -88.920 9.472 1.00 80.15 100 SER B CA 1
ATOM 5372 C C . SER B 1 55 ? 26.015 -89.302 8.181 1.00 86.09 100 SER B C 1
ATOM 5373 O O . SER B 1 55 ? 27.118 -89.859 8.199 1.00 93.00 100 SER B O 1
ATOM 5376 N N . GLU B 1 56 ? 25.382 -88.997 7.055 1.00 81.16 101 GLU B N 1
ATOM 5377 C CA . GLU B 1 56 ? 25.978 -89.250 5.752 1.00 91.48 101 GLU B CA 1
ATOM 5378 C C . GLU B 1 56 ? 26.853 -88.071 5.296 1.00 92.14 101 GLU B C 1
ATOM 5379 O O . GLU B 1 56 ? 27.851 -88.271 4.599 1.00 91.37 101 GLU B O 1
ATOM 5385 N N . MET B 1 57 ? 26.468 -86.850 5.677 1.00 76.52 102 MET B N 1
ATOM 5386 C CA . MET B 1 57 ? 27.309 -85.674 5.472 1.00 66.24 102 MET B CA 1
ATOM 5387 C C . MET B 1 57 ? 28.703 -85.941 6.029 1.00 65.94 102 MET B C 1
ATOM 5388 O O . MET B 1 57 ? 29.710 -85.785 5.342 1.00 72.17 102 MET B O 1
ATOM 5393 N N . LEU B 1 58 ? 28.748 -86.359 7.284 1.00 65.58 103 LEU B N 1
ATOM 5394 C CA . LEU B 1 58 ? 30.003 -86.731 7.918 1.00 74.62 103 LEU B CA 1
ATOM 5395 C C . LEU B 1 58 ? 30.669 -87.853 7.143 1.00 75.89 103 LEU B C 1
ATOM 5396 O O . LEU B 1 58 ? 31.894 -87.956 7.108 1.00 78.51 103 LEU B O 1
ATOM 5401 N N . ASP B 1 59 ? 29.859 -88.704 6.527 1.00 81.83 104 ASP B N 1
ATOM 5402 C CA . ASP B 1 59 ? 30.397 -89.797 5.734 1.00 88.80 104 ASP B CA 1
ATOM 5403 C C . ASP B 1 59 ? 31.054 -89.238 4.475 1.00 81.50 104 ASP B C 1
ATOM 5404 O O . ASP B 1 59 ? 32.160 -89.647 4.111 1.00 74.60 104 ASP B O 1
ATOM 5409 N N . THR B 1 60 ? 30.375 -88.289 3.833 1.00 69.74 105 THR B N 1
ATOM 5410 C CA . THR B 1 60 ? 30.912 -87.605 2.665 1.00 64.27 105 THR B CA 1
ATOM 5411 C C . THR B 1 60 ? 32.176 -86.845 3.045 1.00 70.78 105 THR B C 1
ATOM 5412 O O . THR B 1 60 ? 33.166 -86.874 2.319 1.00 84.45 105 THR B O 1
ATOM 5416 N N . ALA B 1 61 ? 32.140 -86.166 4.188 1.00 68.29 106 ALA B N 1
ATOM 5417 C CA . ALA B 1 61 ? 33.275 -85.365 4.632 1.00 69.78 106 ALA B CA 1
ATOM 5418 C C . ALA B 1 61 ? 34.500 -86.231 4.964 1.00 77.16 106 ALA B C 1
ATOM 5419 O O . ALA B 1 61 ? 35.646 -85.822 4.761 1.00 77.21 106 ALA B O 1
ATOM 5421 N N . GLU B 1 62 ? 34.265 -87.433 5.470 1.00 86.38 107 GLU B N 1
ATOM 5422 C CA . GLU B 1 62 ? 35.379 -88.306 5.815 1.00 92.43 107 GLU B CA 1
ATOM 5423 C C . GLU B 1 62 ? 35.961 -89.002 4.582 1.00 85.83 107 GLU B C 1
ATOM 5424 O O . GLU B 1 62 ? 37.167 -89.252 4.523 1.00 85.17 107 GLU B O 1
ATOM 5430 N N . LYS B 1 63 ? 35.121 -89.308 3.597 1.00 82.02 108 LYS B N 1
ATOM 5431 C CA . LYS B 1 63 ? 35.612 -89.840 2.326 1.00 75.74 108 LYS B CA 1
ATOM 5432 C C . LYS B 1 63 ? 36.549 -88.812 1.689 1.00 74.50 108 LYS B C 1
ATOM 5433 O O . LYS B 1 63 ? 37.653 -89.127 1.249 1.00 65.29 108 LYS B O 1
ATOM 5439 N N . LEU B 1 64 ? 36.073 -87.571 1.669 1.00 76.99 109 LEU B N 1
ATOM 5440 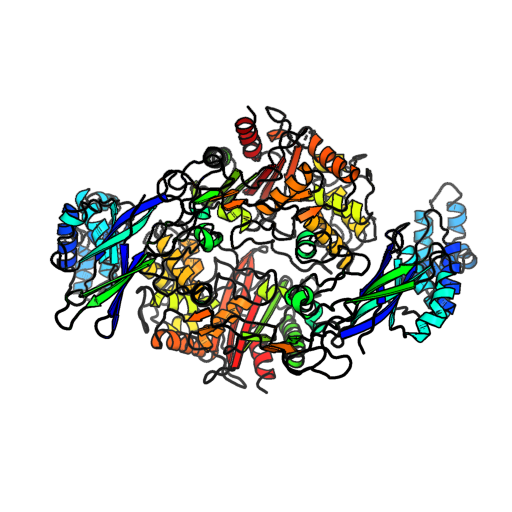C CA . LEU B 1 64 ? 36.750 -86.432 1.065 1.00 63.90 109 LEU B CA 1
ATOM 5441 C C . LEU B 1 64 ? 38.084 -86.099 1.745 1.00 71.06 109 LEU B C 1
ATOM 5442 O O . LEU B 1 64 ? 39.008 -85.566 1.120 1.00 79.72 109 LEU B O 1
ATOM 5447 N N . SER B 1 65 ? 38.176 -86.420 3.030 1.00 61.34 110 SER B N 1
ATOM 5448 C CA . SER B 1 65 ? 39.318 -86.025 3.837 1.00 65.98 110 SER B CA 1
ATOM 5449 C C . SER B 1 65 ? 40.557 -86.812 3.462 1.00 71.76 110 SER B C 1
ATOM 5450 O O . SER B 1 65 ? 41.666 -86.466 3.878 1.00 73.02 110 SER B O 1
ATOM 5453 N N . LYS B 1 66 ? 40.369 -87.885 2.697 1.00 83.84 111 LYS B N 1
ATOM 5454 C CA . LYS B 1 66 ? 41.498 -88.711 2.261 1.00 95.14 111 LYS B CA 1
ATOM 5455 C C . LYS B 1 66 ? 42.077 -88.177 0.937 1.00 90.34 111 LYS B C 1
ATOM 5456 O O . LYS B 1 66 ? 43.285 -88.223 0.689 1.00 86.46 111 LYS B O 1
ATOM 5462 N N . LEU B 1 67 ? 41.191 -87.639 0.112 1.00 83.12 112 LEU B N 1
ATOM 5463 C CA . LEU B 1 67 ? 41.563 -87.060 -1.158 1.00 74.64 112 LEU B CA 1
ATOM 5464 C C . LEU B 1 67 ? 42.316 -85.745 -0.944 1.00 78.48 112 LEU B C 1
ATOM 5465 O O . LEU B 1 67 ? 43.416 -85.575 -1.457 1.00 89.39 112 LEU B O 1
ATOM 5470 N N . ILE B 1 68 ? 41.747 -84.831 -0.160 1.00 74.45 113 ILE B N 1
ATOM 5471 C CA . ILE B 1 68 ? 42.380 -83.528 0.091 1.00 67.80 113 ILE B CA 1
ATOM 5472 C C . ILE B 1 68 ? 42.942 -83.351 1.518 1.00 68.80 113 ILE B C 1
ATOM 5473 O O . ILE B 1 68 ? 42.522 -84.051 2.440 1.00 75.97 113 ILE B O 1
ATOM 5478 N N . LYS B 1 69 ? 43.897 -82.430 1.689 1.00 65.35 114 LYS B N 1
ATOM 5479 C CA . LYS B 1 69 ? 44.342 -81.999 3.025 1.00 73.35 114 LYS B CA 1
ATOM 5480 C C . LYS B 1 69 ? 43.935 -80.542 3.305 1.00 79.24 114 LYS B C 1
ATOM 5481 O O . LYS B 1 69 ? 44.018 -79.682 2.426 1.00 80.09 114 LYS B O 1
ATOM 5487 N N . MET B 1 70 ? 43.474 -80.277 4.526 1.00 81.49 115 MET B N 1
ATOM 5488 C CA . MET B 1 70 ? 42.921 -78.971 4.879 1.00 75.03 115 MET B CA 1
ATOM 5489 C C . MET B 1 70 ? 43.745 -78.257 5.953 1.00 64.89 115 MET B C 1
ATOM 5490 O O . MET B 1 70 ? 44.281 -78.904 6.857 1.00 56.54 115 MET B O 1
ATOM 5495 N N . ASP B 1 71 ? 43.842 -76.931 5.846 1.00 63.91 116 ASP B N 1
ATOM 5496 C CA . ASP B 1 71 ? 44.371 -76.104 6.927 1.00 63.88 116 ASP B CA 1
ATOM 5497 C C . ASP B 1 71 ? 43.293 -76.090 8.008 1.00 59.43 116 ASP B C 1
ATOM 5498 O O . ASP B 1 71 ? 42.119 -75.859 7.717 1.00 48.19 116 ASP B O 1
ATOM 5503 N N . THR B 1 72 ? 43.684 -76.339 9.254 1.00 67.85 117 THR B N 1
ATOM 5504 C CA . THR B 1 72 ? 42.711 -76.474 10.336 1.00 70.76 117 THR B CA 1
ATOM 5505 C C . THR B 1 72 ? 42.503 -75.219 11.172 1.00 69.76 117 THR B C 1
ATOM 5506 O O . THR B 1 72 ? 41.847 -75.282 12.208 1.00 65.55 117 THR B O 1
ATOM 5510 N N . LYS B 1 73 ? 43.054 -74.088 10.745 1.00 73.50 118 LYS B N 1
ATOM 5511 C CA . LYS B 1 73 ? 43.008 -72.893 11.582 1.00 77.04 118 LYS B CA 1
ATOM 5512 C C . LYS B 1 73 ? 41.577 -72.455 11.811 1.00 62.06 118 LYS B C 1
ATOM 5513 O O . LYS B 1 73 ? 41.247 -71.989 12.898 1.00 61.22 118 LYS B O 1
ATOM 5519 N N . LYS B 1 74 ? 40.732 -72.630 10.791 1.00 55.28 119 LYS B N 1
ATOM 5520 C CA . LYS B 1 74 ? 39.352 -72.107 10.811 1.00 52.47 119 LYS B CA 1
ATOM 5521 C C . LYS B 1 74 ? 38.393 -72.857 11.757 1.00 57.45 119 LYS B C 1
ATOM 5522 O O . LYS B 1 74 ? 37.243 -72.432 11.935 1.00 60.34 119 LYS B O 1
ATOM 5528 N N . ILE B 1 75 ? 38.870 -73.949 12.364 1.00 57.18 120 ILE B N 1
ATOM 5529 C CA . ILE B 1 75 ? 38.062 -74.726 13.307 1.00 60.94 120 ILE B CA 1
ATOM 5530 C C . ILE B 1 75 ? 37.839 -73.984 14.638 1.00 62.04 120 ILE B C 1
ATOM 5531 O O . ILE B 1 75 ? 38.793 -73.678 15.367 1.00 64.75 120 ILE B O 1
ATOM 5536 N N . THR B 1 76 ? 36.580 -73.707 14.969 1.00 57.10 121 THR B N 1
ATOM 5537 C CA . THR B 1 76 ? 36.263 -73.000 16.215 1.00 60.65 121 THR B CA 1
ATOM 5538 C C . THR B 1 76 ? 36.166 -73.957 17.391 1.00 62.54 121 THR B C 1
ATOM 5539 O O . THR B 1 76 ? 35.987 -75.150 17.195 1.00 70.12 121 THR B O 1
ATOM 5543 N N . GLU B 1 77 ? 36.256 -73.437 18.612 1.00 67.72 122 GLU B N 1
ATOM 5544 C CA . GLU B 1 77 ? 36.038 -74.279 19.801 1.00 64.33 122 GLU B CA 1
ATOM 5545 C C . GLU B 1 77 ? 34.665 -74.973 19.785 1.00 61.56 122 GLU B C 1
ATOM 5546 O O . GLU B 1 77 ? 34.562 -76.149 20.142 1.00 63.09 122 GLU B O 1
ATOM 5552 N N . ARG B 1 78 ? 33.619 -74.249 19.370 1.00 60.77 123 ARG B N 1
ATOM 5553 C CA . ARG B 1 78 ? 32.277 -74.844 19.260 1.00 66.67 123 ARG B CA 1
ATOM 5554 C C . ARG B 1 78 ? 32.253 -76.008 18.267 1.00 62.79 123 ARG B C 1
ATOM 5555 O O . ARG B 1 78 ? 31.688 -77.066 18.550 1.00 65.39 123 ARG B O 1
ATOM 5563 N N . ASP B 1 79 ? 32.861 -75.795 17.105 1.00 56.63 124 ASP B N 1
ATOM 5564 C CA . ASP B 1 79 ? 33.066 -76.854 16.124 1.00 58.80 124 ASP B CA 1
ATOM 5565 C C . ASP B 1 79 ? 33.572 -78.138 16.786 1.00 68.73 124 ASP B C 1
ATOM 5566 O O . ASP B 1 79 ? 33.072 -79.223 16.518 1.00 65.15 124 ASP B O 1
ATOM 5571 N N . LYS B 1 80 ? 34.555 -77.995 17.667 1.00 59.16 125 LYS B N 1
ATOM 5572 C CA . LYS B 1 80 ? 35.195 -79.133 18.271 1.00 61.09 125 LYS B CA 1
ATOM 5573 C C . LYS B 1 80 ? 34.295 -79.761 19.315 1.00 63.13 125 LYS B C 1
ATOM 5574 O O . LYS B 1 80 ? 34.317 -80.982 19.535 1.00 67.74 125 LYS B O 1
ATOM 5580 N N . LYS B 1 81 ? 33.522 -78.921 19.993 1.00 63.78 126 LYS B N 1
ATOM 5581 C CA . LYS B 1 81 ? 32.605 -79.413 21.012 1.00 65.94 126 LYS B CA 1
ATOM 5582 C C . LYS B 1 81 ? 31.541 -80.266 20.341 1.00 65.01 126 LYS B C 1
ATOM 5583 O O . LYS B 1 81 ? 31.394 -81.435 20.665 1.00 66.34 126 LYS B O 1
ATOM 5589 N N . ASP B 1 82 ? 30.819 -79.671 19.389 1.00 62.82 127 ASP B N 1
ATOM 5590 C CA . ASP B 1 82 ? 29.746 -80.364 18.678 1.00 61.98 127 ASP B CA 1
ATOM 5591 C C . ASP B 1 82 ? 30.224 -81.652 18.057 1.00 61.61 127 ASP B C 1
ATOM 5592 O O . ASP B 1 82 ? 29.558 -82.677 18.149 1.00 62.49 127 ASP B O 1
ATOM 5597 N N . PHE B 1 83 ? 31.407 -81.600 17.460 1.00 60.50 128 PHE B N 1
ATOM 5598 C CA . PHE B 1 83 ? 32.035 -82.773 16.878 1.00 60.54 128 PHE B CA 1
ATOM 5599 C C . PHE B 1 83 ? 32.443 -83.802 17.938 1.00 62.82 128 PHE B C 1
ATOM 5600 O O . PHE B 1 83 ? 33.344 -84.592 17.738 1.00 100.03 128 PHE B O 1
ATOM 5608 N N . TRP B 1 84 ? 31.782 -83.775 19.081 1.00 77.59 129 TRP B N 1
ATOM 5609 C CA . TRP B 1 84 ? 31.961 -84.812 20.072 1.00 73.51 129 TRP B CA 1
ATOM 5610 C C . TRP B 1 84 ? 30.786 -85.793 20.063 1.00 78.18 129 TRP B C 1
ATOM 5611 O O . TRP B 1 84 ? 30.613 -86.571 20.982 1.00 76.85 129 TRP B O 1
ATOM 5622 N N . ILE B 1 85 ? 29.983 -85.750 19.002 1.00 94.21 130 ILE B N 1
ATOM 5623 C CA . ILE B 1 85 ? 28.979 -86.781 18.748 1.00 93.29 130 ILE B CA 1
ATOM 5624 C C . ILE B 1 85 ? 29.643 -88.016 18.184 1.00 83.36 130 ILE B C 1
ATOM 5625 O O . ILE B 1 85 ? 28.980 -88.976 17.813 1.00 79.80 130 ILE B O 1
ATOM 5630 N N . GLN B 1 86 ? 30.956 -87.974 18.071 1.00 70.25 131 GLN B N 1
ATOM 5631 C CA . GLN B 1 86 ? 31.670 -89.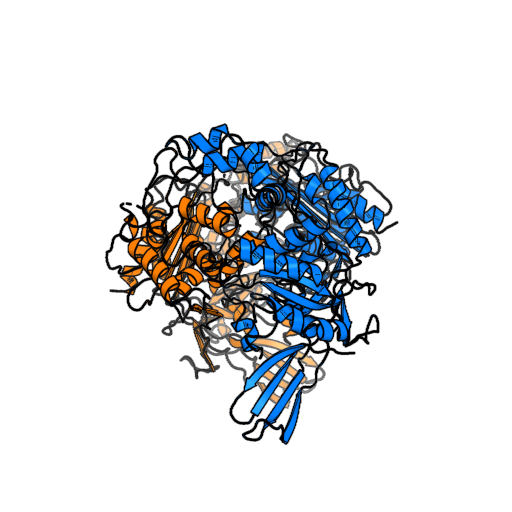154 17.696 1.00 71.73 131 GLN B CA 1
ATOM 5632 C C . GLN B 1 86 ? 32.179 -89.796 18.972 1.00 74.42 131 GLN B C 1
ATOM 5633 O O . GLN B 1 86 ? 32.460 -91.002 19.014 1.00 74.69 131 GLN B O 1
ATOM 5639 N N . LEU B 1 87 ? 32.295 -89.008 20.033 1.00 76.65 132 LEU B N 1
ATOM 5640 C CA . LEU B 1 87 ? 32.617 -89.640 21.304 1.00 82.91 132 LEU B CA 1
ATOM 5641 C C . LEU B 1 87 ? 31.407 -89.819 22.219 1.00 91.31 132 LEU B C 1
ATOM 5642 O O . LEU B 1 87 ? 31.390 -89.380 23.368 1.00 95.13 132 LEU B O 1
ATOM 5647 N N . HIS B 1 88 ? 30.381 -90.431 21.628 1.00 88.38 133 HIS B N 1
ATOM 5648 C CA . HIS B 1 88 ? 29.513 -91.440 22.259 1.00 86.04 133 HIS B CA 1
ATOM 5649 C C . HIS B 1 88 ? 29.074 -91.227 23.731 1.00 98.61 133 HIS B C 1
ATOM 5650 O O . HIS B 1 88 ? 29.066 -90.106 24.213 1.00 99.23 133 HIS B O 1
ATOM 5657 N N . PRO B 1 89 ? 28.575 -92.298 24.389 1.00 104.18 134 PRO B N 1
ATOM 5658 C CA . PRO B 1 89 ? 28.737 -92.520 25.821 1.00 112.69 134 PRO B CA 1
ATOM 5659 C C . PRO B 1 89 ? 30.093 -92.101 26.354 1.00 115.96 134 PRO B C 1
ATOM 5660 O O . PRO B 1 89 ? 30.980 -92.941 26.552 1.00 127.45 134 PRO B O 1
ATOM 5664 N N . LYS B 1 90 ? 30.226 -90.806 26.588 1.00 104.52 135 LYS B N 1
ATOM 5665 C CA . LYS B 1 90 ? 31.393 -90.197 27.188 1.00 86.55 135 LYS B CA 1
ATOM 5666 C C . LYS B 1 90 ? 30.805 -88.850 27.551 1.00 86.48 135 LYS B C 1
ATOM 5667 O O . LYS B 1 90 ? 30.888 -88.388 28.699 1.00 89.07 135 LYS B O 1
ATOM 5673 N N . LYS B 1 91 ? 30.173 -88.246 26.544 1.00 83.62 136 LYS B N 1
ATOM 5674 C CA . LYS B 1 91 ? 29.272 -87.123 26.727 1.00 90.33 136 LYS B CA 1
ATOM 5675 C C . LYS B 1 91 ? 28.145 -87.578 27.638 1.00 98.30 136 LYS B C 1
ATOM 5676 O O . LYS B 1 91 ? 28.101 -87.251 28.819 1.00 88.88 136 LYS B O 1
ATOM 5682 N N . ALA B 1 92 ? 27.235 -88.346 27.045 1.00 104.15 137 ALA B N 1
ATOM 5683 C CA . ALA B 1 92 ? 26.037 -88.846 27.706 1.00 108.97 137 ALA B CA 1
ATOM 5684 C C . ALA B 1 92 ? 26.352 -89.787 28.848 1.00 107.07 137 ALA B C 1
ATOM 5685 O O . ALA B 1 92 ? 26.374 -89.367 30.018 1.00 93.89 137 ALA B O 1
ATOM 5687 N N . LYS B 1 93 ? 26.623 -91.051 28.507 1.00 112.31 138 LYS B N 1
ATOM 5688 C CA . LYS B 1 93 ? 26.682 -92.130 29.515 1.00 127.86 138 LYS B CA 1
ATOM 5689 C C . LYS B 1 93 ? 27.535 -91.798 30.742 1.00 127.75 138 LYS B C 1
ATOM 5690 O O . LYS B 1 93 ? 27.425 -92.471 31.770 1.00 139.72 138 LYS B O 1
ATOM 5696 N N . ALA B 1 94 ? 28.362 -90.757 30.639 1.00 105.40 139 ALA B N 1
ATOM 5697 C CA . ALA B 1 94 ? 29.297 -90.449 31.704 1.00 99.70 139 ALA B CA 1
ATOM 5698 C C . ALA B 1 94 ? 29.063 -89.100 32.365 1.00 99.58 139 ALA B C 1
ATOM 5699 O O . ALA B 1 94 ? 28.900 -89.031 33.577 1.00 103.08 139 ALA B O 1
ATOM 5701 N N . MET B 1 95 ? 29.041 -88.031 31.584 1.00 96.67 140 MET B N 1
ATOM 5702 C CA . MET B 1 95 ? 29.071 -86.696 32.163 1.00 97.47 140 MET B CA 1
ATOM 5703 C C . MET B 1 95 ? 27.709 -86.077 32.437 1.00 98.10 140 MET B C 1
ATOM 5704 O O . MET B 1 95 ? 27.629 -85.047 33.090 1.00 99.41 140 MET B O 1
ATOM 5709 N N . MET B 1 96 ? 26.637 -86.680 31.944 1.00 97.35 141 MET B N 1
ATOM 5710 C CA . MET B 1 96 ? 25.334 -86.023 32.026 1.00 100.18 141 MET B CA 1
ATOM 5711 C C . MET B 1 96 ? 24.271 -86.812 32.775 1.00 102.38 141 MET B C 1
ATOM 5712 O O . MET B 1 96 ? 23.086 -86.638 32.501 1.00 100.51 141 MET B O 1
ATOM 5717 N N . THR B 1 97 ? 24.688 -87.656 33.721 1.00 103.85 142 THR B N 1
ATOM 5718 C CA . THR B 1 97 ? 23.765 -88.585 34.376 1.00 106.84 142 THR B CA 1
ATOM 5719 C C . THR B 1 97 ? 22.734 -87.909 35.282 1.00 109.76 142 THR B C 1
ATOM 5720 O O . THR B 1 97 ? 21.635 -88.423 35.436 1.00 111.27 142 THR B O 1
ATOM 5724 N N . LYS B 1 98 ? 23.065 -86.764 35.870 1.00 110.69 143 LYS B N 1
ATOM 5725 C CA . LYS B 1 98 ? 22.073 -86.052 36.660 1.00 113.39 143 LYS B CA 1
ATOM 5726 C C . LYS B 1 98 ? 21.021 -85.436 35.757 1.00 110.93 143 LYS B C 1
ATOM 5727 O O . LYS B 1 98 ? 19.835 -85.437 36.075 1.00 119.94 143 LYS B O 1
ATOM 5733 N N . GLU B 1 99 ? 21.473 -84.900 34.629 1.00 106.82 144 GLU B N 1
ATOM 5734 C CA . GLU B 1 99 ? 20.592 -84.261 33.658 1.00 104.21 144 GLU B CA 1
ATOM 5735 C C . GLU B 1 99 ? 19.837 -85.291 32.823 1.00 111.02 144 GLU B C 1
ATOM 5736 O O . GLU B 1 99 ? 18.836 -84.974 32.180 1.00 120.45 144 GLU B O 1
ATOM 5742 N N . GLN B 1 100 ? 20.322 -86.525 32.828 1.00 106.02 145 GLN B N 1
ATOM 5743 C CA . GLN B 1 100 ? 19.628 -87.608 32.151 1.00 105.69 145 GLN B CA 1
ATOM 5744 C C . GLN B 1 100 ? 18.256 -87.804 32.771 1.00 110.76 145 GLN B C 1
ATOM 5745 O O . GLN B 1 100 ? 17.230 -87.685 32.102 1.00 109.81 145 GLN B O 1
ATOM 5751 N N . ALA B 1 101 ? 18.260 -88.099 34.063 1.00 109.74 146 ALA B N 1
ATOM 5752 C CA . ALA B 1 101 ? 17.039 -88.323 34.814 1.00 113.38 146 ALA B CA 1
ATOM 5753 C C . ALA B 1 101 ? 16.116 -87.105 34.795 1.00 113.59 146 ALA B C 1
ATOM 5754 O O . ALA B 1 101 ? 14.911 -87.246 34.621 1.00 114.60 146 ALA B O 1
ATOM 5756 N N . MET B 1 102 ? 16.683 -85.913 34.964 1.00 112.77 147 MET B N 1
ATOM 5757 C CA . MET B 1 102 ? 15.902 -84.676 34.958 1.00 113.11 147 MET B CA 1
ATOM 5758 C C . MET B 1 102 ? 15.047 -84.509 33.698 1.00 118.07 147 MET B C 1
ATOM 5759 O O . MET B 1 102 ? 13.997 -83.866 33.733 1.00 129.67 147 MET B O 1
ATOM 5764 N N . LEU B 1 103 ? 15.503 -85.081 32.587 1.00 110.83 148 LEU B N 1
ATOM 5765 C CA . LEU B 1 103 ? 14.683 -85.167 31.386 1.00 107.25 148 LEU B CA 1
ATOM 5766 C C . LEU B 1 103 ? 13.550 -86.165 31.603 1.00 109.48 148 LEU B C 1
ATOM 5767 O O . LEU B 1 103 ? 12.388 -85.869 31.331 1.00 110.74 148 LEU B O 1
ATOM 5772 N N . ALA B 1 104 ? 13.899 -87.345 32.108 1.00 108.69 149 ALA B N 1
ATOM 5773 C CA . ALA B 1 104 ? 12.935 -88.433 32.300 1.00 118.40 149 ALA B CA 1
ATOM 5774 C C . ALA B 1 104 ? 11.776 -88.105 33.247 1.00 115.40 149 ALA B C 1
ATOM 5775 O O . ALA B 1 104 ? 10.675 -88.622 33.071 1.00 116.92 149 ALA B O 1
ATOM 5777 N N . ASP B 1 105 ? 12.005 -87.251 34.241 1.00 119.89 150 ASP B N 1
ATOM 5778 C CA . ASP B 1 105 ? 10.894 -86.796 35.079 1.00 131.86 150 ASP B CA 1
ATOM 5779 C C . ASP B 1 105 ? 10.330 -85.470 34.560 1.00 138.32 150 ASP B C 1
ATOM 5780 O O . ASP B 1 105 ? 9.578 -84.780 35.253 1.00 146.60 150 ASP B O 1
ATOM 5785 N N . GLY B 1 106 ? 10.705 -85.129 33.330 1.00 115.50 151 GLY B N 1
ATOM 5786 C CA . GLY B 1 106 ? 10.208 -83.937 32.682 1.00 113.76 151 GLY B CA 1
ATOM 5787 C C . GLY B 1 106 ? 10.697 -82.656 33.317 1.00 114.10 151 GLY B C 1
ATOM 5788 O O . GLY B 1 106 ? 10.315 -81.571 32.885 1.00 112.91 151 GLY B O 1
ATOM 5789 N N . SER B 1 107 ? 11.545 -82.761 34.338 1.00 119.85 152 SER B N 1
ATOM 5790 C CA . SER B 1 107 ? 11.972 -81.572 35.083 1.00 125.44 152 SER B CA 1
ATOM 5791 C C . SER B 1 107 ? 12.889 -80.664 34.276 1.00 125.65 152 SER B C 1
ATOM 5792 O O . SER B 1 107 ? 13.147 -79.531 34.680 1.00 112.96 152 SER B O 1
ATOM 5795 N N . ILE B 1 108 ? 13.367 -81.179 33.142 1.00 129.08 153 ILE B N 1
ATOM 5796 C CA . ILE B 1 108 ? 14.331 -80.495 32.273 1.00 124.22 153 ILE B CA 1
ATOM 5797 C C . ILE B 1 108 ? 14.026 -80.811 30.803 1.00 122.95 153 ILE B C 1
ATOM 5798 O O . ILE B 1 108 ? 13.570 -81.919 30.496 1.00 131.04 153 ILE B O 1
ATOM 5803 N N . LYS B 1 109 ? 14.264 -79.844 29.908 1.00 112.40 154 LYS B N 1
ATOM 5804 C CA . LYS B 1 109 ? 13.975 -80.009 28.471 1.00 102.76 154 LYS B CA 1
ATOM 5805 C C . LYS B 1 109 ? 15.235 -80.199 27.620 1.00 101.49 154 LYS B C 1
ATOM 5806 O O . LYS B 1 109 ? 16.321 -79.756 27.995 1.00 90.41 154 LYS B O 1
ATOM 5812 N N . GLN B 1 110 ? 15.068 -80.838 26.463 1.00 88.74 155 GLN B N 1
ATOM 5813 C CA . GLN B 1 110 ? 16.183 -81.226 25.588 1.00 85.53 155 GLN B CA 1
ATOM 5814 C C . GLN B 1 110 ? 17.161 -80.099 25.218 1.00 82.94 155 GLN B C 1
ATOM 5815 O O . GLN B 1 110 ? 18.334 -80.361 24.973 1.00 81.29 155 GLN B O 1
ATOM 5821 N N . ASP B 1 111 ? 16.679 -78.856 25.169 1.00 86.16 156 ASP B N 1
ATOM 5822 C CA . ASP B 1 111 ? 17.540 -77.711 24.855 1.00 83.56 156 ASP B CA 1
ATOM 5823 C C . ASP B 1 111 ? 18.425 -77.339 26.042 1.00 85.04 156 ASP B C 1
ATOM 5824 O O . ASP B 1 111 ? 19.500 -76.779 25.858 1.00 85.53 156 ASP B O 1
ATOM 5829 N N . GLN B 1 112 ? 17.969 -77.657 27.255 1.00 90.84 157 GLN B N 1
ATOM 5830 C CA . GLN B 1 112 ? 18.740 -77.415 28.478 1.00 92.92 157 GLN B CA 1
ATOM 5831 C C . GLN B 1 112 ? 19.813 -78.486 28.683 1.00 99.86 157 GLN B C 1
ATOM 5832 O O . GLN B 1 112 ? 20.847 -78.246 29.313 1.00 88.66 157 GLN B O 1
ATOM 5838 N N . TYR B 1 113 ? 19.547 -79.675 28.161 1.00 87.48 158 TYR B N 1
ATOM 5839 C CA . TYR B 1 113 ? 20.500 -80.765 28.231 1.00 95.66 158 TYR B CA 1
ATOM 5840 C C . TYR B 1 113 ? 21.718 -80.363 27.410 1.00 92.31 158 TYR B C 1
ATOM 5841 O O . TYR B 1 113 ? 22.852 -80.393 27.891 1.00 101.06 158 TYR B O 1
ATOM 5850 N N . ASP B 1 114 ? 21.451 -79.961 26.172 1.00 91.67 159 ASP B N 1
ATOM 5851 C CA . ASP B 1 114 ? 22.463 -79.562 25.205 1.00 77.93 159 ASP B CA 1
ATOM 5852 C C . ASP B 1 114 ? 23.266 -78.352 25.676 1.00 77.88 159 ASP B C 1
ATOM 5853 O O . ASP B 1 114 ? 24.484 -78.283 25.498 1.00 121.55 159 ASP B O 1
ATOM 5858 N N . LYS B 1 115 ? 22.569 -77.405 26.286 1.00 81.13 160 LYS B N 1
ATOM 5859 C CA . LYS B 1 115 ? 23.193 -76.226 26.883 1.00 86.39 160 LYS B CA 1
ATOM 5860 C C . LYS B 1 115 ? 24.099 -76.597 28.064 1.00 89.40 160 LYS B C 1
ATOM 5861 O O . LYS B 1 115 ? 25.122 -75.956 28.293 1.00 82.26 160 LYS B O 1
ATOM 5867 N N . GLN B 1 116 ? 23.720 -77.628 28.816 1.00 85.11 161 GLN B N 1
ATOM 5868 C CA . GLN B 1 116 ? 24.521 -78.055 29.961 1.00 87.96 161 GLN B CA 1
ATOM 5869 C C . GLN B 1 116 ? 25.680 -78.975 29.559 1.00 86.81 161 GLN B C 1
ATOM 5870 O O . GLN B 1 116 ? 26.753 -78.919 30.147 1.00 88.00 161 GLN B O 1
ATOM 5876 N N . LEU B 1 117 ? 25.466 -79.804 28.548 1.00 84.64 162 LEU B N 1
ATOM 5877 C CA . LEU B 1 117 ? 26.545 -80.588 27.953 1.00 83.12 162 LEU B CA 1
ATOM 5878 C C . LEU B 1 117 ? 27.668 -79.698 27.413 1.00 80.95 162 LEU B C 1
ATOM 5879 O O . LEU B 1 117 ? 28.833 -79.895 27.733 1.00 81.63 162 LEU B O 1
ATOM 5884 N N . LEU B 1 118 ? 27.308 -78.729 26.579 1.00 78.46 163 LEU B N 1
ATOM 5885 C CA . LEU B 1 118 ? 28.291 -77.829 25.991 1.00 84.46 163 LEU B CA 1
ATOM 5886 C C . LEU B 1 118 ? 29.158 -77.168 27.071 1.00 86.63 163 LEU B C 1
ATOM 5887 O O . LEU B 1 118 ? 30.362 -77.038 26.890 1.00 82.28 163 LEU B O 1
ATOM 5892 N N . SER B 1 119 ? 28.563 -76.778 28.198 1.00 81.33 164 SER B N 1
ATOM 5893 C CA . SER B 1 119 ? 29.329 -76.112 29.257 1.00 83.72 164 SER B CA 1
ATOM 5894 C C . SER B 1 119 ? 30.323 -77.043 29.959 1.00 85.99 164 SER B C 1
ATOM 5895 O O . SER B 1 119 ? 31.375 -76.596 30.421 1.00 87.09 164 SER B O 1
ATOM 5898 N N . LYS B 1 120 ? 29.994 -78.335 30.010 1.00 86.76 165 LYS B N 1
ATOM 5899 C CA . LYS B 1 120 ? 30.804 -79.344 30.711 1.00 89.18 165 LYS B CA 1
ATOM 5900 C C . LYS B 1 120 ? 31.969 -79.862 29.883 1.00 87.23 165 LYS B C 1
ATOM 5901 O O . LYS B 1 120 ? 32.965 -80.337 30.433 1.00 89.14 165 LYS B O 1
ATOM 5907 N N . ILE B 1 121 ? 31.829 -79.806 28.565 1.00 83.65 166 ILE B N 1
ATOM 5908 C CA . ILE B 1 121 ? 32.889 -80.262 27.682 1.00 81.75 166 ILE B CA 1
ATOM 5909 C C . ILE B 1 121 ? 34.038 -79.269 27.763 1.00 81.69 166 ILE B C 1
ATOM 5910 O O . ILE B 1 121 ? 33.905 -78.136 27.309 1.00 85.94 166 ILE B O 1
ATOM 5915 N N . ARG B 1 122 ? 35.166 -79.676 28.339 1.00 83.75 167 ARG B N 1
ATOM 5916 C CA . ARG B 1 122 ? 36.291 -78.753 28.472 1.00 84.08 167 ARG B CA 1
ATOM 5917 C C . ARG B 1 122 ? 37.360 -78.899 27.388 1.00 81.86 167 ARG B C 1
ATOM 5918 O O . ARG B 1 122 ? 37.295 -79.783 26.532 1.00 80.13 167 ARG B O 1
ATOM 5926 N N . LYS B 1 123 ? 38.342 -78.011 27.442 1.00 83.22 168 LYS B N 1
ATOM 5927 C CA . LYS B 1 123 ? 39.362 -77.923 26.420 1.00 80.15 168 LYS B CA 1
ATOM 5928 C C . LYS B 1 123 ? 40.283 -79.141 26.420 1.00 85.61 168 LYS B C 1
ATOM 5929 O O . LYS B 1 123 ? 40.808 -79.504 25.372 1.00 79.48 168 LYS B O 1
ATOM 5935 N N . SER B 1 124 ? 40.475 -79.776 27.581 1.00 84.87 169 SER B N 1
ATOM 5936 C CA . SER B 1 124 ? 41.322 -80.974 27.645 1.00 94.37 169 SER B CA 1
ATOM 5937 C C . SER B 1 124 ? 40.651 -82.167 26.976 1.00 84.79 169 SER B C 1
ATOM 5938 O O . SER B 1 124 ? 41.316 -83.079 26.501 1.00 95.53 169 SER B O 1
ATOM 5941 N N . GLN B 1 125 ? 39.328 -82.137 26.929 1.00 83.67 170 GLN B N 1
ATOM 5942 C CA . GLN B 1 125 ? 38.559 -83.162 26.253 1.00 82.09 170 GLN B CA 1
ATOM 5943 C C . GLN B 1 125 ? 38.576 -82.977 24.746 1.00 79.19 170 GLN B C 1
ATOM 5944 O O . GLN B 1 125 ? 38.484 -83.952 24.003 1.00 77.24 170 GLN B O 1
ATOM 5950 N N . LEU B 1 126 ? 38.685 -81.722 24.301 1.00 76.69 171 LEU B N 1
ATOM 5951 C CA . LEU B 1 126 ? 38.776 -81.392 22.882 1.00 73.36 171 LEU B CA 1
ATOM 5952 C C . LEU B 1 126 ? 40.080 -81.884 22.264 1.00 73.21 171 LEU B C 1
ATOM 5953 O O . LEU B 1 126 ? 40.182 -82.057 21.041 1.00 70.84 171 LEU B O 1
ATOM 5958 N N . ASP B 1 127 ? 41.077 -82.090 23.121 1.00 75.97 172 ASP B N 1
ATOM 5959 C CA . ASP B 1 127 ? 42.376 -82.631 22.728 1.00 82.42 172 ASP B CA 1
ATOM 5960 C C . ASP B 1 127 ? 42.320 -84.119 22.534 1.00 88.35 172 ASP B C 1
ATOM 5961 O O . ASP B 1 127 ? 43.329 -84.739 22.232 1.00 98.54 172 ASP B O 1
ATOM 5966 N N . GLU B 1 128 ? 41.150 -84.702 22.752 1.00 90.20 173 GLU B N 1
ATOM 5967 C CA . GLU B 1 128 ? 40.972 -86.118 22.489 1.00 85.17 173 GLU B CA 1
ATOM 5968 C C . GLU B 1 128 ? 40.704 -86.239 20.997 1.00 73.87 173 GLU B C 1
ATOM 5969 O O . GLU B 1 128 ? 40.654 -87.330 20.443 1.00 77.64 173 GLU B O 1
ATOM 5975 N N . LEU B 1 129 ? 40.552 -85.090 20.343 1.00 71.67 174 LEU B N 1
ATOM 5976 C CA . LEU B 1 129 ? 40.451 -85.049 18.890 1.00 68.80 174 LEU B CA 1
ATOM 5977 C C . LEU B 1 129 ? 41.826 -85.257 18.238 1.00 78.39 174 LEU B C 1
ATOM 5978 O O . LEU B 1 129 ? 42.793 -84.563 18.564 1.00 79.81 174 LEU B O 1
ATOM 5983 N N . SER B 1 130 ? 41.909 -86.226 17.328 1.00 78.90 175 SER B N 1
ATOM 5984 C CA . SER B 1 130 ? 43.154 -86.526 16.608 1.00 86.18 175 SER B CA 1
ATOM 5985 C C . SER B 1 130 ? 43.316 -85.643 15.368 1.00 82.63 175 SER B C 1
ATOM 5986 O O . SER B 1 130 ? 42.348 -85.037 14.888 1.00 72.67 175 SER B O 1
ATOM 5989 N N . SER B 1 131 ? 44.543 -85.568 14.861 1.00 83.75 176 SER B N 1
ATOM 5990 C CA . SER B 1 131 ? 44.826 -84.773 13.668 1.00 77.59 176 SER B CA 1
ATOM 5991 C C . SER B 1 131 ? 43.859 -85.077 12.516 1.00 69.85 176 SER B C 1
ATOM 5992 O O . SER B 1 131 ? 43.327 -84.148 11.896 1.00 64.27 176 SER B O 1
ATOM 5995 N N . LYS B 1 132 ? 43.598 -86.358 12.242 1.00 61.93 177 LYS B N 1
ATOM 5996 C CA . LYS B 1 132 ? 42.648 -86.687 11.168 1.00 59.92 177 LYS B CA 1
ATOM 5997 C C . LYS B 1 132 ? 41.220 -86.299 11.533 1.00 63.30 177 LYS B C 1
ATOM 5998 O O . LYS B 1 132 ? 40.500 -85.767 10.691 1.00 66.63 177 LYS B O 1
ATOM 6004 N N . ASP B 1 133 ? 40.818 -86.519 12.785 1.00 67.76 178 ASP B N 1
ATOM 6005 C CA . ASP B 1 133 ? 39.542 -85.979 13.279 1.00 64.93 178 ASP B CA 1
ATOM 6006 C C . ASP B 1 133 ? 39.357 -84.528 12.869 1.00 61.05 178 ASP B C 1
ATOM 6007 O O . ASP B 1 133 ? 38.320 -84.160 12.328 1.00 68.51 178 ASP B O 1
ATOM 6012 N N . LEU B 1 134 ? 40.378 -83.714 13.133 1.00 69.83 179 LEU B N 1
ATOM 6013 C CA . LEU B 1 134 ? 40.352 -82.283 12.826 1.00 69.25 179 LEU B CA 1
ATOM 6014 C C . LEU B 1 134 ? 40.250 -82.013 11.327 1.00 63.33 179 LEU B C 1
ATOM 6015 O O . LEU B 1 134 ? 39.612 -81.045 10.919 1.00 77.39 179 LEU B O 1
ATOM 6020 N N . GLN B 1 135 ? 40.861 -82.876 10.513 1.00 61.56 180 GLN B N 1
ATOM 6021 C CA . GLN B 1 135 ? 40.721 -82.795 9.050 1.00 63.29 180 GLN B CA 1
ATOM 6022 C C . GLN B 1 135 ? 39.262 -82.929 8.574 1.00 62.54 180 GLN B C 1
ATOM 6023 O O . GLN B 1 135 ? 38.795 -82.147 7.743 1.00 61.22 180 GLN B O 1
ATOM 6029 N N . VAL B 1 136 ? 38.550 -83.920 9.098 1.00 65.82 181 VAL B N 1
ATOM 6030 C CA . VAL B 1 136 ? 37.164 -84.155 8.697 1.00 73.27 181 VAL B CA 1
ATOM 6031 C C . VAL B 1 136 ? 36.291 -83.016 9.177 1.00 67.97 181 VAL B C 1
ATOM 6032 O O . VAL B 1 136 ? 35.369 -82.596 8.484 1.00 65.83 181 VAL B O 1
ATOM 6036 N N . LEU B 1 137 ? 36.609 -82.517 10.368 1.00 75.09 182 LEU B N 1
ATOM 6037 C CA . LEU B 1 137 ? 35.940 -81.362 10.961 1.00 67.79 182 LEU B CA 1
ATOM 6038 C C . LEU B 1 137 ? 36.110 -80.078 10.125 1.00 62.11 182 LEU B C 1
ATOM 6039 O O . LEU B 1 137 ? 35.144 -79.313 9.922 1.00 51.94 182 LEU B O 1
ATOM 6044 N N . ALA B 1 138 ? 37.327 -79.846 9.626 1.00 70.98 183 ALA B N 1
ATOM 6045 C CA . ALA B 1 138 ? 37.596 -78.679 8.759 1.00 63.50 183 ALA B CA 1
ATOM 6046 C C . ALA B 1 138 ? 36.665 -78.706 7.567 1.00 57.63 183 ALA B C 1
ATOM 6047 O O . ALA B 1 138 ? 36.037 -77.701 7.219 1.00 53.97 183 ALA B O 1
ATOM 6049 N N . ILE B 1 139 ? 36.582 -79.890 6.964 1.00 59.44 184 ILE B N 1
ATOM 6050 C CA . ILE B 1 139 ? 35.672 -80.169 5.858 1.00 53.93 184 ILE B CA 1
ATOM 6051 C C . ILE B 1 139 ? 34.224 -80.109 6.324 1.00 53.45 184 ILE B C 1
ATOM 6052 O O . ILE B 1 139 ? 33.408 -79.391 5.736 1.00 53.01 184 ILE B O 1
ATOM 6057 N N . PHE B 1 140 ? 33.918 -80.839 7.404 1.00 63.08 185 PHE B N 1
ATOM 6058 C CA . PHE B 1 140 ? 32.544 -80.918 7.917 1.00 65.39 185 PHE B CA 1
ATOM 6059 C C . PHE B 1 140 ? 31.900 -79.550 8.154 1.00 65.52 185 PHE B C 1
ATOM 6060 O O . PHE B 1 140 ? 30.858 -79.251 7.562 1.00 65.60 185 PHE B O 1
ATOM 6068 N N . ARG B 1 141 ? 32.528 -78.709 8.974 1.00 58.89 186 ARG B N 1
ATOM 6069 C CA . ARG B 1 141 ? 31.993 -77.358 9.221 1.00 59.12 186 ARG B CA 1
ATOM 6070 C C . ARG B 1 141 ? 31.574 -76.612 7.972 1.00 63.05 186 ARG B C 1
ATOM 6071 O O . ARG B 1 141 ? 30.612 -75.859 8.019 1.00 66.90 186 ARG B O 1
ATOM 6079 N N . GLU B 1 142 ? 32.277 -76.806 6.854 1.00 65.89 187 GLU B N 1
ATOM 6080 C CA . GLU B 1 142 ? 31.947 -76.032 5.652 1.00 53.61 187 GLU B CA 1
ATOM 6081 C C . GLU B 1 142 ? 30.658 -76.587 5.046 1.00 56.47 187 GLU B C 1
ATOM 6082 O O . GLU B 1 142 ? 29.776 -75.829 4.630 1.00 65.18 187 GLU B O 1
ATOM 6088 N N . MET B 1 143 ? 30.551 -77.914 5.018 1.00 59.98 188 MET B N 1
ATOM 6089 C CA . MET B 1 143 ? 29.292 -78.583 4.665 1.00 61.34 188 MET B CA 1
ATOM 6090 C C . MET B 1 143 ? 28.144 -78.240 5.619 1.00 65.99 188 MET B C 1
ATOM 6091 O O . MET B 1 143 ? 27.043 -77.892 5.186 1.00 63.57 188 MET B O 1
ATOM 6096 N N . ASN B 1 144 ? 28.413 -78.324 6.917 1.00 83.14 189 ASN B N 1
ATOM 6097 C CA . ASN B 1 144 ? 27.360 -78.184 7.925 1.00 98.17 189 ASN B CA 1
ATOM 6098 C C . ASN B 1 144 ? 26.737 -76.789 7.986 1.00 100.68 189 ASN B C 1
ATOM 6099 O O . ASN B 1 144 ? 25.626 -76.620 8.481 1.00 109.03 189 ASN B O 1
ATOM 6104 N N . ALA B 1 145 ? 27.451 -75.794 7.469 1.00 93.15 190 ALA B N 1
ATOM 6105 C CA . ALA B 1 145 ? 26.923 -74.436 7.386 1.00 89.33 190 ALA B CA 1
ATOM 6106 C C . ALA B 1 145 ? 26.284 -74.197 6.016 1.00 89.47 190 ALA B C 1
ATOM 6107 O O . ALA B 1 145 ? 26.387 -73.109 5.434 1.00 82.70 190 ALA B O 1
ATOM 6109 N N . GLY B 1 146 ? 25.610 -75.222 5.512 1.00 87.67 191 GLY B N 1
ATOM 6110 C CA . GLY B 1 146 ? 25.089 -75.161 4.168 1.00 86.29 191 GLY B CA 1
ATOM 6111 C C . GLY B 1 146 ? 23.598 -74.929 4.076 1.00 94.73 191 GLY B C 1
ATOM 6112 O O . GLY B 1 146 ? 22.788 -75.788 4.460 1.00 96.64 191 GLY B O 1
ATOM 6113 N N . THR B 1 147 ? 23.245 -73.746 3.584 1.00 99.34 192 THR B N 1
ATOM 6114 C CA . THR B 1 147 ? 21.947 -73.527 2.975 1.00 107.61 192 THR B CA 1
ATOM 6115 C C . THR B 1 147 ? 21.683 -74.682 2.006 1.00 116.05 192 THR B C 1
ATOM 6116 O O . THR B 1 147 ? 22.500 -74.973 1.128 1.00 121.78 192 THR B O 1
ATOM 6120 N N . VAL B 1 148 ? 20.534 -75.327 2.181 1.00 112.94 193 VAL B N 1
ATOM 6121 C CA . VAL B 1 148 ? 20.249 -76.671 1.642 1.00 111.44 193 VAL B CA 1
ATOM 6122 C C . VAL B 1 148 ? 20.482 -76.929 0.139 1.00 113.58 193 VAL B C 1
ATOM 6123 O O . VAL B 1 148 ? 21.217 -77.857 -0.237 1.00 111.45 193 VAL B O 1
ATOM 6127 N N . LEU B 1 149 ? 19.856 -76.128 -0.719 1.00 113.99 194 LEU B N 1
ATOM 6128 C CA . LEU B 1 149 ? 19.979 -76.318 -2.162 1.00 111.86 194 LEU B CA 1
ATOM 6129 C C . LEU B 1 149 ? 21.311 -75.760 -2.652 1.00 115.10 194 LEU B C 1
ATOM 6130 O O . LEU B 1 149 ? 21.686 -75.964 -3.805 1.00 122.05 194 LEU B O 1
ATOM 6135 N N . ASP B 1 150 ? 22.027 -75.072 -1.764 1.00 111.99 195 ASP B N 1
ATOM 6136 C CA . ASP B 1 150 ? 23.128 -74.201 -2.165 1.00 109.08 195 ASP B CA 1
ATOM 6137 C C . ASP B 1 150 ? 24.527 -74.755 -1.912 1.00 102.06 195 ASP B C 1
ATOM 6138 O O . ASP B 1 150 ? 24.800 -75.342 -0.853 1.00 95.62 195 ASP B O 1
ATOM 6143 N N . PRO B 1 151 ? 25.426 -74.547 -2.890 1.00 96.24 196 PRO B N 1
ATOM 6144 C CA . PRO B 1 151 ? 26.810 -75.028 -2.839 1.00 90.43 196 PRO B CA 1
ATOM 6145 C C . PRO B 1 151 ? 27.628 -74.282 -1.801 1.00 81.67 196 PRO B C 1
ATOM 6146 O O . PRO B 1 151 ? 27.458 -73.069 -1.618 1.00 74.54 196 PRO B O 1
ATOM 6150 N N . GLN B 1 152 ? 28.516 -75.007 -1.134 1.00 78.10 197 GLN B N 1
ATOM 6151 C CA . GLN B 1 152 ? 29.354 -74.415 -0.107 1.00 74.75 197 GLN B CA 1
ATOM 6152 C C . GLN B 1 152 ? 30.801 -74.785 -0.337 1.00 72.46 197 GLN B C 1
ATOM 6153 O O . GLN B 1 152 ? 31.132 -75.961 -0.508 1.00 75.66 197 GLN B O 1
ATOM 6159 N N . MET B 1 153 ? 31.660 -73.772 -0.326 1.00 69.27 198 MET B N 1
ATOM 6160 C CA . MET B 1 153 ? 33.085 -73.959 -0.588 1.00 64.05 198 MET B CA 1
ATOM 6161 C C . MET B 1 153 ? 33.769 -74.866 0.435 1.00 62.19 198 MET B C 1
ATOM 6162 O O . MET B 1 153 ? 33.585 -74.703 1.640 1.00 70.25 198 MET B O 1
ATOM 6167 N N . ILE B 1 154 ? 34.566 -75.809 -0.062 1.00 53.70 199 ILE B N 1
ATOM 6168 C CA . ILE B 1 154 ? 35.357 -76.684 0.792 1.00 48.78 199 ILE B CA 1
ATOM 6169 C C . ILE B 1 154 ? 36.841 -76.316 0.740 1.00 56.56 199 ILE B C 1
ATOM 6170 O O . ILE B 1 154 ? 37.491 -76.122 1.777 1.00 57.83 199 ILE B O 1
ATOM 6175 N N . LYS B 1 155 ? 37.378 -76.220 -0.471 1.00 53.62 200 LYS B N 1
ATOM 6176 C CA . LYS B 1 155 ? 38.813 -75.999 -0.639 1.00 58.51 200 LYS B CA 1
ATOM 6177 C C . LYS B 1 155 ? 39.152 -75.361 -1.978 1.00 71.47 200 LYS B C 1
ATOM 6178 O O . LYS B 1 155 ? 38.428 -75.525 -2.963 1.00 82.02 200 LYS B O 1
ATOM 6184 N N . ASN B 1 156 ? 40.259 -74.630 -1.993 1.00 65.66 201 ASN B N 1
ATOM 6185 C CA . ASN B 1 156 ? 40.863 -74.161 -3.230 1.00 64.16 201 ASN B CA 1
ATOM 6186 C C . ASN B 1 156 ? 42.175 -74.906 -3.435 1.00 62.56 201 ASN B C 1
ATOM 6187 O O . ASN B 1 156 ? 43.191 -74.614 -2.791 1.00 58.08 201 ASN B O 1
ATOM 6192 N N . GLU B 1 157 ? 42.149 -75.903 -4.302 1.00 57.53 202 GLU B N 1
ATOM 6193 C CA . GLU B 1 157 ? 43.335 -76.697 -4.479 1.00 72.19 202 GLU B CA 1
ATOM 6194 C C . GLU B 1 157 ? 44.261 -76.080 -5.528 1.00 86.31 202 GLU B C 1
ATOM 6195 O O . GLU B 1 157 ? 43.873 -75.873 -6.684 1.00 81.17 202 GLU B O 1
ATOM 6201 N N . ASP B 1 158 ? 45.462 -75.717 -5.085 1.00 101.51 203 ASP B N 1
ATOM 6202 C CA . ASP B 1 158 ? 46.631 -75.631 -5.954 1.00 104.35 203 ASP B CA 1
ATOM 6203 C C . ASP B 1 158 ? 46.532 -76.835 -6.883 1.00 94.75 203 ASP B C 1
ATOM 6204 O O . ASP B 1 158 ? 46.496 -77.974 -6.412 1.00 84.96 203 ASP B O 1
ATOM 6209 N N . VAL B 1 159 ? 46.466 -76.612 -8.192 1.00 95.14 204 VAL B N 1
ATOM 6210 C CA . VAL B 1 159 ? 46.372 -77.748 -9.123 1.00 94.76 204 VAL B CA 1
ATOM 6211 C C . VAL B 1 159 ? 46.943 -77.449 -10.522 1.00 94.34 204 VAL B C 1
ATOM 6212 O O . VAL B 1 159 ? 47.041 -76.286 -10.925 1.00 90.19 204 VAL B O 1
ATOM 6216 N N . SER B 1 160 ? 47.324 -78.487 -11.264 1.00 94.50 205 SER B N 1
ATOM 6217 C CA . SER B 1 160 ? 47.639 -78.285 -12.681 1.00 94.46 205 SER B CA 1
ATOM 6218 C C . SER B 1 160 ? 46.345 -78.239 -13.513 1.00 91.78 205 SER B C 1
ATOM 6219 O O . SER B 1 160 ? 45.337 -78.857 -13.150 1.00 83.36 205 SER B O 1
ATOM 6222 N N . GLU B 1 161 ? 46.365 -77.501 -14.622 1.00 92.35 206 GLU B N 1
ATOM 6223 C CA . GLU B 1 161 ? 45.359 -77.704 -15.660 1.00 93.24 206 GLU B CA 1
ATOM 6224 C C . GLU B 1 161 ? 45.502 -79.164 -16.069 1.00 86.79 206 GLU B C 1
ATOM 6225 O O . GLU B 1 161 ? 44.526 -79.846 -16.363 1.00 86.86 206 GLU B O 1
ATOM 6231 N N . LYS B 1 162 ? 46.743 -79.639 -16.023 1.00 86.79 207 LYS B N 1
ATOM 6232 C CA . LYS B 1 162 ? 47.099 -80.999 -16.394 1.00 97.92 207 LYS B CA 1
ATOM 6233 C C . LYS B 1 162 ? 47.058 -81.979 -15.209 1.00 91.99 207 LYS B C 1
ATOM 6234 O O . LYS B 1 162 ? 47.781 -82.976 -15.187 1.00 93.82 207 LYS B O 1
ATOM 6240 N N . GLU B 1 163 ? 46.188 -81.689 -14.243 1.00 87.00 208 GLU B N 1
ATOM 6241 C CA . GLU B 1 163 ? 46.017 -82.480 -13.022 1.00 88.83 208 GLU B CA 1
ATOM 6242 C C . GLU B 1 163 ? 44.540 -82.521 -12.708 1.00 88.25 208 GLU B C 1
ATOM 6243 O O . GLU B 1 163 ? 44.009 -83.537 -12.246 1.00 85.13 208 GLU B O 1
ATOM 6249 N N . TYR B 1 164 ? 43.901 -81.365 -12.914 1.00 86.50 209 TYR B N 1
ATOM 6250 C CA . TYR B 1 164 ? 42.446 -81.208 -12.782 1.00 74.30 209 TYR B CA 1
ATOM 6251 C C . TYR B 1 164 ? 41.797 -82.414 -13.401 1.00 72.91 209 TYR B C 1
ATOM 6252 O O . TYR B 1 164 ? 41.013 -83.112 -12.781 1.00 66.95 209 TYR B O 1
ATOM 6261 N N . ALA B 1 165 ? 42.143 -82.590 -14.669 1.00 77.07 210 ALA B N 1
ATOM 6262 C CA . ALA B 1 165 ? 42.118 -83.850 -15.403 1.00 81.57 210 ALA B CA 1
ATOM 6263 C C . ALA B 1 165 ? 41.839 -85.072 -14.538 1.00 77.94 210 ALA B C 1
ATOM 6264 O O . ALA B 1 165 ? 40.726 -85.619 -14.493 1.00 79.45 210 ALA B O 1
ATOM 6266 N N . ALA B 1 166 ? 42.886 -85.502 -13.854 1.00 80.58 211 ALA B N 1
ATOM 6267 C CA . ALA B 1 166 ? 42.872 -86.759 -13.115 1.00 86.01 211 ALA B CA 1
ATOM 6268 C C . ALA B 1 166 ? 41.853 -86.793 -11.983 1.00 84.71 211 ALA B C 1
ATOM 6269 O O . ALA B 1 166 ? 41.130 -87.771 -11.823 1.00 91.51 211 ALA B O 1
ATOM 6271 N N . VAL B 1 167 ? 41.777 -85.714 -11.213 1.00 82.54 212 VAL B N 1
ATOM 6272 C CA . VAL B 1 167 ? 41.112 -85.770 -9.915 1.00 68.63 212 VAL B CA 1
ATOM 6273 C C . VAL B 1 167 ? 39.672 -85.260 -9.912 1.00 62.98 212 VAL B C 1
ATOM 6274 O O . VAL B 1 167 ? 38.933 -85.506 -8.963 1.00 62.60 212 VAL B O 1
ATOM 6278 N N . SER B 1 168 ? 39.249 -84.572 -10.963 1.00 59.42 213 SER B N 1
ATOM 6279 C CA . SER B 1 168 ? 37.853 -84.133 -11.048 1.00 65.90 213 SER B CA 1
ATOM 6280 C C . SER B 1 168 ? 36.826 -85.294 -11.193 1.00 97.26 213 SER B C 1
ATOM 6281 O O . SER B 1 168 ? 35.836 -85.170 -11.920 1.00 94.67 213 SER B O 1
ATOM 6284 N N . GLN B 1 169 ? 37.061 -86.401 -10.484 1.00 100.66 214 GLN B N 1
ATOM 6285 C CA . GLN B 1 169 ? 36.210 -87.597 -10.539 1.00 95.42 214 GLN B CA 1
ATOM 6286 C C . GLN B 1 169 ? 34.808 -87.367 -9.995 1.00 97.95 214 GLN B C 1
ATOM 6287 O O . GLN B 1 169 ? 33.823 -87.834 -10.563 1.00 94.89 214 GLN B O 1
ATOM 6293 N N . GLN B 1 170 ? 34.737 -86.639 -8.888 1.00 100.51 215 GLN B N 1
ATOM 6294 C CA . GLN B 1 170 ? 33.497 -86.386 -8.166 1.00 93.43 215 GLN B CA 1
ATOM 6295 C C . GLN B 1 170 ? 32.522 -85.450 -8.914 1.00 111.72 215 GLN B C 1
ATOM 6296 O O . GLN B 1 170 ? 32.734 -84.235 -9.002 1.00 107.30 215 GLN B O 1
ATOM 6302 N N . LEU B 1 171 ? 31.475 -86.052 -9.485 1.00 126.04 216 LEU B N 1
ATOM 6303 C CA . LEU B 1 171 ? 30.387 -85.339 -10.174 1.00 131.12 216 LEU B CA 1
ATOM 6304 C C . LEU B 1 171 ? 29.261 -85.095 -9.177 1.00 135.60 216 LEU B C 1
ATOM 6305 O O . LEU B 1 171 ? 28.898 -83.968 -8.877 1.00 135.03 216 LEU B O 1
ATOM 6310 N N . SER B 1 172 ? 28.671 -86.195 -8.735 1.00 137.96 217 SER B N 1
ATOM 6311 C CA . SER B 1 172 ? 27.937 -86.310 -7.482 1.00 133.78 217 SER B CA 1
ATOM 6312 C C . SER B 1 172 ? 28.184 -87.768 -7.191 1.00 140.24 217 SER B C 1
ATOM 6313 O O . SER B 1 172 ? 27.263 -88.519 -6.859 1.00 144.03 217 SER B O 1
ATOM 6316 N N . LYS B 1 173 ? 29.447 -88.159 -7.405 1.00 139.86 218 LYS B N 1
ATOM 6317 C CA . LYS B 1 173 ? 29.937 -89.504 -7.087 1.00 138.68 218 LYS B CA 1
ATOM 6318 C C . LYS B 1 173 ? 30.687 -89.486 -5.743 1.00 131.66 218 LYS B C 1
ATOM 6319 O O . LYS B 1 173 ? 30.917 -90.538 -5.132 1.00 140.63 218 LYS B O 1
ATOM 6325 N N . LEU B 1 174 ? 31.104 -88.297 -5.297 1.00 106.16 219 LEU B N 1
ATOM 6326 C CA . LEU B 1 174 ? 30.983 -87.962 -3.869 1.00 84.58 219 LEU B CA 1
ATOM 6327 C C . LEU B 1 174 ? 29.670 -87.174 -3.866 1.00 88.83 219 LEU B C 1
ATOM 6328 O O . LEU B 1 174 ? 29.587 -86.069 -4.428 1.00 92.20 219 LEU B O 1
ATOM 6333 N N . PRO B 1 175 ? 28.631 -87.747 -3.234 1.00 90.98 220 PRO B N 1
ATOM 6334 C CA . PRO B 1 175 ? 27.232 -87.538 -3.645 1.00 94.33 220 PRO B CA 1
ATOM 6335 C C . PRO B 1 175 ? 26.747 -86.098 -3.676 1.00 99.40 220 PRO B C 1
ATOM 6336 O O . PRO B 1 175 ? 25.689 -85.818 -4.258 1.00 117.46 220 PRO B O 1
ATOM 6340 N N . GLY B 1 176 ? 27.486 -85.194 -3.041 1.00 81.65 221 GLY B N 1
ATOM 6341 C CA . GLY B 1 176 ? 27.051 -83.808 -2.997 1.00 75.93 221 GLY B CA 1
ATOM 6342 C C . GLY B 1 176 ? 27.921 -82.798 -3.737 1.00 72.25 221 GLY B C 1
ATOM 6343 O O . GLY B 1 176 ? 27.532 -81.646 -3.937 1.00 77.25 221 GLY B O 1
ATOM 6344 N N . VAL B 1 177 ? 29.101 -83.224 -4.161 1.00 58.95 222 VAL B N 1
ATOM 6345 C CA . VAL B 1 177 ? 30.136 -82.253 -4.469 1.00 70.30 222 VAL B CA 1
ATOM 6346 C C . VAL B 1 177 ? 30.167 -81.799 -5.938 1.00 74.36 222 VAL B C 1
ATOM 6347 O O . VAL B 1 177 ? 29.559 -82.403 -6.822 1.00 70.35 222 VAL B O 1
ATOM 6351 N N . ASN B 1 178 ? 30.881 -80.712 -6.173 1.00 69.72 223 ASN B N 1
ATOM 6352 C CA . ASN B 1 178 ? 31.191 -80.266 -7.519 1.00 72.91 223 ASN B CA 1
ATOM 6353 C C . ASN B 1 178 ? 32.578 -79.630 -7.516 1.00 64.92 223 ASN B C 1
ATOM 6354 O O . ASN B 1 178 ? 33.208 -79.499 -6.464 1.00 52.66 223 ASN B O 1
ATOM 6359 N N . THR B 1 179 ? 33.053 -79.235 -8.687 1.00 62.05 224 THR B N 1
ATOM 6360 C CA . THR B 1 179 ? 34.448 -78.863 -8.835 1.00 54.34 224 THR B CA 1
ATOM 6361 C C . THR B 1 179 ? 34.573 -77.849 -9.973 1.00 52.80 224 THR B C 1
ATOM 6362 O O . THR B 1 179 ? 33.769 -77.852 -10.894 1.00 54.14 224 THR B O 1
ATOM 6366 N N . SER B 1 180 ? 35.534 -76.937 -9.889 1.00 65.94 225 SER B N 1
ATOM 6367 C CA . SER B 1 180 ? 35.772 -75.997 -10.993 1.00 65.78 225 SER B CA 1
ATOM 6368 C C . SER B 1 180 ? 37.143 -75.339 -10.916 1.00 62.22 225 SER B C 1
ATOM 6369 O O . SER B 1 180 ? 37.810 -75.364 -9.880 1.00 57.66 225 SER B O 1
ATOM 6372 N N . MET B 1 181 ? 37.573 -74.782 -12.038 1.00 60.45 226 MET B N 1
ATOM 6373 C CA . MET B 1 181 ? 38.843 -74.083 -12.085 1.00 56.30 226 MET B CA 1
ATOM 6374 C C . MET B 1 181 ? 38.611 -72.578 -12.006 1.00 64.32 226 MET B C 1
ATOM 6375 O O . MET B 1 181 ? 37.717 -72.020 -12.665 1.00 49.44 226 MET B O 1
ATOM 6380 N N . ASP B 1 182 ? 39.419 -71.919 -11.191 1.00 63.32 227 ASP B N 1
ATOM 6381 C CA . ASP B 1 182 ? 39.214 -70.512 -10.952 1.00 63.56 227 ASP B CA 1
ATOM 6382 C C . ASP B 1 182 ? 40.536 -69.777 -10.838 1.00 55.74 227 ASP B C 1
ATOM 6383 O O . ASP B 1 182 ? 41.568 -70.368 -10.497 1.00 50.97 227 ASP B O 1
ATOM 6388 N N . TRP B 1 183 ? 40.502 -68.491 -11.163 1.00 51.97 228 TRP B N 1
ATOM 6389 C CA . TRP B 1 183 ? 41.652 -67.630 -10.964 1.00 56.76 228 TRP B CA 1
ATOM 6390 C C . TRP B 1 183 ? 41.655 -67.064 -9.537 1.00 52.92 228 TRP B C 1
ATOM 6391 O O . TRP B 1 183 ? 40.671 -66.475 -9.063 1.00 50.54 228 TRP B O 1
ATOM 6402 N N . ASP B 1 184 ? 42.760 -67.283 -8.836 1.00 49.38 229 ASP B N 1
ATOM 6403 C CA . ASP B 1 184 ? 42.867 -66.864 -7.447 1.00 53.57 229 ASP B CA 1
ATOM 6404 C C . ASP B 1 184 ? 44.088 -65.970 -7.294 1.00 46.19 229 ASP B C 1
ATOM 6405 O O . ASP B 1 184 ? 45.122 -66.205 -7.928 1.00 44.04 229 ASP B O 1
ATOM 6410 N N . ARG B 1 185 ? 43.989 -64.945 -6.458 1.00 42.12 230 ARG B N 1
ATOM 6411 C CA . ARG B 1 185 ? 45.158 -64.121 -6.206 1.00 40.50 230 ARG B CA 1
ATOM 6412 C C . ARG B 1 185 ? 46.105 -64.846 -5.281 1.00 43.09 230 ARG B C 1
ATOM 6413 O O . ARG B 1 185 ? 45.682 -65.600 -4.410 1.00 63.19 230 ARG B O 1
ATOM 6421 N N . LYS B 1 186 ? 47.396 -64.622 -5.506 1.00 49.21 231 LYS B N 1
ATOM 6422 C CA . LYS B 1 186 ? 48.475 -65.232 -4.739 1.00 52.16 231 LYS B CA 1
ATOM 6423 C C . LYS B 1 186 ? 49.224 -64.088 -4.035 1.00 56.03 231 LYS B C 1
ATOM 6424 O O . LYS B 1 186 ? 49.356 -62.997 -4.596 1.00 50.11 231 LYS B O 1
ATOM 6430 N N . TYR B 1 187 ? 49.701 -64.321 -2.813 1.00 55.18 232 TYR B N 1
ATOM 6431 C CA . TYR B 1 187 ? 50.385 -63.273 -2.042 1.00 54.12 232 TYR B CA 1
ATOM 6432 C C . TYR B 1 187 ? 51.686 -63.785 -1.434 1.00 61.03 232 TYR B C 1
ATOM 6433 O O . TYR B 1 187 ? 51.695 -64.283 -0.306 1.00 60.40 232 TYR B O 1
ATOM 6442 N N . PRO B 1 188 ? 52.789 -63.669 -2.189 1.00 63.23 233 PRO B N 1
ATOM 6443 C CA . PRO B 1 188 ? 54.114 -64.144 -1.770 1.00 65.91 233 PRO B CA 1
ATOM 6444 C C . PRO B 1 188 ? 54.625 -63.518 -0.467 1.00 69.05 233 PRO B C 1
ATOM 6445 O O . PRO B 1 188 ? 55.377 -64.154 0.272 1.00 75.82 233 PRO B O 1
ATOM 6449 N N . TYR B 1 189 ? 54.226 -62.285 -0.191 1.00 70.98 234 TYR B N 1
ATOM 6450 C CA . TYR B 1 189 ? 54.624 -61.637 1.050 1.00 67.83 234 TYR B CA 1
ATOM 6451 C C . TYR B 1 189 ? 53.559 -61.835 2.133 1.00 69.35 234 TYR B C 1
ATOM 6452 O O . TYR B 1 189 ? 53.495 -61.093 3.120 1.00 75.65 234 TYR B O 1
ATOM 6461 N N . GLY B 1 190 ? 52.719 -62.844 1.915 1.00 65.32 235 GLY B N 1
ATOM 6462 C CA . GLY B 1 190 ? 51.748 -63.304 2.890 1.00 53.60 235 GLY B CA 1
ATOM 6463 C C . GLY B 1 190 ? 50.732 -62.265 3.301 1.00 61.83 235 GLY B C 1
ATOM 6464 O O . GLY B 1 190 ? 50.040 -61.695 2.453 1.00 68.90 235 GLY B O 1
ATOM 6465 N N . ASP B 1 191 ? 50.647 -62.028 4.611 1.00 77.69 236 ASP B N 1
ATOM 6466 C CA . ASP B 1 191 ? 49.669 -61.101 5.184 1.00 85.13 236 ASP B CA 1
ATOM 6467 C C . ASP B 1 191 ? 50.082 -59.624 5.135 1.00 83.39 236 ASP B C 1
ATOM 6468 O O . ASP B 1 191 ? 49.311 -58.755 5.551 1.00 93.68 236 ASP B O 1
ATOM 6473 N N . THR B 1 192 ? 51.273 -59.329 4.622 1.00 66.35 237 THR B N 1
ATOM 6474 C CA . THR B 1 192 ? 51.731 -57.941 4.569 1.00 52.76 237 THR B CA 1
ATOM 6475 C C . THR B 1 192 ? 50.900 -57.142 3.569 1.00 64.38 237 THR B C 1
ATOM 6476 O O . THR B 1 192 ? 50.651 -57.602 2.453 1.00 63.84 237 THR B O 1
ATOM 6480 N N . LEU B 1 193 ? 50.412 -55.979 4.006 1.00 66.79 238 LEU B N 1
ATOM 6481 C CA . LEU B 1 193 ? 49.700 -55.030 3.139 1.00 51.95 238 LEU B CA 1
ATOM 6482 C C . LEU B 1 193 ? 48.389 -55.540 2.524 1.00 44.47 238 LEU B C 1
ATOM 6483 O O . LEU B 1 193 ? 47.823 -54.861 1.672 1.00 44.39 238 LEU B O 1
ATOM 6488 N N . ARG B 1 194 ? 47.907 -56.714 2.949 1.00 42.21 239 ARG B N 1
ATOM 6489 C CA . ARG B 1 194 ? 46.687 -57.316 2.364 1.00 39.72 239 ARG B CA 1
ATOM 6490 C C . ARG B 1 194 ? 45.526 -56.364 2.385 1.00 43.70 239 ARG B C 1
ATOM 6491 O O . ARG B 1 194 ? 44.754 -56.318 1.439 1.00 41.53 239 ARG B O 1
ATOM 6499 N N . GLY B 1 195 ? 45.406 -55.622 3.485 1.00 53.97 240 GLY B N 1
ATOM 6500 C CA . GLY B 1 195 ? 44.381 -54.611 3.624 1.00 37.46 240 GLY B CA 1
ATOM 6501 C C . GLY B 1 195 ? 44.358 -53.673 2.433 1.00 51.17 240 GLY B C 1
ATOM 6502 O O . GLY B 1 195 ? 43.313 -53.480 1.802 1.00 41.61 240 GLY B O 1
ATOM 6503 N N . ILE B 1 196 ? 45.522 -53.122 2.107 1.00 46.51 241 ILE B N 1
ATOM 6504 C CA . ILE B 1 196 ? 45.653 -52.160 1.022 1.00 44.90 241 ILE B CA 1
ATOM 6505 C C . ILE B 1 196 ? 45.462 -52.781 -0.384 1.00 52.83 241 ILE B C 1
ATOM 6506 O O . ILE B 1 196 ? 44.891 -52.163 -1.286 1.00 41.73 241 ILE B O 1
ATOM 6511 N N . PHE B 1 197 ? 45.965 -53.990 -0.570 1.00 36.09 242 PHE B N 1
ATOM 6512 C CA . PHE B 1 197 ? 4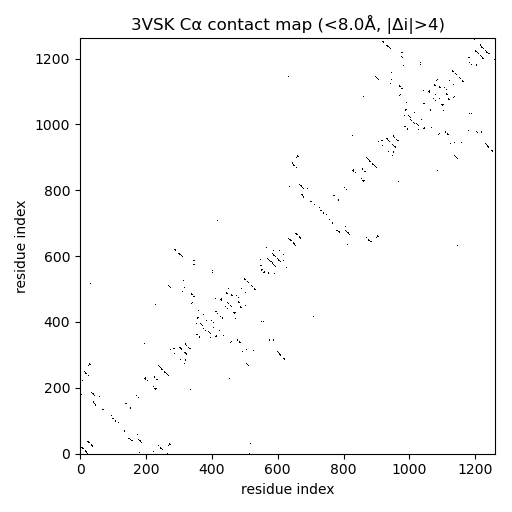5.761 -54.730 -1.815 1.00 35.48 242 PHE B CA 1
ATOM 6513 C C . PHE B 1 197 ? 44.280 -54.837 -2.177 1.00 44.34 242 PHE B C 1
ATOM 6514 O O . PHE B 1 197 ? 43.866 -54.481 -3.297 1.00 38.61 242 PHE B O 1
ATOM 6522 N N . GLY B 1 198 ? 43.477 -55.291 -1.213 1.00 39.00 243 GLY B N 1
ATOM 6523 C CA . GLY B 1 198 ? 42.044 -55.446 -1.422 1.00 41.94 243 GLY B CA 1
ATOM 6524 C C . GLY B 1 198 ? 41.678 -56.844 -1.910 1.00 36.02 243 GLY B C 1
ATOM 6525 O O . GLY B 1 198 ? 42.539 -57.721 -2.044 1.00 33.97 243 GLY B O 1
ATOM 6526 N N . ASP B 1 199 ? 40.397 -57.073 -2.166 1.00 44.85 244 ASP B N 1
ATOM 6527 C CA . ASP B 1 199 ? 39.961 -58.394 -2.630 1.00 41.80 244 ASP B CA 1
ATOM 6528 C C . ASP B 1 199 ? 39.200 -58.226 -3.921 1.00 43.74 244 ASP B C 1
ATOM 6529 O O . ASP B 1 199 ? 38.516 -57.210 -4.123 1.00 48.85 244 ASP B O 1
ATOM 6534 N N . VAL B 1 200 ? 39.339 -59.193 -4.821 1.00 54.26 245 VAL B N 1
ATOM 6535 C CA . VAL B 1 200 ? 38.453 -59.229 -5.976 1.00 48.83 245 VAL B CA 1
ATOM 6536 C C . VAL B 1 200 ? 37.291 -60.123 -5.597 1.00 38.84 245 VAL B C 1
ATOM 6537 O O . VAL B 1 200 ? 37.468 -61.060 -4.810 1.00 42.16 245 VAL B O 1
ATOM 6541 N N . SER B 1 201 ? 36.108 -59.828 -6.139 1.00 41.70 246 SER B N 1
ATOM 6542 C CA . SER B 1 201 ? 34.895 -60.560 -5.760 1.00 43.20 246 SER B CA 1
ATOM 6543 C C . SER B 1 201 ? 35.017 -62.039 -6.094 1.00 49.71 246 SER B C 1
ATOM 6544 O O . SER B 1 201 ? 35.723 -62.421 -7.019 1.00 53.15 246 SER B O 1
ATOM 6547 N N . THR B 1 202 ? 34.313 -62.860 -5.321 1.00 61.90 247 THR B N 1
ATOM 6548 C CA . THR B 1 202 ? 34.337 -64.316 -5.455 1.00 54.91 247 THR B CA 1
ATOM 6549 C C . THR B 1 202 ? 33.539 -64.745 -6.696 1.00 58.47 247 THR B C 1
ATOM 6550 O O . THR B 1 202 ? 32.631 -64.021 -7.132 1.00 70.11 247 THR B O 1
ATOM 6554 N N . PRO B 1 203 ? 33.897 -65.897 -7.295 1.00 52.20 248 PRO B N 1
ATOM 6555 C CA . PRO B 1 203 ? 33.188 -66.412 -8.478 1.00 46.95 248 PRO B CA 1
ATOM 6556 C C . PRO B 1 203 ? 31.689 -66.582 -8.261 1.00 37.43 248 PRO B C 1
ATOM 6557 O O . PRO B 1 203 ? 30.928 -66.233 -9.161 1.00 51.35 248 PRO B O 1
ATOM 6561 N N . ALA B 1 204 ? 31.284 -67.117 -7.104 1.00 44.72 249 ALA B N 1
ATOM 6562 C CA . ALA B 1 204 ? 29.870 -67.150 -6.702 1.00 46.65 249 ALA B CA 1
ATOM 6563 C C . ALA B 1 204 ? 29.228 -65.765 -6.792 1.00 47.54 249 ALA B C 1
ATOM 6564 O O . ALA B 1 204 ? 28.281 -65.568 -7.549 1.00 51.27 249 ALA B O 1
ATOM 6566 N N . GLU B 1 205 ? 29.760 -64.826 -6.003 1.00 60.73 250 GLU B N 1
ATOM 6567 C CA . GLU B 1 205 ? 29.363 -63.411 -5.974 1.00 59.56 250 GLU B CA 1
ATOM 6568 C C . GLU B 1 205 ? 28.979 -62.765 -7.301 1.00 64.73 250 GLU B C 1
ATOM 6569 O O . GLU B 1 205 ? 27.896 -62.194 -7.431 1.00 70.58 250 GLU B O 1
ATOM 6575 N N . GLY B 1 206 ? 29.874 -62.836 -8.281 1.00 64.57 251 GLY B N 1
ATOM 6576 C CA . GLY B 1 206 ? 29.824 -61.906 -9.401 1.00 64.35 251 GLY B CA 1
ATOM 6577 C C . GLY B 1 206 ? 30.076 -60.480 -8.901 1.00 65.58 251 GLY B C 1
ATOM 6578 O O . GLY B 1 206 ? 30.925 -60.252 -8.028 1.00 68.29 251 GLY B O 1
ATOM 6579 N N . ILE B 1 207 ? 29.364 -59.504 -9.455 1.00 64.77 252 ILE B N 1
ATOM 6580 C CA . ILE B 1 207 ? 29.367 -58.171 -8.861 1.00 54.04 252 ILE B CA 1
ATOM 6581 C C . ILE B 1 207 ? 28.671 -58.252 -7.520 1.00 55.65 252 ILE B C 1
ATOM 6582 O O . ILE B 1 207 ? 27.531 -58.732 -7.437 1.00 53.66 252 ILE B O 1
ATOM 6587 N N . PRO B 1 208 ? 29.339 -57.767 -6.456 1.00 61.69 253 PRO B N 1
ATOM 6588 C CA . PRO B 1 208 ? 28.728 -57.849 -5.121 1.00 59.17 253 PRO B CA 1
ATOM 6589 C C . PRO B 1 208 ? 27.542 -56.883 -5.045 1.00 68.29 253 PRO B C 1
ATOM 6590 O O . PRO B 1 208 ? 27.694 -55.732 -5.504 1.00 70.77 253 PRO B O 1
ATOM 6594 N N . LYS B 1 209 ? 26.413 -57.337 -4.480 1.00 66.37 254 LYS B N 1
ATOM 6595 C CA . LYS B 1 209 ? 25.117 -56.678 -4.666 1.00 68.54 254 LYS B CA 1
ATOM 6596 C C . LYS B 1 209 ? 25.176 -55.190 -4.355 1.00 60.77 254 LYS B C 1
ATOM 6597 O O . LYS B 1 209 ? 24.579 -54.377 -5.080 1.00 56.06 254 LYS B O 1
ATOM 6603 N N . GLU B 1 210 ? 25.909 -54.837 -3.302 1.00 59.44 255 GLU B N 1
ATOM 6604 C CA . GLU B 1 210 ? 26.086 -53.430 -2.944 1.00 63.65 255 GLU B CA 1
ATOM 6605 C C . GLU B 1 210 ? 26.634 -52.597 -4.103 1.00 60.52 255 GLU B C 1
ATOM 6606 O O . GLU B 1 210 ? 26.197 -51.463 -4.293 1.00 55.67 255 GLU B O 1
ATOM 6612 N N . LEU B 1 211 ? 27.564 -53.164 -4.879 1.00 54.17 256 LEU B N 1
ATOM 6613 C CA . LEU B 1 211 ? 28.219 -52.422 -5.955 1.00 47.18 256 LEU B CA 1
ATOM 6614 C C . LEU B 1 211 ? 27.492 -52.537 -7.290 1.00 54.18 256 LEU B C 1
ATOM 6615 O O . LEU B 1 211 ? 28.044 -52.158 -8.321 1.00 54.96 256 LEU B O 1
ATOM 6620 N N . THR B 1 212 ? 26.264 -53.056 -7.289 1.00 46.84 257 THR B N 1
ATOM 6621 C CA . THR B 1 212 ? 25.563 -53.318 -8.559 1.00 44.29 257 THR B CA 1
ATOM 6622 C C . THR B 1 212 ? 25.605 -52.164 -9.602 1.00 66.85 257 THR B C 1
ATOM 6623 O O . THR B 1 212 ? 26.059 -52.342 -10.746 1.00 64.53 257 THR B O 1
ATOM 6627 N N . GLU B 1 213 ? 25.145 -50.983 -9.204 1.00 54.52 258 GLU B N 1
ATOM 6628 C CA . GLU B 1 213 ? 25.043 -49.884 -10.148 1.00 41.36 258 GLU B CA 1
ATOM 6629 C C . GLU B 1 213 ? 26.426 -49.341 -10.492 1.00 43.22 258 GLU B C 1
ATOM 6630 O O . GLU B 1 213 ? 26.649 -48.817 -11.584 1.00 43.04 258 GLU B O 1
ATOM 6636 N N . HIS B 1 214 ? 27.364 -49.476 -9.563 1.00 27.36 259 HIS B N 1
ATOM 6637 C CA . HIS B 1 214 ? 28.687 -48.937 -9.777 1.00 34.30 259 HIS B CA 1
ATOM 6638 C C . HIS B 1 214 ? 29.369 -49.674 -10.890 1.00 44.26 259 HIS B C 1
ATOM 6639 O O . HIS B 1 214 ? 30.179 -49.098 -11.606 1.00 58.94 259 HIS B O 1
ATOM 6646 N N . TYR B 1 215 ? 29.057 -50.958 -11.021 1.00 33.30 260 TYR B N 1
ATOM 6647 C CA . TYR B 1 215 ? 29.704 -51.771 -12.035 1.00 38.28 260 TYR B CA 1
ATOM 6648 C C . TYR B 1 215 ? 28.813 -52.033 -13.257 1.00 40.91 260 TYR B C 1
ATOM 6649 O O . TYR B 1 215 ? 29.315 -52.033 -14.384 1.00 52.26 260 TYR B O 1
ATOM 6658 N N . LEU B 1 216 ? 27.507 -52.253 -13.079 1.00 43.51 261 LEU B N 1
ATOM 6659 C CA . LEU B 1 216 ? 26.609 -52.284 -14.278 1.00 46.68 261 LEU B CA 1
ATOM 6660 C C . LEU B 1 216 ? 26.651 -51.001 -15.100 1.00 46.80 261 LEU B C 1
ATOM 6661 O O . LEU B 1 216 ? 26.384 -51.020 -16.292 1.00 60.23 261 LEU B O 1
ATOM 6666 N N . SER B 1 217 ? 26.989 -49.885 -14.464 1.00 58.30 262 SER B N 1
ATOM 6667 C CA . SER B 1 217 ? 27.089 -48.629 -15.191 1.00 60.60 262 SER B CA 1
ATOM 6668 C C . SER B 1 217 ? 28.251 -48.685 -16.170 1.00 65.57 262 SER B C 1
ATOM 6669 O O . SER B 1 217 ? 28.347 -47.861 -17.088 1.00 71.57 262 SER B O 1
ATOM 6672 N N . LYS B 1 218 ? 29.113 -49.680 -15.976 1.00 59.80 263 LYS B N 1
ATOM 6673 C CA . LYS B 1 218 ? 30.382 -49.782 -16.692 1.00 60.06 263 LYS B CA 1
ATOM 6674 C C . LYS B 1 218 ? 30.396 -50.885 -17.764 1.00 57.30 263 LYS B C 1
ATOM 6675 O O . LYS B 1 218 ? 31.461 -51.255 -18.280 1.00 51.78 263 LYS B O 1
ATOM 6681 N N . GLY B 1 219 ? 29.224 -51.413 -18.094 1.00 57.96 264 GLY B N 1
ATOM 6682 C CA . GLY B 1 219 ? 29.128 -52.432 -19.123 1.00 57.05 264 GLY B CA 1
ATOM 6683 C C . GLY B 1 219 ? 29.455 -53.823 -18.617 1.00 60.58 264 GLY B C 1
ATOM 6684 O O . GLY B 1 219 ? 29.474 -54.784 -19.404 1.00 57.80 264 GLY B O 1
ATOM 6685 N N . TYR B 1 220 ? 29.721 -53.940 -17.311 1.00 63.67 265 TYR B N 1
ATOM 6686 C CA . TYR B 1 220 ? 29.921 -55.252 -16.674 1.00 62.66 265 TYR B CA 1
ATOM 6687 C C . TYR B 1 220 ? 28.616 -56.054 -16.655 1.00 60.80 265 TYR B C 1
ATOM 6688 O O . TYR B 1 220 ? 27.530 -55.511 -16.866 1.00 61.68 265 TYR B O 1
ATOM 6697 N N . SER B 1 221 ? 28.732 -57.349 -16.396 1.00 64.73 266 SER B N 1
ATOM 6698 C CA . SER B 1 221 ? 27.556 -58.185 -16.169 1.00 73.36 266 SER B CA 1
ATOM 6699 C C . SER B 1 221 ? 27.619 -58.780 -14.762 1.00 67.86 266 SER B C 1
ATOM 6700 O O . SER B 1 221 ? 28.687 -58.805 -14.138 1.00 61.05 266 SER B O 1
ATOM 6703 N N . ARG B 1 222 ? 26.475 -59.241 -14.257 1.00 73.40 267 ARG B N 1
ATOM 6704 C CA . ARG B 1 222 ? 26.366 -59.660 -12.856 1.00 61.29 267 ARG B CA 1
ATOM 6705 C C . ARG B 1 222 ? 27.336 -60.776 -12.497 1.00 56.80 267 ARG B C 1
ATOM 6706 O O . ARG B 1 222 ? 27.710 -60.912 -11.339 1.00 64.05 267 ARG B O 1
ATOM 6714 N N . ASN B 1 223 ? 27.752 -61.563 -13.487 1.00 64.02 268 ASN B N 1
ATOM 6715 C CA . ASN B 1 223 ? 28.630 -62.709 -13.240 1.00 67.19 268 ASN B CA 1
ATOM 6716 C C . ASN B 1 223 ? 30.106 -62.366 -13.134 1.00 59.08 268 ASN B C 1
ATOM 6717 O O . ASN B 1 223 ? 30.895 -63.187 -12.639 1.00 63.43 268 ASN B O 1
ATOM 6722 N N . ASP B 1 224 ? 30.489 -61.189 -13.629 1.00 44.83 269 ASP B N 1
ATOM 6723 C CA . ASP B 1 224 ? 31.900 -60.822 -13.669 1.00 49.48 269 ASP B CA 1
ATOM 6724 C C . ASP B 1 224 ? 32.473 -60.806 -12.260 1.00 45.87 269 ASP B C 1
ATOM 6725 O O . ASP B 1 224 ? 31.766 -60.472 -11.307 1.00 50.93 269 ASP B O 1
ATOM 6730 N N . ARG B 1 225 ? 33.735 -61.207 -12.119 1.00 39.23 270 ARG B N 1
ATOM 6731 C CA . ARG B 1 225 ? 34.447 -61.018 -10.855 1.00 38.90 270 ARG B CA 1
ATOM 6732 C C . ARG B 1 225 ? 35.075 -59.626 -10.895 1.00 41.20 270 ARG B C 1
ATOM 6733 O O . ARG B 1 225 ? 35.664 -59.231 -11.898 1.00 42.11 270 ARG B O 1
ATOM 6741 N N . VAL B 1 226 ? 34.910 -58.847 -9.838 1.00 45.73 271 VAL B N 1
ATOM 6742 C CA . VAL B 1 226 ? 35.390 -57.466 -9.875 1.00 39.00 271 VAL B CA 1
ATOM 6743 C C . VAL B 1 226 ? 36.110 -57.122 -8.574 1.00 45.21 271 VAL B C 1
ATOM 6744 O O . VAL B 1 226 ? 35.905 -57.804 -7.541 1.00 36.25 271 VAL B O 1
ATOM 6748 N N . GLY B 1 227 ? 36.985 -56.112 -8.645 1.00 34.76 272 GLY B N 1
ATOM 6749 C CA . GLY B 1 227 ? 37.717 -55.623 -7.485 1.00 39.49 272 GLY B CA 1
ATOM 6750 C C . GLY B 1 227 ? 36.739 -54.975 -6.513 1.00 46.10 272 GLY B C 1
ATOM 6751 O O . GLY B 1 227 ? 36.030 -54.030 -6.894 1.00 43.61 272 GLY B O 1
ATOM 6752 N N . LYS B 1 228 ? 36.696 -55.496 -5.280 1.00 45.08 273 LYS B N 1
ATOM 6753 C CA . LYS B 1 228 ? 35.740 -55.073 -4.248 1.00 42.33 273 LYS B CA 1
ATOM 6754 C C . LYS B 1 228 ? 36.301 -54.022 -3.298 1.00 48.17 273 LYS B C 1
ATOM 6755 O O . LYS B 1 228 ? 35.562 -53.267 -2.658 1.00 38.87 273 LYS B O 1
ATOM 6761 N N . SER B 1 229 ? 37.612 -54.008 -3.136 1.00 38.28 274 SER B N 1
ATOM 6762 C CA . SER B 1 229 ? 38.146 -53.148 -2.091 1.00 39.47 274 SER B CA 1
ATOM 6763 C C . SER B 1 229 ? 39.525 -52.662 -2.405 1.00 34.74 274 SER B C 1
ATOM 6764 O O . SER B 1 229 ? 40.242 -53.262 -3.201 1.00 41.72 274 SER B O 1
ATOM 6767 N N . TYR B 1 230 ? 39.868 -51.551 -1.771 1.00 30.06 275 TYR B N 1
ATOM 6768 C CA . TYR B 1 230 ? 41.184 -50.911 -1.897 1.00 46.36 275 TYR B CA 1
ATOM 6769 C C . TYR B 1 230 ? 41.823 -50.992 -3.310 1.00 30.32 275 TYR B C 1
ATOM 6770 O O . TYR B 1 230 ? 41.101 -50.809 -4.298 1.00 32.23 275 TYR B O 1
ATOM 6779 N N . LEU B 1 231 ? 43.122 -51.259 -3.428 1.00 31.93 276 LEU B N 1
ATOM 6780 C CA . LEU B 1 231 ? 43.772 -51.315 -4.754 1.00 34.45 276 LEU B CA 1
ATOM 6781 C C . LEU B 1 231 ? 43.006 -52.081 -5.852 1.00 33.40 276 LEU B C 1
ATOM 6782 O O . LEU B 1 231 ? 42.781 -51.556 -6.961 1.00 34.86 276 LEU B O 1
ATOM 6787 N N . GLU B 1 232 ? 42.585 -53.301 -5.544 1.00 31.04 277 GLU B N 1
ATOM 6788 C CA . GLU B 1 232 ? 41.797 -54.094 -6.505 1.00 37.37 277 GLU B CA 1
ATOM 6789 C C . GLU B 1 232 ? 40.617 -53.311 -7.070 1.00 41.93 277 GLU B C 1
ATOM 6790 O O . GLU B 1 232 ? 40.292 -53.434 -8.249 1.00 31.77 277 GLU B O 1
ATOM 6796 N N . TYR B 1 233 ? 39.997 -52.496 -6.218 1.00 35.35 278 TYR B N 1
ATOM 6797 C CA . TYR B 1 233 ? 38.865 -51.667 -6.620 1.00 28.04 278 TYR B CA 1
ATOM 6798 C C . TYR B 1 233 ? 39.301 -50.361 -7.316 1.00 38.85 278 TYR B C 1
ATOM 6799 O O . TYR B 1 233 ? 38.651 -49.884 -8.244 1.00 40.83 278 TYR B O 1
ATOM 6808 N N . GLN B 1 234 ? 40.386 -49.769 -6.827 1.00 35.76 279 GLN B N 1
ATOM 6809 C CA . GLN B 1 234 ? 40.848 -48.481 -7.302 1.00 28.45 279 GLN B CA 1
ATOM 6810 C C . GLN B 1 234 ? 41.372 -48.601 -8.714 1.00 43.60 279 GLN B C 1
ATOM 6811 O O . GLN B 1 234 ? 41.056 -47.786 -9.572 1.00 30.95 279 GLN B O 1
ATOM 6817 N N . TYR B 1 235 ? 42.206 -49.610 -8.950 1.00 35.51 280 TYR B N 1
ATOM 6818 C CA . TYR B 1 235 ? 42.779 -49.803 -10.273 1.00 45.57 280 TYR B CA 1
ATOM 6819 C C . TYR B 1 235 ? 42.051 -50.910 -11.007 1.00 48.51 280 TYR B C 1
ATOM 6820 O O . TYR B 1 235 ? 42.628 -51.559 -11.867 1.00 37.09 280 TYR B O 1
ATOM 6829 N N . GLU B 1 236 ? 40.783 -51.125 -10.662 1.00 48.18 281 GLU B N 1
ATOM 6830 C CA . GLU B 1 236 ? 39.985 -52.158 -11.318 1.00 38.03 281 GLU B CA 1
ATOM 6831 C C . GLU B 1 236 ? 40.097 -52.044 -12.830 1.00 43.26 281 GLU B C 1
ATOM 6832 O O . GLU B 1 236 ? 40.315 -53.043 -13.501 1.00 53.97 281 GLU B O 1
ATOM 6838 N N . ASP B 1 237 ? 39.972 -50.822 -13.352 1.00 42.30 282 ASP B N 1
ATOM 6839 C CA . ASP B 1 237 ? 40.084 -50.546 -14.797 1.00 43.53 282 ASP B CA 1
ATOM 6840 C C . ASP B 1 237 ? 41.314 -51.140 -15.500 1.00 48.60 282 ASP B C 1
ATOM 6841 O O . ASP B 1 237 ? 41.203 -51.634 -16.611 1.00 52.55 282 ASP B O 1
ATOM 6846 N N . VAL B 1 238 ? 42.486 -51.048 -14.872 1.00 43.86 283 VAL B N 1
ATOM 6847 C CA . VAL B 1 238 ? 43.720 -51.529 -15.480 1.00 35.95 283 VAL B CA 1
ATOM 6848 C C . VAL B 1 238 ? 44.031 -52.979 -15.066 1.00 36.79 283 VAL B C 1
ATOM 6849 O O . VAL B 1 238 ? 44.518 -53.787 -15.865 1.00 41.79 283 VAL B O 1
ATOM 6853 N N . LEU B 1 239 ? 43.720 -53.321 -13.827 1.00 38.06 284 LEU B N 1
ATOM 6854 C CA . LEU B 1 239 ? 43.976 -54.671 -13.335 1.00 41.33 284 LEU B CA 1
ATOM 6855 C C . LEU B 1 239 ? 43.133 -55.786 -14.012 1.00 53.40 284 LEU B C 1
ATOM 6856 O O . LEU B 1 239 ? 43.561 -56.940 -14.092 1.00 46.60 284 LEU B O 1
ATOM 6861 N N . ARG B 1 240 ? 41.947 -55.448 -14.500 1.00 33.51 285 ARG B N 1
ATOM 6862 C CA . ARG B 1 240 ? 41.087 -56.461 -15.087 1.00 38.93 285 ARG B CA 1
ATOM 6863 C C . ARG B 1 240 ? 41.673 -56.910 -16.407 1.00 38.88 285 ARG B C 1
ATOM 6864 O O . ARG B 1 240 ? 42.370 -56.144 -17.082 1.00 53.61 285 ARG B O 1
ATOM 6872 N N . GLY B 1 241 ? 41.394 -58.149 -16.790 1.00 58.20 286 GLY B N 1
ATOM 6873 C CA . GLY B 1 241 ? 41.724 -58.599 -18.134 1.00 59.21 286 GLY B CA 1
ATOM 6874 C C . GLY B 1 241 ? 40.490 -58.643 -19.030 1.00 52.77 286 GLY B C 1
ATOM 6875 O O . GLY B 1 241 ? 39.364 -58.734 -18.534 1.00 63.03 286 GLY B O 1
ATOM 6876 N N . LYS B 1 242 ? 40.710 -58.582 -20.344 1.00 51.64 287 LYS B N 1
ATOM 6877 C CA . LYS B 1 242 ? 39.660 -58.703 -21.359 1.00 50.63 287 LYS B CA 1
ATOM 6878 C C . LYS B 1 242 ? 39.408 -60.192 -21.582 1.00 49.73 287 LYS B C 1
ATOM 6879 O O . LYS B 1 242 ? 40.359 -60.956 -21.792 1.00 55.10 287 LYS B O 1
ATOM 6885 N N . LYS B 1 243 ? 38.150 -60.624 -21.514 1.00 46.52 288 LYS B N 1
ATOM 6886 C CA . LYS B 1 243 ? 37.857 -62.061 -21.599 1.00 46.64 288 LYS B CA 1
ATOM 6887 C C . LYS B 1 243 ? 38.143 -62.594 -23.001 1.00 50.84 288 LYS B C 1
ATOM 6888 O O . LYS B 1 243 ? 38.282 -61.828 -23.957 1.00 52.27 288 LYS B O 1
ATOM 6894 N N . LYS B 1 244 ? 38.293 -63.907 -23.109 1.00 55.31 289 LYS B N 1
ATOM 6895 C CA . LYS B 1 244 ? 38.292 -64.547 -24.408 1.00 52.39 289 LYS B CA 1
ATOM 6896 C C . LYS B 1 244 ? 36.862 -64.974 -24.691 1.00 52.38 289 LYS B C 1
ATOM 6897 O O . LYS B 1 244 ? 36.217 -65.648 -23.864 1.00 58.35 289 LYS B O 1
ATOM 6903 N N . GLU B 1 245 ? 36.367 -64.539 -25.843 1.00 48.03 290 GLU B N 1
ATOM 6904 C CA . GLU B 1 245 ? 35.050 -64.896 -26.313 1.00 69.42 290 GLU B CA 1
ATOM 6905 C C . GLU B 1 245 ? 35.176 -65.656 -27.634 1.00 60.71 290 GLU B C 1
ATOM 6906 O O . GLU B 1 245 ? 35.807 -65.171 -28.576 1.00 71.09 290 GLU B O 1
ATOM 6912 N N . MET B 1 246 ? 34.593 -66.854 -27.664 1.00 58.16 291 MET B N 1
ATOM 6913 C CA . MET B 1 246 ? 34.443 -67.706 -28.854 1.00 63.28 291 MET B CA 1
ATOM 6914 C C . MET B 1 246 ? 32.983 -67.754 -29.312 1.00 57.94 291 MET B C 1
ATOM 6915 O O . MET B 1 246 ? 32.074 -67.741 -28.480 1.00 56.20 291 MET B O 1
ATOM 6920 N N . LYS B 1 247 ? 32.760 -67.882 -30.617 1.00 58.93 292 LYS B N 1
ATOM 6921 C CA . LYS B 1 247 ? 31.420 -68.133 -31.139 1.00 70.57 292 LYS B CA 1
ATOM 6922 C C . LYS B 1 247 ? 31.419 -69.321 -32.125 1.00 69.52 292 LYS B C 1
ATOM 6923 O O . LYS B 1 247 ? 32.184 -69.344 -33.092 1.00 71.12 292 LYS B O 1
ATOM 6929 N N . TYR B 1 248 ? 30.563 -70.306 -31.862 1.00 63.39 293 TYR B N 1
ATOM 6930 C CA . TYR B 1 248 ? 30.474 -71.520 -32.680 1.00 68.37 293 TYR B CA 1
ATOM 6931 C C . TYR B 1 248 ? 29.085 -71.685 -33.273 1.00 74.78 293 TYR B C 1
ATOM 6932 O O . TYR B 1 248 ? 28.099 -71.328 -32.639 1.00 83.44 293 TYR B O 1
ATOM 6941 N N . THR B 1 249 ? 29.009 -72.262 -34.470 1.00 83.27 294 THR B N 1
ATOM 6942 C CA . THR B 1 249 ? 27.733 -72.650 -35.059 1.00 73.65 294 THR B CA 1
ATOM 6943 C C . THR B 1 249 ? 27.600 -74.165 -35.150 1.00 85.18 294 THR B C 1
ATOM 6944 O O . THR B 1 249 ? 28.386 -74.826 -35.821 1.00 83.70 294 THR B O 1
ATOM 6948 N N . THR B 1 250 ? 26.577 -74.705 -34.499 1.00 80.14 295 THR B N 1
ATOM 6949 C CA . THR B 1 250 ? 26.277 -76.130 -34.568 1.00 84.78 295 THR B CA 1
ATOM 6950 C C . THR B 1 250 ? 25.164 -76.439 -35.566 1.00 94.72 295 THR B C 1
ATOM 6951 O O . THR B 1 250 ? 24.541 -75.531 -36.113 1.00 100.54 295 THR B O 1
ATOM 6955 N N . ASP B 1 251 ? 24.941 -77.724 -35.819 1.00 81.66 296 ASP B N 1
ATOM 6956 C CA . ASP B 1 251 ? 23.688 -78.178 -36.420 1.00 84.59 296 ASP B CA 1
ATOM 6957 C C . ASP B 1 251 ? 22.773 -78.760 -35.319 1.00 83.09 296 ASP B C 1
ATOM 6958 O O . ASP B 1 251 ? 23.135 -78.761 -34.145 1.00 79.87 296 ASP B O 1
ATOM 6963 N N . LYS B 1 252 ? 21.591 -79.240 -35.693 1.00 88.88 297 LYS B N 1
ATOM 6964 C CA . LYS B 1 252 ? 20.682 -79.844 -34.722 1.00 91.89 297 LYS B CA 1
ATOM 6965 C C . LYS B 1 252 ? 21.368 -80.965 -33.947 1.00 83.10 297 LYS B C 1
ATOM 6966 O O . LYS B 1 252 ? 21.116 -81.156 -32.766 1.00 91.39 297 LYS B O 1
ATOM 6972 N N . SER B 1 253 ? 22.268 -81.672 -34.616 1.00 99.73 298 SER B N 1
ATOM 6973 C CA . SER B 1 253 ? 22.990 -82.791 -34.024 1.00 86.52 298 SER B CA 1
ATOM 6974 C C . SER B 1 253 ? 24.042 -82.388 -32.975 1.00 79.82 298 SER B C 1
ATOM 6975 O O . SER B 1 253 ? 24.503 -83.230 -32.202 1.00 78.51 298 SER B O 1
ATOM 6978 N N . GLY B 1 254 ? 24.429 -81.112 -32.959 1.00 78.24 299 GLY B N 1
ATOM 6979 C CA . GLY B 1 254 ? 25.373 -80.624 -31.967 1.00 74.84 299 GLY B CA 1
ATOM 6980 C C . GLY B 1 254 ? 26.761 -80.355 -32.510 1.00 81.84 299 GLY B C 1
ATOM 6981 O O . GLY B 1 254 ? 27.595 -79.735 -31.845 1.00 72.46 299 GLY B O 1
ATOM 6982 N N . LYS B 1 255 ? 26.995 -80.818 -33.731 1.00 78.15 300 LYS B N 1
ATOM 6983 C CA . LYS B 1 255 ? 28.298 -80.741 -34.382 1.00 79.02 300 LYS B CA 1
ATOM 6984 C C . LYS B 1 255 ? 28.669 -79.329 -34.823 1.00 78.59 300 LYS B C 1
ATOM 6985 O O . LYS B 1 255 ? 27.887 -78.644 -35.468 1.00 85.73 300 LYS B O 1
ATOM 6991 N N . VAL B 1 256 ? 29.882 -78.910 -34.475 1.00 76.91 301 VAL B N 1
ATOM 6992 C CA . VAL B 1 256 ? 30.363 -77.554 -34.742 1.00 76.16 301 VAL B CA 1
ATOM 6993 C C . VAL B 1 256 ? 30.706 -77.391 -36.214 1.00 79.60 301 VAL B C 1
ATOM 6994 O O . VAL B 1 256 ? 31.696 -77.943 -36.677 1.00 81.09 301 VAL B O 1
ATOM 6998 N N . THR B 1 257 ? 29.892 -76.630 -36.943 1.00 81.01 302 THR B N 1
ATOM 6999 C CA . THR B 1 257 ? 30.041 -76.522 -38.390 1.00 84.72 302 THR B CA 1
ATOM 7000 C C . THR B 1 257 ? 30.849 -75.299 -38.809 1.00 84.53 302 THR B C 1
ATOM 7001 O O . THR B 1 257 ? 31.452 -75.288 -39.876 1.00 87.36 302 THR B O 1
ATOM 7005 N N . SER B 1 258 ? 30.844 -74.263 -37.982 1.00 81.36 303 SER B N 1
ATOM 7006 C CA . SER B 1 258 ? 31.810 -73.192 -38.141 1.00 80.66 303 SER B CA 1
ATOM 7007 C C . SER B 1 258 ? 32.148 -72.664 -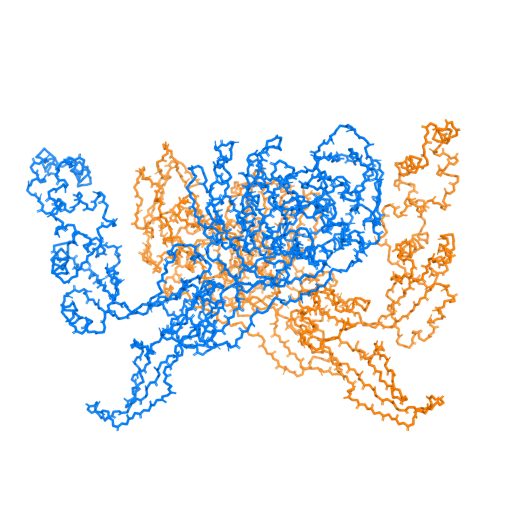36.769 1.00 76.56 303 SER B C 1
ATOM 7008 O O . SER B 1 258 ? 31.507 -73.030 -35.794 1.00 74.51 303 SER B O 1
ATOM 7011 N N . SER B 1 259 ? 33.165 -71.817 -36.694 1.00 75.57 304 SER B N 1
ATOM 7012 C CA . SER B 1 259 ? 33.543 -71.201 -35.442 1.00 71.93 304 SER B CA 1
ATOM 7013 C C . SER B 1 259 ? 34.329 -69.933 -35.743 1.00 71.66 304 SER B C 1
ATOM 7014 O O . SER B 1 259 ? 34.864 -69.780 -36.833 1.00 74.29 304 SER B O 1
ATOM 7017 N N . GLU B 1 260 ? 34.374 -69.016 -34.783 1.00 68.64 305 GLU B N 1
ATOM 7018 C CA . GLU B 1 260 ? 35.097 -67.761 -34.963 1.00 68.17 305 GLU B CA 1
ATOM 7019 C C . GLU B 1 260 ? 35.508 -67.193 -33.610 1.00 66.24 305 GLU B C 1
ATOM 7020 O O . GLU B 1 260 ? 34.872 -67.469 -32.594 1.00 64.21 305 GLU B O 1
ATOM 7026 N N . VAL B 1 261 ? 36.584 -66.415 -33.589 1.00 64.28 306 VAL B N 1
ATOM 7027 C CA . VAL B 1 261 ? 37.061 -65.851 -32.338 1.00 61.26 306 VAL B CA 1
ATOM 7028 C C . VAL B 1 261 ? 36.908 -64.331 -32.342 1.00 60.19 306 VAL B C 1
ATOM 7029 O O . VAL B 1 261 ? 37.313 -63.653 -33.285 1.00 61.89 306 VAL B O 1
ATOM 7033 N N . LEU B 1 262 ? 36.271 -63.818 -31.290 1.00 59.83 307 LEU B N 1
ATOM 7034 C CA . LEU B 1 262 ? 35.927 -62.399 -31.184 1.00 74.89 307 LEU B CA 1
ATOM 7035 C C . LEU B 1 262 ? 36.970 -61.690 -30.338 1.00 75.05 307 LEU B C 1
ATOM 7036 O O . LEU B 1 262 ? 37.252 -60.508 -30.528 1.00 74.34 307 LEU B O 1
ATOM 7041 N N . ASN B 1 263 ? 37.538 -62.431 -29.399 1.00 68.27 308 ASN B N 1
ATOM 7042 C CA . ASN B 1 263 ? 38.645 -61.930 -28.618 1.00 66.26 308 ASN B CA 1
ATOM 7043 C C . ASN B 1 263 ? 39.430 -63.095 -28.053 1.00 62.42 308 ASN B C 1
ATOM 7044 O O . ASN B 1 263 ? 38.857 -63.979 -27.416 1.00 68.86 308 ASN B O 1
ATOM 7049 N N . PRO B 1 264 ? 40.748 -63.116 -28.316 1.00 61.55 309 PRO B N 1
ATOM 7050 C CA . PRO B 1 264 ? 41.656 -64.151 -27.803 1.00 54.17 309 PRO B CA 1
ATOM 7051 C C . PRO B 1 264 ? 41.840 -63.981 -26.304 1.00 69.90 309 PRO B C 1
ATOM 7052 O O . PRO B 1 264 ? 42.273 -64.906 -25.613 1.00 69.57 309 PRO B O 1
ATOM 7056 N N . GLY B 1 265 ? 41.508 -62.790 -25.816 1.00 65.92 310 GLY B N 1
ATOM 7057 C CA . GLY B 1 265 ? 41.707 -62.464 -24.424 1.00 68.38 310 GLY B CA 1
ATOM 7058 C C . GLY B 1 265 ? 43.095 -61.908 -24.159 1.00 69.20 310 GLY B C 1
ATOM 7059 O O . GLY B 1 265 ? 44.021 -62.112 -24.943 1.00 69.46 310 GLY B O 1
ATOM 7060 N N . ALA B 1 266 ? 43.237 -61.192 -23.051 1.00 65.73 311 ALA B N 1
ATOM 7061 C CA . ALA B 1 266 ? 44.541 -60.732 -22.598 1.00 63.40 311 ALA B CA 1
ATOM 7062 C C . ALA B 1 266 ? 44.529 -60.537 -21.085 1.00 58.54 311 ALA B C 1
ATOM 7063 O O . ALA B 1 266 ? 43.582 -59.957 -20.554 1.00 52.21 311 ALA B O 1
ATOM 7065 N N . ARG B 1 267 ? 45.573 -61.023 -20.404 1.00 59.11 312 ARG B N 1
ATOM 7066 C CA . ARG B 1 267 ? 45.773 -60.774 -18.968 1.00 55.33 312 ARG B CA 1
ATOM 7067 C C . ARG B 1 267 ? 45.667 -59.270 -18.657 1.00 53.32 312 ARG B C 1
ATOM 7068 O O . ARG B 1 267 ? 46.065 -58.431 -19.481 1.00 45.84 312 ARG B O 1
ATOM 7076 N N . GLY B 1 268 ? 45.117 -58.921 -17.495 1.00 44.63 313 GLY B N 1
ATOM 7077 C CA . GLY B 1 268 ? 45.057 -57.518 -17.107 1.00 44.85 313 GLY B CA 1
ATOM 7078 C C . GLY B 1 268 ? 46.414 -56.809 -17.156 1.00 41.09 313 GLY B C 1
ATOM 7079 O O . GLY B 1 268 ? 47.445 -57.446 -17.319 1.00 41.61 313 GLY B O 1
ATOM 7080 N N . GLN B 1 269 ? 46.433 -55.492 -17.013 1.00 40.60 314 GLN B N 1
ATOM 7081 C CA . GLN B 1 269 ? 47.708 -54.761 -17.052 1.00 47.87 314 GLN B CA 1
ATOM 7082 C C . GLN B 1 269 ? 48.420 -54.781 -15.681 1.00 44.05 314 GLN B C 1
ATOM 7083 O O . GLN B 1 269 ? 47.774 -54.744 -14.635 1.00 43.88 314 GLN B O 1
ATOM 7089 N N . ASP B 1 270 ? 49.746 -54.845 -15.676 1.00 43.70 315 ASP B N 1
ATOM 7090 C CA . ASP B 1 270 ? 50.466 -54.867 -14.406 1.00 45.58 315 ASP B CA 1
ATOM 7091 C C . ASP B 1 270 ? 50.598 -53.475 -13.755 1.00 49.52 315 ASP B C 1
ATOM 7092 O O . ASP B 1 270 ? 50.957 -52.488 -14.407 1.00 44.29 315 ASP B O 1
ATOM 7097 N N . LEU B 1 271 ? 50.296 -53.407 -12.463 1.00 47.55 316 LEU B N 1
ATOM 7098 C CA . LEU B 1 271 ? 50.452 -52.176 -11.712 1.00 50.77 316 LEU B CA 1
ATOM 7099 C C . LEU B 1 271 ? 51.676 -52.244 -10.804 1.00 49.91 316 LEU B C 1
ATOM 7100 O O . LEU B 1 271 ? 51.740 -53.099 -9.914 1.00 52.86 316 LEU B O 1
ATOM 7105 N N . LYS B 1 272 ? 52.652 -51.366 -11.047 1.00 49.88 317 LYS B N 1
ATOM 7106 C CA . LYS B 1 272 ? 53.790 -51.176 -10.128 1.00 50.01 317 LYS B CA 1
ATOM 7107 C C . LYS B 1 272 ? 53.442 -50.148 -9.054 1.00 52.19 317 LYS B C 1
ATOM 7108 O O . LYS B 1 272 ? 52.951 -49.061 -9.371 1.00 48.69 317 LYS B O 1
ATOM 7114 N N . LEU B 1 273 ? 53.694 -50.488 -7.792 1.00 50.99 318 LEU B N 1
ATOM 7115 C CA . LEU B 1 273 ? 53.428 -49.568 -6.678 1.00 46.66 318 LEU B CA 1
ATOM 7116 C C . LEU B 1 273 ? 54.674 -48.834 -6.200 1.00 45.58 318 LEU B C 1
ATOM 7117 O O . LEU B 1 273 ? 55.773 -49.370 -6.261 1.00 47.70 318 LEU B O 1
ATOM 7122 N N . THR B 1 274 ? 54.480 -47.623 -5.679 1.00 45.08 319 THR B N 1
ATOM 7123 C CA . THR B 1 274 ? 55.559 -46.839 -5.058 1.00 47.03 319 THR B CA 1
ATOM 7124 C C . THR B 1 274 ? 56.164 -47.506 -3.808 1.00 65.00 319 THR B C 1
ATOM 7125 O O . THR B 1 274 ? 57.313 -47.250 -3.466 1.00 59.60 319 THR B O 1
ATOM 7129 N N . ILE B 1 275 ? 55.382 -48.330 -3.114 1.00 47.60 320 ILE B N 1
ATOM 7130 C CA . ILE B 1 275 ? 55.855 -49.085 -1.951 1.00 49.14 320 ILE B CA 1
ATOM 7131 C C . ILE B 1 275 ? 57.154 -49.834 -2.220 1.00 63.68 320 ILE B C 1
ATOM 7132 O O . ILE B 1 275 ? 57.303 -50.468 -3.268 1.00 51.69 320 ILE B O 1
ATOM 7137 N N . ASP B 1 276 ? 58.094 -49.766 -1.275 1.00 71.31 321 ASP B N 1
ATOM 7138 C CA . ASP B 1 276 ? 59.216 -50.705 -1.221 1.00 66.90 321 ASP B CA 1
ATOM 7139 C C . ASP B 1 276 ? 58.867 -51.781 -0.181 1.00 71.14 321 ASP B C 1
ATOM 7140 O O . ASP B 1 276 ? 58.652 -51.450 0.989 1.00 79.12 321 ASP B O 1
ATOM 7145 N N . ILE B 1 277 ? 58.792 -53.057 -0.577 1.00 63.49 322 ILE B N 1
ATOM 7146 C CA . ILE B 1 277 ? 58.354 -54.073 0.396 1.00 63.90 322 ILE B CA 1
ATOM 7147 C C . ILE B 1 277 ? 59.368 -54.369 1.461 1.00 60.95 322 ILE B C 1
ATOM 7148 O O . ILE B 1 277 ? 58.991 -54.838 2.528 1.00 67.72 322 ILE B O 1
ATOM 7153 N N . ASP B 1 278 ? 60.646 -54.146 1.164 1.00 62.21 323 ASP B N 1
ATOM 7154 C CA . ASP B 1 278 ? 61.685 -54.324 2.162 1.00 65.45 323 ASP B CA 1
ATOM 7155 C C . ASP B 1 278 ? 61.848 -53.053 2.955 1.00 66.19 323 ASP B C 1
ATOM 7156 O O . ASP B 1 278 ? 62.785 -52.912 3.729 1.00 136.86 323 ASP B O 1
ATOM 7161 N N . LEU B 1 279 ? 60.937 -52.118 2.743 1.00 63.65 324 LEU B N 1
ATOM 7162 C CA . LEU B 1 279 ? 60.811 -50.966 3.609 1.00 74.07 324 LEU B CA 1
ATOM 7163 C C . LEU B 1 279 ? 59.586 -51.231 4.446 1.00 68.83 324 LEU B C 1
ATOM 7164 O O . LEU B 1 279 ? 59.547 -50.959 5.645 1.00 70.56 324 LEU B O 1
ATOM 7169 N N . GLN B 1 280 ? 58.589 -51.798 3.783 1.00 59.60 325 GLN B N 1
ATOM 7170 C CA . GLN B 1 280 ? 57.289 -52.019 4.382 1.00 71.65 325 GLN B CA 1
ATOM 7171 C C . GLN B 1 280 ? 57.323 -53.070 5.509 1.00 84.95 325 GLN B C 1
ATOM 7172 O O . GLN B 1 280 ? 56.863 -52.799 6.619 1.00 91.51 325 GLN B O 1
ATOM 7178 N N . LYS B 1 281 ? 57.917 -54.236 5.253 1.00 93.52 326 LYS B N 1
ATOM 7179 C CA . LYS B 1 281 ? 58.047 -55.293 6.278 1.00 95.81 326 LYS B CA 1
ATOM 7180 C C . LYS B 1 281 ? 58.904 -54.913 7.508 1.00 96.54 326 LYS B C 1
ATOM 7181 O O . LYS B 1 281 ? 58.827 -55.590 8.536 1.00 87.38 326 LYS B O 1
ATOM 7187 N N . GLU B 1 282 ? 59.714 -53.855 7.405 1.00 66.07 327 GLU B N 1
ATOM 7188 C CA . GLU B 1 282 ? 60.572 -53.449 8.516 1.00 75.99 327 GLU B CA 1
ATOM 7189 C C . GLU B 1 282 ? 59.803 -52.596 9.503 1.00 78.47 327 GLU B C 1
ATOM 7190 O O . GLU B 1 282 ? 59.856 -52.813 10.721 1.00 80.15 327 GLU B O 1
ATOM 7196 N N . VAL B 1 283 ? 59.106 -51.611 8.948 1.00 70.27 328 VAL B N 1
ATOM 7197 C CA . VAL B 1 283 ? 58.282 -50.713 9.724 1.00 65.43 328 VAL B CA 1
ATOM 7198 C C . VAL B 1 283 ? 57.301 -51.486 10.585 1.00 98.47 328 VAL B C 1
ATOM 7199 O O . VAL B 1 283 ? 57.135 -51.157 11.755 1.00 110.34 328 VAL B O 1
ATOM 7203 N N . GLU B 1 284 ? 56.682 -52.525 10.023 1.00 77.99 329 GLU B N 1
ATOM 7204 C CA . GLU B 1 284 ? 55.778 -53.377 10.795 1.00 78.03 329 GLU B CA 1
ATOM 7205 C C . GLU B 1 284 ? 56.501 -54.040 11.980 1.00 77.80 329 GLU B C 1
ATOM 7206 O O . GLU B 1 284 ? 56.007 -54.037 13.113 1.00 69.93 329 GLU B O 1
ATOM 7212 N N . ALA B 1 285 ? 57.670 -54.610 11.719 1.00 75.12 330 ALA B N 1
ATOM 7213 C CA . ALA B 1 285 ? 58.449 -55.201 12.787 1.00 76.05 330 ALA B CA 1
ATOM 7214 C C . ALA B 1 285 ? 58.823 -54.107 13.780 1.00 85.49 330 ALA B C 1
ATOM 7215 O O . ALA B 1 285 ? 58.625 -54.254 14.987 1.00 90.44 330 ALA B O 1
ATOM 7217 N N . LEU B 1 286 ? 59.333 -52.995 13.260 1.00 85.27 331 LEU B N 1
ATOM 7218 C CA . LEU B 1 286 ? 59.651 -51.837 14.087 1.00 89.91 331 LEU B CA 1
ATOM 7219 C C . LEU B 1 286 ? 58.439 -51.328 14.858 1.00 90.23 331 LEU B C 1
ATOM 7220 O O . LEU B 1 286 ? 58.563 -50.858 15.989 1.00 92.40 331 LEU B O 1
ATOM 7225 N N . LEU B 1 287 ? 57.267 -51.436 14.246 1.00 89.32 332 LEU B N 1
ATOM 7226 C CA . LEU B 1 287 ? 56.016 -51.035 14.883 1.00 92.06 332 LEU B CA 1
ATOM 7227 C C . LEU B 1 287 ? 55.661 -51.965 16.036 1.00 103.25 332 LEU B C 1
ATOM 7228 O O . LEU B 1 287 ? 55.207 -51.514 17.093 1.00 104.05 332 LEU B O 1
ATOM 7233 N N . ASP B 1 288 ? 55.851 -53.267 15.806 1.00 107.87 333 ASP B N 1
ATOM 7234 C CA . ASP B 1 288 ? 55.603 -54.300 16.816 1.00 104.94 333 ASP B CA 1
ATOM 7235 C C . ASP B 1 288 ? 56.653 -54.255 17.934 1.00 99.76 333 ASP B C 1
ATOM 7236 O O . ASP B 1 288 ? 56.333 -54.496 19.099 1.00 99.41 333 ASP B O 1
ATOM 7241 N N . LYS B 1 289 ? 57.899 -53.951 17.585 1.00 93.16 334 LYS B N 1
ATOM 7242 C CA . LYS B 1 289 ? 58.924 -53.782 18.602 1.00 100.74 334 LYS B CA 1
ATOM 7243 C C . LYS B 1 289 ? 58.618 -52.565 19.457 1.00 107.06 334 LYS B C 1
ATOM 7244 O O . LYS B 1 289 ? 58.555 -52.657 20.678 1.00 113.61 334 LYS B O 1
ATOM 7250 N N . GLN B 1 290 ? 58.400 -51.431 18.803 1.00 102.66 335 GLN B N 1
ATOM 7251 C CA . GLN B 1 290 ? 58.271 -50.156 19.496 1.00 98.43 335 GLN B CA 1
ATOM 7252 C C . GLN B 1 290 ? 56.919 -49.920 20.177 1.00 91.50 335 GLN B C 1
ATOM 7253 O O . GLN B 1 290 ? 56.655 -48.818 20.662 1.00 100.19 335 GLN B O 1
ATOM 7259 N N . ILE B 1 291 ? 56.058 -50.930 20.208 1.00 86.67 336 ILE B N 1
ATOM 7260 C CA . ILE B 1 291 ? 54.856 -50.833 21.034 1.00 91.49 336 ILE B CA 1
ATOM 7261 C C . ILE B 1 291 ? 54.794 -51.988 22.018 1.00 97.11 336 ILE B C 1
ATOM 7262 O O . ILE B 1 291 ? 53.965 -52.008 22.928 1.00 101.26 336 ILE B O 1
ATOM 7267 N N . LYS B 1 292 ? 55.671 -52.958 21.796 1.00 97.12 337 LYS B N 1
ATOM 7268 C CA . LYS B 1 292 ? 56.076 -53.863 22.854 1.00 103.99 337 LYS B CA 1
ATOM 7269 C C . LYS B 1 292 ? 57.163 -53.180 23.681 1.00 111.34 337 LYS B C 1
ATOM 7270 O O . LYS B 1 292 ? 57.289 -53.436 24.868 1.00 118.25 337 LYS B O 1
ATOM 7276 N N . LYS B 1 293 ? 57.939 -52.303 23.046 1.00 90.81 338 LYS B N 1
ATOM 7277 C CA . LYS B 1 293 ? 58.967 -51.524 23.739 1.00 94.77 338 LYS B CA 1
ATOM 7278 C C . LYS B 1 293 ? 58.313 -50.484 24.659 1.00 111.55 338 LYS B C 1
ATOM 7279 O O . LYS B 1 293 ? 58.988 -49.809 25.443 1.00 114.36 338 LYS B O 1
ATOM 7285 N N . LEU B 1 294 ? 56.990 -50.371 24.541 1.00 113.28 339 LEU B N 1
ATOM 7286 C CA . LEU B 1 294 ? 56.162 -49.517 25.386 1.00 123.06 339 LEU B CA 1
ATOM 7287 C C . LEU B 1 294 ? 54.994 -50.342 25.923 1.00 122.84 339 LEU B C 1
ATOM 7288 O O . LEU B 1 294 ? 53.981 -49.792 26.382 1.00 115.17 339 LEU B O 1
ATOM 7293 N N . ARG B 1 295 ? 55.133 -51.663 25.837 1.00 125.77 340 ARG B N 1
ATOM 7294 C CA . ARG B 1 295 ? 54.168 -52.571 26.443 1.00 129.00 340 ARG B CA 1
ATOM 7295 C C . ARG B 1 295 ? 54.206 -52.469 27.969 1.00 120.90 340 ARG B C 1
ATOM 7296 O O . ARG B 1 295 ? 53.178 -52.470 28.646 1.00 109.98 340 ARG B O 1
ATOM 7304 N N . SER B 1 296 ? 55.415 -52.353 28.492 1.00 120.50 341 SER B N 1
ATOM 7305 C CA . SER B 1 296 ? 55.655 -52.410 29.923 1.00 124.55 341 SER B CA 1
ATOM 7306 C C . SER B 1 296 ? 55.408 -51.093 30.658 1.00 125.15 341 SER B C 1
ATOM 7307 O O . SER B 1 296 ? 55.575 -51.036 31.880 1.00 110.84 341 SER B O 1
ATOM 7310 N N . GLN B 1 297 ? 55.006 -50.048 29.928 1.00 103.65 342 GLN B N 1
ATOM 7311 C CA . GLN B 1 297 ? 54.925 -48.698 30.513 1.00 113.04 342 GLN B CA 1
ATOM 7312 C C . GLN B 1 297 ? 53.517 -48.166 30.851 1.00 115.18 342 GLN B C 1
ATOM 7313 O O . GLN B 1 297 ? 53.348 -46.982 31.159 1.00 117.92 342 GLN B O 1
ATOM 7319 N N . GLY B 1 298 ? 52.511 -49.030 30.805 1.00 118.06 343 GLY B N 1
ATOM 7320 C CA . GLY B 1 298 ? 51.165 -48.617 31.164 1.00 119.01 343 GLY B CA 1
ATOM 7321 C C . GLY B 1 298 ? 50.149 -48.612 30.041 1.00 120.66 343 GLY B C 1
ATOM 7322 O O . GLY B 1 298 ? 48.966 -48.408 30.309 1.00 94.53 343 GLY B O 1
ATOM 7323 N N . ALA B 1 299 ? 50.594 -48.839 28.801 1.00 118.12 344 ALA B N 1
ATOM 7324 C CA . ALA B 1 299 ? 49.724 -48.753 27.619 1.00 103.33 344 ALA B CA 1
ATOM 7325 C C . ALA B 1 299 ? 48.690 -49.890 27.576 1.00 106.54 344 ALA B C 1
ATOM 7326 O O . ALA B 1 299 ? 48.853 -50.871 26.838 1.00 100.59 344 ALA B O 1
ATOM 7328 N N . LYS B 1 300 ? 47.626 -49.745 28.371 1.00 116.28 345 LYS B N 1
ATOM 7329 C CA . LYS B 1 300 ? 46.669 -50.843 28.620 1.00 115.89 345 LYS B CA 1
ATOM 7330 C C . LYS B 1 300 ? 45.353 -50.673 27.861 1.00 105.72 345 LYS B C 1
ATOM 7331 O O . LYS B 1 300 ? 44.495 -51.545 27.866 1.00 107.07 345 LYS B O 1
ATOM 7337 N N . ASP B 1 301 ? 45.168 -49.506 27.278 1.00 100.00 346 ASP B N 1
ATOM 7338 C CA . ASP B 1 301 ? 44.680 -49.471 25.917 1.00 102.56 346 ASP B CA 1
ATOM 7339 C C . ASP B 1 301 ? 45.133 -48.279 25.138 1.00 100.84 346 ASP B C 1
ATOM 7340 O O . ASP B 1 301 ? 44.320 -47.440 24.759 1.00 101.03 346 ASP B O 1
ATOM 7345 N N . MET B 1 302 ? 46.449 -48.227 24.920 1.00 94.23 347 MET B N 1
ATOM 7346 C CA . MET B 1 302 ? 46.956 -47.698 23.671 1.00 90.45 347 MET B CA 1
ATOM 7347 C C . MET B 1 302 ? 46.397 -48.710 22.678 1.00 91.38 347 MET B C 1
ATOM 7348 O O . MET B 1 302 ? 46.763 -49.889 22.731 1.00 92.15 347 MET B O 1
ATOM 7353 N N . ASP B 1 303 ? 45.491 -48.277 21.800 1.00 78.75 348 ASP B N 1
ATOM 7354 C CA . ASP B 1 303 ? 44.734 -49.222 20.971 1.00 73.71 348 ASP B CA 1
ATOM 7355 C C . ASP B 1 303 ? 45.028 -49.052 19.478 1.00 81.61 348 ASP B C 1
ATOM 7356 O O . ASP B 1 303 ? 44.612 -49.859 18.651 1.00 59.05 348 ASP B O 1
ATOM 7361 N N . ASN B 1 304 ? 45.749 -47.992 19.141 1.00 78.09 349 ASN B N 1
ATOM 7362 C CA . ASN B 1 304 ? 46.023 -47.677 17.754 1.00 68.06 349 ASN B CA 1
ATOM 7363 C C . ASN B 1 304 ? 47.442 -47.174 17.606 1.00 65.87 349 ASN B C 1
ATOM 7364 O O . ASN B 1 304 ? 47.894 -46.322 18.370 1.00 62.77 349 ASN B O 1
ATOM 7369 N N . ALA B 1 305 ? 48.152 -47.697 16.616 1.00 68.88 350 ALA B N 1
ATOM 7370 C CA . ALA B 1 305 ? 49.482 -47.176 16.302 1.00 76.13 350 ALA B CA 1
ATOM 7371 C C . ALA B 1 305 ? 49.735 -47.208 14.798 1.00 72.03 350 ALA B C 1
ATOM 7372 O O . ALA B 1 305 ? 49.655 -48.263 14.169 1.00 74.15 350 ALA B O 1
ATOM 7374 N N . MET B 1 306 ? 50.032 -46.047 14.223 1.00 67.19 351 MET B N 1
ATOM 7375 C CA . MET B 1 306 ? 50.117 -45.916 12.770 1.00 57.83 351 MET B CA 1
ATOM 7376 C C . MET B 1 306 ? 51.333 -45.122 12.313 1.00 58.53 351 MET B C 1
ATOM 7377 O O . MET B 1 306 ? 51.774 -44.180 12.980 1.00 58.67 351 MET B O 1
ATOM 7382 N N . MET B 1 307 ? 51.870 -45.528 11.168 1.00 55.04 352 MET B N 1
ATOM 7383 C CA . MET B 1 307 ? 52.929 -44.790 10.511 1.00 65.44 352 MET B CA 1
ATOM 7384 C C . MET B 1 307 ? 52.719 -44.760 8.999 1.00 63.79 352 MET B C 1
ATOM 7385 O O . MET B 1 307 ? 52.307 -45.754 8.381 1.00 51.77 352 MET B O 1
ATOM 7390 N N . VAL B 1 308 ? 53.010 -43.594 8.433 1.00 61.60 353 VAL B N 1
ATOM 7391 C CA . VAL B 1 308 ? 53.031 -43.366 7.006 1.00 51.12 353 VAL B CA 1
ATOM 7392 C C . VAL B 1 308 ? 54.425 -42.885 6.614 1.00 61.14 353 VAL B C 1
ATOM 7393 O O . VAL B 1 308 ? 54.903 -41.899 7.182 1.00 57.16 353 VAL B O 1
ATOM 7397 N N . VAL B 1 309 ? 55.088 -43.530 5.655 1.00 53.20 354 VAL B N 1
ATOM 7398 C CA . VAL B 1 309 ? 56.290 -42.896 5.086 1.00 61.94 354 VAL B CA 1
ATOM 7399 C C . VAL B 1 309 ? 56.300 -42.694 3.542 1.00 56.29 354 VAL B C 1
ATOM 7400 O O . VAL B 1 309 ? 55.731 -43.474 2.778 1.00 52.03 354 VAL B O 1
ATOM 7404 N N . GLN B 1 310 ? 56.930 -41.600 3.119 1.00 60.28 355 GLN B N 1
ATOM 7405 C CA . GLN B 1 310 ? 56.990 -41.203 1.717 1.00 60.97 355 GLN B CA 1
ATOM 7406 C C . GLN B 1 310 ? 58.172 -40.269 1.434 1.00 60.89 355 GLN B C 1
ATOM 7407 O O . GLN B 1 310 ? 58.922 -39.870 2.337 1.00 61.09 355 GLN B O 1
ATOM 7413 N N . ASN B 1 311 ? 58.300 -39.920 0.157 1.00 59.45 356 ASN B N 1
ATOM 7414 C CA . ASN B 1 311 ? 59.277 -38.959 -0.320 1.00 60.71 356 ASN B CA 1
ATOM 7415 C C . ASN B 1 311 ? 58.481 -37.824 -0.930 1.00 66.25 356 ASN B C 1
ATOM 7416 O O . ASN B 1 311 ? 57.387 -38.062 -1.420 1.00 70.40 356 ASN B O 1
ATOM 7421 N N . PRO B 1 312 ? 58.994 -36.581 -0.875 1.00 66.54 357 PRO B N 1
ATOM 7422 C CA . PRO B 1 312 ? 58.214 -35.481 -1.482 1.00 53.17 357 PRO B CA 1
ATOM 7423 C C . PRO B 1 312 ? 58.184 -35.382 -3.040 1.00 88.24 357 PRO B C 1
ATOM 7424 O O . PRO B 1 312 ? 58.665 -34.411 -3.619 1.00 83.83 357 PRO B O 1
ATOM 7428 N N . LYS B 1 313 ? 57.595 -36.408 -3.673 1.00 78.96 358 LYS B N 1
ATOM 7429 C CA . LYS B 1 313 ? 57.177 -36.498 -5.087 1.00 66.43 358 LYS B CA 1
ATOM 7430 C C . LYS B 1 313 ? 56.377 -37.788 -5.206 1.00 78.54 358 LYS B C 1
ATOM 7431 O O . LYS B 1 313 ? 55.165 -37.751 -5.352 1.00 45.39 358 LYS B O 1
ATOM 7437 N N . ASN B 1 314 ? 57.063 -38.918 -5.046 1.00 89.65 359 ASN B N 1
ATOM 7438 C CA . ASN B 1 314 ? 56.501 -40.239 -5.337 1.00 92.95 359 ASN B CA 1
ATOM 7439 C C . ASN B 1 314 ? 55.715 -40.943 -4.222 1.00 75.10 359 ASN B C 1
ATOM 7440 O O . ASN B 1 314 ? 55.759 -42.169 -4.089 1.00 63.90 359 ASN B O 1
ATOM 7445 N N . GLY B 1 315 ? 54.955 -40.166 -3.455 1.00 53.63 360 GLY B N 1
ATOM 7446 C CA . GLY B 1 315 ? 54.143 -40.756 -2.413 1.00 59.25 360 GLY B CA 1
ATOM 7447 C C . GLY B 1 315 ? 54.793 -41.942 -1.683 1.00 59.18 360 GLY B C 1
ATOM 7448 O O . GLY B 1 315 ? 55.991 -41.931 -1.353 1.00 54.77 360 GLY B O 1
ATOM 7449 N N . ASP B 1 316 ? 54.016 -43.011 -1.526 1.00 50.39 361 ASP B N 1
ATOM 7450 C CA . ASP B 1 316 ? 54.209 -43.934 -0.417 1.00 46.27 361 ASP B CA 1
ATOM 7451 C C . ASP B 1 316 ? 55.233 -44.997 -0.653 1.00 57.87 361 ASP B C 1
ATOM 7452 O O . ASP B 1 316 ? 55.045 -45.861 -1.506 1.00 47.34 361 ASP B O 1
ATOM 7457 N N . ILE B 1 317 ? 56.301 -44.941 0.140 1.00 60.76 362 ILE B N 1
ATOM 7458 C CA . ILE B 1 317 ? 57.238 -46.040 0.225 1.00 63.95 362 ILE B CA 1
ATOM 7459 C C . ILE B 1 317 ? 56.729 -47.029 1.273 1.00 73.78 362 ILE B C 1
ATOM 7460 O O . ILE B 1 317 ? 57.085 -48.219 1.275 1.00 80.71 362 ILE B O 1
ATOM 7465 N N . LEU B 1 318 ? 55.869 -46.541 2.154 1.00 51.48 363 LEU B N 1
ATOM 7466 C CA . LEU B 1 318 ? 55.540 -47.334 3.312 1.00 70.85 363 LEU B CA 1
ATOM 7467 C C . LEU B 1 318 ? 54.231 -46.934 3.955 1.00 60.35 363 LEU B C 1
ATOM 7468 O O . LEU B 1 318 ? 53.929 -45.743 4.050 1.00 55.20 363 LEU B O 1
ATOM 7473 N N . ALA B 1 319 ? 53.461 -47.920 4.420 1.00 56.09 364 ALA B N 1
ATOM 7474 C CA . ALA B 1 319 ? 52.206 -47.655 5.146 1.00 47.93 364 ALA B CA 1
ATOM 7475 C C . ALA B 1 319 ? 51.743 -48.855 5.980 1.00 69.28 364 ALA B C 1
ATOM 7476 O O . ALA B 1 319 ? 51.338 -49.875 5.431 1.00 67.16 364 ALA B O 1
ATOM 7478 N N . LEU B 1 320 ? 51.810 -48.754 7.304 1.00 80.38 365 LEU B N 1
ATOM 7479 C CA . LEU B 1 320 ? 51.173 -49.784 8.138 1.00 88.71 365 LEU B CA 1
ATOM 7480 C C . LEU B 1 320 ? 50.717 -49.323 9.532 1.00 72.41 365 LEU B C 1
ATOM 7481 O O . LEU B 1 320 ? 51.175 -48.300 10.066 1.00 57.19 365 LEU B O 1
ATOM 7486 N N . ALA B 1 321 ? 49.775 -50.086 10.088 1.00 70.19 366 ALA B N 1
ATOM 7487 C CA . ALA B 1 321 ? 49.202 -49.786 11.390 1.00 73.90 366 ALA B CA 1
ATOM 7488 C C . ALA B 1 321 ? 48.605 -51.015 12.084 1.00 68.57 366 ALA B C 1
ATOM 7489 O O . ALA B 1 321 ? 48.214 -51.996 11.433 1.00 60.00 366 ALA B O 1
ATOM 7491 N N . GLY B 1 322 ? 48.550 -50.953 13.412 1.00 67.04 367 GLY B N 1
ATOM 7492 C CA . GLY B 1 322 ? 47.923 -51.997 14.192 1.00 63.35 367 GLY B CA 1
ATOM 7493 C C . GLY B 1 322 ? 46.862 -51.419 15.111 1.00 67.47 367 GLY B C 1
ATOM 7494 O O . GLY B 1 322 ? 46.959 -50.259 15.549 1.00 67.06 367 GLY B O 1
ATOM 7495 N N . LYS B 1 323 ? 45.827 -52.207 15.393 1.00 66.91 368 LYS B N 1
ATOM 7496 C CA . LYS B 1 323 ? 45.019 -51.956 16.587 1.00 70.87 368 LYS B CA 1
ATOM 7497 C C . LYS B 1 323 ? 45.330 -53.028 17.642 1.00 73.64 368 LYS B C 1
ATOM 7498 O O . LYS B 1 323 ? 45.685 -54.156 17.275 1.00 58.29 368 LYS B O 1
ATOM 7504 N N . GLN B 1 324 ? 45.242 -52.669 18.931 1.00 87.64 369 GLN B N 1
ATOM 7505 C CA . GLN B 1 324 ? 45.462 -53.626 20.040 1.00 85.84 369 GLN B CA 1
ATOM 7506 C C . GLN B 1 324 ? 44.310 -53.685 21.026 1.00 87.74 369 GLN B C 1
ATOM 7507 O O . GLN B 1 324 ? 43.586 -52.695 21.203 1.00 83.79 369 GLN B O 1
ATOM 7513 N N . ILE B 1 325 ? 44.172 -54.842 21.681 1.00 90.76 370 ILE B N 1
ATOM 7514 C CA . ILE B 1 325 ? 43.263 -55.005 22.818 1.00 99.91 370 ILE B CA 1
ATOM 7515 C C . ILE B 1 325 ? 43.988 -55.007 24.153 1.00 107.03 370 ILE B C 1
ATOM 7516 O O . ILE B 1 325 ? 44.782 -55.909 24.434 1.00 107.66 370 ILE B O 1
ATOM 7521 N N . ASN B 1 326 ? 43.710 -53.995 24.976 1.00 122.52 371 ASN B N 1
ATOM 7522 C CA . ASN B 1 326 ? 44.064 -53.994 26.414 1.00 137.31 371 ASN B CA 1
ATOM 7523 C C . ASN B 1 326 ? 45.543 -54.191 26.765 1.00 138.88 371 ASN B C 1
ATOM 7524 O O . ASN B 1 326 ? 45.937 -54.165 27.931 1.00 151.58 371 ASN B O 1
ATOM 7529 N N . LYS B 1 327 ? 46.362 -54.347 25.736 1.00 130.71 372 LYS B N 1
ATOM 7530 C CA . LYS B 1 327 ? 47.570 -55.160 25.824 1.00 118.76 372 LYS B CA 1
ATOM 7531 C C . LYS B 1 327 ? 47.225 -56.478 26.522 1.00 117.99 372 LYS B C 1
ATOM 7532 O O . LYS B 1 327 ? 47.904 -56.881 27.464 1.00 134.59 372 LYS B O 1
ATOM 7538 N N . SER B 1 328 ? 46.134 -57.111 26.079 1.00 103.68 373 SER B N 1
ATOM 7539 C CA . SER B 1 328 ? 46.044 -58.563 26.080 1.00 79.19 373 SER B CA 1
ATOM 7540 C C . SER B 1 328 ? 47.065 -58.909 25.025 1.00 96.20 373 SER B C 1
ATOM 7541 O O . SER B 1 328 ? 47.612 -60.016 24.989 1.00 93.17 373 SER B O 1
ATOM 7544 N N . GLY B 1 329 ? 47.285 -57.942 24.134 1.00 103.17 374 GLY B N 1
ATOM 7545 C CA . GLY B 1 329 ? 48.470 -57.907 23.304 1.00 110.33 374 GLY B CA 1
ATOM 7546 C C . GLY B 1 329 ? 48.174 -58.152 21.846 1.00 101.36 374 GLY B C 1
ATOM 7547 O O . GLY B 1 329 ? 49.047 -57.996 20.986 1.00 99.11 374 GLY B O 1
ATOM 7548 N N . LYS B 1 330 ? 46.939 -58.542 21.561 1.00 93.64 375 LYS B N 1
ATOM 7549 C CA . LYS B 1 330 ? 46.595 -58.923 20.207 1.00 88.71 375 LYS B CA 1
ATOM 7550 C C . LYS B 1 330 ? 46.661 -57.732 19.237 1.00 87.62 375 LYS B C 1
ATOM 7551 O O . LYS B 1 330 ? 45.967 -56.720 19.408 1.00 74.31 375 LYS B O 1
ATOM 7557 N N . MET B 1 331 ? 47.532 -57.841 18.238 1.00 87.26 376 MET B N 1
ATOM 7558 C CA . MET B 1 331 ? 47.519 -56.883 17.143 1.00 79.45 376 MET B CA 1
ATOM 7559 C C . MET B 1 331 ? 46.680 -57.453 16.013 1.00 84.96 376 MET B C 1
ATOM 7560 O O . MET B 1 331 ? 46.590 -58.671 15.846 1.00 86.29 376 MET B O 1
ATOM 7565 N N . THR B 1 332 ? 46.058 -56.564 15.244 1.00 75.22 377 THR B N 1
ATOM 7566 C CA . THR B 1 332 ? 45.390 -56.939 14.005 1.00 59.87 377 THR B CA 1
ATOM 7567 C C . THR B 1 332 ? 45.751 -55.882 12.969 1.00 66.29 377 THR B C 1
ATOM 7568 O O . THR B 1 332 ? 45.857 -54.703 13.298 1.00 66.48 377 THR B O 1
ATOM 7572 N N . ASP B 1 333 ? 45.937 -56.307 11.726 1.00 79.40 378 ASP B N 1
ATOM 7573 C CA . ASP B 1 333 ? 46.339 -55.405 10.660 1.00 76.32 378 ASP B CA 1
ATOM 7574 C C . ASP B 1 333 ? 45.338 -54.255 10.479 1.00 73.51 378 ASP B C 1
ATOM 7575 O O . ASP B 1 333 ? 44.120 -54.462 10.490 1.00 63.78 378 ASP B O 1
ATOM 7580 N N . TYR B 1 334 ? 45.864 -53.040 10.351 1.00 46.30 379 TYR B N 1
ATOM 7581 C CA . TYR B 1 334 ? 45.024 -51.854 10.223 1.00 57.50 379 TYR B CA 1
ATOM 7582 C C . TYR B 1 334 ? 45.747 -50.758 9.450 1.00 51.50 379 TYR B C 1
ATOM 7583 O O . TYR B 1 334 ? 45.632 -49.591 9.799 1.00 62.55 379 TYR B O 1
ATOM 7592 N N . ASP B 1 335 ? 46.483 -51.131 8.405 1.00 53.28 380 ASP B N 1
ATOM 7593 C CA . ASP B 1 335 ? 47.195 -50.164 7.567 1.00 59.73 380 ASP B CA 1
ATOM 7594 C C . ASP B 1 335 ? 46.253 -49.154 6.935 1.00 53.45 380 ASP B C 1
ATOM 7595 O O . ASP B 1 335 ? 46.606 -47.976 6.767 1.00 44.67 380 ASP B O 1
ATOM 7600 N N . ILE B 1 336 ? 45.054 -49.610 6.581 1.00 41.90 381 ILE B N 1
ATOM 7601 C CA . ILE B 1 336 ? 44.075 -48.721 5.949 1.00 45.23 381 ILE B CA 1
ATOM 7602 C C . ILE B 1 336 ? 43.740 -47.541 6.867 1.00 52.19 381 ILE B C 1
ATOM 7603 O O . ILE B 1 336 ? 43.251 -46.495 6.422 1.00 51.30 381 ILE B O 1
ATOM 7608 N N . GLY B 1 337 ? 44.022 -47.724 8.154 1.00 52.28 382 GLY B N 1
ATOM 7609 C CA . GLY B 1 337 ? 43.731 -46.723 9.152 1.00 53.82 382 GLY B CA 1
ATOM 7610 C C . GLY B 1 337 ? 44.387 -45.399 8.852 1.00 54.25 382 GLY B C 1
ATOM 7611 O O . GLY B 1 337 ? 43.870 -44.346 9.230 1.00 53.50 382 GLY B O 1
ATOM 7612 N N . THR B 1 338 ? 45.519 -45.457 8.160 1.00 46.08 383 THR B N 1
ATOM 7613 C CA . THR B 1 338 ? 46.367 -44.290 7.940 1.00 42.75 383 THR B CA 1
ATOM 7614 C C . THR B 1 338 ? 45.693 -43.209 7.093 1.00 47.42 383 THR B C 1
ATOM 7615 O O . THR B 1 338 ? 46.096 -42.044 7.136 1.00 43.60 383 THR B O 1
ATOM 7619 N N . PHE B 1 339 ? 44.680 -43.589 6.316 1.00 42.19 384 PHE B N 1
ATOM 7620 C CA . PHE B 1 339 ? 43.961 -42.591 5.518 1.00 40.27 384 PHE B CA 1
ATOM 7621 C C . PHE B 1 339 ? 42.442 -42.650 5.678 1.00 45.53 384 PHE B C 1
ATOM 7622 O O . PHE B 1 339 ? 41.741 -41.902 5.006 1.00 43.05 384 PHE B O 1
ATOM 7630 N N . THR B 1 340 ? 41.934 -43.539 6.544 1.00 50.84 385 THR B N 1
ATOM 7631 C CA . THR B 1 340 ? 40.478 -43.695 6.736 1.00 48.61 385 THR B CA 1
ATOM 7632 C C . THR B 1 340 ? 40.011 -43.332 8.140 1.00 61.46 385 THR B C 1
ATOM 7633 O O . THR B 1 340 ? 38.827 -43.072 8.356 1.00 62.74 385 THR B O 1
ATOM 7637 N N . SER B 1 341 ? 40.945 -43.333 9.088 1.00 65.84 386 SER B N 1
ATOM 7638 C CA . SER B 1 341 ? 40.648 -43.026 10.481 1.00 70.99 386 SER B CA 1
ATOM 7639 C C . SER B 1 341 ? 41.113 -41.622 10.864 1.00 68.11 386 SER B C 1
ATOM 7640 O O . SER B 1 341 ? 42.207 -41.181 10.481 1.00 42.08 386 SER B O 1
ATOM 7643 N N . GLN B 1 342 ? 40.293 -40.933 11.649 1.00 57.09 387 GLN B N 1
ATOM 7644 C CA . GLN B 1 342 ? 40.637 -39.588 12.096 1.00 71.65 387 GLN B CA 1
ATOM 7645 C C . GLN B 1 342 ? 41.031 -39.597 13.572 1.00 76.90 387 GLN B C 1
ATOM 7646 O O . GLN B 1 342 ? 40.378 -40.229 14.400 1.00 88.80 387 GLN B O 1
ATOM 7652 N N . PHE B 1 343 ? 42.100 -38.892 13.910 1.00 58.04 388 PHE B N 1
ATOM 7653 C CA . PHE B 1 343 ? 42.583 -38.944 15.280 1.00 68.73 388 PHE B CA 1
ATOM 7654 C C . PHE B 1 343 ? 42.981 -37.578 15.804 1.00 77.03 388 PHE B C 1
ATOM 7655 O O . PHE B 1 343 ? 43.631 -36.801 15.098 1.00 77.34 388 PHE B O 1
ATOM 7663 N N . ALA B 1 344 ? 42.600 -37.284 17.046 1.00 84.34 389 ALA B N 1
ATOM 7664 C CA . ALA B 1 344 ? 43.030 -36.046 17.692 1.00 73.09 389 ALA B CA 1
ATOM 7665 C C . ALA B 1 344 ? 44.554 -36.062 17.847 1.00 69.03 389 ALA B C 1
ATOM 7666 O O . ALA B 1 344 ? 45.123 -36.939 18.509 1.00 60.03 389 ALA B O 1
ATOM 7668 N N . VAL B 1 345 ? 45.197 -35.093 17.200 1.00 57.68 390 VAL B N 1
ATOM 7669 C CA . VAL B 1 345 ? 46.640 -35.038 17.030 1.00 71.94 390 VAL B CA 1
ATOM 7670 C C . VAL B 1 345 ? 47.172 -34.164 18.131 1.00 78.64 390 VAL B C 1
ATOM 7671 O O . VAL B 1 345 ? 46.868 -34.410 19.285 1.00 93.58 390 VAL B O 1
ATOM 7675 N N . GLY B 1 346 ? 47.954 -33.147 17.776 1.00 80.77 391 GLY B N 1
ATOM 7676 C CA . GLY B 1 346 ? 48.325 -32.092 18.701 1.00 71.20 391 GLY B CA 1
ATOM 7677 C C . GLY B 1 346 ? 49.285 -31.065 18.165 1.00 68.49 391 GLY B C 1
ATOM 7678 O O . GLY B 1 346 ? 49.046 -30.446 17.131 1.00 79.98 391 GLY B O 1
ATOM 7679 N N . SER B 1 347 ? 50.388 -30.902 18.876 1.00 76.43 392 SER B N 1
ATOM 7680 C CA . SER B 1 347 ? 51.322 -29.811 18.639 1.00 90.13 392 SER B CA 1
ATOM 7681 C C . SER B 1 347 ? 51.940 -29.819 17.229 1.00 94.43 392 SER B C 1
ATOM 7682 O O . SER B 1 347 ? 52.445 -28.792 16.778 1.00 95.98 392 SER B O 1
ATOM 7685 N N . SER B 1 348 ? 51.872 -30.953 16.528 1.00 93.15 393 SER B N 1
ATOM 7686 C CA . SER B 1 348 ? 52.482 -31.083 15.197 1.00 89.06 393 SER B CA 1
ATOM 7687 C C . SER B 1 348 ? 51.884 -30.094 14.198 1.00 71.18 393 SER B C 1
ATOM 7688 O O . SER B 1 348 ? 52.527 -29.712 13.228 1.00 73.65 393 SER B O 1
ATOM 7691 N N . VAL B 1 349 ? 50.648 -29.691 14.455 1.00 65.66 394 VAL B N 1
ATOM 7692 C CA . VAL B 1 349 ? 49.901 -28.774 13.591 1.00 68.58 394 VAL B CA 1
ATOM 7693 C C . VAL B 1 349 ? 50.493 -27.356 13.559 1.00 73.43 394 VAL B C 1
ATOM 7694 O O . VAL B 1 349 ? 50.374 -26.636 12.568 1.00 57.64 394 VAL B O 1
ATOM 7698 N N . LYS B 1 350 ? 51.183 -26.993 14.638 1.00 79.21 395 LYS B N 1
ATOM 7699 C CA . LYS B 1 350 ? 51.611 -25.611 14.882 1.00 77.85 395 LYS B CA 1
ATOM 7700 C C . LYS B 1 350 ? 52.414 -24.937 13.760 1.00 74.81 395 LYS B C 1
ATOM 7701 O O . LYS B 1 350 ? 52.301 -23.728 13.566 1.00 72.55 395 LYS B O 1
ATOM 7707 N N . GLY B 1 351 ? 53.207 -25.706 13.020 1.00 63.35 396 GLY B N 1
ATOM 7708 C CA . GLY B 1 351 ? 53.915 -25.160 11.872 1.00 76.71 396 GLY B CA 1
ATOM 7709 C C . GLY B 1 351 ? 52.940 -24.551 10.868 1.00 74.89 396 GLY B C 1
ATOM 7710 O O . GLY B 1 351 ? 53.254 -23.555 10.214 1.00 82.03 396 GLY B O 1
ATOM 7711 N N . GLY B 1 352 ? 51.754 -25.146 10.746 1.00 69.21 397 GLY B N 1
ATOM 7712 C CA . GLY B 1 352 ? 50.710 -24.615 9.888 1.00 80.14 397 GLY B CA 1
ATOM 7713 C C . GLY B 1 352 ? 49.995 -23.457 10.559 1.00 83.74 397 GLY B C 1
ATOM 7714 O O . GLY B 1 352 ? 49.718 -22.430 9.929 1.00 79.08 397 GLY B O 1
ATOM 7715 N N . THR B 1 353 ? 49.684 -23.639 11.842 1.00 83.42 398 THR B N 1
ATOM 7716 C CA . THR B 1 353 ? 49.123 -22.583 12.691 1.00 81.05 398 THR B CA 1
ATOM 7717 C C . THR B 1 353 ? 49.930 -21.288 12.542 1.00 69.77 398 THR B C 1
ATOM 7718 O O . THR B 1 353 ? 49.367 -20.198 12.461 1.00 59.82 398 THR B O 1
ATOM 7722 N N . LEU B 1 354 ? 51.252 -21.431 12.488 1.00 67.55 399 LEU B N 1
ATOM 7723 C CA . LEU B 1 354 ? 52.156 -20.304 12.295 1.00 81.04 399 LEU B CA 1
ATOM 7724 C C . LEU B 1 354 ? 52.134 -19.771 10.864 1.00 79.97 399 LEU B C 1
ATOM 7725 O O . LEU B 1 354 ? 52.453 -18.603 10.635 1.00 89.54 399 LEU B O 1
ATOM 7730 N N . LEU B 1 355 ? 51.767 -20.608 9.898 1.00 73.36 400 LEU B N 1
ATOM 7731 C CA . LEU B 1 355 ? 51.657 -20.133 8.508 1.00 64.93 400 LEU B CA 1
ATOM 7732 C C . LEU B 1 355 ? 50.372 -19.342 8.239 1.00 56.70 400 LEU B C 1
ATOM 7733 O O . LEU B 1 355 ? 50.378 -18.329 7.513 1.00 56.08 400 LEU B O 1
ATOM 7738 N N . ALA B 1 356 ? 49.270 -19.799 8.834 1.00 52.46 401 ALA B N 1
ATOM 7739 C CA . ALA B 1 356 ? 48.008 -19.053 8.756 1.00 50.82 401 ALA B CA 1
ATOM 7740 C C . ALA B 1 356 ? 48.204 -17.747 9.507 1.00 59.87 401 ALA B C 1
ATOM 7741 O O . ALA B 1 356 ? 47.529 -16.750 9.238 1.00 51.98 401 ALA B O 1
ATOM 7743 N N . GLY B 1 357 ? 49.130 -17.773 10.465 1.00 65.07 402 GLY B N 1
ATOM 7744 C CA . GLY B 1 357 ? 49.518 -16.577 11.179 1.00 65.84 402 GLY B CA 1
ATOM 7745 C C . GLY B 1 357 ? 50.074 -15.558 10.215 1.00 68.80 402 GLY B C 1
ATOM 7746 O O . GLY B 1 357 ? 49.578 -14.432 10.158 1.00 72.93 402 GLY B O 1
ATOM 7747 N N . TYR B 1 358 ? 51.079 -15.956 9.434 1.00 57.64 403 TYR B N 1
ATOM 7748 C CA . TYR B 1 358 ? 51.797 -15.015 8.567 1.00 66.99 403 TYR B CA 1
ATOM 7749 C C . TYR B 1 358 ? 50.956 -14.522 7.385 1.00 71.35 403 TYR B C 1
ATOM 7750 O O . TYR B 1 358 ? 51.121 -13.394 6.919 1.00 71.97 403 TYR B O 1
ATOM 7759 N N . GLN B 1 359 ? 50.071 -15.373 6.887 1.00 69.33 404 GLN B N 1
ATOM 7760 C CA . GLN B 1 359 ? 49.257 -14.995 5.744 1.00 74.43 404 GLN B CA 1
ATOM 7761 C C . GLN B 1 359 ? 48.244 -13.923 6.099 1.00 67.82 404 GLN B C 1
ATOM 7762 O O . GLN B 1 359 ? 47.933 -13.059 5.277 1.00 68.77 404 GLN B O 1
ATOM 7768 N N . ASN B 1 360 ? 47.723 -14.002 7.319 1.00 61.01 405 ASN B N 1
ATOM 7769 C CA . ASN B 1 360 ? 46.724 -13.055 7.796 1.00 64.16 405 ASN B CA 1
ATOM 7770 C C . ASN B 1 360 ? 47.364 -11.920 8.579 1.00 69.99 405 ASN B C 1
ATOM 7771 O O . ASN B 1 360 ? 46.690 -11.171 9.283 1.00 81.11 405 ASN B O 1
ATOM 7776 N N . LYS B 1 361 ? 48.684 -11.824 8.459 1.00 70.01 406 LYS B N 1
ATOM 7777 C CA . LYS B 1 361 ? 49.489 -10.800 9.131 1.00 70.82 406 LYS B CA 1
ATOM 7778 C C . LYS B 1 361 ? 49.269 -10.666 10.642 1.00 74.75 406 LYS B C 1
ATOM 7779 O O . LYS B 1 361 ? 49.546 -9.605 11.218 1.00 76.14 406 LYS B O 1
ATOM 7785 N N . ALA B 1 362 ? 48.796 -11.733 11.287 1.00 73.70 407 ALA B N 1
ATOM 7786 C CA . ALA B 1 362 ? 48.793 -11.777 12.750 1.00 73.18 407 ALA B CA 1
ATOM 7787 C C . ALA B 1 362 ? 50.226 -11.671 13.300 1.00 74.70 407 ALA B C 1
ATOM 7788 O O . ALA B 1 362 ? 50.527 -10.779 14.088 1.00 83.91 407 ALA B O 1
ATOM 7790 N N . ILE B 1 363 ? 51.097 -12.573 12.856 1.00 65.46 408 ILE B N 1
ATOM 7791 C CA . ILE B 1 363 ? 52.507 -12.584 13.238 1.00 74.25 408 ILE B CA 1
ATOM 7792 C C . ILE B 1 363 ? 53.344 -12.056 12.072 1.00 73.97 408 ILE B C 1
ATOM 7793 O O . ILE B 1 363 ? 52.907 -12.125 10.924 1.00 83.29 408 ILE B O 1
ATOM 7798 N N . LYS B 1 364 ? 54.551 -11.565 12.344 1.00 72.44 409 LYS B N 1
ATOM 7799 C CA . LYS B 1 364 ? 55.491 -11.235 11.269 1.00 87.34 409 LYS B CA 1
ATOM 7800 C C . LYS B 1 364 ? 56.496 -12.369 11.127 1.00 102.12 409 LYS B C 1
ATOM 7801 O O . LYS B 1 364 ? 56.448 -13.341 11.885 1.00 102.75 409 LYS B O 1
ATOM 7807 N N . VAL B 1 365 ? 57.419 -12.233 10.173 1.00 112.72 410 VAL B N 1
ATOM 7808 C CA . VAL B 1 365 ? 58.334 -13.317 9.754 1.00 108.62 410 VAL B CA 1
ATOM 7809 C C . VAL B 1 365 ? 59.213 -13.900 10.849 1.00 109.42 410 VAL B C 1
ATOM 7810 O O . VAL B 1 365 ? 59.721 -15.019 10.730 1.00 105.75 410 VAL B O 1
ATOM 7814 N N . GLY B 1 366 ? 59.380 -13.125 11.909 1.00 107.51 411 GLY B N 1
ATOM 7815 C CA . GLY B 1 366 ? 60.099 -13.562 13.088 1.00 115.17 411 GLY B CA 1
ATOM 7816 C C . GLY B 1 366 ? 59.551 -12.682 14.166 1.00 122.80 411 GLY B C 1
ATOM 7817 O O . GLY B 1 366 ? 59.665 -11.454 14.123 1.00 133.77 411 GLY B O 1
ATOM 7818 N N . GLU B 1 367 ? 58.906 -13.309 15.131 1.00 113.58 412 GLU B N 1
ATOM 7819 C CA . GLU B 1 367 ? 58.120 -12.528 16.075 1.00 106.92 412 GLU B CA 1
ATOM 7820 C C . GLU B 1 367 ? 58.130 -13.101 17.472 1.00 103.73 412 GLU B C 1
ATOM 7821 O O . GLU B 1 367 ? 58.172 -14.310 17.674 1.00 99.66 412 GLU B O 1
ATOM 7827 N N . THR B 1 368 ? 58.066 -12.185 18.430 1.00 108.81 413 THR B N 1
ATOM 7828 C CA . THR B 1 368 ? 58.695 -12.383 19.717 1.00 104.60 413 THR B CA 1
ATOM 7829 C C . THR B 1 368 ? 57.837 -12.454 20.992 1.00 98.54 413 THR B C 1
ATOM 7830 O O . THR B 1 368 ? 58.344 -12.934 22.008 1.00 106.59 413 THR B O 1
ATOM 7834 N N . MET B 1 369 ? 56.579 -11.991 20.959 1.00 96.45 414 MET B N 1
ATOM 7835 C CA . MET B 1 369 ? 55.830 -11.734 22.210 1.00 117.93 414 MET B CA 1
ATOM 7836 C C . MET B 1 369 ? 55.682 -12.977 23.081 1.00 114.77 414 MET B C 1
ATOM 7837 O O . MET B 1 369 ? 55.524 -14.080 22.570 1.00 116.00 414 MET B O 1
ATOM 7842 N N . VAL B 1 370 ? 55.733 -12.772 24.398 1.00 104.15 415 VAL B N 1
ATOM 7843 C CA . VAL B 1 370 ? 56.242 -13.785 25.328 1.00 104.02 415 VAL B CA 1
ATOM 7844 C C . VAL B 1 370 ? 55.218 -14.699 26.027 1.00 103.48 415 VAL B C 1
ATOM 7845 O O . VAL B 1 370 ? 54.010 -14.438 26.037 1.00 101.39 415 VAL B O 1
ATOM 7849 N N . ASP B 1 371 ? 55.742 -15.756 26.650 1.00 107.52 416 ASP B N 1
ATOM 7850 C CA . ASP B 1 371 ? 54.946 -16.799 27.302 1.00 111.95 416 ASP B CA 1
ATOM 7851 C C . ASP B 1 371 ? 54.570 -16.441 28.730 1.00 119.14 416 ASP B C 1
ATOM 7852 O O . ASP B 1 371 ? 55.365 -15.855 29.460 1.00 126.00 416 ASP B O 1
ATOM 7857 N N . GLU B 1 372 ? 53.358 -16.816 29.125 1.00 115.86 417 GLU B N 1
ATOM 7858 C CA . GLU B 1 372 ? 52.842 -16.499 30.450 1.00 117.00 417 GLU B CA 1
ATOM 7859 C C . GLU B 1 372 ? 51.544 -17.249 30.688 1.00 117.51 417 GLU B C 1
ATOM 7860 O O . GLU B 1 372 ? 50.648 -17.214 29.854 1.00 111.43 417 GLU B O 1
ATOM 7866 N N . PRO B 1 373 ? 51.420 -17.906 31.847 1.00 126.45 418 PRO B N 1
ATOM 7867 C CA . PRO B 1 373 ? 50.276 -18.790 32.121 1.00 133.55 418 PRO B CA 1
ATOM 7868 C C . PRO B 1 373 ? 48.948 -18.033 32.174 1.00 136.76 418 PRO B C 1
ATOM 7869 O O . PRO B 1 373 ? 48.232 -18.160 33.169 1.00 141.78 418 PRO B O 1
ATOM 7873 N N . LEU B 1 374 ? 48.616 -17.291 31.119 1.00 129.72 419 LEU B N 1
ATOM 7874 C CA . LEU B 1 374 ? 47.649 -16.197 31.225 1.00 125.75 419 LEU B CA 1
ATOM 7875 C C . LEU B 1 374 ? 46.163 -16.573 31.247 1.00 123.43 419 LEU B C 1
ATOM 7876 O O . LEU B 1 374 ? 45.755 -17.637 30.780 1.00 101.69 419 LEU B O 1
ATOM 7881 N N . HIS B 1 375 ? 45.376 -15.643 31.782 1.00 123.44 420 HIS B N 1
ATOM 7882 C CA . HIS B 1 375 ? 44.068 -15.910 32.369 1.00 121.83 420 HIS B CA 1
ATOM 7883 C C . HIS B 1 375 ? 42.959 -15.120 31.691 1.00 119.41 420 HIS B C 1
ATOM 7884 O O . HIS B 1 375 ? 43.216 -14.092 31.076 1.00 120.49 420 HIS B O 1
ATOM 7891 N N . PHE B 1 376 ? 41.719 -15.580 31.836 1.00 114.37 421 PHE B N 1
ATOM 7892 C CA . PHE B 1 376 ? 40.573 -14.898 31.225 1.00 114.31 421 PHE B CA 1
ATOM 7893 C C . PHE B 1 376 ? 39.452 -14.715 32.234 1.00 115.05 421 PHE B C 1
ATOM 7894 O O . PHE B 1 376 ? 39.668 -14.838 33.437 1.00 126.78 421 PHE B O 1
ATOM 7902 N N . GLN B 1 377 ? 38.250 -14.444 31.734 1.00 106.38 422 GLN B N 1
ATOM 7903 C CA . GLN B 1 377 ? 37.060 -14.365 32.575 1.00 102.38 422 GLN B CA 1
ATOM 7904 C C . GLN B 1 377 ? 36.575 -15.744 33.024 1.00 111.80 422 GLN B C 1
ATOM 7905 O O . GLN B 1 377 ? 37.254 -16.750 32.805 1.00 107.97 422 GLN B O 1
ATOM 7911 N N . GLY B 1 378 ? 35.390 -15.779 33.636 1.00 124.28 423 GLY B N 1
ATOM 7912 C CA . GLY B 1 378 ? 34.852 -16.974 34.270 1.00 135.12 423 GLY B CA 1
ATOM 7913 C C . GLY B 1 378 ? 35.194 -16.864 35.742 1.00 150.57 423 GLY B C 1
ATOM 7914 O O . GLY B 1 378 ? 34.413 -17.238 36.627 1.00 153.19 423 GLY B O 1
ATOM 7915 N N . GLY B 1 379 ? 36.375 -16.295 35.987 1.00 159.70 424 GLY B N 1
ATOM 7916 C CA . GLY B 1 379 ? 36.921 -16.097 37.325 1.00 162.54 424 GLY B CA 1
ATOM 7917 C C . GLY B 1 379 ? 38.253 -16.805 37.480 1.00 159.76 424 GLY B C 1
ATOM 7918 O O . GLY B 1 379 ? 38.820 -16.887 38.577 1.00 151.84 424 GLY B O 1
ATOM 7919 N N . LEU B 1 380 ? 38.775 -17.282 36.353 1.00 162.65 425 LEU B N 1
ATOM 7920 C CA . LEU B 1 380 ? 39.756 -18.359 36.384 1.00 159.52 425 LEU B CA 1
ATOM 7921 C C . LEU B 1 380 ? 40.639 -18.490 35.140 1.00 150.45 425 LEU B C 1
ATOM 7922 O O . LEU B 1 380 ? 41.760 -17.965 35.091 1.00 153.16 425 LEU B O 1
ATOM 7927 N N . THR B 1 381 ? 40.085 -19.142 34.121 1.00 135.43 426 THR B N 1
ATOM 7928 C CA . THR B 1 381 ? 40.862 -20.036 33.254 1.00 128.38 426 THR B CA 1
ATOM 7929 C C . THR B 1 381 ? 42.205 -19.503 32.734 1.00 124.43 426 THR B C 1
ATOM 7930 O O . THR B 1 381 ? 42.288 -18.360 32.289 1.00 115.77 426 THR B O 1
ATOM 7934 N N . LYS B 1 382 ? 43.247 -20.338 32.866 1.00 123.98 427 LYS B N 1
ATOM 7935 C CA . LYS B 1 382 ? 44.635 -20.036 32.460 1.00 121.87 427 LYS B CA 1
ATOM 7936 C C . LYS B 1 382 ? 45.076 -20.986 31.346 1.00 116.57 427 LYS B C 1
ATOM 7937 O O . LYS B 1 382 ? 44.214 -21.555 30.666 1.00 107.20 427 LYS B O 1
ATOM 7943 N N . ARG B 1 383 ? 46.393 -21.192 31.185 1.00 124.62 428 ARG B N 1
ATOM 7944 C CA . ARG B 1 383 ? 46.889 -21.959 30.038 1.00 130.82 428 ARG B CA 1
ATOM 7945 C C . ARG B 1 383 ? 48.186 -22.790 30.188 1.00 133.87 428 ARG B C 1
ATOM 7946 O O . ARG B 1 383 ? 48.326 -23.629 31.090 1.00 137.35 428 ARG B O 1
ATOM 7954 N N . SER B 1 384 ? 49.129 -22.498 29.289 1.00 131.69 429 SER B N 1
ATOM 7955 C CA . SER B 1 384 ? 50.130 -23.437 28.740 1.00 127.55 429 SER B CA 1
ATOM 7956 C C . SER B 1 384 ? 51.065 -24.191 29.655 1.00 130.97 429 SER B C 1
ATOM 7957 O O . SER B 1 384 ? 52.102 -23.672 30.028 1.00 146.16 429 SER B O 1
ATOM 7960 N N . TYR B 1 385 ? 50.721 -25.439 29.959 1.00 119.04 430 TYR B N 1
ATOM 7961 C CA . TYR B 1 385 ? 51.643 -26.432 30.567 1.00 120.99 430 TYR B CA 1
ATOM 7962 C C . TYR B 1 385 ? 52.494 -26.066 31.825 1.00 162.29 430 TYR B C 1
ATOM 7963 O O . TYR B 1 385 ? 53.254 -26.906 32.336 1.00 171.87 430 TYR B O 1
ATOM 7972 N N . PHE B 1 386 ? 52.359 -24.828 32.311 1.00 151.27 431 PHE B N 1
ATOM 7973 C CA . PHE B 1 386 ? 52.585 -24.501 33.739 1.00 140.79 431 PHE B CA 1
ATOM 7974 C C . PHE B 1 386 ? 51.727 -23.309 34.187 1.00 142.44 431 PHE B C 1
ATOM 7975 O O . PHE B 1 386 ? 50.980 -22.739 33.392 1.00 138.92 431 PHE B O 1
ATOM 7983 N N . ASN B 1 387 ? 51.829 -22.929 35.453 1.00 150.45 432 ASN B N 1
ATOM 7984 C CA . ASN B 1 387 ? 50.795 -22.090 36.057 1.00 156.69 432 ASN B CA 1
ATOM 7985 C C . ASN B 1 387 ? 51.267 -20.851 36.816 1.00 166.73 432 ASN B C 1
ATOM 7986 O O . ASN B 1 387 ? 50.452 -20.115 37.387 1.00 173.63 432 ASN B O 1
ATOM 7991 N N . LYS B 1 388 ? 52.578 -20.643 36.846 1.00 162.26 433 LYS B N 1
ATOM 7992 C CA . LYS B 1 388 ? 53.149 -19.466 37.490 1.00 158.66 433 LYS B CA 1
ATOM 7993 C C . LYS B 1 388 ? 54.196 -18.745 36.619 1.00 152.89 433 LYS B C 1
ATOM 7994 O O . LYS B 1 388 ? 54.023 -17.573 36.287 1.00 150.07 433 LYS B O 1
ATOM 8000 N N . ASN B 1 389 ? 55.255 -19.452 36.226 1.00 150.95 434 ASN B N 1
ATOM 8001 C CA . ASN B 1 389 ? 56.430 -18.821 35.612 1.00 152.57 434 ASN B CA 1
ATOM 8002 C C . ASN B 1 389 ? 56.165 -18.057 34.309 1.00 147.14 434 ASN B C 1
ATOM 8003 O O . ASN B 1 389 ? 55.273 -18.408 33.548 1.00 150.61 434 ASN B O 1
ATOM 8008 N N . GLY B 1 390 ? 56.949 -17.011 34.050 1.00 145.09 435 GLY B N 1
ATOM 8009 C CA . GLY B 1 390 ? 56.759 -16.172 32.869 1.00 136.86 435 GLY B CA 1
ATOM 8010 C C . GLY B 1 390 ? 57.896 -16.191 31.853 1.00 135.80 435 GLY B C 1
ATOM 8011 O O . GLY B 1 390 ? 58.813 -15.365 31.908 1.00 130.62 435 GLY B O 1
ATOM 8012 N N . HIS B 1 391 ? 57.804 -17.107 30.891 1.00 142.64 436 HIS B N 1
ATOM 8013 C CA . HIS B 1 391 ? 58.914 -17.412 29.986 1.00 143.97 436 HIS B CA 1
ATOM 8014 C C . HIS B 1 391 ? 59.055 -16.439 28.804 1.00 146.59 436 HIS B C 1
ATOM 8015 O O . HIS B 1 391 ? 58.061 -15.942 28.272 1.00 140.29 436 HIS B O 1
ATOM 8022 N N . VAL B 1 392 ? 60.306 -16.183 28.409 1.00 155.21 437 VAL B N 1
ATOM 8023 C CA . VAL B 1 392 ? 60.700 -14.894 27.794 1.00 160.04 437 VAL B CA 1
ATOM 8024 C C . VAL B 1 392 ? 60.744 -14.765 26.255 1.00 153.05 437 VAL B C 1
ATOM 8025 O O . VAL B 1 392 ? 59.729 -14.908 25.570 1.00 148.62 437 VAL B O 1
ATOM 8029 N N . SER B 1 393 ? 61.940 -14.488 25.737 1.00 155.51 438 SER B N 1
ATOM 8030 C CA . SER B 1 393 ? 62.139 -13.876 24.419 1.00 155.41 438 SER B CA 1
ATOM 8031 C C . SER B 1 393 ? 62.088 -14.786 23.178 1.00 148.57 438 SER B C 1
ATOM 8032 O O . SER B 1 393 ? 62.668 -14.449 22.139 1.00 146.59 438 SER B O 1
ATOM 8035 N N . ILE B 1 394 ? 61.388 -15.917 23.276 1.00 140.78 439 ILE B N 1
ATOM 8036 C CA . ILE B 1 394 ? 61.360 -16.905 22.188 1.00 121.81 439 ILE B CA 1
ATOM 8037 C C . ILE B 1 394 ? 60.749 -16.420 20.874 1.00 110.15 439 ILE B C 1
ATOM 8038 O O . ILE B 1 394 ? 59.719 -15.735 20.845 1.00 98.07 439 ILE B O 1
ATOM 8043 N N . ASN B 1 395 ? 61.411 -16.798 19.789 1.00 105.54 440 ASN B N 1
ATOM 8044 C CA . ASN B 1 395 ? 60.976 -16.452 18.450 1.00 107.07 440 ASN B CA 1
ATOM 8045 C C . ASN B 1 395 ? 59.785 -17.304 18.023 1.00 101.18 440 ASN B C 1
ATOM 8046 O O . ASN B 1 395 ? 59.287 -18.126 18.800 1.00 96.02 440 ASN B O 1
ATOM 8051 N N . ASP B 1 396 ? 59.322 -17.096 16.791 1.00 93.86 441 ASP B N 1
ATOM 8052 C CA . ASP B 1 396 ? 58.351 -17.998 16.185 1.00 82.84 441 ASP B CA 1
ATOM 8053 C C . ASP B 1 396 ? 58.981 -19.382 16.078 1.00 83.34 441 ASP B C 1
ATOM 8054 O O . ASP B 1 396 ? 58.400 -20.373 16.516 1.00 91.13 441 ASP B O 1
ATOM 8059 N N . LYS B 1 397 ? 60.193 -19.437 15.529 1.00 84.88 442 LYS B N 1
ATOM 8060 C CA . LYS B 1 397 ? 60.917 -20.698 15.382 1.00 101.09 442 LYS B CA 1
ATOM 8061 C C . LYS B 1 397 ? 61.227 -21.358 16.725 1.00 96.86 442 LYS B C 1
ATOM 8062 O O . LYS B 1 397 ? 61.330 -22.583 16.823 1.00 89.51 442 LYS B O 1
ATOM 8068 N N . GLN B 1 398 ? 61.367 -20.550 17.766 1.00 103.05 443 GLN B N 1
ATOM 8069 C CA . GLN B 1 398 ? 61.708 -21.106 19.065 1.00 112.98 443 GLN B CA 1
ATOM 8070 C C . GLN B 1 398 ? 60.486 -21.676 19.785 1.00 111.95 443 GLN B C 1
ATOM 8071 O O . GLN B 1 398 ? 60.622 -22.479 20.702 1.00 115.45 443 GLN B O 1
ATOM 8077 N N . ALA B 1 399 ? 59.295 -21.289 19.338 1.00 105.35 444 ALA B N 1
ATOM 8078 C CA . ALA B 1 399 ? 58.049 -21.732 19.963 1.00 100.16 444 ALA B CA 1
ATOM 8079 C C . ALA B 1 399 ? 57.736 -23.194 19.639 1.00 99.03 444 ALA B C 1
ATOM 8080 O O . ALA B 1 399 ? 57.049 -23.902 20.392 1.00 87.15 444 ALA B O 1
ATOM 8082 N N . LEU B 1 400 ? 58.246 -23.647 18.505 1.00 97.09 445 LEU B N 1
ATOM 8083 C CA . LEU B 1 400 ? 57.944 -24.991 18.046 1.00 93.74 445 LEU B CA 1
ATOM 8084 C C . LEU B 1 400 ? 58.739 -26.031 18.835 1.00 91.57 445 LEU B C 1
ATOM 8085 O O . LEU B 1 400 ? 58.233 -27.118 19.104 1.00 90.10 445 LEU B O 1
ATOM 8090 N N . MET B 1 401 ? 59.968 -25.698 19.229 1.00 99.03 446 MET B N 1
ATOM 8091 C CA . MET B 1 401 ? 60.773 -26.627 20.032 1.00 105.55 446 MET B CA 1
ATOM 8092 C C . MET B 1 401 ? 60.196 -26.838 21.429 1.00 109.89 446 MET B C 1
ATOM 8093 O O . MET B 1 401 ? 60.333 -27.915 22.016 1.00 102.71 446 MET B O 1
ATOM 8098 N N . HIS B 1 402 ? 59.547 -25.798 21.940 1.00 95.72 447 HIS B N 1
ATOM 8099 C CA . HIS B 1 402 ? 58.933 -25.817 23.258 1.00 105.00 447 HIS B CA 1
ATOM 8100 C C . HIS B 1 402 ? 57.582 -26.504 23.197 1.00 108.03 447 HIS B C 1
ATOM 8101 O O . HIS B 1 402 ? 57.092 -26.999 24.219 1.00 109.66 447 HIS B O 1
ATOM 8108 N N . SER B 1 403 ? 56.988 -26.527 21.999 1.00 102.83 448 SER B N 1
ATOM 8109 C CA . SER B 1 403 ? 55.616 -26.999 21.803 1.00 98.36 448 SER B CA 1
ATOM 8110 C C . SER B 1 403 ? 54.709 -26.061 22.607 1.00 95.61 448 SER B C 1
ATOM 8111 O O . SER B 1 403 ? 53.706 -26.470 23.199 1.00 90.56 448 SER B O 1
ATOM 8114 N N . SER B 1 404 ? 55.085 -24.784 22.612 1.00 88.50 449 SER B N 1
ATOM 8115 C CA . SER B 1 404 ? 54.374 -23.771 23.385 1.00 93.97 449 SER B CA 1
ATOM 8116 C C . SER B 1 404 ? 52.941 -23.561 22.891 1.00 96.84 449 SER B C 1
ATOM 8117 O O . SER B 1 404 ? 52.733 -23.136 21.755 1.00 99.64 449 SER B O 1
ATOM 8120 N N . ASN B 1 405 ? 51.958 -23.882 23.735 1.00 89.42 450 ASN B N 1
ATOM 8121 C CA . ASN B 1 405 ? 50.554 -23.604 23.429 1.00 83.28 450 ASN B CA 1
ATOM 8122 C C . ASN B 1 405 ? 50.349 -22.103 23.437 1.00 87.66 450 ASN B C 1
ATOM 8123 O O . ASN B 1 405 ? 49.476 -21.556 22.744 1.00 80.77 450 ASN B O 1
ATOM 8128 N N . VAL B 1 406 ? 51.184 -21.434 24.222 1.00 87.44 451 VAL B N 1
ATOM 8129 C CA . VAL B 1 406 ? 50.977 -20.029 24.528 1.00 88.66 451 VAL B CA 1
ATOM 8130 C C . VAL B 1 406 ? 51.189 -19.114 23.319 1.00 86.15 451 VAL B C 1
ATOM 8131 O O . VAL B 1 406 ? 50.389 -18.204 23.087 1.00 85.19 451 VAL B O 1
ATOM 8135 N N . TYR B 1 407 ? 52.248 -19.354 22.553 1.00 85.73 452 TYR B N 1
ATOM 8136 C CA . TYR B 1 407 ? 52.485 -18.571 21.348 1.00 91.58 452 TYR B CA 1
ATOM 8137 C C . TYR B 1 407 ? 51.318 -18.755 20.347 1.00 87.81 452 TYR B C 1
ATOM 8138 O O . TYR B 1 407 ? 50.848 -17.789 19.748 1.00 77.15 452 TYR B O 1
ATOM 8147 N N . MET B 1 408 ? 50.833 -19.986 20.196 1.00 89.03 453 MET B N 1
ATOM 8148 C CA . MET B 1 408 ? 49.702 -20.267 19.307 1.00 83.87 453 MET B CA 1
ATOM 8149 C C . MET B 1 408 ? 48.446 -19.560 19.793 1.00 85.45 453 MET B C 1
ATOM 8150 O O . MET B 1 408 ? 47.774 -18.846 19.033 1.00 77.27 453 MET B O 1
ATOM 8155 N N . PHE B 1 409 ? 48.137 -19.785 21.067 1.00 89.16 454 PHE B N 1
ATOM 8156 C CA . PHE B 1 409 ? 47.031 -19.121 21.742 1.00 100.46 454 PHE B CA 1
ATOM 8157 C C . PHE B 1 409 ? 47.091 -17.599 21.537 1.00 96.41 454 PHE B C 1
ATOM 8158 O O . PHE B 1 409 ? 46.066 -16.959 21.291 1.00 84.60 454 PHE B O 1
ATOM 8166 N N . LYS B 1 410 ? 48.288 -17.025 21.643 1.00 100.98 455 LYS B N 1
ATOM 8167 C CA . LYS B 1 410 ? 48.489 -15.612 21.327 1.00 99.35 455 LYS B CA 1
ATOM 8168 C C . LYS B 1 410 ? 48.026 -15.338 19.910 1.00 87.67 455 LYS B C 1
ATOM 8169 O O . LYS B 1 410 ? 47.120 -14.530 19.678 1.00 82.56 455 LYS B O 1
ATOM 8175 N N . THR B 1 411 ? 48.650 -16.041 18.971 1.00 89.32 456 THR B N 1
ATOM 8176 C CA . THR B 1 411 ? 48.385 -15.885 17.539 1.00 81.37 456 THR B CA 1
ATOM 8177 C C . THR B 1 411 ? 46.896 -15.916 17.141 1.00 77.42 456 THR B C 1
ATOM 8178 O O . THR B 1 411 ? 46.444 -15.069 16.355 1.00 64.75 456 THR B O 1
ATOM 8182 N N . ALA B 1 412 ? 46.147 -16.879 17.687 1.00 71.87 457 ALA B N 1
ATOM 8183 C CA . ALA B 1 412 ? 44.707 -17.000 17.424 1.00 72.04 457 ALA B CA 1
ATOM 8184 C C . ALA B 1 412 ? 43.950 -15.683 17.656 1.00 82.33 457 ALA B C 1
ATOM 8185 O O . ALA B 1 412 ? 43.215 -15.211 16.781 1.00 78.64 457 ALA B O 1
ATOM 8187 N N . LEU B 1 413 ? 44.143 -15.105 18.841 1.00 84.47 458 LEU B N 1
ATOM 8188 C CA . LEU B 1 413 ? 43.555 -13.816 19.212 1.00 71.64 458 LEU B CA 1
ATOM 8189 C C . LEU B 1 413 ? 44.073 -12.665 18.346 1.00 69.16 458 LEU B C 1
ATOM 8190 O O . LEU B 1 413 ? 43.285 -11.908 17.766 1.00 66.32 458 LEU B O 1
ATOM 8195 N N . LYS B 1 414 ? 45.393 -12.544 18.239 1.00 69.20 459 LYS B N 1
ATOM 8196 C CA . LYS B 1 414 ? 45.991 -11.559 17.336 1.00 81.84 459 LYS B CA 1
ATOM 8197 C C . LYS B 1 414 ? 45.432 -11.687 15.917 1.00 82.87 459 LYS B C 1
ATOM 8198 O O . LYS B 1 414 ? 45.327 -10.696 15.200 1.00 85.30 459 LYS B O 1
ATOM 8204 N N . LEU B 1 415 ? 45.077 -12.910 15.517 1.00 86.22 460 LEU B N 1
ATOM 8205 C CA . LEU B 1 415 ? 44.441 -13.160 14.218 1.00 75.11 460 LEU B CA 1
ATOM 8206 C C . LEU B 1 415 ? 42.932 -12.892 14.296 1.00 70.66 460 LEU B C 1
ATOM 8207 O O . LEU B 1 415 ? 42.289 -12.605 13.283 1.00 67.72 460 LEU B O 1
ATOM 8212 N N . ALA B 1 416 ? 42.378 -12.979 15.507 1.00 72.78 461 ALA B N 1
ATOM 8213 C CA . ALA B 1 416 ? 40.947 -12.750 15.737 1.00 72.64 461 ALA B CA 1
ATOM 8214 C C . ALA B 1 416 ? 40.621 -11.279 15.971 1.00 76.83 461 ALA B C 1
ATOM 8215 O O . ALA B 1 416 ? 39.484 -10.934 16.308 1.00 70.35 461 ALA B O 1
ATOM 8217 N N . GLY B 1 417 ? 41.617 -10.414 15.808 1.00 79.58 462 GLY B N 1
ATOM 8218 C CA . GLY B 1 417 ? 41.415 -8.994 16.028 1.00 80.65 462 GLY B CA 1
ATOM 8219 C C . GLY B 1 417 ? 41.946 -8.464 17.351 1.00 84.92 462 GLY B C 1
ATOM 8220 O O . GLY B 1 417 ? 42.672 -7.471 17.368 1.00 85.12 462 GLY B O 1
ATOM 8221 N N . ASP B 1 418 ? 41.601 -9.117 18.458 1.00 84.64 463 ASP B N 1
ATOM 8222 C CA . ASP B 1 418 ? 41.942 -8.580 19.772 1.00 95.47 463 ASP B CA 1
ATOM 8223 C C . ASP B 1 418 ? 43.051 -9.335 20.498 1.00 95.00 463 ASP B C 1
ATOM 8224 O O . ASP B 1 418 ? 42.795 -10.359 21.133 1.00 84.28 463 ASP B O 1
ATOM 8229 N N . PRO B 1 419 ? 44.285 -8.807 20.445 1.00 101.88 464 PRO B N 1
ATOM 8230 C CA . PRO B 1 419 ? 45.399 -9.385 21.207 1.00 107.13 464 PRO B CA 1
ATOM 8231 C C . PRO B 1 419 ? 45.039 -9.567 22.681 1.00 102.17 464 PRO B C 1
ATOM 8232 O O . PRO B 1 419 ? 44.025 -9.033 23.142 1.00 92.71 464 PRO B O 1
ATOM 8236 N N . TYR B 1 420 ? 45.864 -10.313 23.407 1.00 101.13 465 TYR B N 1
ATOM 8237 C CA . TYR B 1 420 ? 45.546 -10.664 24.784 1.00 103.04 465 TYR B CA 1
ATOM 8238 C C . TYR B 1 420 ? 45.683 -9.508 25.769 1.00 105.49 465 TYR B C 1
ATOM 8239 O O . TYR B 1 420 ? 46.692 -8.803 25.779 1.00 98.42 465 TYR B O 1
ATOM 8248 N N . TYR B 1 421 ? 44.646 -9.333 26.589 1.00 115.62 466 TYR B N 1
ATOM 8249 C CA . TYR B 1 421 ? 44.720 -8.595 27.853 1.00 114.55 466 TYR B CA 1
ATOM 8250 C C . TYR B 1 421 ? 44.025 -9.419 28.932 1.00 112.12 466 TYR B C 1
ATOM 8251 O O . TYR B 1 421 ? 42.953 -9.977 28.700 1.00 109.50 466 TYR B O 1
ATOM 8260 N N . SER B 1 422 ? 44.638 -9.495 30.109 1.00 110.67 467 SER B N 1
ATOM 8261 C CA . SER B 1 422 ? 44.183 -10.414 31.148 1.00 105.94 467 SER B CA 1
ATOM 8262 C C . SER B 1 422 ? 42.769 -10.120 31.619 1.00 106.77 467 SER B C 1
ATOM 8263 O O . SER B 1 422 ? 42.392 -8.964 31.777 1.00 109.61 467 SER B O 1
ATOM 8266 N N . GLY B 1 423 ? 41.987 -11.174 31.834 1.00 110.51 468 GLY B N 1
ATOM 8267 C CA . GLY B 1 423 ? 40.591 -11.014 32.197 1.00 118.12 468 GLY B CA 1
ATOM 8268 C C . GLY B 1 423 ? 39.780 -10.445 31.049 1.00 122.72 468 GLY B C 1
ATOM 8269 O O . GLY B 1 423 ? 38.845 -9.660 31.242 1.00 126.05 468 GLY B O 1
ATOM 8270 N N . MET B 1 424 ? 40.153 -10.826 29.836 1.00 119.16 469 MET B N 1
ATOM 8271 C CA . MET B 1 424 ? 39.339 -10.494 28.691 1.00 106.23 469 MET B CA 1
ATOM 8272 C C . MET B 1 424 ? 38.253 -11.548 28.610 1.00 115.34 469 MET B C 1
ATOM 8273 O O . MET B 1 424 ? 38.397 -12.643 29.153 1.00 118.99 469 MET B O 1
ATOM 8278 N N . ALA B 1 425 ? 37.148 -11.209 27.966 1.00 121.63 470 ALA B N 1
ATOM 8279 C CA . ALA B 1 425 ? 36.088 -12.184 27.796 1.00 131.59 470 ALA B CA 1
ATOM 8280 C C . ALA B 1 425 ? 36.393 -12.989 26.543 1.00 135.98 470 ALA B C 1
ATOM 8281 O O . ALA B 1 425 ? 37.275 -12.621 25.758 1.00 134.73 470 ALA B O 1
ATOM 8283 N N . LEU B 1 426 ? 35.687 -14.097 26.366 1.00 136.96 471 LEU B N 1
ATOM 8284 C CA . LEU B 1 426 ? 35.782 -14.839 25.126 1.00 127.06 471 LEU B CA 1
ATOM 8285 C C . LEU B 1 426 ? 35.321 -13.929 24.000 1.00 118.43 471 LEU B C 1
ATOM 8286 O O . LEU B 1 426 ? 34.283 -13.259 24.124 1.00 120.21 471 LEU B O 1
ATOM 8291 N N . PRO B 1 427 ? 36.114 -13.847 22.919 1.00 104.83 472 PRO B N 1
ATOM 8292 C CA . PRO B 1 427 ? 35.488 -13.310 21.707 1.00 97.48 472 PRO B CA 1
ATOM 8293 C C . PRO B 1 427 ? 34.239 -14.142 21.394 1.00 97.34 472 PRO B C 1
ATOM 8294 O O . PRO B 1 427 ? 34.358 -15.333 21.092 1.00 105.56 472 PRO B O 1
ATOM 8298 N N . SER B 1 428 ? 33.058 -13.536 21.480 1.00 98.95 473 SER B N 1
ATOM 8299 C CA . SER B 1 428 ? 31.804 -14.281 21.320 1.00 107.74 473 SER B CA 1
ATOM 8300 C C . SER B 1 428 ? 31.447 -14.686 19.873 1.00 106.02 473 SER B C 1
ATOM 8301 O O . SER B 1 428 ? 30.583 -15.543 19.661 1.00 97.53 473 SER B O 1
ATOM 8304 N N . ASP B 1 429 ? 32.096 -14.065 18.891 1.00 101.01 474 ASP B N 1
ATOM 8305 C CA . ASP B 1 429 ? 32.009 -14.535 17.513 1.00 93.69 474 ASP B CA 1
ATOM 8306 C C . ASP B 1 429 ? 33.412 -14.709 16.949 1.00 92.08 474 ASP B C 1
ATOM 8307 O O . ASP B 1 429 ? 34.195 -13.759 16.907 1.00 83.86 474 ASP B O 1
ATOM 8312 N N . ILE B 1 430 ? 33.726 -15.931 16.526 1.00 90.33 475 ILE B N 1
ATOM 8313 C CA . ILE B 1 430 ? 35.021 -16.213 15.927 1.00 87.30 475 ILE B CA 1
ATOM 8314 C C . ILE B 1 430 ? 34.867 -16.945 14.610 1.00 93.64 475 ILE B C 1
ATOM 8315 O O . ILE B 1 430 ? 35.773 -17.667 14.177 1.00 99.44 475 ILE B O 1
ATOM 8320 N N . SER B 1 431 ? 33.712 -16.741 13.982 1.00 88.74 476 SER B N 1
ATOM 8321 C CA . SER B 1 431 ? 33.426 -17.300 12.670 1.00 84.24 476 SER B CA 1
ATOM 8322 C C . SER B 1 431 ? 34.596 -17.028 11.739 1.00 84.64 476 SER B C 1
ATOM 8323 O O . SER B 1 431 ? 35.267 -17.955 11.261 1.00 85.27 476 SER B O 1
ATOM 8326 N N . SER B 1 432 ? 34.855 -15.741 11.531 1.00 76.86 477 SER B N 1
ATOM 8327 C CA . SER B 1 432 ? 35.846 -15.282 10.565 1.00 70.92 477 SER B CA 1
ATOM 8328 C C . SER B 1 432 ? 37.278 -15.770 10.846 1.00 71.25 477 SER B C 1
ATOM 8329 O O . SER B 1 432 ? 37.867 -16.404 9.979 1.00 66.08 477 SER B O 1
ATOM 8332 N N . PRO B 1 433 ? 37.841 -15.491 12.047 1.00 68.65 478 PRO B N 1
ATOM 8333 C CA . PRO B 1 433 ? 39.206 -15.982 12.295 1.00 64.62 478 PRO B CA 1
ATOM 8334 C C . PRO B 1 433 ? 39.361 -17.506 12.214 1.00 63.24 478 PRO B C 1
ATOM 8335 O O . PRO B 1 433 ? 40.371 -17.984 11.685 1.00 72.78 478 PRO B O 1
ATOM 8339 N N . ALA B 1 434 ? 38.397 -18.253 12.748 1.00 49.96 479 ALA B N 1
ATOM 8340 C CA . ALA B 1 434 ? 38.426 -19.712 12.647 1.00 48.18 479 ALA B CA 1
ATOM 8341 C C . ALA B 1 434 ? 38.511 -20.168 11.181 1.00 59.59 479 ALA B C 1
ATOM 8342 O O . ALA B 1 434 ? 39.160 -21.170 10.854 1.00 55.83 479 ALA B O 1
ATOM 8344 N N . GLN B 1 435 ? 37.848 -19.425 10.299 1.00 52.11 480 GLN B N 1
ATOM 8345 C CA . GLN B 1 435 ? 37.872 -19.734 8.886 1.00 46.83 480 GLN B CA 1
ATOM 8346 C C . GLN B 1 435 ? 39.268 -19.540 8.314 1.00 49.71 480 GLN B C 1
ATOM 8347 O O . GLN B 1 435 ? 39.776 -20.390 7.575 1.00 51.12 480 GLN B O 1
ATOM 8353 N N . LYS B 1 436 ? 39.880 -18.410 8.654 1.00 48.80 481 LYS B N 1
ATOM 8354 C CA . LYS B 1 436 ? 41.187 -18.044 8.105 1.00 58.27 481 LYS B CA 1
ATOM 8355 C C . LYS B 1 436 ? 42.264 -19.037 8.538 1.00 66.79 481 LYS B C 1
ATOM 8356 O O . LYS B 1 436 ? 43.077 -19.463 7.718 1.00 66.12 481 LYS B O 1
ATOM 8362 N N . LEU B 1 437 ? 42.247 -19.400 9.823 1.00 55.48 482 LEU B N 1
ATOM 8363 C CA . LEU B 1 437 ? 43.062 -20.490 10.342 1.00 51.35 482 LEU B CA 1
ATOM 8364 C C . LEU B 1 437 ? 42.816 -21.793 9.563 1.00 56.76 482 LEU B C 1
ATOM 8365 O O . LEU B 1 437 ? 43.760 -22.410 9.032 1.00 45.13 482 LEU B O 1
ATOM 8370 N N . ARG B 1 438 ? 41.550 -22.205 9.487 1.00 50.95 483 ARG B N 1
ATOM 8371 C CA . ARG B 1 438 ? 41.188 -23.436 8.758 1.00 56.73 483 ARG B CA 1
ATOM 8372 C C . ARG B 1 438 ? 41.719 -23.473 7.324 1.00 51.95 483 ARG B C 1
ATOM 8373 O O . ARG B 1 438 ? 42.355 -24.457 6.932 1.00 49.57 483 ARG B O 1
ATOM 8381 N N . ARG B 1 439 ? 41.495 -22.400 6.564 1.00 56.57 484 ARG B N 1
ATOM 8382 C CA . ARG B 1 439 ? 41.981 -22.316 5.182 1.00 54.09 484 ARG B CA 1
ATOM 8383 C C . ARG B 1 439 ? 43.486 -22.448 5.154 1.00 54.07 484 ARG B C 1
ATOM 8384 O O . ARG B 1 439 ? 44.020 -23.248 4.382 1.00 70.11 484 ARG B O 1
ATOM 8392 N N . GLY B 1 440 ? 44.151 -21.675 6.012 1.00 61.88 485 GLY B N 1
ATOM 8393 C CA . GLY B 1 440 ? 45.574 -21.820 6.264 1.00 53.25 485 GLY B CA 1
ATOM 8394 C C . GLY B 1 440 ? 45.985 -23.275 6.390 1.00 48.01 485 GLY B C 1
ATOM 8395 O O . GLY B 1 440 ? 46.830 -23.731 5.624 1.00 57.86 485 GLY B O 1
ATOM 8396 N N . LEU B 1 441 ? 45.372 -24.009 7.321 1.00 51.46 486 LEU B N 1
ATOM 8397 C CA . LEU B 1 441 ? 45.718 -25.426 7.549 1.00 65.70 486 LEU B CA 1
ATOM 8398 C C . LEU B 1 441 ? 45.452 -26.304 6.324 1.00 63.36 486 LEU B C 1
ATOM 8399 O O . LEU B 1 441 ? 46.219 -27.244 6.046 1.00 52.66 486 LEU B O 1
ATOM 8404 N N . ASN B 1 442 ? 44.375 -26.002 5.592 1.00 55.18 487 ASN B N 1
ATOM 8405 C CA . ASN B 1 442 ? 44.100 -26.726 4.349 1.00 38.02 487 ASN B CA 1
ATOM 8406 C C . ASN B 1 442 ? 45.215 -26.590 3.327 1.00 38.50 487 ASN B C 1
ATOM 8407 O O . ASN B 1 442 ? 45.428 -27.495 2.535 1.00 45.38 487 ASN B O 1
ATOM 8412 N N . GLN B 1 443 ? 45.943 -25.475 3.357 1.00 39.38 488 GLN B N 1
ATOM 8413 C CA . GLN B 1 443 ? 47.018 -25.272 2.392 1.00 39.53 488 GLN B CA 1
ATOM 8414 C C . GLN B 1 443 ? 48.074 -26.359 2.497 1.00 40.66 488 GLN B C 1
ATOM 8415 O O . GLN B 1 443 ? 48.683 -26.712 1.500 1.00 41.43 488 GLN B O 1
ATOM 8421 N N . VAL B 1 444 ? 48.272 -26.918 3.690 1.00 55.18 489 VAL B N 1
ATOM 8422 C CA . VAL B 1 444 ? 49.303 -27.945 3.878 1.00 54.21 489 VAL B CA 1
ATOM 8423 C C . VAL B 1 444 ? 48.717 -29.344 4.017 1.00 54.34 489 VAL B C 1
ATOM 8424 O O . VAL B 1 444 ? 49.446 -30.320 4.201 1.00 54.52 489 VAL B O 1
ATOM 8428 N N . GLY B 1 445 ? 47.398 -29.438 3.922 1.00 49.29 490 GLY B N 1
ATOM 8429 C CA . GLY B 1 445 ? 46.753 -30.727 3.720 1.00 53.61 490 GLY B CA 1
ATOM 8430 C C . GLY B 1 445 ? 45.904 -31.098 4.908 1.00 52.77 490 GLY B C 1
ATOM 8431 O O . GLY B 1 445 ? 45.012 -31.956 4.809 1.00 41.57 490 GLY B O 1
ATOM 8432 N N . LEU B 1 446 ? 46.194 -30.433 6.029 1.00 41.32 491 LEU B N 1
ATOM 8433 C CA . LEU B 1 446 ? 45.431 -30.581 7.268 1.00 44.49 491 LEU B CA 1
ATOM 8434 C C . LEU B 1 446 ? 44.037 -30.017 7.051 1.00 41.04 491 LEU B C 1
ATOM 8435 O O . LEU B 1 446 ? 43.883 -28.810 6.893 1.00 50.35 491 LEU B O 1
ATOM 8440 N N . GLY B 1 447 ? 43.028 -30.888 7.014 1.00 44.36 492 GLY B N 1
ATOM 8441 C CA . GLY B 1 447 ? 41.655 -30.428 6.904 1.00 46.01 492 GLY B CA 1
ATOM 8442 C C . GLY B 1 447 ? 40.950 -30.720 5.590 1.00 43.29 492 GLY B C 1
ATOM 8443 O O . GLY B 1 447 ? 39.728 -30.683 5.542 1.00 50.08 492 GLY B O 1
ATOM 8444 N N . VAL B 1 448 ? 41.693 -31.016 4.527 1.00 41.62 493 VAL B N 1
ATOM 8445 C CA . VAL B 1 448 ? 41.054 -31.564 3.323 1.00 33.37 493 VAL B CA 1
ATOM 8446 C C . VAL B 1 448 ? 41.576 -32.965 3.055 1.00 33.29 493 VAL B C 1
ATOM 8447 O O . VAL B 1 448 ? 42.567 -33.382 3.652 1.00 42.24 493 VAL B O 1
ATOM 8451 N N . LYS B 1 449 ? 40.947 -33.677 2.118 1.00 34.69 494 LYS B N 1
ATOM 8452 C CA . LYS B 1 449 ? 41.508 -34.938 1.652 1.00 38.48 494 LYS B CA 1
ATOM 8453 C C . LYS B 1 449 ? 42.836 -34.678 0.950 1.00 37.80 494 LYS B C 1
ATOM 8454 O O . LYS B 1 449 ? 43.006 -33.636 0.305 1.00 32.49 494 LYS B O 1
ATOM 8460 N N . THR B 1 450 ? 43.772 -35.622 1.065 1.00 43.72 495 THR B N 1
ATOM 8461 C CA . THR B 1 450 ? 45.088 -35.483 0.439 1.00 33.99 495 THR B CA 1
ATOM 8462 C C . THR B 1 450 ? 45.081 -35.775 -1.058 1.00 37.47 495 THR B C 1
ATOM 8463 O O . THR B 1 450 ? 46.009 -35.402 -1.759 1.00 48.99 495 THR B O 1
ATOM 8467 N N . GLY B 1 451 ? 44.068 -36.491 -1.535 1.00 38.31 496 GLY B N 1
ATOM 8468 C CA . GLY B 1 451 ? 44.002 -36.912 -2.926 1.00 36.76 496 GLY B CA 1
ATOM 8469 C C . GLY B 1 451 ? 44.712 -38.229 -3.235 1.00 45.61 496 GLY B C 1
ATOM 8470 O O . GLY B 1 451 ? 44.985 -38.528 -4.397 1.00 41.70 496 GLY B O 1
ATOM 8471 N N . ILE B 1 452 ? 45.029 -39.008 -2.197 1.00 48.20 497 ILE B N 1
ATOM 8472 C CA . ILE B 1 452 ? 45.585 -40.362 -2.343 1.00 32.75 497 ILE B CA 1
ATOM 8473 C C . ILE B 1 452 ? 44.742 -41.218 -3.307 1.00 32.68 497 ILE B C 1
ATOM 8474 O O . ILE B 1 452 ? 43.544 -41.008 -3.393 1.00 35.25 497 ILE B O 1
ATOM 8479 N N . ASP B 1 453 ? 45.367 -42.169 -4.014 1.00 37.52 498 ASP B N 1
ATOM 8480 C CA . ASP B 1 453 ? 44.689 -43.080 -4.955 1.00 34.75 498 ASP B CA 1
ATOM 8481 C C . ASP B 1 453 ? 44.208 -44.388 -4.300 1.00 45.36 498 ASP B C 1
ATOM 8482 O O . ASP B 1 453 ? 44.644 -45.493 -4.661 1.00 32.91 498 ASP B O 1
ATOM 8487 N N . LEU B 1 454 ? 43.324 -44.242 -3.318 1.00 41.64 499 LEU B N 1
ATOM 8488 C CA . LEU B 1 454 ? 42.756 -45.360 -2.569 1.00 38.05 499 LEU B CA 1
ATOM 8489 C C . LEU B 1 454 ? 41.406 -44.832 -2.124 1.00 35.33 499 LEU B C 1
ATOM 8490 O O . LEU B 1 454 ? 41.293 -43.619 -1.833 1.00 37.56 499 LEU B O 1
ATOM 8495 N N . PRO B 1 455 ? 40.385 -45.718 -2.059 1.00 32.45 500 PRO B N 1
ATOM 8496 C CA . PRO B 1 455 ? 39.029 -45.256 -1.719 1.00 42.39 500 PRO B CA 1
ATOM 8497 C C . PRO B 1 455 ? 38.867 -44.940 -0.213 1.00 28.80 500 PRO B C 1
ATOM 8498 O O . PRO B 1 455 ? 39.688 -45.376 0.579 1.00 39.07 500 PRO B O 1
ATOM 8502 N N . ASN B 1 456 ? 37.805 -44.225 0.156 1.00 36.47 501 ASN B N 1
ATOM 8503 C CA . ASN B 1 456 ? 37.416 -44.020 1.551 1.00 32.41 501 ASN B CA 1
ATOM 8504 C C . ASN B 1 456 ? 38.361 -43.137 2.340 1.00 47.17 501 ASN B C 1
ATOM 8505 O O . ASN B 1 456 ? 38.469 -43.281 3.567 1.00 58.95 501 ASN B O 1
ATOM 8510 N N . GLU B 1 457 ? 39.085 -42.258 1.671 1.00 32.20 502 GLU B N 1
ATOM 8511 C CA . GLU B 1 457 ? 39.917 -41.338 2.432 1.00 38.39 502 GLU B CA 1
ATOM 8512 C C . GLU B 1 457 ? 38.985 -40.341 3.138 1.00 32.27 502 GLU B C 1
ATOM 8513 O O . GLU B 1 457 ? 38.003 -39.864 2.560 1.00 31.87 502 GLU B O 1
ATOM 8519 N N . THR B 1 458 ? 39.276 -40.065 4.398 1.00 32.48 503 THR B N 1
ATOM 8520 C CA . THR B 1 458 ? 38.492 -39.103 5.177 1.00 39.66 503 THR B CA 1
ATOM 8521 C C . THR B 1 458 ? 39.301 -37.858 5.416 1.00 41.75 503 THR B C 1
ATOM 8522 O O . THR B 1 458 ? 40.531 -37.901 5.527 1.00 49.23 503 THR B O 1
ATOM 8526 N N . ARG B 1 459 ? 38.599 -36.749 5.557 1.00 45.56 504 ARG B N 1
ATOM 8527 C CA . ARG B 1 459 ? 39.281 -35.479 5.654 1.00 43.99 504 ARG B CA 1
ATOM 8528 C C . ARG B 1 459 ? 39.350 -35.036 7.090 1.00 47.04 504 ARG B C 1
ATOM 8529 O O . ARG B 1 459 ? 39.998 -34.038 7.391 1.00 47.43 504 ARG B O 1
ATOM 8537 N N . GLY B 1 460 ? 38.673 -35.768 7.972 1.00 48.87 505 GLY B N 1
ATOM 8538 C CA . GLY B 1 460 ? 38.609 -35.387 9.378 1.00 58.58 505 GLY B CA 1
ATOM 8539 C C . GLY B 1 460 ? 37.242 -34.897 9.836 1.00 59.09 505 GLY B C 1
ATOM 8540 O O . GLY B 1 460 ? 36.443 -34.421 9.027 1.00 62.03 505 GLY B O 1
ATOM 8541 N N . GLN B 1 461 ? 36.967 -35.023 11.134 1.00 64.89 506 GLN B N 1
ATOM 8542 C CA . GLN B 1 461 ? 35.727 -34.505 11.705 1.00 58.51 506 GLN B CA 1
ATOM 8543 C C . GLN B 1 461 ? 35.853 -32.986 11.851 1.00 56.24 506 GLN B C 1
ATOM 8544 O O . GLN B 1 461 ? 36.755 -32.501 12.532 1.00 51.44 506 GLN B O 1
ATOM 8550 N N . ILE B 1 462 ? 34.976 -32.232 11.185 1.00 57.74 507 ILE B N 1
ATOM 8551 C CA . ILE B 1 462 ? 35.064 -30.761 11.222 1.00 60.23 507 ILE B CA 1
ATOM 8552 C C . ILE B 1 462 ? 33.784 -30.068 11.722 1.00 49.10 507 ILE B C 1
ATOM 8553 O O . ILE B 1 462 ? 32.840 -29.849 10.969 1.00 55.99 507 ILE B O 1
ATOM 8558 N N . GLU B 1 463 ? 33.777 -29.701 12.993 1.00 53.00 508 GLU B N 1
ATOM 8559 C CA . GLU B 1 463 ? 32.584 -29.136 13.625 1.00 63.79 508 GLU B CA 1
ATOM 8560 C C . GLU B 1 463 ? 32.472 -27.607 13.457 1.00 61.13 508 GLU B C 1
ATOM 8561 O O . GLU B 1 463 ? 33.473 -26.921 13.200 1.00 51.39 508 GLU B O 1
ATOM 8567 N N . PRO B 1 464 ? 31.253 -27.056 13.607 1.00 55.68 509 PRO B N 1
ATOM 8568 C CA . PRO B 1 464 ? 31.156 -25.602 13.394 1.00 56.18 509 PRO B CA 1
ATOM 8569 C C . PRO B 1 464 ? 31.925 -24.820 14.458 1.00 54.95 509 PRO B C 1
ATOM 8570 O O . PRO B 1 464 ? 32.056 -25.269 15.604 1.00 53.06 509 PRO B O 1
ATOM 8574 N N . LEU B 1 465 ? 32.450 -23.665 14.070 1.00 53.33 510 LEU B N 1
ATOM 8575 C CA . LEU B 1 465 ? 33.299 -22.878 14.954 1.00 58.61 510 LEU B CA 1
ATOM 8576 C C . LEU B 1 465 ? 32.919 -21.419 14.796 1.00 73.49 510 LEU B C 1
ATOM 8577 O O . LEU B 1 465 ? 33.375 -20.747 13.877 1.00 82.37 510 LEU B O 1
ATOM 8582 N N . THR B 1 466 ? 32.064 -20.930 15.681 1.00 77.24 511 THR B N 1
ATOM 8583 C CA . THR B 1 466 ? 31.466 -19.622 15.479 1.00 82.64 511 THR B CA 1
ATOM 8584 C C . THR B 1 466 ? 31.374 -18.863 16.799 1.00 92.18 511 THR B C 1
ATOM 8585 O O . THR B 1 466 ? 31.876 -17.746 16.929 1.00 91.53 511 THR B O 1
ATOM 8589 N N . ASN B 1 467 ? 30.732 -19.492 17.776 1.00 90.32 512 ASN B N 1
ATOM 8590 C CA . ASN B 1 467 ? 30.425 -18.864 19.045 1.00 80.16 512 ASN B CA 1
ATOM 8591 C C . ASN B 1 467 ? 30.971 -19.659 20.226 1.00 76.14 512 ASN B C 1
ATOM 8592 O O . ASN B 1 467 ? 30.788 -19.286 21.384 1.00 71.71 512 ASN B O 1
ATOM 8597 N N . ASN B 1 468 ? 31.644 -20.764 19.943 1.00 82.17 513 ASN B N 1
ATOM 8598 C CA . ASN B 1 468 ? 32.247 -21.535 21.018 1.00 88.92 513 ASN B CA 1
ATOM 8599 C C . ASN B 1 468 ? 33.772 -21.516 20.988 1.00 85.98 513 ASN B C 1
ATOM 8600 O O . ASN B 1 468 ? 34.401 -22.541 20.747 1.00 84.14 513 ASN B O 1
ATOM 8605 N N . PRO B 1 469 ? 34.378 -20.360 21.313 1.00 91.37 514 PRO B N 1
ATOM 8606 C CA . PRO B 1 469 ? 35.841 -20.311 21.378 1.00 92.55 514 PRO B CA 1
ATOM 8607 C C . PRO B 1 469 ? 36.415 -21.130 22.544 1.00 91.25 514 PRO B C 1
ATOM 8608 O O . PRO B 1 469 ? 37.537 -20.847 22.957 1.00 85.38 514 PRO B O 1
ATOM 8612 N N . GLY B 1 470 ? 35.667 -22.099 23.075 1.00 88.28 515 GLY B N 1
ATOM 8613 C CA . GLY B 1 470 ? 36.223 -23.103 23.970 1.00 86.92 515 GLY B CA 1
ATOM 8614 C C . GLY B 1 470 ? 36.936 -24.108 23.087 1.00 89.32 515 GLY B C 1
ATOM 8615 O O . GLY B 1 470 ? 37.650 -25.005 23.541 1.00 98.35 515 GLY B O 1
ATOM 8616 N N . ASN B 1 471 ? 36.748 -23.923 21.789 1.00 75.49 516 ASN B N 1
ATOM 8617 C CA . ASN B 1 471 ? 37.270 -24.838 20.793 1.00 72.10 516 ASN B CA 1
ATOM 8618 C C . ASN B 1 471 ? 38.235 -24.161 19.819 1.00 67.16 516 ASN B C 1
ATOM 8619 O O . ASN B 1 471 ? 39.150 -24.803 19.275 1.00 60.41 516 ASN B O 1
ATOM 8624 N N . TYR B 1 472 ? 38.052 -22.859 19.617 1.00 60.95 517 TYR B N 1
ATOM 8625 C CA . TYR B 1 472 ? 38.829 -22.155 18.597 1.00 59.37 517 TYR B CA 1
ATOM 8626 C C . TYR B 1 472 ? 40.324 -22.112 18.890 1.00 61.03 517 TYR B C 1
ATOM 8627 O O . TYR B 1 472 ? 41.127 -22.315 17.988 1.00 89.76 517 TYR B O 1
ATOM 8636 N N . LEU B 1 473 ? 40.700 -21.873 20.144 1.00 79.73 518 LEU B N 1
ATOM 8637 C CA . LEU B 1 473 ? 42.113 -21.890 20.532 1.00 83.31 518 LEU B CA 1
ATOM 8638 C C . LEU B 1 473 ? 42.680 -23.311 20.536 1.00 77.17 518 LEU B C 1
ATOM 8639 O O . LEU B 1 473 ? 43.858 -23.519 20.249 1.00 75.38 518 LEU B O 1
ATOM 8644 N N . ASP B 1 474 ? 41.843 -24.287 20.872 1.00 75.25 519 ASP B N 1
ATOM 8645 C CA . ASP B 1 474 ? 42.275 -25.676 20.834 1.00 74.05 519 ASP B CA 1
ATOM 8646 C C . ASP B 1 474 ? 42.706 -26.018 19.421 1.00 81.90 519 ASP B C 1
ATOM 8647 O O . ASP B 1 474 ? 43.669 -26.754 19.212 1.00 85.87 519 ASP B O 1
ATOM 8652 N N . LEU B 1 475 ? 41.992 -25.454 18.454 1.00 76.90 520 LEU B N 1
ATOM 8653 C CA . LEU B 1 475 ? 42.313 -25.658 17.049 1.00 73.33 520 LEU B CA 1
ATOM 8654 C C . LEU B 1 475 ? 43.722 -25.158 16.709 1.00 75.67 520 LEU B C 1
ATOM 8655 O O . LEU B 1 475 ? 44.382 -25.725 15.853 1.00 56.61 520 LEU B O 1
ATOM 8660 N N . SER B 1 476 ? 44.187 -24.105 17.376 1.00 76.76 521 SER B N 1
ATOM 8661 C CA . SER B 1 476 ? 45.525 -23.580 17.105 1.00 61.27 521 SER B CA 1
ATOM 8662 C C . SER B 1 476 ? 46.572 -24.495 17.701 1.00 68.01 521 SER B C 1
ATOM 8663 O O . SER B 1 476 ? 47.747 -24.420 17.345 1.00 68.05 521 SER B O 1
ATOM 8666 N N . ILE B 1 477 ? 46.141 -25.351 18.623 1.00 73.71 522 ILE B N 1
ATOM 8667 C CA . ILE B 1 477 ? 47.034 -26.339 19.227 1.00 81.94 522 ILE B CA 1
ATOM 8668 C C . ILE B 1 477 ? 46.550 -27.769 18.947 1.00 87.12 522 ILE B C 1
ATOM 8669 O O . ILE B 1 477 ? 46.937 -28.725 19.625 1.00 86.21 522 ILE B O 1
ATOM 8674 N N . GLY B 1 478 ? 45.686 -27.893 17.941 1.00 84.78 523 GLY B N 1
ATOM 8675 C CA . GLY B 1 478 ? 45.327 -29.184 17.377 1.00 79.00 523 GLY B CA 1
ATOM 8676 C C . GLY B 1 478 ? 44.567 -30.102 18.303 1.00 86.90 523 GLY B C 1
ATOM 8677 O O . GLY B 1 478 ? 44.946 -31.265 18.479 1.00 79.89 523 GLY B O 1
ATOM 8678 N N . GLN B 1 479 ? 43.494 -29.590 18.899 1.00 60.95 524 GLN B N 1
ATOM 8679 C CA . GLN B 1 479 ? 42.662 -30.418 19.777 1.00 89.87 524 GLN B CA 1
ATOM 8680 C C . GLN B 1 479 ? 41.160 -30.151 19.605 1.00 83.22 524 GLN B C 1
ATOM 8681 O O . GLN B 1 479 ? 40.365 -30.355 20.534 1.00 75.15 524 GLN B O 1
ATOM 8687 N N . TYR B 1 480 ? 40.782 -29.712 18.404 1.00 68.98 525 TYR B N 1
ATOM 8688 C CA . TYR B 1 480 ? 39.375 -29.652 18.033 1.00 67.35 525 TYR B CA 1
ATOM 8689 C C . TYR B 1 480 ? 39.066 -30.487 16.783 1.00 71.44 525 TYR B C 1
ATOM 8690 O O . TYR B 1 480 ? 38.060 -31.207 16.743 1.00 60.47 525 TYR B O 1
ATOM 8699 N N . ASP B 1 481 ? 39.922 -30.390 15.767 1.00 82.19 526 ASP B N 1
ATOM 8700 C CA . ASP B 1 481 ? 39.675 -31.111 14.511 1.00 77.35 526 ASP B CA 1
ATOM 8701 C C . ASP B 1 481 ? 40.669 -32.238 14.249 1.00 69.78 526 ASP B C 1
ATOM 8702 O O . ASP B 1 481 ? 41.888 -32.048 14.294 1.00 60.29 526 ASP B O 1
ATOM 8707 N N . THR B 1 482 ? 40.109 -33.413 13.985 1.00 63.85 527 THR B N 1
ATOM 8708 C CA . THR B 1 482 ? 40.871 -34.637 13.857 1.00 60.13 527 THR B CA 1
ATOM 8709 C C . THR B 1 482 ? 41.439 -34.732 12.462 1.00 67.35 527 THR B C 1
ATOM 8710 O O . THR B 1 482 ? 40.807 -34.317 11.485 1.00 77.25 527 THR B O 1
ATOM 8714 N N . TYR B 1 483 ? 42.638 -35.281 12.372 1.00 59.77 528 TYR B N 1
ATOM 8715 C CA . TYR B 1 483 ? 43.241 -35.546 11.087 1.00 63.33 528 TYR B CA 1
ATOM 8716 C C . TYR B 1 483 ? 43.605 -37.013 10.977 1.00 62.60 528 TYR B C 1
ATOM 8717 O O . TYR B 1 483 ? 43.371 -37.808 11.886 1.00 68.48 528 TYR B O 1
ATOM 8726 N N . THR B 1 484 ? 44.183 -37.370 9.844 1.00 47.15 529 THR B N 1
ATOM 8727 C CA . THR B 1 484 ? 44.632 -38.741 9.640 1.00 47.00 529 THR B CA 1
ATOM 8728 C C . THR B 1 484 ? 46.165 -38.741 9.613 1.00 45.18 529 THR B C 1
ATOM 8729 O O . THR B 1 484 ? 46.790 -37.693 9.442 1.00 53.55 529 THR B O 1
ATOM 8733 N N . PRO B 1 485 ? 46.780 -39.909 9.805 1.00 47.82 530 PRO B N 1
ATOM 8734 C CA . PRO B 1 485 ? 48.232 -39.999 9.632 1.00 48.26 530 PRO B CA 1
ATOM 8735 C C . PRO B 1 485 ? 48.690 -39.523 8.250 1.00 51.14 530 PRO B C 1
ATOM 8736 O O . PRO B 1 485 ? 49.736 -38.857 8.140 1.00 47.49 530 PRO B O 1
ATOM 8740 N N . LEU B 1 486 ? 47.912 -39.847 7.216 1.00 47.72 531 LEU B N 1
ATOM 8741 C CA . LEU B 1 486 ? 48.258 -39.437 5.856 1.00 46.72 531 LEU B CA 1
ATOM 8742 C C . LEU B 1 486 ? 48.250 -37.915 5.685 1.00 42.86 531 LEU B C 1
ATOM 8743 O O . LEU B 1 486 ? 49.203 -37.352 5.144 1.00 52.23 531 LEU B O 1
ATOM 8748 N N . GLN B 1 487 ? 47.191 -37.263 6.159 1.00 41.71 532 GLN B N 1
ATOM 8749 C CA . GLN B 1 487 ? 47.116 -35.803 6.174 1.00 51.62 532 GLN B CA 1
ATOM 8750 C C . GLN B 1 487 ? 48.342 -35.168 6.872 1.00 53.53 532 GLN B C 1
ATOM 8751 O O . GLN B 1 487 ? 48.875 -34.158 6.415 1.00 47.79 532 GLN B O 1
ATOM 8757 N N . LEU B 1 488 ? 48.782 -35.757 7.983 1.00 57.29 533 LEU B N 1
ATOM 8758 C CA . LEU B 1 488 ? 49.979 -35.278 8.665 1.00 51.72 533 LEU B CA 1
ATOM 8759 C C . LEU B 1 488 ? 51.189 -35.396 7.737 1.00 61.08 533 LEU B C 1
ATOM 8760 O O . LEU B 1 488 ? 52.015 -34.480 7.644 1.00 50.76 533 LEU B O 1
ATOM 8765 N N . SER B 1 489 ? 51.273 -36.521 7.022 1.00 53.22 534 SER B N 1
ATOM 8766 C CA . SER B 1 489 ? 52.428 -36.779 6.167 1.00 52.22 534 SER B CA 1
ATOM 8767 C C . SER B 1 489 ? 52.526 -35.838 4.956 1.00 57.75 534 SER B C 1
ATOM 8768 O O . SER B 1 489 ? 53.627 -35.342 4.621 1.00 51.86 534 SER B O 1
ATOM 8771 N N . GLN B 1 490 ? 51.384 -35.618 4.293 1.00 47.87 535 GLN B N 1
ATOM 8772 C CA . GLN B 1 490 ? 51.284 -34.631 3.223 1.00 56.28 535 GLN B CA 1
ATOM 8773 C C . GLN B 1 490 ? 51.766 -33.282 3.778 1.00 50.94 535 GLN B C 1
ATOM 8774 O O . GLN B 1 490 ? 52.551 -32.586 3.137 1.00 62.49 535 GLN B O 1
ATOM 8780 N N . TYR B 1 491 ? 51.308 -32.946 4.985 1.00 48.44 536 TYR B N 1
ATOM 8781 C CA . TYR B 1 491 ? 51.683 -31.710 5.668 1.00 49.73 536 TYR B CA 1
ATOM 8782 C C . TYR B 1 491 ? 53.176 -31.558 5.928 1.00 58.75 536 TYR B C 1
ATOM 8783 O O . TYR B 1 491 ? 53.771 -30.567 5.485 1.00 56.13 536 TYR B O 1
ATOM 8792 N N . VAL B 1 492 ? 53.777 -32.514 6.644 1.00 53.74 537 VAL B N 1
ATOM 8793 C CA . VAL B 1 492 ? 55.196 -32.406 6.969 1.00 55.74 537 VAL B CA 1
ATOM 8794 C C . VAL B 1 492 ? 55.968 -32.314 5.659 1.00 76.19 537 VAL B C 1
ATOM 8795 O O . VAL B 1 492 ? 56.933 -31.557 5.543 1.00 57.45 537 VAL B O 1
ATOM 8799 N N . SER B 1 493 ? 55.486 -33.042 4.649 1.00 70.38 538 SER B N 1
ATOM 8800 C CA . SER B 1 493 ? 56.126 -33.063 3.334 1.00 67.98 538 SER B CA 1
ATOM 8801 C C . SER B 1 493 ? 56.041 -31.725 2.592 1.00 63.80 538 SER B C 1
ATOM 8802 O O . SER B 1 493 ? 56.991 -31.293 1.943 1.00 68.67 538 SER B O 1
ATOM 8805 N N . THR B 1 494 ? 54.894 -31.074 2.682 1.00 61.33 539 THR B N 1
ATOM 8806 C CA . THR B 1 494 ? 54.746 -29.734 2.125 1.00 65.48 539 THR B CA 1
ATOM 8807 C C . THR B 1 494 ? 55.855 -28.807 2.666 1.00 67.87 539 THR B C 1
ATOM 8808 O O . THR B 1 494 ? 56.404 -27.977 1.937 1.00 74.14 539 THR B O 1
ATOM 8812 N N . ILE B 1 495 ? 56.198 -28.978 3.939 1.00 58.96 540 ILE B N 1
ATOM 8813 C CA . ILE B 1 495 ? 57.309 -28.234 4.547 1.00 59.57 540 ILE B CA 1
ATOM 8814 C C . ILE B 1 495 ? 58.688 -28.650 4.016 1.00 65.73 540 ILE B C 1
ATOM 8815 O O . ILE B 1 495 ? 59.506 -27.799 3.667 1.00 61.45 540 ILE B O 1
ATOM 8820 N N . ALA B 1 496 ? 58.953 -29.953 3.963 1.00 60.12 541 ALA B N 1
ATOM 8821 C CA . ALA B 1 496 ? 60.197 -30.429 3.359 1.00 67.40 541 ALA B CA 1
ATOM 8822 C C . ALA B 1 496 ? 60.337 -29.931 1.921 1.00 66.12 541 ALA B C 1
ATOM 8823 O O . ALA B 1 496 ? 61.417 -29.517 1.502 1.00 65.16 541 ALA B O 1
ATOM 8825 N N . ASN B 1 497 ? 59.233 -29.960 1.179 1.00 70.08 542 ASN B N 1
ATOM 8826 C CA . ASN B 1 497 ? 59.239 -29.568 -0.231 1.00 73.51 542 ASN B CA 1
ATOM 8827 C C . ASN B 1 497 ? 59.110 -28.061 -0.487 1.00 75.99 542 ASN B C 1
ATOM 8828 O O . ASN B 1 497 ? 58.551 -27.638 -1.496 1.00 78.58 542 ASN B O 1
ATOM 8833 N N . ASP B 1 498 ? 59.624 -27.260 0.441 1.00 74.86 543 ASP B N 1
ATOM 8834 C CA . ASP B 1 498 ? 59.665 -25.805 0.299 1.00 69.45 543 ASP B CA 1
ATOM 8835 C C . ASP B 1 498 ? 58.317 -25.150 0.021 1.00 63.36 543 ASP B C 1
ATOM 8836 O O . ASP B 1 498 ? 58.254 -24.094 -0.620 1.00 68.06 543 ASP B O 1
ATOM 8841 N N . GLY B 1 499 ? 57.244 -25.762 0.513 1.00 56.24 544 GLY B N 1
ATOM 8842 C CA . GLY B 1 499 ? 55.931 -25.136 0.453 1.00 51.63 544 GLY B CA 1
ATOM 8843 C C . GLY B 1 499 ? 54.989 -25.775 -0.542 1.00 48.92 544 GLY B C 1
ATOM 8844 O O . GLY B 1 499 ? 53.789 -25.486 -0.541 1.00 48.57 544 GLY B O 1
ATOM 8845 N N . TYR B 1 500 ? 55.540 -26.642 -1.388 1.00 52.62 545 TYR B N 1
ATOM 8846 C CA . TYR B 1 500 ? 54.761 -27.345 -2.407 1.00 52.49 545 TYR B CA 1
ATOM 8847 C C . TYR B 1 500 ? 54.089 -28.637 -1.869 1.00 47.76 545 TYR B C 1
ATOM 8848 O O . TYR B 1 500 ? 54.724 -29.691 -1.755 1.00 51.48 545 TYR B O 1
ATOM 8857 N N . ARG B 1 501 ? 52.808 -28.507 -1.507 1.00 43.88 546 ARG B N 1
ATOM 8858 C CA . ARG B 1 501 ? 51.947 -29.634 -1.158 1.00 59.04 546 ARG B CA 1
ATOM 8859 C C . ARG B 1 501 ? 51.807 -30.585 -2.349 1.00 63.42 546 ARG B C 1
ATOM 8860 O O . ARG B 1 501 ? 51.608 -30.156 -3.484 1.00 70.95 546 ARG B O 1
ATOM 8868 N N . ILE B 1 502 ? 51.914 -31.883 -2.101 1.00 67.49 547 ILE B N 1
ATOM 8869 C CA . ILE B 1 502 ? 51.919 -32.851 -3.203 1.00 58.52 547 ILE B CA 1
ATOM 8870 C C . ILE B 1 502 ? 50.857 -33.922 -3.017 1.00 49.66 547 ILE B C 1
ATOM 8871 O O . ILE B 1 502 ? 50.555 -34.342 -1.899 1.00 47.26 547 ILE B O 1
ATOM 8876 N N . GLN B 1 503 ? 50.281 -34.378 -4.118 1.00 52.33 548 GLN B N 1
ATOM 8877 C CA . GLN B 1 503 ? 49.283 -35.425 -4.016 1.00 58.43 548 GLN B CA 1
ATOM 8878 C C . GLN B 1 503 ? 49.950 -36.778 -3.863 1.00 54.70 548 GLN B C 1
ATOM 8879 O O . GLN B 1 503 ? 50.600 -37.271 -4.789 1.00 68.24 548 GLN B O 1
ATOM 8885 N N . PRO B 1 504 ? 49.778 -37.395 -2.686 1.00 39.36 549 PRO B N 1
ATOM 8886 C CA . PRO B 1 504 ? 50.380 -38.719 -2.501 1.00 47.23 549 PRO B CA 1
ATOM 8887 C C . PRO B 1 504 ? 49.696 -39.730 -3.423 1.00 44.61 549 PRO B C 1
ATOM 8888 O O . PRO B 1 504 ? 48.514 -39.601 -3.756 1.00 40.55 549 PRO B O 1
ATOM 8892 N N . HIS B 1 505 ? 50.467 -40.717 -3.854 1.00 38.27 550 HIS B N 1
ATOM 8893 C CA . HIS B 1 505 ? 49.955 -41.761 -4.722 1.00 38.46 550 HIS B CA 1
ATOM 8894 C C . HIS B 1 505 ? 50.680 -43.035 -4.353 1.00 38.59 550 HIS B C 1
ATOM 8895 O O . HIS B 1 505 ? 51.886 -43.017 -4.073 1.00 40.57 550 HIS B O 1
ATOM 8902 N N . ILE B 1 506 ? 49.959 -44.147 -4.350 1.00 42.39 551 ILE B N 1
ATOM 8903 C CA . ILE B 1 506 ? 50.599 -45.422 -4.045 1.00 47.87 551 ILE B CA 1
ATOM 8904 C C . ILE B 1 506 ? 50.951 -46.109 -5.353 1.00 45.78 551 ILE B C 1
ATOM 8905 O O . ILE B 1 506 ? 51.919 -46.874 -5.436 1.00 51.64 551 ILE B O 1
ATOM 8910 N N . GLY B 1 507 ? 50.156 -45.815 -6.379 1.00 37.74 552 GLY B N 1
ATOM 8911 C CA . GLY B 1 507 ? 50.440 -46.302 -7.718 1.00 46.49 552 GLY B CA 1
ATOM 8912 C C . GLY B 1 507 ? 51.624 -45.581 -8.359 1.00 44.31 552 GLY B C 1
ATOM 8913 O O . GLY B 1 507 ? 51.629 -44.347 -8.462 1.00 48.85 552 GLY B O 1
ATOM 8914 N N . LEU B 1 508 ? 52.623 -46.351 -8.783 1.00 49.58 553 LEU B N 1
ATOM 8915 C CA . LEU B 1 508 ? 53.822 -45.811 -9.415 1.00 43.42 553 LEU B CA 1
ATOM 8916 C C . LEU B 1 508 ? 53.721 -45.845 -10.960 1.00 55.95 553 LEU B C 1
ATOM 8917 O O . LEU B 1 508 ? 53.779 -44.802 -11.618 1.00 61.60 553 LEU B O 1
ATOM 8922 N N . THR B 1 509 ? 53.577 -47.040 -11.535 1.00 53.61 554 THR B N 1
ATOM 8923 C CA . THR B 1 509 ? 53.469 -47.183 -12.996 1.00 58.08 554 THR B CA 1
ATOM 8924 C C . THR B 1 509 ? 52.500 -48.273 -13.454 1.00 57.86 554 THR B C 1
ATOM 8925 O O . THR B 1 509 ? 52.447 -49.371 -12.877 1.00 50.17 554 THR B O 1
ATOM 8929 N N . ILE B 1 510 ? 51.756 -47.956 -14.513 1.00 42.16 555 ILE B N 1
ATOM 8930 C CA . ILE B 1 510 ? 50.875 -48.912 -15.187 1.00 43.41 555 ILE B CA 1
ATOM 8931 C C . ILE B 1 510 ? 51.521 -49.419 -16.499 1.00 48.60 555 ILE B C 1
ATOM 8932 O O . ILE B 1 510 ? 52.001 -48.631 -17.305 1.00 50.83 555 ILE B O 1
ATOM 8937 N N . HIS B 1 511 ? 51.540 -50.729 -16.700 1.00 44.00 556 HIS B N 1
ATOM 8938 C CA . HIS B 1 511 ? 52.211 -51.330 -17.857 1.00 68.82 556 HIS B CA 1
ATOM 8939 C C . HIS B 1 511 ? 51.240 -52.148 -18.707 1.00 77.65 556 HIS B C 1
ATOM 8940 O O . HIS B 1 511 ? 50.401 -52.849 -18.155 1.00 82.83 556 HIS B O 1
ATOM 8947 N N . GLU B 1 512 ? 51.333 -52.070 -20.036 1.00 77.71 557 GLU B N 1
ATOM 8948 C CA . GLU B 1 512 ? 50.338 -52.764 -20.860 1.00 74.65 557 GLU B CA 1
ATOM 8949 C C . GLU B 1 512 ? 50.413 -54.279 -20.736 1.00 66.55 557 GLU B C 1
ATOM 8950 O O . GLU B 1 512 ? 51.421 -54.849 -20.283 1.00 59.24 557 GLU B O 1
ATOM 8956 N N . SER B 1 513 ? 49.303 -54.904 -21.120 1.00 59.37 558 SER B N 1
ATOM 8957 C CA . SER B 1 513 ? 49.089 -56.331 -20.973 1.00 66.03 558 SER B CA 1
ATOM 8958 C C . SER B 1 513 ? 50.156 -57.138 -21.695 1.00 81.42 558 SER B C 1
ATOM 8959 O O . SER B 1 513 ? 49.986 -57.485 -22.865 1.00 82.55 558 SER B O 1
ATOM 8962 N N . THR B 1 514 ? 51.261 -57.437 -21.027 1.00 84.55 559 THR B N 1
ATOM 8963 C CA . THR B 1 514 ? 52.210 -58.341 -21.657 1.00 79.94 559 THR B CA 1
ATOM 8964 C C . THR B 1 514 ? 51.718 -59.774 -21.464 1.00 90.51 559 THR B C 1
ATOM 8965 O O . THR B 1 514 ? 50.977 -60.068 -20.499 1.00 72.33 559 THR B O 1
ATOM 8969 N N . ASN B 1 515 ? 52.111 -60.664 -22.384 1.00 109.83 560 ASN B N 1
ATOM 8970 C CA . ASN B 1 515 ? 51.604 -62.044 -22.356 1.00 109.53 560 ASN B CA 1
ATOM 8971 C C . ASN B 1 515 ? 52.624 -63.209 -22.451 1.00 113.48 560 ASN B C 1
ATOM 8972 O O . ASN B 1 515 ? 52.349 -64.269 -23.016 1.00 115.45 560 ASN B O 1
ATOM 8977 N N . LYS B 1 516 ? 53.817 -62.942 -21.928 1.00 116.20 561 LYS B N 1
ATOM 8978 C CA . LYS B 1 516 ? 54.468 -63.761 -20.900 1.00 123.00 561 LYS B CA 1
ATOM 8979 C C . LYS B 1 516 ? 55.611 -63.066 -20.148 1.00 113.57 561 LYS B C 1
ATOM 8980 O O . LYS B 1 516 ? 56.175 -62.046 -20.577 1.00 97.17 561 LYS B O 1
ATOM 8986 N N . ASP B 1 517 ? 55.934 -63.656 -19.011 1.00 116.95 562 ASP B N 1
ATOM 8987 C CA . ASP B 1 517 ? 56.236 -62.863 -17.825 1.00 115.20 562 ASP B CA 1
ATOM 8988 C C . ASP B 1 517 ? 57.558 -62.099 -17.735 1.00 109.22 562 ASP B C 1
ATOM 8989 O O . ASP B 1 517 ? 58.613 -62.622 -17.377 1.00 104.10 562 ASP B O 1
ATOM 8994 N N . GLU B 1 518 ? 57.470 -60.835 -18.120 1.00 111.48 563 GLU B N 1
ATOM 8995 C CA . GLU B 1 518 ? 58.192 -59.727 -17.491 1.00 113.10 563 GLU B CA 1
ATOM 8996 C C . GLU B 1 518 ? 57.060 -58.739 -17.286 1.00 108.60 563 GLU B C 1
ATOM 8997 O O . GLU B 1 518 ? 55.898 -59.095 -17.460 1.00 109.17 563 GLU B O 1
ATOM 9003 N N . VAL B 1 519 ? 57.372 -57.515 -16.907 1.00 97.82 564 VAL B N 1
ATOM 9004 C CA . VAL B 1 519 ? 56.346 -56.482 -16.848 1.00 80.43 564 VAL B CA 1
ATOM 9005 C C . VAL B 1 519 ? 56.429 -55.623 -18.123 1.00 84.00 564 VAL B C 1
ATOM 9006 O O . VAL B 1 519 ? 57.517 -55.175 -18.526 1.00 82.47 564 VAL B O 1
ATOM 9010 N N . GLY B 1 520 ? 55.287 -55.428 -18.783 1.00 81.43 565 GLY B N 1
ATOM 9011 C CA . GLY B 1 520 ? 55.288 -54.969 -20.169 1.00 79.16 565 GLY B CA 1
ATOM 9012 C C . GLY B 1 520 ? 55.575 -53.498 -20.456 1.00 75.48 565 GLY B C 1
ATOM 9013 O O . GLY B 1 520 ? 55.927 -52.734 -19.550 1.00 67.85 565 GLY B O 1
ATOM 9014 N N . PRO B 1 521 ? 55.415 -53.092 -21.735 1.00 72.13 566 PRO B N 1
ATOM 9015 C CA . PRO B 1 521 ? 55.607 -51.714 -22.205 1.00 65.66 566 PRO B CA 1
ATOM 9016 C C . PRO B 1 521 ? 54.869 -50.736 -21.312 1.00 63.39 566 PRO B C 1
ATOM 9017 O O . PRO B 1 521 ? 53.685 -50.935 -21.054 1.00 62.18 566 PRO B O 1
ATOM 9021 N N . LEU B 1 522 ? 55.562 -49.701 -20.847 1.00 60.73 567 LEU B N 1
ATOM 9022 C CA . LEU B 1 522 ? 54.954 -48.690 -20.008 1.00 56.88 567 LEU B CA 1
ATOM 9023 C C . LEU B 1 522 ? 53.712 -48.106 -20.665 1.00 53.33 567 LEU B C 1
ATOM 9024 O O . LEU B 1 522 ? 53.781 -47.631 -21.799 1.00 56.18 567 LEU B O 1
ATOM 9029 N N . LYS B 1 523 ? 52.586 -48.133 -19.952 1.00 54.54 568 LYS B N 1
ATOM 9030 C CA . LYS B 1 523 ? 51.335 -47.540 -20.444 1.00 53.81 568 LYS B CA 1
ATOM 9031 C C . LYS B 1 523 ? 51.032 -46.129 -19.870 1.00 64.23 568 LYS B C 1
ATOM 9032 O O . LYS B 1 523 ? 50.755 -45.200 -20.632 1.00 73.69 568 LYS B O 1
ATOM 9038 N N . LYS B 1 524 ? 51.103 -45.963 -18.548 1.00 54.80 569 LYS B N 1
ATOM 9039 C CA . LYS B 1 524 ? 50.846 -44.657 -17.910 1.00 49.80 569 LYS B CA 1
ATOM 9040 C C . LYS B 1 524 ? 51.628 -44.497 -16.603 1.00 45.53 569 LYS B C 1
ATOM 9041 O O . LYS B 1 524 ? 51.760 -45.457 -15.841 1.00 58.83 569 LYS B O 1
ATOM 9047 N N . LYS B 1 525 ? 52.150 -43.297 -16.344 1.00 52.62 570 LYS B N 1
ATOM 9048 C CA . LYS B 1 525 ? 52.904 -43.045 -15.106 1.00 55.79 570 LYS B CA 1
ATOM 9049 C C . LYS B 1 525 ? 52.139 -42.150 -14.136 1.00 57.53 570 LYS B C 1
ATOM 9050 O O . LYS B 1 525 ? 51.801 -40.999 -14.451 1.00 57.18 570 LYS B O 1
ATOM 9056 N N . ILE B 1 526 ? 51.883 -42.672 -12.943 1.00 55.44 571 ILE B N 1
ATOM 9057 C CA . ILE B 1 526 ? 51.120 -41.923 -11.948 1.00 47.99 571 ILE B CA 1
ATOM 9058 C C . ILE B 1 526 ? 51.997 -40.917 -11.242 1.00 48.71 571 ILE B C 1
ATOM 9059 O O . ILE B 1 526 ? 52.878 -41.287 -10.470 1.00 50.00 571 ILE B O 1
ATOM 9064 N N . ASN B 1 527 ? 51.749 -39.637 -11.486 1.00 60.24 572 ASN B N 1
ATOM 9065 C CA . ASN B 1 527 ? 52.641 -38.611 -10.962 1.00 55.11 572 ASN B CA 1
ATOM 9066 C C . ASN B 1 527 ? 52.161 -38.068 -9.637 1.00 44.79 572 ASN B C 1
ATOM 9067 O O . ASN B 1 527 ? 50.968 -38.052 -9.364 1.00 50.28 572 ASN B O 1
ATOM 9072 N N . GLY B 1 528 ? 53.110 -37.624 -8.818 1.00 54.47 573 GLY B N 1
ATOM 9073 C CA . GLY B 1 528 ? 52.810 -36.842 -7.634 1.00 40.87 573 GLY B CA 1
ATOM 9074 C C . GLY B 1 528 ? 52.564 -35.385 -7.997 1.00 55.80 573 GLY B C 1
ATOM 9075 O O . GLY B 1 528 ? 53.448 -34.533 -7.856 1.00 62.91 573 GLY B O 1
ATOM 9076 N N . THR B 1 529 ? 51.348 -35.104 -8.455 1.00 47.66 574 THR B N 1
ATOM 9077 C CA . THR B 1 529 ? 50.962 -33.758 -8.866 1.00 48.95 574 THR B CA 1
ATOM 9078 C C . THR B 1 529 ? 51.010 -32.747 -7.719 1.00 49.52 574 THR B C 1
ATOM 9079 O O . THR B 1 529 ? 50.411 -32.964 -6.659 1.00 52.98 574 THR B O 1
ATOM 9083 N N . VAL B 1 530 ? 51.704 -31.633 -7.948 1.00 45.09 575 VAL B N 1
ATOM 9084 C CA . VAL B 1 530 ? 51.610 -30.482 -7.070 1.00 39.37 575 VAL B CA 1
ATOM 9085 C C . VAL B 1 530 ? 50.179 -29.972 -7.027 1.00 43.99 575 VAL B C 1
ATOM 9086 O O . VAL B 1 530 ? 49.658 -29.519 -8.045 1.00 47.53 575 VAL B O 1
ATOM 9090 N N . LEU B 1 531 ? 49.549 -30.043 -5.853 1.00 37.33 576 LEU B N 1
ATOM 9091 C CA . LEU B 1 531 ? 48.190 -29.537 -5.693 1.00 46.48 576 LEU B CA 1
ATOM 9092 C C . LEU B 1 531 ? 48.233 -28.040 -5.445 1.00 45.34 576 LEU B C 1
ATOM 9093 O O . LEU B 1 531 ? 47.382 -27.324 -5.947 1.00 36.66 576 LEU B O 1
ATOM 9098 N N . ASN B 1 532 ? 49.239 -27.569 -4.704 1.00 55.15 577 ASN B N 1
ATOM 9099 C CA . ASN B 1 532 ? 49.398 -26.133 -4.432 1.00 56.38 577 ASN B CA 1
ATOM 9100 C C . ASN B 1 532 ? 50.609 -25.740 -3.587 1.00 60.21 577 ASN B C 1
ATOM 9101 O O . ASN B 1 532 ? 51.169 -26.555 -2.851 1.00 59.13 577 ASN B O 1
ATOM 9106 N N . LYS B 1 533 ? 50.998 -24.475 -3.714 1.00 40.63 578 LYS B N 1
ATOM 9107 C CA . LYS B 1 533 ? 51.929 -23.835 -2.783 1.00 59.53 578 LYS B CA 1
ATOM 9108 C C . LYS B 1 533 ? 51.185 -23.154 -1.632 1.00 58.85 578 LYS B C 1
ATOM 9109 O O . LYS B 1 533 ? 50.016 -22.765 -1.747 1.00 45.32 578 LYS B O 1
ATOM 9115 N N . VAL B 1 534 ? 51.869 -23.036 -0.505 1.00 62.43 579 VAL B N 1
ATOM 9116 C CA . VAL B 1 534 ? 51.369 -22.210 0.569 1.00 56.61 579 VAL B CA 1
ATOM 9117 C C . VAL B 1 534 ? 51.589 -20.802 0.063 1.00 50.20 579 VAL B C 1
ATOM 9118 O O . VAL B 1 534 ? 52.623 -20.539 -0.544 1.00 61.39 579 VAL B O 1
ATOM 9122 N N . ASN B 1 535 ? 50.630 -19.895 0.236 1.00 51.24 580 ASN B N 1
ATOM 9123 C CA . ASN B 1 535 ? 50.986 -18.501 -0.024 1.00 58.46 580 ASN B CA 1
ATOM 9124 C C . ASN B 1 535 ? 51.553 -17.871 1.241 1.00 57.02 580 ASN B C 1
ATOM 9125 O O . ASN B 1 535 ? 51.203 -16.763 1.648 1.00 64.18 580 ASN B O 1
ATOM 9130 N N . ASN B 1 536 ? 52.430 -18.644 1.865 1.00 59.01 581 ASN B N 1
ATOM 9131 C CA . ASN B 1 536 ? 53.384 -18.135 2.806 1.00 65.05 581 ASN B CA 1
ATOM 9132 C C . ASN B 1 536 ? 54.638 -17.902 1.991 1.00 71.94 581 ASN B C 1
ATOM 9133 O O . ASN B 1 536 ? 54.794 -18.469 0.909 1.00 75.38 581 ASN B O 1
ATOM 9138 N N . THR B 1 537 ? 55.511 -17.040 2.483 1.00 69.89 582 THR B N 1
ATOM 9139 C CA . THR B 1 537 ? 56.577 -16.530 1.644 1.00 84.99 582 THR B CA 1
ATOM 9140 C C . THR B 1 537 ? 57.848 -17.388 1.766 1.00 93.90 582 THR B C 1
ATOM 9141 O O . THR B 1 537 ? 58.000 -18.185 2.695 1.00 60.14 582 THR B O 1
ATOM 9145 N N . GLU B 1 538 ? 58.746 -17.214 0.803 1.00 97.60 583 GLU B N 1
ATOM 9146 C CA . GLU B 1 538 ? 59.976 -17.994 0.683 1.00 95.49 583 GLU B CA 1
ATOM 9147 C C . GLU B 1 538 ? 60.799 -18.063 1.974 1.00 84.94 583 GLU B C 1
ATOM 9148 O O . GLU B 1 538 ? 61.523 -19.032 2.197 1.00 69.77 583 GLU B O 1
ATOM 9154 N N . LYS B 1 539 ? 60.692 -17.037 2.816 1.00 94.95 584 LYS B N 1
ATOM 9155 C CA . LYS B 1 539 ? 61.437 -17.015 4.071 1.00 97.99 584 LYS B CA 1
ATOM 9156 C C . LYS B 1 539 ? 60.530 -17.322 5.272 1.00 96.01 584 LYS B C 1
ATOM 9157 O O . LYS B 1 539 ? 60.995 -17.783 6.317 1.00 94.21 584 LYS B O 1
ATOM 9163 N N . GLU B 1 540 ? 59.234 -17.085 5.120 1.00 66.10 585 GLU B N 1
ATOM 9164 C CA . GLU B 1 540 ? 58.281 -17.616 6.079 1.00 81.94 585 GLU B CA 1
ATOM 9165 C C . GLU B 1 540 ? 58.287 -19.150 6.080 1.00 83.20 585 GLU B C 1
ATOM 9166 O O . GLU B 1 540 ? 58.026 -19.763 7.114 1.00 76.50 585 GLU B O 1
ATOM 9172 N N . ILE B 1 541 ? 58.572 -19.760 4.923 1.00 74.55 586 ILE B N 1
ATOM 9173 C CA . ILE B 1 541 ? 58.683 -21.220 4.818 1.00 75.81 586 ILE B CA 1
ATOM 9174 C C . ILE B 1 541 ? 59.965 -21.699 5.502 1.00 81.59 586 ILE B C 1
ATOM 9175 O O . ILE B 1 541 ? 59.951 -22.633 6.316 1.00 70.32 586 ILE B O 1
ATOM 9180 N N . LYS B 1 542 ? 61.071 -21.043 5.161 1.00 92.08 587 LYS B N 1
ATOM 9181 C CA . LYS B 1 542 ? 62.388 -21.369 5.701 1.00 94.62 587 LYS B CA 1
ATOM 9182 C C . LYS B 1 542 ? 62.392 -21.295 7.227 1.00 88.93 587 LYS B C 1
ATOM 9183 O O . LYS B 1 542 ? 63.120 -22.033 7.890 1.00 92.15 587 LYS B O 1
ATOM 9189 N N . GLN B 1 543 ? 61.558 -20.416 7.779 1.00 76.90 588 GLN B N 1
ATOM 9190 C CA . GLN B 1 543 ? 61.485 -20.250 9.227 1.00 81.48 588 GLN B CA 1
ATOM 9191 C C . GLN B 1 543 ? 60.658 -21.315 9.944 1.00 80.83 588 GLN B C 1
ATOM 9192 O O . GLN B 1 543 ? 60.770 -21.473 11.158 1.00 89.10 588 GLN B O 1
ATOM 9198 N N . ILE B 1 544 ? 59.817 -22.030 9.203 1.00 85.30 589 ILE B N 1
ATOM 9199 C CA . ILE B 1 544 ? 59.122 -23.190 9.755 1.00 79.52 589 ILE B CA 1
ATOM 9200 C C . ILE B 1 544 ? 60.039 -24.386 9.561 1.00 74.08 589 ILE B C 1
ATOM 9201 O O . ILE B 1 544 ? 60.032 -25.322 10.366 1.00 72.52 589 ILE B O 1
ATOM 9206 N N . GLN B 1 545 ? 60.842 -24.338 8.497 1.00 78.72 590 GLN B N 1
ATOM 9207 C CA . GLN B 1 545 ? 61.929 -25.293 8.305 1.00 85.88 590 GLN B CA 1
ATOM 9208 C C . GLN B 1 545 ? 62.933 -25.100 9.432 1.00 92.21 590 GLN B C 1
ATOM 9209 O O . GLN B 1 545 ? 63.323 -26.050 10.103 1.00 89.02 590 GLN B O 1
ATOM 9215 N N . GLU B 1 546 ? 63.323 -23.848 9.648 1.00 101.15 591 GLU B N 1
ATOM 9216 C CA . GLU B 1 546 ? 64.247 -23.504 10.726 1.00 108.58 591 GLU B CA 1
ATOM 9217 C C . GLU B 1 546 ? 63.683 -23.867 12.101 1.00 109.32 591 GLU B C 1
ATOM 9218 O O . GLU B 1 546 ? 64.382 -24.424 12.942 1.00 113.32 591 GLU B O 1
ATOM 9224 N N . GLY B 1 547 ? 62.409 -23.559 12.316 1.00 110.94 592 GLY B N 1
ATOM 9225 C CA . GLY B 1 547 ? 61.730 -23.935 13.544 1.00 112.95 592 GLY B CA 1
ATOM 9226 C C . GLY B 1 547 ? 61.660 -25.435 13.782 1.00 113.01 592 GLY B C 1
ATOM 9227 O O . GLY B 1 547 ? 61.772 -25.886 14.925 1.00 111.50 592 GLY B O 1
ATOM 9228 N N . PHE B 1 548 ? 61.454 -26.203 12.710 1.00 105.51 593 PHE B N 1
ATOM 9229 C CA . PHE B 1 548 ? 61.426 -27.661 12.797 1.00 104.88 593 PHE B CA 1
ATOM 9230 C C . PHE B 1 548 ? 62.844 -28.222 12.989 1.00 108.23 593 PHE B C 1
ATOM 9231 O O . PHE B 1 548 ? 63.043 -29.181 13.744 1.00 95.34 593 PHE B O 1
ATOM 9239 N N . LYS B 1 549 ? 63.814 -27.608 12.302 1.00 116.03 594 LYS B N 1
ATOM 9240 C CA . LYS B 1 549 ? 65.221 -28.049 12.283 1.00 121.75 594 LYS B CA 1
ATOM 9241 C C . LYS B 1 549 ? 65.930 -27.963 13.635 1.00 117.62 594 LYS B C 1
ATOM 9242 O O . LYS B 1 549 ? 66.877 -28.701 13.881 1.00 95.32 594 LYS B O 1
ATOM 9248 N N . MET B 1 550 ? 65.491 -27.056 14.502 1.00 111.61 595 MET B N 1
ATOM 9249 C CA . MET B 1 550 ? 66.100 -26.936 15.829 1.00 121.05 595 MET B CA 1
ATOM 9250 C C . MET B 1 550 ? 65.207 -27.522 16.929 1.00 123.62 595 MET B C 1
ATOM 9251 O O . MET B 1 550 ? 65.487 -27.357 18.110 1.00 140.65 595 MET B O 1
ATOM 9256 N N . ALA B 1 551 ? 64.131 -28.195 16.546 1.00 112.24 596 ALA B N 1
ATOM 9257 C CA . ALA B 1 551 ? 63.155 -28.658 17.528 1.00 113.99 596 ALA B CA 1
ATOM 9258 C C . ALA B 1 551 ? 63.294 -30.146 17.811 1.00 107.22 596 ALA B C 1
ATOM 9259 O O . ALA B 1 551 ? 62.800 -30.643 18.823 1.00 109.57 596 ALA B O 1
ATOM 9261 N N . PHE B 1 552 ? 63.959 -30.852 16.904 1.00 95.42 597 PHE B N 1
ATOM 9262 C CA . PHE B 1 552 ? 64.171 -32.286 17.042 1.00 96.23 597 PHE B CA 1
ATOM 9263 C C . PHE B 1 552 ? 65.515 -32.526 17.704 1.00 110.98 597 PHE B C 1
ATOM 9264 O O . PHE B 1 552 ? 65.888 -33.663 18.032 1.00 99.96 597 PHE B O 1
ATOM 9272 N N . ASN B 1 553 ? 66.231 -31.423 17.902 1.00 117.35 598 ASN B N 1
ATOM 9273 C CA . ASN B 1 553 ? 67.652 -31.461 18.212 1.00 122.54 598 ASN B CA 1
ATOM 9274 C C . ASN B 1 553 ? 68.035 -30.556 19.385 1.00 125.16 598 ASN B C 1
ATOM 9275 O O . ASN B 1 553 ? 69.172 -30.593 19.872 1.00 115.14 598 ASN B O 1
ATOM 9280 N N . ASP B 1 554 ? 67.079 -29.746 19.831 1.00 128.82 599 ASP B N 1
ATOM 9281 C CA . ASP B 1 554 ? 67.246 -29.015 21.078 1.00 131.10 599 ASP B CA 1
ATOM 9282 C C . ASP B 1 554 ? 65.972 -28.437 21.713 1.00 138.72 599 ASP B C 1
ATOM 9283 O O . ASP B 1 554 ? 65.643 -27.262 21.529 1.00 131.05 599 ASP B O 1
ATOM 9288 N N . LYS B 1 555 ? 65.268 -29.286 22.459 1.00 149.71 600 LYS B N 1
ATOM 9289 C CA . LYS B 1 555 ? 64.306 -28.846 23.469 1.00 149.93 600 LYS B CA 1
ATOM 9290 C C . LYS B 1 555 ? 64.910 -29.205 24.822 1.00 147.13 600 LYS B C 1
ATOM 9291 O O . LYS B 1 555 ? 64.784 -30.336 25.292 1.00 147.99 600 LYS B O 1
ATOM 9297 N N . ASP B 1 556 ? 65.610 -28.253 25.425 1.00 146.78 601 ASP B N 1
ATOM 9298 C CA . ASP B 1 556 ? 66.402 -28.536 26.611 1.00 159.21 601 ASP B CA 1
ATOM 9299 C C . ASP B 1 556 ? 66.552 -27.239 27.392 1.00 156.65 601 ASP B C 1
ATOM 9300 O O . ASP B 1 556 ? 65.754 -26.316 27.197 1.00 143.64 601 ASP B O 1
ATOM 9305 N N . THR B 1 558 ? 59.957 -30.612 22.662 1.00 113.54 603 THR B N 1
ATOM 9306 C CA . THR B 1 558 ? 60.279 -32.002 22.957 1.00 120.57 603 THR B CA 1
ATOM 9307 C C . THR B 1 558 ? 60.974 -32.665 21.775 1.00 111.20 603 THR B C 1
ATOM 9308 O O . THR B 1 558 ? 61.618 -32.005 20.958 1.00 113.51 603 THR B O 1
ATOM 9312 N N . GLY B 1 559 ? 60.839 -33.982 21.695 1.00 95.54 604 GLY B N 1
ATOM 9313 C CA . GLY B 1 559 ? 61.340 -34.733 20.564 1.00 93.80 604 GLY B CA 1
ATOM 9314 C C . GLY B 1 559 ? 62.841 -34.928 20.530 1.00 106.89 604 GLY B C 1
ATOM 9315 O O . GLY B 1 559 ? 63.334 -35.793 19.805 1.00 96.75 604 GLY B O 1
ATOM 9316 N N . TYR B 1 560 ? 63.567 -34.124 21.301 1.00 106.88 605 TYR B N 1
ATOM 9317 C CA . TYR B 1 560 ? 65.024 -34.214 21.369 1.00 108.00 605 TYR B CA 1
ATOM 9318 C C . TYR B 1 560 ? 65.438 -35.584 21.898 1.00 107.51 605 TYR B C 1
ATOM 9319 O O . TYR B 1 560 ? 66.456 -36.128 21.486 1.00 109.21 605 TYR B O 1
ATOM 9328 N N . VAL B 1 561 ? 64.617 -36.124 22.797 1.00 107.46 606 VAL B N 1
ATOM 9329 C CA . VAL B 1 561 ? 64.769 -37.462 23.367 1.00 116.31 606 VAL B CA 1
ATOM 9330 C C . VAL B 1 561 ? 64.922 -38.577 22.324 1.00 109.15 606 VAL B C 1
ATOM 9331 O O . VAL B 1 561 ? 65.858 -39.382 22.377 1.00 109.21 606 VAL B O 1
ATOM 9335 N N . SER B 1 562 ? 63.988 -38.629 21.381 1.00 111.07 607 SER B N 1
ATOM 9336 C CA . SER B 1 562 ? 63.961 -39.709 20.401 1.00 107.52 607 SER B CA 1
ATOM 9337 C C . SER B 1 562 ? 64.760 -39.383 19.152 1.00 98.42 607 SER B C 1
ATOM 9338 O O . SER B 1 562 ? 65.329 -40.276 18.522 1.00 98.45 607 SER B O 1
ATOM 9341 N N . PHE B 1 563 ? 64.814 -38.107 18.792 1.00 97.92 608 PHE B N 1
ATOM 9342 C CA . PHE B 1 563 ? 65.497 -37.730 17.565 1.00 97.12 608 PHE B CA 1
ATOM 9343 C C . PHE B 1 563 ? 66.880 -37.154 17.738 1.00 101.46 608 PHE B C 1
ATOM 9344 O O . PHE B 1 563 ? 67.459 -36.682 16.764 1.00 101.11 608 PHE B O 1
ATOM 9352 N N . LYS B 1 564 ? 67.373 -37.203 18.984 1.00 138.86 609 LYS B N 1
ATOM 9353 C CA . LYS B 1 564 ? 68.765 -36.924 19.382 1.00 140.36 609 LYS B CA 1
ATOM 9354 C C . LYS B 1 564 ? 69.733 -37.388 18.296 1.00 144.70 609 LYS B C 1
ATOM 9355 O O . LYS B 1 564 ? 69.897 -38.597 18.079 1.00 152.25 609 LYS B O 1
ATOM 9361 N N . ASP B 1 565 ? 70.371 -36.446 17.606 1.00 138.99 610 ASP B N 1
ATOM 9362 C CA . ASP B 1 565 ? 70.929 -36.776 16.289 1.00 140.28 610 ASP B CA 1
ATOM 9363 C C . ASP B 1 565 ? 71.947 -37.923 16.213 1.00 149.30 610 ASP B C 1
ATOM 9364 O O . ASP B 1 565 ? 72.970 -37.944 16.912 1.00 151.47 610 ASP B O 1
ATOM 9369 N N . THR B 1 566 ? 71.619 -38.864 15.326 1.00 149.01 611 THR B N 1
ATOM 9370 C CA . THR B 1 566 ? 72.132 -40.233 15.336 1.00 153.68 611 THR B CA 1
ATOM 9371 C C . THR B 1 566 ? 72.711 -40.631 13.969 1.00 157.53 611 THR B C 1
ATOM 9372 O O . THR B 1 566 ? 73.935 -40.599 13.773 1.00 166.39 611 THR B O 1
ATOM 9376 N N . VAL B 1 567 ? 71.832 -41.051 13.048 1.00 143.86 612 VAL B N 1
ATOM 9377 C CA . VAL B 1 567 ? 72.138 -41.081 11.613 1.00 125.65 612 VAL B CA 1
ATOM 9378 C C . VAL B 1 567 ? 71.660 -39.771 11.119 1.00 102.97 612 VAL B C 1
ATOM 9379 O O . VAL B 1 567 ? 72.113 -39.262 10.106 1.00 109.45 612 VAL B O 1
ATOM 9383 N N . VAL B 1 568 ? 70.784 -39.222 11.948 1.00 116.64 613 VAL B N 1
ATOM 9384 C CA . VAL B 1 568 ? 69.561 -38.558 11.523 1.00 109.41 613 VAL B CA 1
ATOM 9385 C C . VAL B 1 568 ? 69.687 -37.046 11.325 1.00 114.27 613 VAL B C 1
ATOM 9386 O O . VAL B 1 568 ? 69.532 -36.260 12.260 1.00 116.98 613 VAL B O 1
ATOM 9390 N N . PRO B 1 569 ? 69.980 -36.613 10.089 1.00 116.21 614 PRO B N 1
ATOM 9391 C CA . PRO B 1 569 ? 69.937 -35.169 9.817 1.00 111.44 614 PRO B CA 1
ATOM 9392 C C . PRO B 1 569 ? 68.489 -34.847 9.439 1.00 106.39 614 PRO B C 1
ATOM 9393 O O . PRO B 1 569 ? 68.177 -34.572 8.281 1.00 97.37 614 PRO B O 1
ATOM 9397 N N . THR B 1 570 ? 67.613 -34.926 10.440 1.00 104.50 615 THR B N 1
ATOM 9398 C CA . THR B 1 570 ? 66.172 -34.820 10.256 1.00 96.97 615 THR B CA 1
ATOM 9399 C C . THR B 1 570 ? 65.544 -33.705 11.091 1.00 103.90 615 THR B C 1
ATOM 9400 O O . THR B 1 570 ? 65.767 -33.625 12.305 1.00 105.58 615 THR B O 1
ATOM 9404 N N . ALA B 1 571 ? 64.757 -32.852 10.435 1.00 105.85 616 ALA B N 1
ATOM 9405 C CA . ALA B 1 571 ? 63.887 -31.901 11.127 1.00 102.94 616 ALA B CA 1
ATOM 9406 C C . ALA B 1 571 ? 62.538 -32.577 11.395 1.00 92.36 616 ALA B C 1
ATOM 9407 O O . ALA B 1 571 ? 62.227 -33.597 10.785 1.00 86.90 616 ALA B O 1
ATOM 9409 N N . GLY B 1 572 ? 61.737 -32.017 12.294 1.00 78.05 617 GLY B N 1
ATOM 9410 C CA . GLY B 1 572 ? 60.445 -32.598 12.608 1.00 75.43 617 GLY B CA 1
ATOM 9411 C C . GLY B 1 572 ? 59.662 -31.809 13.633 1.00 81.92 617 GLY B C 1
ATOM 9412 O O . GLY B 1 572 ? 60.020 -30.672 13.930 1.00 78.29 617 GLY B O 1
ATOM 9413 N N . LYS B 1 573 ? 58.592 -32.396 14.171 1.00 74.19 618 LYS B N 1
ATOM 9414 C CA . LYS B 1 573 ? 57.830 -31.757 15.249 1.00 79.64 618 LYS B CA 1
ATOM 9415 C C . LYS B 1 573 ? 56.901 -32.759 15.936 1.00 77.42 618 LYS B C 1
ATOM 9416 O O . LYS B 1 573 ? 56.392 -33.662 15.288 1.00 78.12 618 LYS B O 1
ATOM 9422 N N . THR B 1 574 ? 56.682 -32.604 17.242 1.00 76.34 619 THR B N 1
ATOM 9423 C CA . THR B 1 574 ? 55.858 -33.559 17.981 1.00 76.07 619 THR B CA 1
ATOM 9424 C C . THR B 1 574 ? 54.497 -33.016 18.336 1.00 74.37 619 THR B C 1
ATOM 9425 O O . THR B 1 574 ? 54.234 -31.818 18.268 1.00 74.03 619 THR B O 1
ATOM 9429 N N . GLY B 1 575 ? 53.637 -33.933 18.748 1.00 80.79 620 GLY B N 1
ATOM 9430 C CA . GLY B 1 575 ? 52.258 -33.617 19.038 1.00 71.83 620 GLY B CA 1
ATOM 9431 C C . GLY B 1 575 ? 51.946 -34.296 20.327 1.00 74.14 620 GLY B C 1
ATOM 9432 O O . GLY B 1 575 ? 51.860 -35.508 20.441 1.00 74.00 620 GLY B O 1
ATOM 9433 N N . THR B 1 576 ? 51.811 -33.457 21.330 1.00 105.40 621 THR B N 1
ATOM 9434 C CA . THR B 1 576 ? 51.905 -33.866 22.711 1.00 105.29 621 THR B CA 1
ATOM 9435 C C . THR B 1 576 ? 50.509 -34.248 23.240 1.00 105.46 621 THR B C 1
ATOM 9436 O O . THR B 1 576 ? 50.387 -34.711 24.384 1.00 94.54 621 THR B O 1
ATOM 9440 N N . ALA B 1 577 ? 49.489 -34.146 22.370 1.00 75.29 622 ALA B N 1
ATOM 9441 C CA . ALA B 1 577 ? 48.139 -33.737 22.805 1.00 74.58 622 ALA B CA 1
ATOM 9442 C C . ALA B 1 577 ? 47.105 -34.640 23.503 1.00 88.80 622 ALA B C 1
ATOM 9443 O O . ALA B 1 577 ? 47.069 -35.849 23.360 1.00 79.37 622 ALA B O 1
ATOM 9445 N N . GLU B 1 578 ? 46.214 -33.956 24.215 1.00 95.62 623 GLU B N 1
ATOM 9446 C CA . GLU B 1 578 ? 45.408 -34.516 25.298 1.00 95.46 623 GLU B CA 1
ATOM 9447 C C . GLU B 1 578 ? 43.950 -34.845 24.960 1.00 84.66 623 GLU B C 1
ATOM 9448 O O . GLU B 1 578 ? 43.173 -33.974 24.549 1.00 81.10 623 GLU B O 1
ATOM 9454 N N . VAL B 1 579 ? 43.591 -36.112 25.171 1.00 83.15 624 VAL B N 1
ATOM 9455 C CA . VAL B 1 579 ? 42.215 -36.587 25.034 1.00 92.62 624 VAL B CA 1
ATOM 9456 C C . VAL B 1 579 ? 41.555 -36.639 26.391 1.00 120.94 624 VAL B C 1
ATOM 9457 O O . VAL B 1 579 ? 41.911 -35.912 27.321 1.00 147.86 624 VAL B O 1
ATOM 9461 N N . PHE B 1 580 ? 40.555 -37.503 26.471 1.00 114.71 625 PHE B N 1
ATOM 9462 C CA . PHE B 1 580 ? 40.208 -38.195 27.696 1.00 123.92 625 PHE B CA 1
ATOM 9463 C C . PHE B 1 580 ? 39.625 -39.564 27.321 1.00 126.21 625 PHE B C 1
ATOM 9464 O O . PHE B 1 580 ? 40.311 -40.578 27.403 1.00 140.04 625 PHE B O 1
ATOM 9472 N N . GLN B 1 581 ? 38.406 -39.543 26.800 1.00 114.93 626 GLN B N 1
ATOM 9473 C CA . GLN B 1 581 ? 37.546 -40.705 26.571 1.00 108.60 626 GLN B CA 1
ATOM 9474 C C . GLN B 1 581 ? 38.218 -42.039 26.241 1.00 105.58 626 GLN B C 1
ATOM 9475 O O . GLN B 1 581 ? 39.133 -42.114 25.418 1.00 111.14 626 GLN B O 1
ATOM 9481 N N . ASN B 1 582 ? 37.756 -43.073 26.934 1.00 96.14 627 ASN B N 1
ATOM 9482 C CA . ASN B 1 582 ? 38.098 -44.456 26.672 1.00 88.79 627 ASN B CA 1
ATOM 9483 C C . ASN B 1 582 ? 37.128 -45.222 27.534 1.00 90.22 627 ASN B C 1
ATOM 9484 O O . ASN B 1 582 ? 36.558 -44.651 28.454 1.00 91.34 627 ASN B O 1
ATOM 9489 N N . GLU B 1 584 ? 36.867 -42.129 30.106 1.00 82.72 629 GLU B N 1
ATOM 9490 C CA . GLU B 1 584 ? 37.973 -42.303 31.050 1.00 110.66 629 GLU B CA 1
ATOM 9491 C C . GLU B 1 584 ? 39.323 -41.959 30.410 1.00 107.10 629 GLU B C 1
ATOM 9492 O O . GLU B 1 584 ? 39.756 -42.632 29.465 1.00 109.86 629 GLU B O 1
ATOM 9498 N N . PRO B 1 585 ? 39.997 -40.923 30.953 1.00 100.57 630 PRO B N 1
ATOM 9499 C CA . PRO B 1 585 ? 41.115 -40.168 30.365 1.00 97.96 630 PRO B CA 1
ATOM 9500 C C . PRO B 1 585 ? 42.403 -40.912 30.012 1.00 86.58 630 PRO B C 1
ATOM 9501 O O . PRO B 1 585 ? 42.932 -41.640 30.840 1.00 129.67 630 PRO B O 1
ATOM 9505 N N . ARG B 1 586 ? 42.882 -40.689 28.784 1.00 86.01 631 ARG B N 1
ATOM 9506 C CA . ARG B 1 586 ? 44.221 -41.071 28.308 1.00 85.59 631 ARG B CA 1
ATOM 9507 C C . ARG B 1 586 ? 44.822 -39.912 27.497 1.00 84.58 631 ARG B C 1
ATOM 9508 O O . ARG B 1 586 ? 44.273 -38.804 27.480 1.00 81.89 631 ARG B O 1
ATOM 9516 N N . VAL B 1 587 ? 45.935 -40.180 26.814 1.00 86.77 632 VAL B N 1
ATOM 9517 C CA . VAL B 1 587 ? 46.506 -39.213 25.873 1.00 85.02 632 VAL B CA 1
ATOM 9518 C C . VAL B 1 587 ? 46.785 -39.812 24.475 1.00 88.22 632 VAL B C 1
ATOM 9519 O O . VAL B 1 587 ? 46.959 -41.025 24.323 1.00 75.50 632 VAL B O 1
ATOM 9523 N N . ASN B 1 588 ? 46.789 -38.953 23.455 1.00 84.34 633 ASN B N 1
ATOM 9524 C CA . ASN B 1 588 ? 47.245 -39.339 22.121 1.00 70.53 633 ASN B CA 1
ATOM 9525 C C . ASN B 1 588 ? 48.624 -38.736 21.858 1.00 71.84 633 ASN B C 1
ATOM 9526 O O . ASN B 1 588 ? 48.882 -37.588 22.206 1.00 73.63 633 ASN B O 1
ATOM 9531 N N . SER B 1 589 ? 49.513 -39.509 21.249 1.00 71.54 634 SER B N 1
ATOM 9532 C CA . SER B 1 589 ? 50.839 -39.008 20.930 1.00 77.90 634 SER B CA 1
ATOM 9533 C C . SER B 1 589 ? 51.078 -39.196 19.455 1.00 74.71 634 SER B C 1
ATOM 9534 O O . SER B 1 589 ? 50.788 -40.261 18.892 1.00 67.98 634 SER B O 1
ATOM 9537 N N . THR B 1 590 ? 51.607 -38.146 18.840 1.00 75.78 635 THR B N 1
ATOM 9538 C CA . THR B 1 590 ? 51.860 -38.112 17.408 1.00 81.59 635 THR B CA 1
ATOM 9539 C C . THR B 1 590 ? 53.241 -37.529 17.192 1.00 68.77 635 THR B C 1
ATOM 9540 O O . THR B 1 590 ? 53.721 -36.752 18.007 1.00 77.17 635 THR B O 1
ATOM 9544 N N . TYR B 1 591 ? 53.869 -37.898 16.082 1.00 78.32 636 TYR B N 1
ATOM 9545 C CA . TYR B 1 591 ? 55.117 -37.285 15.646 1.00 80.49 636 TYR B CA 1
ATOM 9546 C C . TYR B 1 591 ? 55.053 -37.169 14.112 1.00 77.12 636 TYR B C 1
ATOM 9547 O O . TYR B 1 591 ? 54.665 -38.128 13.444 1.00 63.99 636 TYR B O 1
ATOM 9556 N N . ILE B 1 592 ? 55.395 -36.004 13.558 1.00 65.85 637 ILE B N 1
ATOM 9557 C CA . ILE B 1 592 ? 55.727 -35.901 12.127 1.00 84.22 637 ILE B CA 1
ATOM 9558 C C . ILE B 1 592 ? 57.182 -35.466 12.037 1.00 75.11 637 ILE B C 1
ATOM 9559 O O . ILE B 1 592 ? 57.764 -35.067 13.034 1.00 73.50 637 ILE B O 1
ATOM 9564 N N . GLY B 1 593 ? 57.775 -35.515 10.853 1.00 72.86 638 GLY B N 1
ATOM 9565 C CA . GLY B 1 593 ? 59.171 -35.134 10.713 1.00 77.71 638 GLY B CA 1
ATOM 9566 C C . GLY B 1 593 ? 59.674 -35.511 9.334 1.00 81.92 638 GLY B C 1
ATOM 9567 O O . GLY B 1 593 ? 59.025 -36.306 8.637 1.00 70.77 638 GLY B O 1
ATOM 9568 N N . TYR B 1 594 ? 60.808 -34.945 8.920 1.00 76.76 639 TYR B N 1
ATOM 9569 C CA . TYR B 1 594 ? 61.339 -35.272 7.603 1.00 76.17 639 TYR B CA 1
ATOM 9570 C C . TYR B 1 594 ? 62.846 -35.403 7.549 1.00 91.82 639 TYR B C 1
ATOM 9571 O O . TYR B 1 594 ? 63.572 -34.664 8.241 1.00 98.68 639 TYR B O 1
ATOM 9580 N N . ALA B 1 595 ? 63.311 -36.348 6.731 1.00 93.93 640 ALA B N 1
ATOM 9581 C CA . ALA B 1 595 ? 64.726 -36.677 6.724 1.00 93.24 640 ALA B CA 1
ATOM 9582 C C . ALA B 1 595 ? 65.528 -35.810 5.731 1.00 100.36 640 ALA B C 1
ATOM 9583 O O . ALA B 1 595 ? 65.075 -34.725 5.401 1.00 108.12 640 ALA B O 1
ATOM 9585 N N . PRO B 1 596 ? 66.675 -36.294 5.201 1.00 99.23 641 PRO B N 1
ATOM 9586 C CA . PRO B 1 596 ? 67.906 -35.477 5.178 1.00 103.18 641 PRO B CA 1
ATOM 9587 C C . PRO B 1 596 ? 67.657 -33.988 4.915 1.00 114.10 641 PRO B C 1
ATOM 9588 O O . PRO B 1 596 ? 67.347 -33.599 3.799 1.00 120.40 641 PRO B O 1
ATOM 9592 N N . ILE B 1 597 ? 67.815 -33.173 5.952 1.00 109.71 642 ILE B N 1
ATOM 9593 C CA . ILE B 1 597 ? 67.535 -31.732 5.918 1.00 100.38 642 ILE B CA 1
ATOM 9594 C C . ILE B 1 597 ? 68.031 -30.983 4.661 1.00 98.40 642 ILE B C 1
ATOM 9595 O O . ILE B 1 597 ? 67.295 -30.149 4.115 1.00 90.78 642 ILE B O 1
ATOM 9600 N N . ASP B 1 598 ? 69.250 -31.284 4.206 1.00 109.63 643 ASP B N 1
ATOM 9601 C CA . ASP B 1 598 ? 69.793 -30.653 3.000 1.00 124.44 643 ASP B CA 1
ATOM 9602 C C . ASP B 1 598 ? 68.823 -30.741 1.803 1.00 130.34 643 ASP B C 1
ATOM 9603 O O . ASP B 1 598 ? 68.264 -29.725 1.385 1.00 134.98 643 ASP B O 1
ATOM 9608 N N . ASP B 1 599 ? 68.612 -31.952 1.279 1.00 125.08 644 ASP B N 1
ATOM 9609 C CA . ASP B 1 599 ? 67.837 -32.184 0.047 1.00 117.53 644 ASP B CA 1
ATOM 9610 C C . ASP B 1 599 ? 66.882 -33.362 0.287 1.00 102.30 644 ASP B C 1
ATOM 9611 O O . ASP B 1 599 ? 67.135 -34.475 -0.178 1.00 102.90 644 ASP B O 1
ATOM 9616 N N . PRO B 1 600 ? 65.778 -33.109 1.020 1.00 88.35 645 PRO B N 1
ATOM 9617 C CA . PRO B 1 600 ? 64.946 -34.110 1.711 1.00 81.94 645 PRO B CA 1
ATOM 9618 C C . PRO B 1 600 ? 64.396 -35.241 0.844 1.00 80.82 645 PRO B C 1
ATOM 9619 O O . PRO B 1 600 ? 63.863 -35.000 -0.239 1.00 73.59 645 PRO B O 1
ATOM 9623 N N . LYS B 1 601 ? 64.479 -36.465 1.350 1.00 81.33 646 LYS B N 1
ATOM 9624 C CA . LYS B 1 601 ? 64.160 -37.634 0.542 1.00 81.10 646 LYS B CA 1
ATOM 9625 C C . LYS B 1 601 ? 63.166 -38.530 1.259 1.00 76.25 646 LYS B C 1
ATOM 9626 O O . LYS B 1 601 ? 62.592 -39.461 0.667 1.00 68.85 646 LYS B O 1
ATOM 9632 N N . LEU B 1 602 ? 62.970 -38.242 2.543 1.00 73.46 647 LEU B N 1
ATOM 9633 C CA . LEU B 1 602 ? 62.031 -39.014 3.340 1.00 65.54 647 LEU B CA 1
ATOM 9634 C C . LEU B 1 602 ? 61.140 -38.152 4.218 1.00 64.40 647 LEU B C 1
ATOM 9635 O O . LEU B 1 602 ? 61.599 -37.199 4.837 1.00 66.19 647 LEU B O 1
ATOM 9640 N N . ALA B 1 603 ? 59.859 -38.495 4.280 1.00 61.48 648 ALA B N 1
ATOM 9641 C CA . ALA B 1 603 ? 58.966 -37.852 5.236 1.00 60.60 648 ALA B CA 1
ATOM 9642 C C . ALA B 1 603 ? 58.163 -38.916 5.951 1.00 75.07 648 ALA B C 1
ATOM 9643 O O . ALA B 1 603 ? 57.930 -39.991 5.398 1.00 58.50 648 ALA B O 1
ATOM 9645 N N . PHE B 1 604 ? 57.742 -38.622 7.175 1.00 60.33 649 PHE B N 1
ATOM 9646 C CA . PHE B 1 604 ? 56.992 -39.594 7.952 1.00 71.09 649 PHE B CA 1
ATOM 9647 C C . PHE B 1 604 ? 55.981 -38.947 8.899 1.00 69.27 649 PHE B C 1
ATOM 9648 O O . PHE B 1 604 ? 56.055 -37.748 9.202 1.00 59.78 649 PHE B O 1
ATOM 9656 N N . SER B 1 605 ? 55.049 -39.765 9.382 1.00 64.48 650 SER B N 1
ATOM 9657 C CA . SER B 1 605 ? 54.154 -39.378 10.469 1.00 63.42 650 SER B CA 1
ATOM 9658 C C . SER B 1 605 ? 53.734 -40.623 11.248 1.00 66.60 650 SER B C 1
ATOM 9659 O O . SER B 1 605 ? 53.642 -41.723 10.687 1.00 76.20 650 SER B O 1
ATOM 9662 N N . ILE B 1 606 ? 53.466 -40.432 12.536 1.00 63.03 651 ILE B N 1
ATOM 9663 C CA . ILE B 1 606 ? 53.179 -41.525 13.448 1.00 66.04 651 ILE B CA 1
ATOM 9664 C C . ILE B 1 606 ? 52.059 -41.075 14.378 1.00 60.85 651 ILE B C 1
ATOM 9665 O O . ILE B 1 606 ? 51.999 -39.899 14.720 1.00 75.51 651 ILE B O 1
ATOM 9670 N N . VAL B 1 607 ? 51.170 -41.988 14.776 1.00 66.29 652 VAL B N 1
ATOM 9671 C CA . VAL B 1 607 ? 50.125 -41.661 15.751 1.00 60.35 652 VAL B CA 1
ATOM 9672 C C . VAL B 1 607 ? 49.838 -42.786 16.746 1.00 81.88 652 VAL B C 1
ATOM 9673 O O . VAL B 1 607 ? 49.422 -43.873 16.356 1.00 89.35 652 VAL B O 1
ATOM 9677 N N . TYR B 1 608 ? 50.042 -42.531 18.035 1.00 71.25 653 TYR B N 1
ATOM 9678 C CA . TYR B 1 608 ? 49.582 -43.475 19.041 1.00 74.12 653 TYR B CA 1
ATOM 9679 C C . TYR B 1 608 ? 48.341 -42.937 19.736 1.00 74.94 653 TYR B C 1
ATOM 9680 O O . TYR B 1 608 ? 48.316 -41.791 20.197 1.00 67.11 653 TYR B O 1
ATOM 9689 N N . THR B 1 609 ? 47.308 -43.765 19.814 1.00 73.55 654 THR B N 1
ATOM 9690 C CA . THR B 1 609 ? 46.115 -43.331 20.517 1.00 80.76 654 THR B CA 1
ATOM 9691 C C . THR B 1 609 ? 45.869 -44.044 21.853 1.00 86.12 654 THR B C 1
ATOM 9692 O O . THR B 1 609 ? 46.032 -45.266 21.996 1.00 70.97 654 THR B O 1
ATOM 9696 N N . ASN B 1 610 ? 45.475 -43.226 22.826 1.00 90.61 655 ASN B N 1
ATOM 9697 C CA . ASN B 1 610 ? 45.131 -43.657 24.173 1.00 91.67 655 ASN B CA 1
ATOM 9698 C C . ASN B 1 610 ? 46.294 -44.255 24.964 1.00 99.11 655 ASN B C 1
ATOM 9699 O O . ASN B 1 610 ? 46.109 -45.184 25.763 1.00 103.62 655 ASN B O 1
ATOM 9704 N N . GLN B 1 611 ? 47.489 -43.709 24.737 1.00 96.48 656 GLN B N 1
ATOM 9705 C CA . GLN B 1 611 ? 48.549 -43.785 25.728 1.00 99.37 656 GLN B CA 1
ATOM 9706 C C . GLN B 1 611 ? 47.984 -43.186 27.018 1.00 100.77 656 GLN B C 1
ATOM 9707 O O . GLN B 1 611 ? 47.481 -42.061 27.027 1.00 93.49 656 GLN B O 1
ATOM 9713 N N . PRO B 1 612 ? 48.056 -43.939 28.118 1.00 118.97 657 PRO B N 1
ATOM 9714 C CA . PRO B 1 612 ? 47.478 -43.436 29.374 1.00 130.17 657 PRO B CA 1
ATOM 9715 C C . PRO B 1 612 ? 48.343 -42.343 29.967 1.00 137.92 657 PRO B C 1
ATOM 9716 O O . PRO B 1 612 ? 48.011 -41.783 31.011 1.00 145.48 657 PRO B O 1
ATOM 9720 N N . VAL B 1 613 ? 49.432 -42.038 29.268 1.00 134.13 658 VAL B N 1
ATOM 9721 C CA . VAL B 1 613 ? 50.634 -41.498 29.888 1.00 135.42 658 VAL B CA 1
ATOM 9722 C C . VAL B 1 613 ? 50.970 -40.066 29.457 1.00 124.28 658 VAL B C 1
ATOM 9723 O O . VAL B 1 613 ? 51.498 -39.844 28.359 1.00 120.32 658 VAL B O 1
ATOM 9727 N N . PRO B 1 614 ? 50.651 -39.085 30.323 1.00 112.92 659 PRO B N 1
ATOM 9728 C CA . PRO B 1 614 ? 50.985 -37.675 30.055 1.00 115.73 659 PRO B CA 1
ATOM 9729 C C . PRO B 1 614 ? 52.471 -37.241 30.185 1.00 149.49 659 PRO B C 1
ATOM 9730 O O . PRO B 1 614 ? 52.998 -36.769 29.170 1.00 146.29 659 PRO B O 1
ATOM 9734 N N . PRO B 1 615 ? 53.127 -37.417 31.366 1.00 156.24 660 PRO B N 1
ATOM 9735 C CA . PRO B 1 615 ? 54.392 -36.708 31.657 1.00 160.18 660 PRO B CA 1
ATOM 9736 C C . PRO B 1 615 ? 55.490 -36.898 30.595 1.00 163.98 660 PRO B C 1
ATOM 9737 O O . PRO B 1 615 ? 55.395 -37.839 29.799 1.00 161.44 660 PRO B O 1
ATOM 9741 N N . PRO B 1 616 ? 56.517 -36.019 30.587 1.00 164.66 661 PRO B N 1
ATOM 9742 C CA . PRO B 1 616 ? 57.610 -36.176 29.616 1.00 164.58 661 PRO B CA 1
ATOM 9743 C C . PRO B 1 616 ? 58.448 -37.439 29.842 1.00 172.34 661 PRO B C 1
ATOM 9744 O O . PRO B 1 616 ? 59.404 -37.441 30.627 1.00 179.57 661 PRO B O 1
ATOM 9748 N N . TRP B 1 617 ? 58.047 -38.508 29.155 1.00 163.48 662 TRP B N 1
ATOM 9749 C CA . TRP B 1 617 ? 58.809 -39.753 29.092 1.00 156.00 662 TRP B CA 1
ATOM 9750 C C . TRP B 1 617 ? 58.796 -40.425 27.705 1.00 138.95 662 TRP B C 1
ATOM 9751 O O . TRP B 1 617 ? 59.729 -40.256 26.918 1.00 126.33 662 TRP B O 1
ATOM 9762 N N . LEU B 1 618 ? 57.723 -41.156 27.411 1.00 134.81 663 LEU B N 1
ATOM 9763 C CA . LEU B 1 618 ? 57.668 -42.108 26.292 1.00 120.06 663 LEU B CA 1
ATOM 9764 C C . LEU B 1 618 ? 58.317 -41.689 24.985 1.00 114.90 663 LEU B C 1
ATOM 9765 O O . LEU B 1 618 ? 57.738 -40.978 24.172 1.00 111.34 663 LEU B O 1
ATOM 9770 N N . THR B 1 619 ? 59.556 -42.152 24.827 1.00 119.97 664 THR B N 1
ATOM 9771 C CA . THR B 1 619 ? 60.370 -42.005 23.618 1.00 121.20 664 THR B CA 1
ATOM 9772 C C . THR B 1 619 ? 59.729 -42.678 22.389 1.00 113.36 664 THR B C 1
ATOM 9773 O O . THR B 1 619 ? 60.381 -42.866 21.361 1.00 112.41 664 THR B O 1
ATOM 9777 N N . GLY B 1 620 ? 58.447 -43.024 22.495 1.00 108.06 665 GLY B N 1
ATOM 9778 C CA . GLY B 1 620 ? 57.676 -43.590 21.397 1.00 111.17 665 GLY B CA 1
ATOM 9779 C C . GLY B 1 620 ? 57.893 -43.074 19.982 1.00 96.99 665 GLY B C 1
ATOM 9780 O O . GLY B 1 620 ? 57.521 -43.753 19.037 1.00 81.11 665 GLY B O 1
ATOM 9781 N N . GLY B 1 621 ? 58.477 -41.888 19.831 1.00 96.43 666 GLY B N 1
ATOM 9782 C CA . GLY B 1 621 ? 58.936 -41.429 18.533 1.00 82.52 666 GLY B CA 1
ATOM 9783 C C . GLY B 1 621 ? 60.253 -42.058 18.104 1.00 92.77 666 GLY B C 1
ATOM 9784 O O . GLY B 1 621 ? 60.816 -41.693 17.072 1.00 90.95 666 GLY B O 1
ATOM 9785 N N . ASP B 1 622 ? 60.750 -43.003 18.903 1.00 104.45 667 ASP B N 1
ATOM 9786 C CA . ASP B 1 622 ? 61.999 -43.710 18.608 1.00 108.40 667 ASP B CA 1
ATOM 9787 C C . ASP B 1 622 ? 61.752 -44.670 17.441 1.00 99.00 667 ASP B C 1
ATOM 9788 O O . ASP B 1 622 ? 62.673 -45.012 16.702 1.00 92.21 667 ASP B O 1
ATOM 9793 N N . LEU B 1 623 ? 60.492 -45.082 17.287 1.00 105.48 668 LEU B N 1
ATOM 9794 C CA . LEU B 1 623 ? 60.008 -45.761 16.074 1.00 104.89 668 LEU B CA 1
ATOM 9795 C C . LEU B 1 623 ? 60.300 -44.912 14.844 1.00 104.57 668 LEU B C 1
ATOM 9796 O O . LEU B 1 623 ? 60.679 -45.423 13.782 1.00 76.90 668 LEU B O 1
ATOM 9801 N N . GLY B 1 624 ? 60.095 -43.609 15.002 1.00 96.39 669 GLY B N 1
ATOM 9802 C CA . GLY B 1 624 ? 60.475 -42.639 14.000 1.00 90.61 669 GLY B CA 1
ATOM 9803 C C . GLY B 1 624 ? 61.964 -42.719 13.719 1.00 93.27 669 GLY B C 1
ATOM 9804 O O . GLY B 1 624 ? 62.360 -42.917 12.577 1.00 91.87 669 GLY B O 1
ATOM 9805 N N . ARG B 1 625 ? 62.787 -42.570 14.753 1.00 83.84 670 ARG B N 1
ATOM 9806 C CA . ARG B 1 625 ? 64.231 -42.622 14.577 1.00 97.85 670 ARG B CA 1
ATOM 9807 C C . ARG B 1 625 ? 64.634 -43.985 14.025 1.00 94.51 670 ARG B C 1
ATOM 9808 O O . ARG B 1 625 ? 65.497 -44.081 13.145 1.00 87.98 670 ARG B O 1
ATOM 9816 N N . ASP B 1 626 ? 63.980 -45.031 14.532 1.00 86.74 671 ASP B N 1
ATOM 9817 C CA . ASP B 1 626 ? 64.238 -46.408 14.120 1.00 93.21 671 ASP B CA 1
ATOM 9818 C C . ASP B 1 626 ? 64.253 -46.619 12.601 1.00 91.72 671 ASP B C 1
ATOM 9819 O O . ASP B 1 626 ? 64.946 -47.510 12.101 1.00 84.82 671 ASP B O 1
ATOM 9824 N N . VAL B 1 627 ? 63.480 -45.826 11.860 1.00 93.67 672 VAL B N 1
ATOM 9825 C CA . VAL B 1 627 ? 63.349 -46.085 10.421 1.00 92.60 672 VAL B CA 1
ATOM 9826 C C . VAL B 1 627 ? 64.362 -45.311 9.578 1.00 86.84 672 VAL B C 1
ATOM 9827 O O . VAL B 1 627 ? 64.775 -45.770 8.507 1.00 83.39 672 VAL B O 1
ATOM 9831 N N . ILE B 1 628 ? 64.774 -44.158 10.088 1.00 88.18 673 ILE B N 1
ATOM 9832 C CA . ILE B 1 628 ? 65.690 -43.285 9.375 1.00 101.26 673 ILE B CA 1
ATOM 9833 C C . ILE B 1 628 ? 67.024 -43.977 9.070 1.00 110.36 673 ILE B C 1
ATOM 9834 O O . ILE B 1 628 ? 67.510 -43.919 7.940 1.00 85.48 673 ILE B O 1
ATOM 9839 N N . ASN B 1 629 ? 67.612 -44.632 10.069 1.00 113.50 674 ASN B N 1
ATOM 9840 C CA . ASN B 1 629 ? 68.849 -45.397 9.860 1.00 119.84 674 ASN B CA 1
ATOM 9841 C C . ASN B 1 629 ? 68.779 -46.394 8.704 1.00 113.00 674 ASN B C 1
ATOM 9842 O O . ASN B 1 629 ? 69.707 -46.473 7.894 1.00 92.07 674 ASN B O 1
ATOM 9847 N N . TYR B 1 630 ? 67.683 -47.148 8.644 1.00 87.15 675 TYR B N 1
ATOM 9848 C CA . TYR B 1 630 ? 67.501 -48.179 7.634 1.00 95.20 675 TYR B CA 1
ATOM 9849 C C . TYR B 1 630 ? 67.648 -47.556 6.251 1.00 99.37 675 TYR B C 1
ATOM 9850 O O . TYR B 1 630 ? 68.312 -48.092 5.368 1.00 106.99 675 TYR B O 1
ATOM 9859 N N . TYR B 1 631 ? 67.042 -46.392 6.078 1.00 88.32 676 TYR B N 1
ATOM 9860 C CA . TYR B 1 631 ? 66.923 -45.787 4.763 1.00 91.37 676 TYR B CA 1
ATOM 9861 C C . TYR B 1 631 ? 68.211 -45.112 4.298 1.00 96.71 676 TYR B C 1
ATOM 9862 O O . TYR B 1 631 ? 68.490 -45.032 3.100 1.00 82.77 676 TYR B O 1
ATOM 9871 N N . PHE B 1 632 ? 69.002 -44.635 5.251 1.00 96.36 677 PHE B N 1
ATOM 9872 C CA . PHE B 1 632 ? 70.080 -43.708 4.928 1.00 96.01 677 PHE B CA 1
ATOM 9873 C C . PHE B 1 632 ? 71.510 -44.196 5.206 1.00 114.91 677 PHE B C 1
ATOM 9874 O O . PHE B 1 632 ? 72.456 -43.391 5.235 1.00 121.04 677 PHE B O 1
ATOM 9882 N N . LYS B 1 633 ? 71.683 -45.499 5.399 1.00 117.73 678 LYS B N 1
ATOM 9883 C CA . LYS B 1 633 ? 73.015 -46.014 5.705 1.00 115.37 678 LYS B CA 1
ATOM 9884 C C . LYS B 1 633 ? 73.970 -45.808 4.539 1.00 108.82 678 LYS B C 1
ATOM 9885 O O . LYS B 1 633 ? 75.140 -46.154 4.631 1.00 114.48 678 LYS B O 1
#

Sequence (1262 aa):
AQGSHYKQIIKNDENITVNESVPRGRILDRNGKVLVDNASKMAITYTRGRKTTQSEMLDTAEKLSKLIKMDTKKITERDKKDFWIQLHPKKAKAMMTKEQAMLADGSIKQDQYDKQLLSKIRKSQLDELSSKDLQVLAIFREMNAGTVLDPQMIKNEDVSEKEYAAVSQQLSKLPGVNTSMDWDRKYPYGDTLRGIFGDVSTPAEGIPKELTEHYLSKGYSRNDRVGKSYLEYQYEDVLRGKKKEMKYTTDKSGKVTSSEVLNPGARGQDLKLTIDIDLQKEVEALLDKQIKKLRSQGAKDMDNAMMVVQNPKNGDILALAGKQINKSGKMTDYDIGTFTSQFAVGSSVKGGTLLAGYQNKAIKVGETMVDEPLHFQGGLTKRSYFNKNGHVSINDKQALMHSSNVYMFKTALKLAGDPYYSGMALPSDISSPAQKLRRGLNQVGLGVKTGIDLPNETRGQIEPLTNNPGNYLDLSIGQYDTYTPLQLSQYVSTIANDGYRIQPHIGLTIHESTNKDEVGPLKKKINGTVLNKVNNTEKEIKQIQEGFKMAFNDKDGTGYVSFKDTVVPTAGKTGTAEVFQEPRVNSTYIGYAPIDDPKLAFSIVYTNQPVPPPWLTGGDLGRDVINYYFKAQGSHYKQIIKNDENITVNESVPRGRILDRNGKVLVDNASKMAITYTRGRKTTQSEMLDTAEKLSKLIKMDTKKITERDKKDFWIQLHPKKAKAMMTKEQAMLADGSIKQDQYDKQLLSKIRKSQLDELSSKDLQVLAIFREMNAGTVLDPQMIKNEDVSEKEYAAVSQQLSKLPGVNTSMDWDRKYPYGDTLRGIFGDVSTPAEGIPKELTEHYLSKGYSRNDRVGKSYLEYQYEDVLRGKKKEMKYTTDKSGKVTSSEVLNPGARGQDLKLTIDIDLQKEVEALLDKQIKKLRSQGAKDMDNAMMVVQNPKNGDILALAGKQINKSGKMTDYDIGTFTSQFAVGSSVKGGTLLAGYQNKAIKVGETMVDEPLHFQGGLTKRSYFNKNGHVSINDKQALMHSSNVYMFKTALKLAGDPYYSGMALPSDISSPAQKLRRGLNQVGLGVKTGIDLPNETRGQIEPLTNNPGNYLDLSIGQYDTYTPLQLSQYVSTIANDGYRIQPHIGLTIHESTNKDEVGPLKKKINGTVLNKVNNTEKEIKQIQEGFKMAFNDKDTGYVSFKDTVVPTAGKTGTAEVFQNEPRVNSTYIGYAPIDDPKLAFSIVYTNQPVPPPWLTGGDLGRDVINYYFK

Solvent-accessible surface area: 54972 Å² total; per-residue (Å²): 96,66,27,38,20,149,70,26,109,83,154,95,123,66,49,36,25,13,16,16,11,9,1,26,2,16,0,0,1,83,93,20,79,32,3,0,33,24,10,34,28,17,8,0,24,7,47,43,18,174,175,43,71,82,93,86,3,33,94,9,0,80,67,0,28,148,52,23,168,32,99,48,178,140,23,59,113,141,25,52,34,54,4,8,39,66,48,45,76,159,120,2,114,72,68,0,103,140,13,72,68,65,46,92,103,69,70,30,138,97,66,78,17,66,142,77,12,26,84,92,9,180,149,25,19,102,79,0,87,40,70,157,36,19,42,15,4,4,0,15,59,28,1,63,71,23,40,72,119,51,79,42,88,6,49,47,92,85,16,26,145,143,89,49,82,68,35,23,148,75,0,53,178,22,98,23,5,85,24,57,51,14,39,40,17,92,37,75,68,38,99,30,2,98,24,5,8,3,60,16,0,64,82,105,39,14,12,2,87,28,29,28,50,51,3,79,81,131,70,36,30,149,59,8,44,0,0,38,29,22,0,0,56,66,21,8,109,15,0,78,16,99,37,53,45,33,70,67,40,18,33,184,97,43,143,76,86,60,66,84,84,85,58,83,17,38,45,2,24,2,0,36,0,0,0,30,1,59,5,0,105,50,0,33,43,29,6,67,147,12,3,66,126,7,185,32,98,28,1,77,49,12,30,8,0,0,0,3,0,4,29,3,80,61,3,7,7,14,9,1,0,6,6,2,30,17,147,91,25,132,48,30,52,1,11,28,0,7,4,12,0,33,18,18,1,0,2,0,0,0,0,1,5,1,6,0,3,3,39,43,132,12,5,152,58,27,39,85,80,54,2,34,9,6,78,18,119,80,36,78,42,77,0,67,84,39,62,166,100,31,126,76,63,8,29,1,50,68,0,0,22,37,5,0,24,4,1,0,8,18,4,3,1,65,16,17,54,12,51,41,5,57,32,1,34,50,16,90,66,0,47,63,11,2,88,85,3,41,74,5,1,25,16,2,0,2,7,36,84,1,31,15,22,9,26,34,10,26,41,11,52,37,33,19,10,30,19,39,21,29,27,1,4,52,1,1,3,0,45,42,6,13,5,0,0,4,0,1,0,3,0,0,10,0,1,4,23,62,0,90,9,17,56,1,6,5,0,21,11,11,14,58,53,13,61,148,64,105,60,7,103,105,126,125,110,25,83,22,44,69,18,2,60,4,84,20,64,65,127,20,1,117,38,0,38,72,0,0,79,22,0,1,29,37,145,96,7,58,5,63,110,6,2,95,86,52,89,33,52,2,0,0,0,11,1,60,2,127,43,77,58,140,82,62,21,7,10,0,18,0,0,3,0,32,62,143,92,7,113,1,0,0,0,0,1,3,4,20,5,30,15,70,102,108,145,35,42,4,0,9,0,0,52,34,0,0,40,59,86,44,198,74,77,31,24,11,137,66,60,104,93,142,96,120,56,51,30,19,8,16,21,21,20,2,25,1,23,0,2,0,69,102,33,84,42,1,0,31,12,20,29,14,9,4,2,21,6,35,30,21,220,136,22,85,81,92,42,21,41,52,2,0,75,97,1,26,170,74,12,172,19,122,50,148,133,19,53,62,29,28,61,8,67,12,0,122,69,31,93,80,74,22,43,165,65,50,0,86,140,13,92,60,65,48,92,108,62,69,39,160,106,72,86,22,62,56,80,17,18,40,69,0,126,88,87,39,12,116,80,15,45,93,154,26,38,44,17,3,4,0,18,56,37,2,74,73,28,46,78,153,70,69,50,92,5,38,70,41,123,25,45,98,187,82,50,78,80,57,39,83,12,131,66,92,11,59,1,0,66,33,53,25,23,19,48,26,106,38,78,52,29,112,17,2,101,33,1,3,3,66,20,0,57,52,89,53,0,5,10,75,27,31,23,65,58,0,83,75,99,75,26,52,147,74,20,51,0,0,35,25,24,0,0,54,71,22,8,88,20,0,79,19,120,49,61,58,30,55,55,45,19,51,194,100,47,139,86,78,64,65,100,92,92,54,100,18,33,18,4,31,4,0,38,0,0,0,22,0,56,22,0,92,50,1,26,56,10,3,65,103,4,4,138,137,2,112,102,83,43,2,157,27,4,36,10,0,0,0,4,1,8,23,18,114,11,1,8,5,4,10,14,0,3,18,6,26,85,29,72,24,109,70,16,93,4,3,32,0,3,6,16,3,37,16,30,2,0,3,0,0,2,0,1,3,0,4,0,0,8,44,48,98,10,7,155,36,41,35,76,114,68,9,70,5,41,66,42,94,84,75,127,69,88,95,4,124,67,69,168,99,47,57,105,82,30,35,0,37,69,0,2,21,50,9,0,24,19,3,0,18,26,2,4,6,64,18,24,61,50,69,50,142,72,30,2,57,113,28,80,103,1,49,62,13,2,86,80,4,44,63,5,2,25,12,1,0,0,6,32,78,0,32,15,19,11,27,38,12,23,43,9,42,39,32,17,7,30,31,38,20,50,31,2,24,37,3,0,7,3,46,45,8,23,9,0,0,6,0,0,0,3,0,0,6,1,1,6,41,82,1,89,7,22,52,1,2,2,0,24,18,10,20,80,31,30,58,158,83,121,30,12,100,109,124,123,73,24,84,16,54,68,19,4,61,2,88,6,42,132,117,23,6,116,28,0,14,46,0,0,44,75,3,0,34,88,55,124,52,6,68,76,4,0,104,87,92,56,2,68,0,0,0,3,10,2,60,2,102,51,90,95,61,106,86,60,8,6,13,0,19,0,0,1,0,26,51,139,90,31,98,2,0,0,0,0,1,0,4,19,5,40,16,102,64,136,145,27,45,0,0,45,0,0,31,22,9,0,54,89,73,58,183

Radius of gyration: 34.61 Å; Cα contacts (8 Å, |Δi|>4): 2861; chains: 2; bounding box: 75×112×77 Å

CATH classification: 3.90.1310.10 (+2 more: 1.10.10.1230, 3.40.710.10)

Nearest PDB structures (foldseek):
  3vsl-assembly1_B  TM=9.969E-01  e=0.000E+00  Staphylococcus aureus subsp. aureus MW2
  3vsl-assembly1_A  TM=9.448E-01  e=0.000E+00  Staphylococcus aureus subsp. aureus MW2
  8c5w-assembly1_A  TM=8.071E-01  e=3.328E-94  Staphylococcus epidermidis RP62A
  2wad-assembly2_B  TM=7.500E-01  e=3.238E-52  Streptococcus pneumoniae
  2wae-assembly1_A  TM=7.235E-01  e=2.592E-52  Streptococcus pneumoniae

Secondary structure (DSSP, 8-state):
----EEEEEEE-SSEEEEEEE-PPPPEE-TT--EEEEEEEEEEEEEE--TT--HHHHHHHHHHHHHH----GGG--HHHHHHHHHHH-HHHHHTT-HHHHHHHTTSSS-HHHHHHHHHTT--TTGGGG-SHHHHHHHHHHHHHTSS-SSSEEEEEEEE--HHHHHHHHHHHHHSTTEEEEEEEEEE-TTTTTTHHHH--BPPSSSSS-GGGHHHHHTTT--TT---B-SSHHHHTHHHHS-B-EEEEEEE-TT--EEEEEEEE--B-PPPEEES--HHHHHHHHHHHHHHHHHSSSSS-SS--EEEEEEE-TTT-BB---EEEEETTTTEEEE-TTHHHH--B---GGGHHHHHHHHHHTTTS-TT-------EEBSS-EE--TT-SS-------HHHHHHHT-HHHHHHHHHHHTT----TTBPPPS--HHHHHHHHHHHHHTTTTS----SSTT---------SS-HHHHHHHTTTSSS-B-HHHHHHHHHHHHTTTEEE--BSEEEE----SSSS-----EEPP--EEEE-S--HHHHHHHHHHHHTTTSSTTSTTHHHHSS-SS--EEEEEEEEEE--EEEEEEEEEEE-SSS--EEEEEEEEEE---TTS--TTHHHHHHHHHHT-/----EEEEEEESSSEEEEEEE-PPPPEE-SSS-EEEEEEEEEEEEE---SS--STTHHHHHHHHHHH-----TT--HHHHHHTTSSSHHHIIIII-HHHHHHHHTTSS-HHHHHHHHHHH--HHHHTTS-HHHHHHHHHHHHHHT--TTS-EEEEEEE--HHHHHHHTT-SSSSTTEEEEEEEEEE-TTTTTTHHHH--BPPTTTSS-GGGHHHHHTTT--TT---B-SHHHHHTHHHHSPBPEEEEEEE-TT--EEEEEEEE--BPPPEEEES--HHHHHHHHHHHHHHHHTTTTTT-SS--EEEEEEE-SSS-EEEEEEEEESTTT--EEE-TTHHHH--B---GGGHHHHHHHHHHTTSS-SS--PPP----BSTT----SS-SS-------HHHHHHHT-HHHHHHHHHHHSS----TTBPP-S--HHHHHHHHHHHHHHTTTS----SSS----------SS-HHHHHHHHTT-SS-B-HHHHHHHHHHHHTTTEEE---SEEEEE---SSSS--SEEEE----EEEE-SS-HHHHHHHHHHHHTTSS-----HHHHSSSS---EEEEE--B-------EEEEEEEES-SSS---EEEEEEEEES--SS---TTHHHHHHHHHHH-

B-factor: mean 76.39, std 29.36, range [20.0, 191.58]